Protein AF-0000000079484022 (afdb_homodimer)

Radius of gyration: 35.01 Å; Cα contacts (8 Å, |Δi|>4): 2247; chains: 2; bounding box: 81×113×87 Å

pLDDT: mean 81.77, std 19.17, range [20.95, 98.31]

Sequence (1444 aa):
MKGRVPTGFSIETMSVCCVISWIMLSVLVFAPGCSASLDEGRALLKDIASFLFRKILPIAQDVFIESDISSECSGSLLKFMSAIRRSEPWALKMLTAAGLVPSGIMYLTMTSLGSYGQCLSTRAYEENDNTSSPLLFMGQYCGLNVMPSREAYDTLLEYVDKLGDIQRKSVPPLIYDQDSLYRPGLRLGLCVPSLCSAEEMNIIVKKVASRYDQFADILSCHNDETDAHKDPVYYVAIFVPCVLTFIMIMSTLLDIRGLNSRPWVKVFSAIRNHRKLVTTNPNQMTFLHGLKALLAYWIVLGHCYLLLDPYVIFTVKEALDVTTTIFFQIAATGAFLGVSVFFVSSGFIMSFTYVAKDKHWKTTHLRFYIISIIRRYYRLMLPALVVLVVALALPYIVHGPLTDTHFRMFTNCKDSWYKVPLVLVNTDAINHMCLSHLWYISADYQIVLMILPIMIFYPSYPRLMTALIVAIFCLTGIAIAIVTYLLQLLPFMGFNINQTELIRVSKYVYFLPTTHIGMVGAGILTGFLAQRHKNLKIPSYVTRPIWALTLGSSLVVSILPVLWYRNTDIPPWGDALYAGLHRHVYSVFSAWLIFACATGNANNLSSLLSSTPLVFLGKLSYAIYLVHYPILIYFLGTNATAQQALHTRMVRDSLGVYLLSAGVAYVLHLCVEAPVIAGDALFFKRHTESPHEVGHHDDKDNGLKDSKEYKEIDLKQAYKLYMKGRVPTGFSIETMSVCCVISWIMLSVLVFAPGCSASLDEGRALLKDIASFLFRKILPIAQDVFIESDISSECSGSLLKFMSAIRRSEPWALKMLTAAGLVPSGIMYLTMTSLGSYGQCLSTRAYEENDNTSSPLLFMGQYCGLNVMPSREAYDTLLEYVDKLGDIQRKSVPPLIYDQDSLYRPGLRLGLCVPSLCSAEEMNIIVKKVASRYDQFADILSCHNDETDAHKDPVYYVAIFVPCVLTFIMIMSTLLDIRGLNSRPWVKVFSAIRNHRKLVTTNPNQMTFLHGLKALLAYWIVLGHCYLLLDPYVIFTVKEALDVTTTIFFQIAATGAFLGVSVFFVSSGFIMSFTYVAKDKHWKTTHLRFYIISIIRRYYRLMLPALVVLVVALALPYIVHGPLTDTHFRMFTNCKDSWYKVPLVLVNTDAINHMCLSHLWYISADYQIVLMILPIMIFYPSYPRLMTALIVAIFCLTGIAIAIVTYLLQLLPFMGFNINQTELIRVSKYVYFLPTTHIGMVGAGILTGFLAQRHKNLKIPSYVTRPIWALTLGSSLVVSILPVLWYRNTDIPPWGDALYAGLHRHVYSVFSAWLIFACATGNANNLSSLLSSTPLVFLGKLSYAIYLVHYPILIYFLGTNATAQQALHTRMVRDSLGVYLLSAGVAYVLHLCVEAPVIAGDALFFKRHTESPHEVGHHDDKDNGLKDSKEYKEIDLKQAYKLY

Foldseek 3Di:
DPPPPPCPPPPVVVVVVVVVVVLVVVLVVPLDPDPDVSVVSVVVVVVVVVVVCVVCVVVLVVLVVPFPFDPLQVVQVVVLVVCVVVVPPLSVLQVQQKFDDDPPVLLPQQEGAGHPVSQQPRWDFDPDPDDCTDTSFGKKKWKKWKQFDPVNVVVSLVVSVVVVLDHSVQAFDQDPDPLDLAHSTRIMIHIGTPSGAQVRVQRSVQSSQVVVPIGMGILDMDYPVVLQDADPLLVVLVVVLVVLVVQLVVLQVCVVVVNCPDPLSCLQDLVNLVCVLQDDDPLDLLLLLLLLLVLLLLLLLQCLLAVDYSHQARGVSLNLVLLLDQVCLCRHQVNLLSLLLVLLQLLLLVQLLLVLPCVVPDDDSPVVLVVVLVLLLCLQQVLLVSLLSNLLNLSSVDAASQCSSLSVLSVLCVVVVVCLSVLNQLQDFCSNGNLNLSLSVSLSSVLSVVCVVLSSCCVVPVPVSLVVLVVLLQVLLLVQLVCCLVVVAALGAGHGSHVVSNRVCSNPARSHSSNSSSSSSLSNVLNVVCNVQLQDADDPVVVVVVLCQLVVLLSCLSRVCSCVSVVHDDDSSRSSNSSSPNSSSSSSSSSSVSSCLSSVVCVVSSVVSSDSVSSSSSLLSSQLSSNLSSVSSSCSRHDSHHDHDDPVVSSVVSVVSSVVSSVVSSSSCSSPNSSSLSVVCVVCPPPPPDPPPPPPPVPPDPDDPPVPPPPSSPSSCSSSSD/DPPPPPCPPPPVVVVVQVVVVVLVVVLVVPLDPDDDVSVVSVVVVVVVVVVVCVVCVVVLVVLLVPFPFDPLQVVQVVVLVVCVVVVPPLSVLQVQQKFDDDPPVLLPQQEGAGHPVSQQPRWDFDPDPDDCTDTSFGKKKWKKWWQFDPVSVVVSLVVSVVVVLDHSVAAFDQDPDPLDLAHSTRIMIHIGTPSGAQVRVQRSVQSSQVVVPIGMGILDMDYPVVLQDADPLLVVLVVVLVVLVVQLVVLQVCVVVVNCPDPLSCLLHLVNLVCVLQDDDPLDLLLLLLLLLVLLLLLLLQCLLAVDYSHQARGVSLNLVLLLDLVCLCRHQVNLLSLLLVLLQLLLLVQQLLVLVCVVPDDDSPVVLVVVLVLVLCLQQVLLVSLLSNLLNLSSVDAASQCSSLSVLSVLCVVVVVCLSVLNQLQDFCSNGNLNLSLSVSLSSVLSVVCVVLSSCCVVPVPVSLVVLVVLLQVLLVVQLVCCLVVVAALGAGDGSHVVSNRVCSNPARSHSSNSSSSSSLSNVLNVVCVVQLQDADDPVVVVVVLCQLVVLLSCLSRVCSCVSVVHDDDSSRSSNSSSPNSSSSSSSSSSVSSCLSSVVCVVSSVVSSDSVSSSSSLLSSQLSSNLSSVSSSCSRHDSHHDHDDPVVSSVVSVVSSVVSSVVSSSSCSSPNSSSLSVVCVVPPPPPPDPPPPPPPVPPPPDDPPPPPPPSSPSSCSSSSD

InterPro domains:
  IPR002656 Acyltransferase 3 domain [PF01757] (287-638)
  IPR006621 Nose resistant-to-fluoxetine protein, N-terminal [PF20146] (73-204)
  IPR006621 Nose resistant-to-fluoxetine protein, N-terminal [SM00703] (70-223)
  IPR052728 Oxygen and lipid transport regulator [PTHR11161] (61-694)

Organism: Varroa destructor (NCBI:txid109461)

Nearest PDB structures (foldseek):
  4ja3-assembly2_B  TM=2.044E-01  e=8.440E-01  Escherichia coli K-12
  5k3h-assembly1_A  TM=1.468E-01  e=2.168E+00  Caenorhabditis elegans
  4ja3-assembly2_B  TM=2.043E-01  e=9.342E-01  Escherichia coli K-12
  5k3h-assembly1_A  TM=1.488E-01  e=3.990E+00  Caenorhabditis elegans

Structure (mmCIF, N/CA/C/O backbone):
data_AF-0000000079484022-model_v1
#
loop_
_entity.id
_entity.type
_entity.pdbx_description
1 polymer 'Nose resistant-to-fluoxetine protein N-terminal domain-containing protein'
#
loop_
_atom_site.group_PDB
_atom_site.id
_atom_site.type_symbol
_atom_site.label_atom_id
_atom_site.label_alt_id
_atom_site.label_comp_id
_atom_site.label_asym_id
_atom_site.label_entity_id
_atom_site.label_seq_id
_atom_site.pdbx_PDB_ins_code
_atom_site.Cartn_x
_atom_site.Cartn_y
_atom_site.Cartn_z
_atom_site.occupancy
_atom_site.B_iso_or_equiv
_atom_site.auth_seq_id
_atom_site.auth_comp_id
_atom_site.auth_asym_id
_atom_site.auth_atom_id
_atom_site.pdbx_PDB_model_num
ATOM 1 N N . MET A 1 1 ? -23.984 -51.062 12.195 1 21.2 1 MET A N 1
ATOM 2 C CA . MET A 1 1 ? -23.453 -51.344 10.859 1 21.2 1 MET A CA 1
ATOM 3 C C . MET A 1 1 ? -22.656 -50.156 10.344 1 21.2 1 MET A C 1
ATOM 5 O O . MET A 1 1 ? -23.188 -49.062 10.195 1 21.2 1 MET A O 1
ATOM 9 N N . LYS A 1 2 ? -21.391 -50.156 10.82 1 27.66 2 LYS A N 1
ATOM 10 C CA . LYS A 1 2 ? -20.266 -49.25 10.711 1 27.66 2 LYS A CA 1
ATOM 11 C C . LYS A 1 2 ? -19.859 -49.062 9.25 1 27.66 2 LYS A C 1
ATOM 13 O O . LYS A 1 2 ? -19.234 -49.938 8.648 1 27.66 2 LYS A O 1
ATOM 18 N N . GLY A 1 3 ? -20.844 -48.531 8.5 1 23.86 3 GLY A N 1
ATOM 19 C CA . GLY A 1 3 ? -20.766 -48.438 7.051 1 23.86 3 GLY A CA 1
ATOM 20 C C . GLY A 1 3 ? -19.484 -47.812 6.559 1 23.86 3 GLY A C 1
ATOM 21 O O . GLY A 1 3 ? -18.984 -46.844 7.16 1 23.86 3 GLY A O 1
ATOM 22 N N . ARG A 1 4 ? -18.656 -48.781 5.988 1 29.42 4 ARG A N 1
ATOM 23 C CA . ARG A 1 4 ? -17.406 -48.469 5.273 1 29.42 4 ARG A CA 1
ATOM 24 C C . ARG A 1 4 ? -17.578 -47.281 4.352 1 29.42 4 ARG A C 1
ATOM 26 O O . ARG A 1 4 ? -18.453 -47.281 3.488 1 29.42 4 ARG A O 1
ATOM 33 N N . VAL A 1 5 ? -17.469 -46.219 4.949 1 29.28 5 VAL A N 1
ATOM 34 C CA . VAL A 1 5 ? -17.469 -44.969 4.203 1 29.28 5 VAL A CA 1
ATOM 35 C C . VAL A 1 5 ? -16.703 -45.156 2.889 1 29.28 5 VAL A C 1
ATOM 37 O O . VAL A 1 5 ? -15.555 -45.594 2.885 1 29.28 5 VAL A O 1
ATOM 40 N N . PRO A 1 6 ? -17.406 -45.594 1.883 1 29.05 6 PRO A N 1
ATOM 41 C CA . PRO A 1 6 ? -16.797 -45.844 0.573 1 29.05 6 PRO A CA 1
ATOM 42 C C . PRO A 1 6 ? -15.719 -44.844 0.225 1 29.05 6 PRO A C 1
ATOM 44 O O . PRO A 1 6 ? -15.891 -43.625 0.471 1 29.05 6 PRO A O 1
ATOM 47 N N . THR A 1 7 ? -14.43 -45.344 0.34 1 30.55 7 THR A N 1
ATOM 48 C CA . THR A 1 7 ? -13.109 -44.75 0.148 1 30.55 7 THR A CA 1
ATOM 49 C C . THR A 1 7 ? -13.031 -44.031 -1.188 1 30.55 7 THR A C 1
ATOM 51 O O . THR A 1 7 ? -12.656 -44.625 -2.203 1 30.55 7 THR A O 1
ATOM 54 N N . GLY A 1 8 ? -14.133 -43.594 -1.68 1 26.17 8 GLY A N 1
ATOM 55 C CA . GLY A 1 8 ? -14.352 -43 -2.994 1 26.17 8 GLY A CA 1
ATOM 56 C C . GLY A 1 8 ? -13.273 -42 -3.391 1 26.17 8 GLY A C 1
ATOM 57 O O . GLY A 1 8 ? -12.711 -42.094 -4.484 1 26.17 8 GLY A O 1
ATOM 58 N N . PHE A 1 9 ? -13.336 -40.875 -3.031 1 33.28 9 PHE A N 1
ATOM 59 C CA . PHE A 1 9 ? -12.664 -39.75 -3.691 1 33.28 9 PHE A CA 1
ATOM 60 C C . PHE A 1 9 ? -11.156 -39.844 -3.479 1 33.28 9 PHE A C 1
ATOM 62 O O . PHE A 1 9 ? -10.664 -39.562 -2.381 1 33.28 9 PHE A O 1
ATOM 69 N N . SER A 1 10 ? -10.445 -40.875 -4.039 1 31.39 10 SER A N 1
ATOM 70 C CA . SER A 1 10 ? -9.109 -41.188 -3.559 1 31.39 10 SER A CA 1
ATOM 71 C C . SER A 1 10 ? -8.141 -40.031 -3.748 1 31.39 10 SER A C 1
ATOM 73 O O . SER A 1 10 ? -8.211 -39.312 -4.754 1 31.39 10 SER A O 1
ATOM 75 N N . ILE A 1 11 ? -7.488 -39.531 -2.74 1 32.19 11 ILE A N 1
ATOM 76 C CA . ILE A 1 11 ? -6.266 -38.812 -2.418 1 32.19 11 ILE A CA 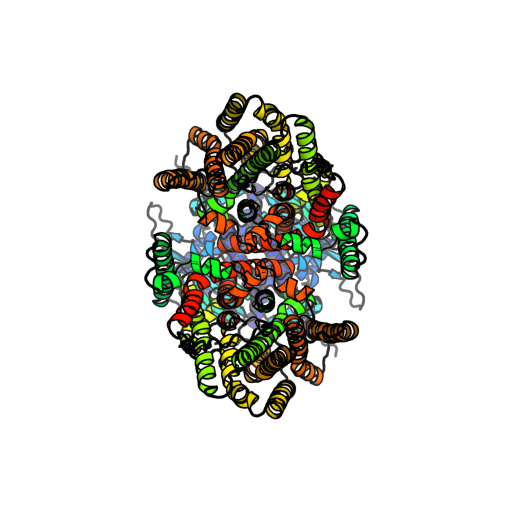1
ATOM 77 C C . ILE A 1 11 ? -5.199 -39.125 -3.471 1 32.19 11 ILE A C 1
ATOM 79 O O . ILE A 1 11 ? -4.234 -38.344 -3.615 1 32.19 11 ILE A O 1
ATOM 83 N N . GLU A 1 12 ? -5.504 -40.281 -4.129 1 34.06 12 GLU A N 1
ATOM 84 C CA . GLU A 1 12 ? -4.512 -40.719 -5.105 1 34.06 12 GLU A CA 1
ATOM 85 C C . GLU A 1 12 ? -4.492 -39.781 -6.32 1 34.06 12 GLU A C 1
ATOM 87 O O . GLU A 1 12 ? -3.42 -39.469 -6.84 1 34.06 12 GLU A O 1
ATOM 92 N N . THR A 1 13 ? -5.613 -39.125 -6.605 1 35.81 13 THR A N 1
ATOM 93 C CA . THR A 1 13 ? -5.699 -38.312 -7.809 1 35.81 13 THR A CA 1
ATOM 94 C C . THR A 1 13 ? -5 -36.969 -7.598 1 35.81 13 THR A C 1
ATOM 96 O O . THR A 1 13 ? -4.316 -36.469 -8.5 1 35.81 13 THR A O 1
ATOM 99 N N . MET A 1 14 ? -5.051 -36.469 -6.418 1 33.94 14 MET A N 1
ATOM 100 C CA . MET A 1 14 ? -4.398 -35.219 -6.094 1 33.94 14 MET A CA 1
ATOM 101 C C . MET A 1 14 ? -2.883 -35.375 -6.102 1 33.94 14 MET A C 1
ATOM 103 O O . MET A 1 14 ? -2.168 -34.469 -6.57 1 33.94 14 MET A O 1
ATOM 107 N N . SER A 1 15 ? -2.428 -36.531 -5.602 1 33.25 15 SER A N 1
ATOM 108 C CA . SER A 1 15 ? -0.995 -36.812 -5.555 1 33.25 15 SER A CA 1
ATOM 109 C C . SER A 1 15 ? -0.407 -36.906 -6.957 1 33.25 15 SER A C 1
ATOM 111 O O . SER A 1 15 ? 0.704 -36.438 -7.211 1 33.25 15 SER A O 1
ATOM 113 N N . VAL A 1 16 ? -1.211 -37.406 -7.789 1 36.53 16 VAL A N 1
ATOM 114 C CA . VAL A 1 16 ? -0.714 -37.625 -9.141 1 36.53 16 VAL A CA 1
ATOM 115 C C . VAL A 1 16 ? -0.575 -36.312 -9.867 1 36.53 16 VAL A C 1
ATOM 117 O O . VAL A 1 16 ? 0.419 -36.062 -10.555 1 36.53 16 VAL A O 1
ATOM 120 N N . CYS A 1 17 ? -1.37 -35.406 -9.5 1 38.44 17 CYS A N 1
ATOM 121 C CA . CYS A 1 17 ? -1.386 -34.094 -10.125 1 38.44 17 CYS A CA 1
ATOM 122 C C . CYS A 1 17 ? -0.179 -33.25 -9.688 1 38.44 17 CYS A C 1
ATOM 124 O O . CYS A 1 17 ? 0.454 -32.594 -10.508 1 38.44 17 CYS A O 1
ATOM 126 N N . CYS A 1 18 ? 0.111 -33.312 -8.484 1 38.91 18 CYS A N 1
ATOM 127 C CA . CYS A 1 18 ? 1.301 -32.656 -7.953 1 38.91 18 CYS A CA 1
ATOM 128 C C . CYS A 1 18 ? 2.566 -33.25 -8.555 1 38.91 18 CYS A C 1
ATOM 130 O O . CYS A 1 18 ? 3.488 -32.531 -8.93 1 38.91 18 CYS A O 1
ATOM 132 N N . VAL A 1 19 ? 2.553 -34.594 -8.68 1 38.16 19 VAL A N 1
ATOM 133 C CA . VAL A 1 19 ? 3.74 -35.25 -9.203 1 38.16 19 VAL A CA 1
ATOM 134 C C . VAL A 1 19 ? 3.926 -34.906 -10.68 1 38.16 19 VAL A C 1
ATOM 136 O O . VAL A 1 19 ? 5.039 -34.625 -11.117 1 38.16 19 VAL A O 1
ATOM 139 N N . ILE A 1 20 ? 2.859 -34.719 -11.297 1 40.59 20 ILE A N 1
ATOM 140 C CA . ILE A 1 20 ? 2.934 -34.406 -12.719 1 40.59 20 ILE A CA 1
ATOM 141 C C . ILE A 1 20 ? 3.396 -32.938 -12.898 1 40.59 20 ILE A C 1
ATOM 143 O O . ILE A 1 20 ? 4.246 -32.656 -13.742 1 40.59 20 ILE A O 1
ATOM 147 N N . SER A 1 21 ? 2.865 -32.062 -12.102 1 39.44 21 SER A N 1
ATOM 148 C CA . SER A 1 21 ? 3.338 -30.688 -12.133 1 39.44 21 SER A CA 1
ATOM 149 C C . SER A 1 21 ? 4.836 -30.609 -11.859 1 39.44 21 SER A C 1
ATOM 151 O O . SER A 1 21 ? 5.551 -29.844 -12.508 1 39.44 21 SER A O 1
ATOM 153 N N . TRP A 1 22 ? 5.234 -31.406 -10.945 1 39.16 22 TRP A N 1
ATOM 154 C CA . TRP A 1 22 ? 6.652 -31.469 -10.609 1 39.16 22 TRP A CA 1
ATOM 155 C C . TRP A 1 22 ? 7.457 -32.094 -11.734 1 39.16 22 TRP A C 1
ATOM 157 O O . TRP A 1 22 ? 8.562 -31.656 -12.055 1 39.16 22 TRP A O 1
ATOM 167 N N . ILE A 1 23 ? 6.984 -33.125 -12.18 1 39.88 23 ILE A N 1
ATOM 168 C CA . ILE A 1 23 ? 7.703 -33.781 -13.273 1 39.88 23 ILE A CA 1
ATOM 169 C C . ILE A 1 23 ? 7.75 -32.875 -14.484 1 39.88 23 ILE A C 1
ATOM 171 O O . ILE A 1 23 ? 8.789 -32.719 -15.133 1 39.88 23 ILE A O 1
ATOM 175 N N . MET A 1 24 ? 6.777 -32.156 -14.602 1 40.97 24 MET A N 1
ATOM 176 C CA . MET A 1 24 ? 6.676 -31.203 -15.695 1 40.97 24 MET A CA 1
ATOM 177 C C . MET A 1 24 ? 7.664 -30.062 -15.508 1 40.97 24 MET A C 1
ATOM 179 O O . MET A 1 24 ? 8.312 -29.625 -16.469 1 40.97 24 MET A O 1
ATOM 183 N N . LEU A 1 25 ? 7.66 -29.547 -14.375 1 38.44 25 LEU A N 1
ATOM 184 C CA . LEU A 1 25 ? 8.664 -28.562 -14 1 38.44 25 LEU A CA 1
ATOM 185 C C . LEU A 1 25 ? 10.07 -29.094 -14.242 1 38.44 25 LEU A C 1
ATOM 187 O O . LEU A 1 25 ? 10.938 -28.375 -14.734 1 38.44 25 LEU A O 1
ATOM 191 N N . SER A 1 26 ? 10.227 -30.281 -13.75 1 35.31 26 SER A N 1
ATOM 192 C CA . SER A 1 26 ? 11.547 -30.875 -13.922 1 35.31 26 SER A CA 1
ATOM 193 C C . SER A 1 26 ? 11.891 -31.062 -15.391 1 35.31 26 SER A C 1
ATOM 195 O O . SER A 1 26 ? 13.047 -30.891 -15.797 1 35.31 26 SER A O 1
ATOM 197 N N . VAL A 1 27 ? 10.938 -31.422 -16.047 1 37.34 27 VAL A N 1
ATOM 198 C CA . VAL A 1 27 ? 11.211 -31.703 -17.453 1 37.34 27 VAL A CA 1
ATOM 199 C C . VAL A 1 27 ? 11.461 -30.391 -18.203 1 37.34 27 VAL A C 1
ATOM 201 O O . VAL A 1 27 ? 12.328 -30.312 -19.078 1 37.34 27 VAL A O 1
ATOM 204 N N . LEU A 1 28 ? 10.719 -29.391 -17.875 1 37.41 28 LEU A N 1
ATOM 205 C CA . LEU A 1 28 ? 10.805 -28.094 -18.531 1 37.41 28 LEU A CA 1
ATOM 206 C C . LEU A 1 28 ? 12.172 -27.453 -18.297 1 37.41 28 LEU A C 1
ATOM 208 O O . LEU A 1 28 ? 12.703 -26.766 -19.172 1 37.41 28 LEU A O 1
ATOM 212 N N . VAL A 1 29 ? 12.586 -27.453 -17.141 1 33.94 29 VAL A N 1
ATOM 213 C CA . VAL A 1 29 ? 13.883 -26.875 -16.781 1 33.94 29 VAL A CA 1
ATOM 214 C C . VAL A 1 29 ? 15.008 -27.719 -17.359 1 33.94 29 VAL A C 1
ATOM 216 O O . VAL A 1 29 ? 16.062 -27.203 -17.719 1 33.94 29 VAL A O 1
ATOM 219 N N . PHE A 1 30 ? 14.836 -29.016 -17.406 1 31.5 30 PHE A N 1
ATOM 220 C CA . PHE A 1 30 ? 16.016 -29.844 -17.609 1 31.5 30 PHE A CA 1
ATOM 221 C C . PHE A 1 30 ? 16.156 -30.234 -19.078 1 31.5 30 PHE A C 1
ATOM 223 O O . PHE A 1 30 ? 16.984 -31.078 -19.422 1 31.5 30 PHE A O 1
ATOM 230 N N . ALA A 1 31 ? 15.328 -29.875 -19.875 1 31 31 ALA A N 1
ATOM 231 C CA . ALA A 1 31 ? 15.539 -30.672 -21.078 1 31 31 ALA A CA 1
ATOM 232 C C . ALA A 1 31 ? 16.641 -30.078 -21.953 1 31 31 ALA A C 1
ATOM 234 O O . ALA A 1 31 ? 16.359 -29.219 -22.797 1 31 31 ALA A O 1
ATOM 235 N N . PRO A 1 32 ? 17.906 -29.656 -21.406 1 29.73 32 PRO A N 1
ATOM 236 C CA . PRO A 1 32 ? 18.875 -29.219 -22.391 1 29.73 32 PRO A CA 1
ATOM 237 C C . PRO A 1 32 ? 19.141 -30.25 -23.469 1 29.73 32 PRO A C 1
ATOM 239 O O . PRO A 1 32 ? 18.781 -31.422 -23.312 1 29.73 32 PRO A O 1
ATOM 242 N N . GLY A 1 33 ? 19.938 -29.703 -24.5 1 28.7 33 GLY A N 1
ATOM 243 C CA . GLY A 1 33 ? 20.516 -30.266 -25.719 1 28.7 33 GLY A CA 1
ATOM 244 C C . GLY A 1 33 ? 21.578 -31.312 -25.438 1 28.7 33 GLY A C 1
ATOM 245 O O . GLY A 1 33 ? 22.25 -31.781 -26.359 1 28.7 33 GLY A O 1
ATOM 246 N N . CYS A 1 34 ? 22.453 -31.203 -24.547 1 30.2 34 CYS A N 1
ATOM 247 C CA . CYS A 1 34 ? 23.5 -32.219 -24.703 1 30.2 34 CYS A CA 1
ATOM 248 C C . CYS A 1 34 ? 22.906 -33.594 -24.75 1 30.2 34 CYS A C 1
ATOM 250 O O . CYS A 1 34 ? 21.938 -33.906 -24.031 1 30.2 34 CYS A O 1
ATOM 252 N N . SER A 1 35 ? 23.5 -34.625 -25.719 1 37.09 35 SER A N 1
ATOM 253 C CA . SER A 1 35 ? 23.016 -35.625 -26.656 1 37.09 35 SER A CA 1
ATOM 254 C C . SER A 1 35 ? 22.234 -36.719 -25.938 1 37.09 35 SER A C 1
ATOM 256 O O . SER A 1 35 ? 21.125 -37.062 -26.344 1 37.09 35 SER A O 1
ATOM 258 N N . ALA A 1 36 ? 22.828 -37.562 -25.234 1 37.38 36 ALA A N 1
ATOM 259 C CA . ALA A 1 36 ? 22.25 -38.812 -24.766 1 37.38 36 ALA A CA 1
ATOM 260 C C . ALA A 1 36 ? 21.219 -38.562 -23.672 1 37.38 36 ALA A C 1
ATOM 262 O O . ALA A 1 36 ? 20.109 -39.094 -23.734 1 37.38 36 ALA A O 1
ATOM 263 N N . SER A 1 37 ? 21.578 -37.656 -22.656 1 49.47 37 SER A N 1
ATOM 264 C CA . SER A 1 37 ? 20.797 -37.5 -21.438 1 49.47 37 SER A CA 1
ATOM 265 C C . SER A 1 37 ? 19.656 -36.5 -21.625 1 49.47 37 SER A C 1
ATOM 267 O O . SER A 1 37 ? 18.562 -36.719 -21.109 1 49.47 37 SER A O 1
ATOM 269 N N . LEU A 1 38 ? 19.875 -35.531 -22.391 1 54.91 38 LEU A N 1
ATOM 270 C CA . LEU A 1 38 ? 18.766 -34.656 -22.781 1 54.91 38 LEU A CA 1
ATOM 271 C C . LEU A 1 38 ? 17.781 -35.375 -23.688 1 54.91 38 LEU A C 1
ATOM 273 O O . LEU A 1 38 ? 16.578 -35.094 -23.641 1 54.91 38 LEU A O 1
ATOM 277 N N . ASP A 1 39 ? 18.391 -36.375 -24.375 1 58.09 39 ASP A N 1
ATOM 278 C CA . ASP A 1 39 ? 17.547 -37.188 -25.25 1 58.09 39 ASP A CA 1
ATOM 279 C C . ASP A 1 39 ? 16.562 -38.031 -24.453 1 58.09 39 ASP A C 1
ATOM 281 O O . ASP A 1 39 ? 15.414 -38.188 -24.875 1 58.09 39 ASP A O 1
ATOM 285 N N . GLU A 1 40 ? 17.109 -38.406 -23.266 1 64.06 40 GLU A N 1
ATOM 286 C CA . GLU A 1 40 ? 16.203 -39.156 -22.406 1 64.06 40 GLU A CA 1
ATOM 287 C C . GLU A 1 40 ? 15.039 -38.281 -21.938 1 64.06 40 GLU A C 1
ATOM 289 O O . GLU A 1 40 ? 13.898 -38.75 -21.891 1 64.06 40 GLU A O 1
ATOM 294 N N . GLY A 1 41 ? 15.414 -37.125 -21.609 1 61.88 41 GLY A N 1
ATOM 295 C CA . GLY A 1 41 ? 14.367 -36.188 -21.188 1 61.88 41 GLY A CA 1
ATOM 296 C C . GLY A 1 41 ? 13.391 -35.844 -22.281 1 61.88 41 GLY A C 1
ATOM 297 O O . GLY A 1 41 ? 12.18 -35.844 -22.062 1 61.88 41 GLY A O 1
ATOM 298 N N . ARG A 1 42 ? 13.914 -35.688 -23.453 1 62.66 42 ARG A N 1
ATOM 299 C CA . ARG A 1 42 ? 13.062 -35.375 -24.609 1 62.66 42 ARG A CA 1
ATOM 300 C C . ARG A 1 42 ? 12.164 -36.562 -24.953 1 62.66 42 ARG A C 1
ATOM 302 O O . ARG A 1 42 ? 10.992 -36.375 -25.281 1 62.66 42 ARG A O 1
ATOM 309 N N . ALA A 1 43 ? 12.781 -37.688 -24.922 1 65.69 43 ALA A N 1
ATOM 310 C CA . ALA A 1 43 ? 12 -38.906 -25.219 1 65.69 43 ALA A CA 1
ATOM 311 C C . ALA A 1 43 ? 10.867 -39.094 -24.219 1 65.69 43 ALA A C 1
ATOM 313 O O . ALA A 1 43 ? 9.75 -39.438 -24.578 1 65.69 43 ALA A O 1
ATOM 314 N N . LEU A 1 44 ? 11.18 -38.812 -23.031 1 64.25 44 LEU A N 1
ATOM 315 C CA . LEU A 1 44 ? 10.164 -38.938 -21.984 1 64.25 44 LEU A CA 1
ATOM 316 C C . LEU A 1 44 ? 9.039 -37.938 -22.219 1 64.25 44 LEU A C 1
ATOM 318 O O . LEU A 1 44 ? 7.863 -38.281 -22.094 1 64.25 44 LEU A O 1
ATOM 322 N N . LEU A 1 45 ? 9.352 -36.781 -22.609 1 61.34 45 LEU A N 1
ATOM 323 C CA . LEU A 1 45 ? 8.352 -35.75 -22.844 1 61.34 45 LEU A CA 1
ATOM 324 C C . LEU A 1 45 ? 7.5 -36.062 -24.062 1 61.34 45 LEU A C 1
ATOM 326 O O . LEU A 1 45 ? 6.293 -35.844 -24.062 1 61.34 45 LEU A O 1
ATOM 330 N N . LYS A 1 46 ? 8.164 -36.531 -25.031 1 63.28 46 LYS A N 1
ATOM 331 C CA . LYS A 1 46 ? 7.434 -36.938 -26.234 1 63.28 46 LYS A CA 1
ATOM 332 C C . LYS A 1 46 ? 6.465 -38.094 -25.922 1 63.28 46 LYS A C 1
ATOM 334 O O . LYS A 1 46 ? 5.348 -38.125 -26.453 1 63.28 46 LYS A O 1
ATOM 339 N N . ASP A 1 47 ? 6.918 -39 -25.141 1 67.75 47 ASP A N 1
ATOM 340 C CA . ASP A 1 47 ? 6.055 -40.094 -24.75 1 67.75 47 ASP A CA 1
ATOM 341 C C . ASP A 1 47 ? 4.84 -39.594 -23.969 1 67.75 47 ASP A C 1
ATOM 343 O O . ASP A 1 47 ? 3.719 -40.062 -24.188 1 67.75 47 ASP A O 1
ATOM 347 N N . ILE A 1 48 ? 5.07 -38.688 -23.172 1 62.69 48 ILE A N 1
ATOM 348 C CA . ILE A 1 48 ? 3.996 -38.125 -22.359 1 62.69 48 ILE A CA 1
ATOM 349 C C . ILE A 1 48 ? 3.033 -37.344 -23.25 1 62.69 48 ILE A C 1
ATOM 351 O O . ILE A 1 48 ? 1.813 -37.5 -23.141 1 62.69 48 ILE A O 1
ATOM 355 N N . ALA A 1 49 ? 3.559 -36.531 -24.094 1 62.12 49 ALA A N 1
ATOM 356 C CA . ALA A 1 49 ? 2.734 -35.75 -25 1 62.12 49 ALA A CA 1
ATOM 357 C C . ALA A 1 49 ? 1.882 -36.625 -25.891 1 62.12 49 ALA A C 1
ATOM 359 O O . ALA A 1 49 ? 0.693 -36.375 -26.094 1 62.12 49 ALA A O 1
ATOM 360 N N . SER A 1 50 ? 2.535 -37.625 -26.438 1 67 50 SER A N 1
ATOM 361 C CA . SER A 1 50 ? 1.813 -38.531 -27.328 1 67 50 SER A CA 1
ATOM 362 C C . SER A 1 50 ? 0.69 -39.25 -26.578 1 67 50 SER A C 1
ATOM 364 O O . SER A 1 50 ? -0.388 -39.469 -27.125 1 67 50 SER A O 1
ATOM 366 N N . PHE A 1 51 ? 0.97 -39.656 -25.438 1 68.62 51 PHE A N 1
ATOM 367 C CA . PHE A 1 51 ? -0.043 -40.312 -24.625 1 68.62 51 PHE A CA 1
ATOM 368 C C . PHE A 1 51 ? -1.225 -39.375 -24.375 1 68.62 51 PHE A C 1
ATOM 370 O O . PHE A 1 51 ? -2.379 -39.781 -24.547 1 68.62 51 PHE A O 1
ATOM 377 N N . LEU A 1 52 ? -0.962 -38.156 -24.078 1 63.22 52 LEU A N 1
ATOM 378 C CA . LEU A 1 52 ? -2.018 -37.188 -23.781 1 63.22 52 LEU A CA 1
ATOM 379 C C . LEU A 1 52 ? -2.818 -36.844 -25.031 1 63.22 52 LEU A C 1
ATOM 381 O O . LEU A 1 52 ? -4.047 -36.75 -24.984 1 63.22 52 LEU A O 1
ATOM 385 N N . PHE A 1 53 ? -2.148 -36.75 -26.094 1 66.5 53 PHE A N 1
ATOM 386 C CA . PHE A 1 53 ? -2.828 -36.406 -27.344 1 66.5 53 PHE A CA 1
ATOM 387 C C . PHE A 1 53 ? -3.752 -37.531 -27.766 1 66.5 53 PHE A C 1
ATOM 389 O O . PHE A 1 53 ? -4.844 -37.312 -28.297 1 66.5 53 PHE A O 1
ATOM 396 N N . ARG A 1 54 ? -3.322 -38.688 -27.531 1 70.62 54 ARG A N 1
ATOM 397 C CA . ARG A 1 54 ? -4.125 -39.844 -27.906 1 70.62 54 ARG A CA 1
ATOM 398 C C . ARG A 1 54 ? -5.391 -39.938 -27.062 1 70.62 54 ARG A C 1
ATOM 400 O O . ARG A 1 54 ? -6.426 -40.406 -27.531 1 70.62 54 ARG A O 1
ATOM 407 N N . LYS A 1 55 ? -5.285 -39.438 -25.922 1 67.75 55 LYS A N 1
ATOM 408 C CA . LYS A 1 55 ? -6.434 -39.531 -25.031 1 67.75 55 LYS A CA 1
ATOM 409 C C . LYS A 1 55 ? -7.355 -38.344 -25.203 1 67.75 55 LYS A C 1
ATOM 411 O O . LYS A 1 55 ? -8.578 -38.438 -25.078 1 67.75 55 LYS A O 1
ATOM 416 N N . ILE A 1 56 ? -6.84 -37.156 -25.531 1 67.69 56 ILE A N 1
ATOM 417 C CA . ILE A 1 56 ? -7.613 -35.906 -25.547 1 67.69 56 ILE A CA 1
ATOM 418 C C . ILE A 1 56 ? -8.234 -35.688 -26.922 1 67.69 56 ILE A C 1
ATOM 420 O O . ILE A 1 56 ? -9.344 -35.156 -27.047 1 67.69 56 ILE A O 1
ATOM 424 N N . LEU A 1 57 ? -7.602 -36.125 -27.969 1 70.56 57 LEU A N 1
ATOM 425 C CA . LEU A 1 57 ? -8.023 -35.844 -29.344 1 70.56 57 LEU A CA 1
ATOM 426 C C . LEU A 1 57 ? -9.422 -36.375 -29.609 1 70.56 57 LEU A C 1
ATOM 428 O O . LEU A 1 57 ? -10.273 -35.688 -30.156 1 70.56 57 LEU A O 1
ATOM 432 N N . PRO A 1 58 ? -9.664 -37.594 -29.156 1 72.38 58 PRO A N 1
ATOM 433 C CA . PRO A 1 58 ? -11.023 -38.094 -29.406 1 72.38 58 PRO A CA 1
ATOM 434 C C . PRO A 1 58 ? -12.078 -37.312 -28.641 1 72.38 58 PRO A C 1
ATOM 436 O O . PRO A 1 58 ? -13.195 -37.094 -29.141 1 72.38 58 PRO A O 1
ATOM 439 N N . ILE A 1 59 ? -11.766 -36.875 -27.5 1 69.44 59 ILE A N 1
ATOM 440 C CA . ILE A 1 59 ? -12.695 -36.062 -26.703 1 69.44 59 ILE A CA 1
ATOM 441 C C . ILE A 1 59 ? -12.945 -34.719 -27.375 1 69.44 59 ILE A C 1
ATOM 443 O O . ILE A 1 59 ? -14.086 -34.25 -27.453 1 69.44 59 ILE A O 1
ATOM 447 N N . ALA A 1 60 ? -11.922 -34.125 -27.844 1 72 60 ALA A N 1
ATOM 448 C CA . ALA A 1 60 ? -12.039 -32.844 -28.531 1 72 60 ALA A CA 1
ATOM 449 C C . ALA A 1 60 ? -12.875 -32.969 -29.797 1 72 60 ALA A C 1
ATOM 451 O O . ALA A 1 60 ? -13.703 -32.094 -30.094 1 72 60 ALA A O 1
ATOM 452 N N . GLN A 1 61 ? -12.641 -34 -30.484 1 73.75 61 GLN A N 1
ATOM 453 C CA . GLN A 1 61 ? -13.391 -34.219 -31.719 1 73.75 61 GLN A CA 1
ATOM 454 C C . GLN A 1 61 ? -14.875 -34.406 -31.422 1 73.75 61 GLN A C 1
ATOM 456 O O . GLN A 1 61 ? -15.719 -33.875 -32.125 1 73.75 61 GLN A O 1
ATOM 461 N N . ASP A 1 62 ? -15.133 -35.156 -30.422 1 75.69 62 ASP A N 1
ATOM 462 C CA . ASP A 1 62 ? -16.516 -35.344 -30.047 1 75.69 62 ASP A CA 1
ATOM 463 C C . ASP A 1 62 ? -17.188 -34.031 -29.656 1 75.69 62 ASP A C 1
ATOM 465 O O . ASP A 1 62 ? -18.328 -33.781 -30.047 1 75.69 62 ASP A O 1
ATOM 469 N N . VAL A 1 63 ? -16.484 -33.25 -28.953 1 77.44 63 VAL A N 1
ATOM 470 C CA . VAL A 1 63 ? -17.031 -31.984 -28.469 1 77.44 63 VAL A CA 1
ATOM 471 C C . VAL A 1 63 ? -17.25 -31.031 -29.641 1 77.44 63 VAL A C 1
ATOM 473 O O . VAL A 1 63 ? -18.25 -30.312 -29.703 1 77.44 63 VAL A O 1
ATOM 476 N N . PHE A 1 64 ? -16.344 -31.062 -30.594 1 77.12 64 PHE A N 1
ATOM 477 C CA . PHE A 1 64 ? -16.438 -30.141 -31.734 1 77.12 64 PHE A CA 1
ATOM 478 C C . PHE A 1 64 ? -17.562 -30.516 -32.656 1 77.12 64 PHE A C 1
ATOM 480 O O . PHE A 1 64 ? -18.219 -29.656 -33.25 1 77.12 64 PHE A O 1
ATOM 487 N N . ILE A 1 65 ? -17.781 -31.766 -32.75 1 76.69 65 ILE A N 1
ATOM 488 C CA . ILE A 1 65 ? -18.812 -32.25 -33.656 1 76.69 65 ILE A CA 1
ATOM 489 C C . ILE A 1 65 ? -20.188 -32 -33.031 1 76.69 65 ILE A C 1
ATOM 491 O O . ILE A 1 65 ? -21.141 -31.641 -33.75 1 76.69 65 ILE A O 1
ATOM 495 N N . GLU A 1 66 ? -20.234 -32.031 -31.812 1 80.62 66 GLU A N 1
ATOM 496 C CA . GLU A 1 66 ? -21.531 -31.938 -31.156 1 80.62 66 GLU A CA 1
ATOM 497 C C . GLU A 1 66 ? -21.875 -30.5 -30.797 1 80.62 66 GLU A C 1
ATOM 499 O O . GLU A 1 66 ? -23.031 -30.172 -30.5 1 80.62 66 GLU A O 1
ATOM 504 N N . SER A 1 67 ? -20.891 -29.672 -30.891 1 83.19 67 SER A N 1
ATOM 505 C CA . SER A 1 67 ? -21.125 -28.297 -30.484 1 83.19 67 SER A CA 1
ATOM 506 C C . SER A 1 67 ? -21.484 -27.422 -31.688 1 83.19 67 SER A C 1
ATOM 508 O O . SER A 1 67 ? -20.938 -27.594 -32.781 1 83.19 67 SER A O 1
ATOM 510 N N . ASP A 1 68 ? -22.516 -26.562 -31.516 1 86.25 68 ASP A N 1
ATOM 511 C CA . ASP A 1 68 ? -22.922 -25.609 -32.531 1 86.25 68 ASP A CA 1
ATOM 512 C C . ASP A 1 68 ? -22.031 -24.375 -32.531 1 86.25 68 ASP A C 1
ATOM 514 O O . ASP A 1 68 ? -22.406 -23.328 -31.984 1 86.25 68 ASP A O 1
ATOM 518 N N . ILE A 1 69 ? -20.828 -24.594 -33.062 1 90.75 69 ILE A N 1
ATOM 519 C CA . ILE A 1 69 ? -19.875 -23.484 -33.094 1 90.75 69 ILE A CA 1
ATOM 520 C C . ILE A 1 69 ? -19.578 -23.094 -34.562 1 90.75 69 ILE A C 1
ATOM 522 O O . ILE A 1 69 ? -19.797 -23.891 -35.469 1 90.75 69 ILE A O 1
ATOM 526 N N . SER A 1 70 ? -19.203 -21.844 -34.75 1 92.25 70 SER A N 1
ATOM 527 C CA . SER A 1 70 ? -18.891 -21.328 -36.062 1 92.25 70 SER A CA 1
ATOM 528 C C . SER A 1 70 ? -17.688 -22.047 -36.688 1 92.25 70 SER A C 1
ATOM 530 O O . SER A 1 70 ? -16.859 -22.594 -35.938 1 92.25 70 SER A O 1
ATOM 532 N N . SER A 1 71 ? -17.547 -22.109 -37.938 1 91.19 71 SER A N 1
ATOM 533 C CA . SER A 1 71 ? -16.438 -22.734 -38.656 1 91.19 71 SER A CA 1
ATOM 534 C C . SER A 1 71 ? -15.125 -22 -38.375 1 91.19 71 SER A C 1
ATOM 536 O O . SER A 1 71 ? -14.055 -22.609 -38.344 1 91.19 71 SER A O 1
ATOM 538 N N . GLU A 1 72 ? -15.258 -20.719 -38.156 1 93.38 72 GLU A N 1
ATOM 539 C CA . GLU A 1 72 ? -14.062 -19.938 -37.844 1 93.38 72 GLU A CA 1
ATOM 540 C C . GLU A 1 72 ? -13.484 -20.328 -36.469 1 93.38 72 GLU A C 1
ATOM 542 O O . GLU A 1 72 ? -12.266 -20.469 -36.344 1 93.38 72 GLU A O 1
ATOM 547 N N . CYS A 1 73 ? -14.312 -20.531 -35.594 1 93.81 73 CYS A N 1
ATOM 548 C CA . CYS A 1 73 ? -13.867 -20.922 -34.25 1 93.81 73 CYS A CA 1
ATOM 549 C C . CYS A 1 73 ? -13.289 -22.328 -34.25 1 93.81 73 CYS A C 1
ATOM 551 O O . CYS A 1 73 ? -12.188 -22.547 -33.75 1 93.81 73 CYS A O 1
ATOM 553 N N . SER A 1 74 ? -14.016 -23.25 -34.875 1 90.06 74 SER A N 1
ATOM 554 C CA . SER A 1 74 ? -13.539 -24.641 -34.938 1 90.06 74 SER A CA 1
ATOM 555 C C . SER A 1 74 ? -12.219 -24.734 -35.688 1 90.06 74 SER A C 1
ATOM 557 O O . SER A 1 74 ? -11.32 -25.469 -35.281 1 90.06 74 SER A O 1
ATOM 559 N N . GLY A 1 75 ? -12.156 -23.984 -36.781 1 88.94 75 GLY A N 1
ATOM 560 C CA . GLY A 1 75 ? -10.93 -23.984 -37.562 1 88.94 75 GLY A CA 1
ATOM 561 C C . GLY A 1 75 ? -9.734 -23.422 -36.812 1 88.94 75 GLY A C 1
ATOM 562 O O . GLY A 1 75 ? -8.633 -23.969 -36.906 1 88.94 75 GLY A O 1
ATOM 563 N N . SER A 1 76 ? -9.914 -22.391 -36.125 1 93.19 76 SER A N 1
ATOM 564 C CA . SER A 1 76 ? -8.828 -21.766 -35.375 1 93.19 76 SER A CA 1
ATOM 565 C C . SER A 1 76 ? -8.367 -22.641 -34.219 1 93.19 76 SER A C 1
ATOM 567 O O . SER A 1 76 ? -7.18 -22.688 -33.906 1 93.19 76 SER A O 1
ATOM 569 N N . LEU A 1 77 ? -9.305 -23.328 -33.625 1 89.94 77 LEU A N 1
ATOM 570 C CA . LEU A 1 77 ? -8.961 -24.219 -32.531 1 89.94 77 LEU A CA 1
ATOM 571 C C . LEU A 1 77 ? -8.172 -25.422 -33.062 1 89.94 77 LEU A C 1
ATOM 573 O O . LEU A 1 77 ? -7.223 -25.875 -32.406 1 89.94 77 LEU A O 1
ATOM 577 N N . LEU A 1 78 ? -8.562 -25.906 -34.156 1 84.69 78 LEU A N 1
ATOM 578 C CA . LEU A 1 78 ? -7.832 -27.016 -34.781 1 84.69 78 LEU A CA 1
ATOM 579 C C . LEU A 1 78 ? -6.43 -26.594 -35.188 1 84.69 78 LEU A C 1
ATOM 581 O O . LEU A 1 78 ? -5.477 -27.359 -35.031 1 84.69 78 LEU A O 1
ATOM 585 N N . LYS A 1 79 ? -6.387 -25.422 -35.656 1 88.5 79 LYS A N 1
ATOM 586 C CA . LYS A 1 79 ? -5.07 -24.906 -36.031 1 88.5 79 LYS A CA 1
ATOM 587 C C . LYS A 1 79 ? -4.191 -24.734 -34.781 1 88.5 79 LYS A C 1
ATOM 589 O O . LYS A 1 79 ? -2.984 -24.984 -34.844 1 88.5 79 LYS A O 1
ATOM 594 N N . PHE A 1 80 ? -4.785 -24.188 -33.781 1 87.62 80 PHE A N 1
ATOM 595 C CA . PHE A 1 80 ? -4.07 -24.031 -32.531 1 87.62 80 PHE A CA 1
ATOM 596 C C . PHE A 1 80 ? -3.551 -25.375 -32.031 1 87.62 80 PHE A C 1
ATOM 598 O O . PHE A 1 80 ? -2.383 -25.5 -31.656 1 87.62 80 PHE A O 1
ATOM 605 N N . MET A 1 81 ? -4.352 -26.469 -32.094 1 79.81 81 MET A N 1
ATOM 606 C CA . MET A 1 81 ? -3.969 -27.797 -31.641 1 79.81 81 MET A CA 1
ATOM 607 C C . MET A 1 81 ? -2.854 -28.375 -32.5 1 79.81 81 MET A C 1
ATOM 609 O O . MET A 1 81 ? -1.914 -28.984 -32 1 79.81 81 MET A O 1
ATOM 613 N N . SER A 1 82 ? -2.982 -28.156 -33.781 1 80.5 82 SER A N 1
ATOM 614 C CA . SER A 1 82 ? -1.955 -28.656 -34.688 1 80.5 82 SER A CA 1
ATOM 615 C C . SER A 1 82 ? -0.635 -27.922 -34.469 1 80.5 82 SER A C 1
ATOM 617 O O . SER A 1 82 ? 0.438 -28.516 -34.594 1 80.5 82 SER A O 1
ATOM 619 N N . ALA A 1 83 ? -0.75 -26.672 -34.188 1 83.06 83 ALA A N 1
ATOM 620 C CA . ALA A 1 83 ? 0.445 -25.859 -33.969 1 83.06 83 ALA A CA 1
ATOM 621 C C . ALA A 1 83 ? 1.142 -26.25 -32.688 1 83.06 83 ALA A C 1
ATOM 623 O O . ALA A 1 83 ? 2.369 -26.172 -32.562 1 83.06 83 ALA A O 1
ATOM 624 N N . ILE A 1 84 ? 0.392 -26.672 -31.703 1 77.62 84 ILE A N 1
ATOM 625 C CA . ILE A 1 84 ? 0.975 -27.156 -30.453 1 77.62 84 ILE A CA 1
ATOM 626 C C . ILE A 1 84 ? 1.778 -28.422 -30.719 1 77.62 84 ILE A C 1
ATOM 628 O O . ILE A 1 84 ? 2.883 -28.594 -30.203 1 77.62 84 ILE A O 1
ATOM 632 N N . ARG A 1 85 ? 1.215 -29.25 -31.562 1 71.06 85 ARG A N 1
ATOM 633 C CA . ARG A 1 85 ? 1.885 -30.5 -31.906 1 71.06 85 ARG A CA 1
ATOM 634 C C . ARG A 1 85 ? 3.195 -30.234 -32.656 1 71.06 85 ARG A C 1
ATOM 636 O O . ARG A 1 85 ? 4.168 -30.969 -32.469 1 71.06 85 ARG A O 1
ATOM 643 N N . ARG A 1 86 ? 3.162 -29.109 -33.406 1 72.94 86 ARG A N 1
ATOM 644 C CA . ARG A 1 86 ? 4.355 -28.766 -34.156 1 72.94 86 ARG A CA 1
ATOM 645 C C . ARG A 1 86 ? 5.289 -27.875 -33.344 1 72.94 86 ARG A C 1
ATOM 647 O O . ARG A 1 86 ? 6.34 -27.453 -33.844 1 72.94 86 ARG A O 1
ATOM 654 N N . SER A 1 87 ? 4.938 -27.531 -32.156 1 75.88 87 SER A N 1
ATOM 655 C CA . SER A 1 87 ? 5.734 -26.719 -31.266 1 75.88 87 SER A CA 1
ATOM 656 C C . SER A 1 87 ? 6.027 -25.344 -31.859 1 75.88 87 SER A C 1
ATOM 658 O O . SER A 1 87 ? 7.168 -24.875 -31.828 1 75.88 87 SER A O 1
ATOM 660 N N . GLU A 1 88 ? 5.027 -24.797 -32.406 1 79.12 88 GLU A N 1
ATOM 661 C CA . GLU A 1 88 ? 5.18 -23.438 -32.875 1 79.12 88 GLU A CA 1
ATOM 662 C C . GLU A 1 88 ? 5.25 -22.438 -31.734 1 79.12 88 GLU A C 1
ATOM 664 O O . GLU A 1 88 ? 4.543 -22.594 -30.734 1 79.12 88 GLU A O 1
ATOM 669 N N . PRO A 1 89 ? 6.102 -21.453 -31.844 1 81.94 89 PRO A N 1
ATOM 670 C CA . PRO A 1 89 ? 6.324 -20.547 -30.719 1 81.94 89 PRO A CA 1
ATOM 671 C C . PRO A 1 89 ? 5.047 -19.844 -30.266 1 81.94 89 PRO A C 1
ATOM 673 O O . PRO A 1 89 ? 4.789 -19.75 -29.062 1 81.94 89 PRO A O 1
ATOM 676 N N . TRP A 1 90 ? 4.242 -19.375 -31.203 1 87.69 90 TRP A N 1
ATOM 677 C CA . TRP A 1 90 ? 3.037 -18.656 -30.812 1 87.69 90 TRP A CA 1
ATOM 678 C C . TRP A 1 90 ? 2.062 -19.578 -30.094 1 87.69 90 TRP A C 1
ATOM 680 O O . TRP A 1 90 ? 1.329 -19.141 -29.188 1 87.69 90 TRP A O 1
ATOM 690 N N . ALA A 1 91 ? 1.979 -20.828 -30.531 1 86.44 91 ALA A N 1
ATOM 691 C CA . ALA A 1 91 ? 1.069 -21.781 -29.922 1 86.44 91 ALA A CA 1
ATOM 692 C C . ALA A 1 91 ? 1.499 -22.109 -28.484 1 86.44 91 ALA A C 1
ATOM 694 O O . ALA A 1 91 ? 0.658 -22.266 -27.594 1 86.44 91 ALA A O 1
ATOM 695 N N . LEU A 1 92 ? 2.77 -22.172 -28.328 1 81.25 92 LEU A N 1
ATOM 696 C CA . LEU A 1 92 ? 3.285 -22.422 -26.984 1 81.25 92 LEU A CA 1
ATOM 697 C C . LEU A 1 92 ? 3.064 -21.219 -26.078 1 81.25 92 LEU A C 1
ATOM 699 O O . LEU A 1 92 ? 2.785 -21.359 -24.891 1 81.25 92 LEU A O 1
ATOM 703 N N . LYS A 1 93 ? 3.252 -20.062 -26.672 1 87.81 93 LYS A N 1
ATOM 704 C CA . LYS A 1 93 ? 2.988 -18.828 -25.938 1 87.81 93 LYS A CA 1
ATOM 705 C C . LYS A 1 93 ? 1.536 -18.766 -25.469 1 87.81 93 LYS A C 1
ATOM 707 O O . LYS A 1 93 ? 1.259 -18.391 -24.328 1 87.81 93 LYS A O 1
ATOM 712 N N . MET A 1 94 ? 0.679 -19.141 -26.312 1 89.12 94 MET A N 1
ATOM 713 C CA . MET A 1 94 ? -0.746 -19.141 -26 1 89.12 94 MET A CA 1
ATOM 714 C C . MET A 1 94 ? -1.076 -20.203 -24.953 1 89.12 94 MET A C 1
ATOM 716 O O . MET A 1 94 ? -1.83 -19.938 -24.016 1 89.12 94 MET A O 1
ATOM 720 N N . LEU A 1 95 ? -0.478 -21.297 -25.109 1 83.44 95 LEU A N 1
ATOM 721 C CA . LEU A 1 95 ? -0.737 -22.406 -24.203 1 83.44 95 LEU A CA 1
ATOM 722 C C . LEU A 1 95 ? -0.229 -22.094 -22.797 1 83.44 95 LEU A C 1
ATOM 724 O O . LEU A 1 95 ? -0.925 -22.344 -21.812 1 83.44 95 LEU A O 1
ATOM 728 N N . THR A 1 96 ? 0.927 -21.531 -22.656 1 83.56 96 THR A N 1
ATOM 729 C CA . THR A 1 96 ? 1.565 -21.312 -21.375 1 83.56 96 THR A CA 1
ATOM 730 C C . THR A 1 96 ? 1.011 -20.062 -20.688 1 83.56 96 THR A C 1
ATOM 732 O O . THR A 1 96 ? 1.365 -19.766 -19.547 1 83.56 96 THR A O 1
ATOM 735 N N . ALA A 1 97 ? 0.131 -19.391 -21.406 1 91.19 97 ALA A N 1
ATOM 736 C CA . ALA A 1 97 ? -0.505 -18.219 -20.812 1 91.19 97 ALA A CA 1
ATOM 737 C C . ALA A 1 97 ? -1.712 -18.609 -19.969 1 91.19 97 ALA A C 1
ATOM 739 O O . ALA A 1 97 ? -2.197 -17.812 -19.172 1 91.19 97 ALA A O 1
ATOM 740 N N . ALA A 1 98 ? -2.193 -19.781 -20.156 1 88.25 98 ALA A N 1
ATOM 741 C CA . ALA A 1 98 ? -3.402 -20.234 -19.469 1 88.25 98 ALA A CA 1
ATOM 742 C C . ALA A 1 98 ? -3.107 -20.578 -18.016 1 88.25 98 ALA A C 1
ATOM 744 O O . ALA A 1 98 ? -1.953 -20.828 -17.641 1 88.25 98 ALA A O 1
ATOM 745 N N . GLY A 1 99 ? -4.156 -20.422 -17.219 1 86.19 99 GLY A N 1
ATOM 746 C CA . GLY A 1 99 ? -4.035 -20.828 -15.82 1 86.19 99 GLY A CA 1
ATOM 747 C C . GLY A 1 99 ? -4.012 -22.328 -15.633 1 86.19 99 GLY A C 1
ATOM 748 O O . GLY A 1 99 ? -4.699 -23.062 -16.344 1 86.19 99 GLY A O 1
ATOM 749 N N . LEU A 1 100 ? -3.135 -22.672 -14.688 1 77.75 100 LEU A N 1
ATOM 750 C CA . LEU A 1 100 ? -2.998 -24.078 -14.359 1 77.75 100 LEU A CA 1
ATOM 751 C C . LEU A 1 100 ? -3.555 -24.375 -12.969 1 77.75 100 LEU A C 1
ATOM 753 O O . LEU A 1 100 ? -4.113 -23.484 -12.32 1 77.75 100 LEU A O 1
ATOM 757 N N . VAL A 1 101 ? -3.482 -25.625 -12.602 1 73.5 101 VAL A N 1
ATOM 758 C CA . VAL A 1 101 ? -3.934 -25.984 -11.266 1 73.5 101 VAL A CA 1
ATOM 759 C C . VAL A 1 101 ? -3.078 -25.266 -10.219 1 73.5 101 VAL A C 1
ATOM 761 O O . VAL A 1 101 ? -1.85 -25.359 -10.242 1 73.5 101 VAL A O 1
ATOM 764 N N . PRO A 1 102 ? -3.764 -24.594 -9.469 1 80.75 102 PRO A N 1
ATOM 765 C CA . PRO A 1 102 ? -2.998 -23.797 -8.508 1 80.75 102 PRO A CA 1
ATOM 766 C C . PRO A 1 102 ? -2.424 -24.641 -7.371 1 80.75 102 PRO A C 1
ATOM 768 O O . PRO A 1 102 ? -2.957 -25.703 -7.055 1 80.75 102 PRO A O 1
ATOM 771 N N . SER A 1 103 ? -1.339 -24.188 -6.848 1 84.56 103 SER A N 1
ATOM 772 C CA . SER A 1 103 ? -0.816 -24.75 -5.609 1 84.56 103 SER A CA 1
ATOM 773 C C . SER A 1 103 ? -1.671 -24.344 -4.414 1 84.56 103 SER A C 1
ATOM 775 O O . SER A 1 103 ? -2.348 -23.312 -4.449 1 84.56 103 SER A O 1
ATOM 777 N N . GLY A 1 104 ? -1.807 -25.141 -3.465 1 85.94 104 GLY A N 1
ATOM 778 C CA . GLY A 1 104 ? -2.535 -24.812 -2.252 1 85.94 104 GLY A CA 1
ATOM 779 C C . GLY A 1 104 ? -4.004 -25.172 -2.318 1 85.94 104 GLY A C 1
ATOM 780 O O . GLY A 1 104 ? -4.844 -24.531 -1.69 1 85.94 104 GLY A O 1
ATOM 781 N N . ILE A 1 105 ? -4.324 -26.125 -3.066 1 80.5 105 ILE A N 1
ATOM 782 C CA . ILE A 1 105 ? -5.711 -26.531 -3.275 1 80.5 105 ILE A CA 1
ATOM 783 C C . ILE A 1 105 ? -6.312 -27.016 -1.958 1 80.5 105 ILE A C 1
ATOM 785 O O . ILE A 1 105 ? -7.508 -26.844 -1.714 1 80.5 105 ILE A O 1
ATOM 789 N N . MET A 1 106 ? -5.441 -27.594 -1.098 1 84.19 106 MET A N 1
ATOM 790 C CA . MET A 1 106 ? -5.953 -28.109 0.172 1 84.19 106 MET A CA 1
ATOM 791 C C . MET A 1 106 ? -6.242 -26.953 1.139 1 84.19 106 MET A C 1
ATOM 793 O O . MET A 1 106 ? -6.945 -27.141 2.133 1 84.19 106 MET A O 1
ATOM 797 N N . TYR A 1 107 ? -5.648 -25.844 0.86 1 87.38 107 TYR A N 1
ATOM 798 C CA . TYR A 1 107 ? -5.988 -24.609 1.563 1 87.38 107 TYR A CA 1
ATOM 799 C C . TYR A 1 107 ? -7.062 -23.828 0.812 1 87.38 107 TYR A C 1
ATOM 801 O O . TYR A 1 107 ? -7.328 -22.672 1.123 1 87.38 107 TYR A O 1
ATOM 809 N N . LEU A 1 108 ? -7.602 -24.469 -0.235 1 83.56 108 LEU A N 1
ATOM 810 C CA . LEU A 1 108 ? -8.727 -23.984 -1.027 1 83.56 108 LEU A CA 1
ATOM 811 C C . LEU A 1 108 ? -8.32 -22.766 -1.848 1 83.56 108 LEU A C 1
ATOM 813 O O . LEU A 1 108 ? -8.984 -21.719 -1.798 1 83.56 108 LEU A O 1
ATOM 817 N N . THR A 1 109 ? -7.164 -22.844 -2.484 1 85.06 109 THR A N 1
ATOM 818 C CA . THR A 1 109 ? -6.863 -21.891 -3.537 1 85.06 109 THR A CA 1
ATOM 819 C C . THR A 1 109 ? -7.789 -22.078 -4.73 1 85.06 109 THR A C 1
ATOM 821 O O . THR A 1 109 ? -7.824 -23.156 -5.328 1 85.06 109 THR A O 1
ATOM 824 N N . MET A 1 110 ? -8.5 -21.016 -5.066 1 80.88 110 MET A N 1
ATOM 825 C CA . MET A 1 110 ? -9.578 -21.188 -6.039 1 80.88 110 MET A CA 1
ATOM 826 C C . MET A 1 110 ? -9.305 -20.375 -7.301 1 80.88 110 MET A C 1
ATOM 828 O O . MET A 1 110 ? -10.219 -20.078 -8.07 1 80.88 110 MET A O 1
ATOM 832 N N . THR A 1 111 ? -8.102 -20 -7.438 1 86.19 111 THR A N 1
ATOM 833 C CA . THR A 1 111 ? -7.891 -19.141 -8.594 1 86.19 111 THR A CA 1
ATOM 834 C C . THR A 1 111 ? -6.516 -19.391 -9.211 1 86.19 111 THR A C 1
ATOM 836 O O . THR A 1 111 ? -5.547 -19.641 -8.492 1 86.19 111 THR A O 1
ATOM 839 N N . SER A 1 112 ? -6.422 -19.5 -10.43 1 88.44 112 SER A N 1
ATOM 840 C CA . SER A 1 112 ? -5.234 -19.469 -11.281 1 88.44 112 SER A CA 1
ATOM 841 C C . SER A 1 112 ? -5.473 -18.656 -12.547 1 88.44 112 SER A C 1
ATOM 843 O O . SER A 1 112 ? -5.906 -19.188 -13.562 1 88.44 112 SER A O 1
ATOM 845 N N . LEU A 1 113 ? -5.164 -17.484 -12.516 1 90.88 113 LEU A N 1
ATOM 846 C CA . LEU A 1 113 ? -5.559 -16.516 -13.539 1 90.88 113 LEU A CA 1
ATOM 847 C C . LEU A 1 113 ? -4.652 -16.625 -14.766 1 90.88 113 LEU A C 1
ATOM 849 O O . LEU A 1 113 ? -4.973 -16.094 -15.828 1 90.88 113 LEU A O 1
ATOM 853 N N . GLY A 1 114 ? -3.547 -17.344 -14.68 1 91.25 114 GLY A N 1
ATOM 854 C CA . GLY A 1 114 ? -2.627 -17.375 -15.812 1 91.25 114 GLY A CA 1
ATOM 855 C C . GLY A 1 114 ? -1.95 -16.047 -16.078 1 91.25 114 GLY A C 1
ATOM 856 O O . GLY A 1 114 ? -1.829 -15.219 -15.18 1 91.25 114 GLY A O 1
ATOM 857 N N . SER A 1 115 ? -1.37 -15.953 -17.281 1 92.69 115 SER A N 1
ATOM 858 C CA . SER A 1 115 ? -0.709 -14.711 -17.656 1 92.69 115 SER A CA 1
ATOM 859 C C . SER A 1 115 ? -1.554 -13.922 -18.656 1 92.69 115 SER A C 1
ATOM 861 O O . SER A 1 115 ? -1.449 -14.125 -19.859 1 92.69 115 SER A O 1
ATOM 863 N N . TYR A 1 116 ? -2.328 -12.969 -18.156 1 93.06 116 TYR A N 1
ATOM 864 C CA . TYR A 1 116 ? -3.256 -12.156 -18.938 1 93.06 116 TYR A CA 1
ATOM 865 C C . TYR A 1 116 ? -2.527 -11.406 -20.047 1 93.06 116 TYR A C 1
ATOM 867 O O . TYR A 1 116 ? -2.947 -11.438 -21.203 1 93.06 116 TYR A O 1
ATOM 875 N N . GLY A 1 117 ? -1.396 -10.773 -19.75 1 91.19 117 GLY A N 1
ATOM 876 C CA . GLY A 1 117 ? -0.636 -10 -20.719 1 91.19 117 GLY A CA 1
ATOM 877 C C . GLY A 1 117 ? -0.026 -10.852 -21.812 1 91.19 117 GLY A C 1
ATOM 878 O O . GLY A 1 117 ? -0.042 -10.469 -22.984 1 91.19 117 GLY A O 1
ATOM 879 N N . GLN A 1 118 ? 0.532 -12.023 -21.422 1 92.75 118 GLN A N 1
ATOM 880 C CA . GLN A 1 118 ? 1.109 -12.945 -22.391 1 92.75 118 GLN A CA 1
ATOM 881 C C . GLN A 1 118 ? 0.055 -13.422 -23.391 1 92.75 118 GLN A C 1
ATOM 883 O O . GLN A 1 118 ? 0.331 -13.547 -24.578 1 92.75 118 GLN A O 1
ATOM 888 N N . CYS A 1 119 ? -1.104 -13.672 -22.922 1 94.44 119 CYS A N 1
ATOM 889 C CA . CYS A 1 119 ? -2.188 -14.141 -23.766 1 94.44 119 CYS A CA 1
ATOM 890 C C . CYS A 1 119 ? -2.592 -13.07 -24.781 1 94.44 119 CYS A C 1
ATOM 892 O O . CYS A 1 119 ? -2.672 -13.336 -25.969 1 94.44 119 CYS A O 1
ATOM 894 N N . LEU A 1 120 ? -2.777 -11.867 -24.359 1 93.44 120 LEU A N 1
ATOM 895 C CA . LEU A 1 120 ? -3.273 -10.797 -25.203 1 93.44 120 LEU A CA 1
ATOM 896 C C . LEU A 1 120 ? -2.227 -10.398 -26.25 1 93.44 120 LEU A C 1
ATOM 898 O O . LEU A 1 120 ? -2.572 -9.945 -27.344 1 93.44 120 LEU A O 1
ATOM 902 N N . SER A 1 121 ? -0.958 -10.602 -25.969 1 92 121 SER A N 1
ATOM 903 C CA . SER A 1 121 ? 0.108 -10.188 -26.875 1 92 121 SER A CA 1
ATOM 904 C C . SER A 1 121 ? 0.388 -11.258 -27.922 1 92 121 SER A C 1
ATOM 906 O O . SER A 1 121 ? 1.17 -11.039 -28.859 1 92 121 SER A O 1
ATOM 908 N N . THR A 1 122 ? -0.25 -12.398 -27.828 1 93.19 122 THR A N 1
ATOM 909 C CA . THR A 1 122 ? -0.008 -13.5 -28.75 1 93.19 122 THR A CA 1
ATOM 910 C C . THR A 1 122 ? -0.635 -13.211 -30.109 1 93.19 122 THR A C 1
ATOM 912 O O . THR A 1 122 ? -1.795 -12.805 -30.203 1 93.19 122 THR A O 1
ATOM 915 N N . ARG A 1 123 ? 0.173 -13.32 -31.188 1 91.81 123 ARG A N 1
ATOM 916 C CA . ARG A 1 123 ? -0.244 -13.195 -32.562 1 91.81 123 ARG A CA 1
ATOM 917 C C . ARG A 1 123 ? 0.127 -14.438 -33.375 1 91.81 123 ARG A C 1
ATOM 919 O O . ARG A 1 123 ? 1.295 -14.828 -33.406 1 91.81 123 ARG A O 1
ATOM 926 N N . ALA A 1 124 ? -0.912 -15.055 -33.875 1 92 124 ALA A N 1
ATOM 927 C CA . ALA A 1 124 ? -0.687 -16.266 -34.656 1 92 124 ALA A CA 1
ATOM 928 C C . ALA A 1 124 ? -0.532 -15.93 -36.125 1 92 124 ALA A C 1
ATOM 930 O O . ALA A 1 124 ? -1.442 -15.367 -36.75 1 92 124 ALA A O 1
ATOM 931 N N . TYR A 1 125 ? 0.685 -16.312 -36.656 1 86.62 125 TYR A N 1
ATOM 932 C CA . TYR A 1 125 ? 0.955 -16.078 -38.062 1 86.62 125 TYR A CA 1
ATOM 933 C C . TYR A 1 125 ? 1.031 -17.391 -38.812 1 86.62 125 TYR A C 1
ATOM 935 O O . TYR A 1 125 ? 1.39 -18.422 -38.25 1 86.62 125 TYR A O 1
ATOM 943 N N . GLU A 1 126 ? 0.602 -17.422 -40.031 1 78.62 126 GLU A N 1
ATOM 944 C CA . GLU A 1 126 ? 0.7 -18.609 -40.875 1 78.62 126 GLU A CA 1
ATOM 945 C C . GLU A 1 126 ? 2.141 -18.859 -41.312 1 78.62 126 GLU A C 1
ATOM 947 O O . GLU A 1 126 ? 2.855 -17.922 -41.688 1 78.62 126 GLU A O 1
ATOM 952 N N . GLU A 1 127 ? 2.84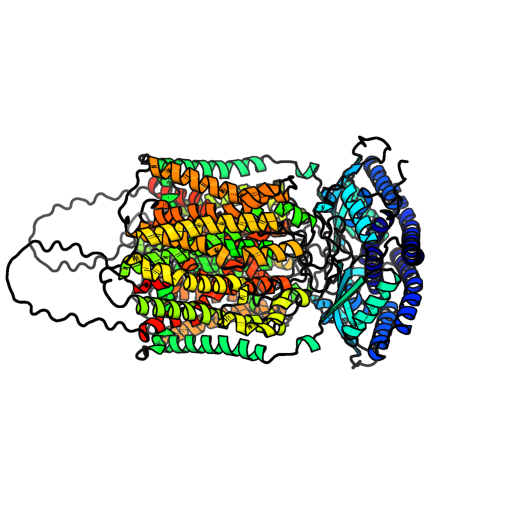2 -19.891 -40.75 1 65.62 127 GLU A N 1
ATOM 953 C CA . GLU A 1 127 ? 4.215 -20.203 -41.125 1 65.62 127 GLU A CA 1
ATOM 954 C C . GLU A 1 127 ? 4.352 -20.312 -42.656 1 65.62 127 GLU A C 1
ATOM 956 O O . GLU A 1 127 ? 3.779 -21.219 -43.281 1 65.62 127 GLU A O 1
ATOM 961 N N . ASN A 1 128 ? 4.055 -19.344 -43.438 1 54.06 128 ASN A N 1
ATOM 962 C CA . ASN A 1 128 ? 4.516 -19.484 -44.844 1 54.06 128 ASN A CA 1
ATOM 963 C C . ASN A 1 128 ? 5.965 -19.031 -45 1 54.06 128 ASN A C 1
ATOM 965 O O . ASN A 1 128 ? 6.461 -18.234 -44.188 1 54.06 128 ASN A O 1
ATOM 969 N N . ASP A 1 129 ? 6.809 -19.938 -45.719 1 46.53 129 ASP A N 1
ATOM 970 C CA . ASP A 1 129 ? 8.188 -19.656 -46.094 1 46.53 129 ASP A CA 1
ATOM 971 C C . ASP A 1 129 ? 8.43 -18.156 -46.25 1 46.53 129 ASP A C 1
ATOM 973 O O . ASP A 1 129 ? 9.57 -17.719 -46.438 1 46.53 129 ASP A O 1
ATOM 977 N N . ASN A 1 130 ? 7.488 -17.375 -46.75 1 45.5 130 ASN A N 1
ATOM 978 C CA . ASN A 1 130 ? 7.75 -16.016 -47.25 1 45.5 130 ASN A CA 1
ATOM 979 C C . ASN A 1 130 ? 7.52 -14.984 -46.156 1 45.5 130 ASN A C 1
ATOM 981 O O . ASN A 1 130 ? 6.828 -15.258 -45.156 1 45.5 130 ASN A O 1
ATOM 985 N N . THR A 1 131 ? 8.133 -13.68 -46.156 1 52.19 131 THR A N 1
ATOM 986 C CA . THR A 1 131 ? 8.398 -12.492 -45.344 1 52.19 131 THR A CA 1
ATOM 987 C C . THR A 1 131 ? 7.129 -12.008 -44.656 1 52.19 131 THR A C 1
ATOM 989 O O . THR A 1 131 ? 7.195 -11.352 -43.625 1 52.19 131 THR A O 1
ATOM 992 N N . SER A 1 132 ? 5.949 -11.961 -45.375 1 57.19 132 SER A N 1
ATOM 993 C CA . SER A 1 132 ? 4.77 -11.258 -44.875 1 57.19 132 SER A CA 1
ATOM 994 C C . SER A 1 132 ? 3.67 -12.242 -44.469 1 57.19 132 SER A C 1
ATOM 996 O O . SER A 1 132 ? 2.768 -12.516 -45.281 1 57.19 132 SER A O 1
ATOM 998 N N . SER A 1 133 ? 3.762 -13.117 -43.438 1 68.75 133 SER A N 1
ATOM 999 C CA . SER A 1 133 ? 2.729 -14.094 -43.125 1 68.75 133 SER A CA 1
ATOM 1000 C C . SER A 1 133 ? 1.494 -13.414 -42.531 1 68.75 133 SER A C 1
ATOM 1002 O O . SER A 1 133 ? 1.607 -12.562 -41.656 1 68.75 133 SER A O 1
ATOM 1004 N N . PRO A 1 134 ? 0.365 -13.562 -43.25 1 81.25 134 PRO A N 1
ATOM 1005 C CA . PRO A 1 134 ? -0.875 -12.953 -42.75 1 81.25 134 PRO A CA 1
ATOM 1006 C C . PRO A 1 134 ? -1.235 -13.375 -41.344 1 81.25 134 PRO A C 1
ATOM 1008 O O . PRO A 1 134 ? -0.949 -14.508 -40.938 1 81.25 134 PRO A O 1
ATOM 1011 N N . LEU A 1 135 ? -1.733 -12.5 -40.594 1 87.38 135 LEU A N 1
ATOM 1012 C CA . LEU A 1 135 ? -2.217 -12.734 -39.25 1 87.38 135 LEU A CA 1
ATOM 1013 C C . LEU A 1 135 ? -3.455 -13.625 -39.25 1 87.38 135 LEU A C 1
ATOM 1015 O O . LEU A 1 135 ? -4.426 -13.336 -39.969 1 87.38 135 LEU A O 1
ATOM 1019 N N . LEU A 1 136 ? -3.436 -14.75 -38.656 1 91.06 136 LEU A N 1
ATOM 1020 C CA . LEU A 1 136 ? -4.555 -15.688 -38.562 1 91.06 136 LEU A CA 1
ATOM 1021 C C . LEU A 1 136 ? -5.543 -15.234 -37.5 1 91.06 136 LEU A C 1
ATOM 1023 O O . LEU A 1 136 ? -6.719 -15.016 -37.781 1 91.06 136 LEU A O 1
ATOM 1027 N N . PHE A 1 137 ? -5.105 -15.188 -36.281 1 93.56 137 PHE A N 1
ATOM 1028 C CA . PHE A 1 137 ? -5.902 -14.719 -35.156 1 93.56 137 PHE A CA 1
ATOM 1029 C C . PHE A 1 137 ? -5.004 -14.25 -34.031 1 93.56 137 PHE A C 1
ATOM 1031 O O . PHE A 1 137 ? -3.777 -14.359 -34.125 1 93.56 137 PHE A O 1
ATOM 1038 N N . MET A 1 138 ? -5.617 -13.648 -33.062 1 94.25 138 MET A N 1
ATOM 1039 C CA . MET A 1 138 ? -4.91 -13.164 -31.859 1 94.25 138 MET A CA 1
ATOM 1040 C C . MET A 1 138 ? -5.34 -13.93 -30.625 1 94.25 138 MET A C 1
ATOM 1042 O O . MET A 1 138 ? -6.281 -14.727 -30.672 1 94.25 138 MET A O 1
ATOM 1046 N N . GLY A 1 139 ? -4.52 -13.781 -29.594 1 95.12 139 GLY A N 1
ATOM 1047 C CA . GLY A 1 139 ? -4.875 -14.398 -28.328 1 95.12 139 GLY A CA 1
ATOM 1048 C C . GLY A 1 139 ? -6.02 -13.688 -27.625 1 95.12 139 GLY A C 1
ATOM 1049 O O . GLY A 1 139 ? -6.105 -12.461 -27.641 1 95.12 139 GLY A O 1
ATOM 1050 N N . GLN A 1 140 ? -6.91 -14.5 -27.062 1 95.56 140 GLN A N 1
ATOM 1051 C CA . GLN A 1 140 ? -8.055 -14.016 -26.281 1 95.56 140 GLN A CA 1
ATOM 1052 C C . GLN A 1 140 ? -8.086 -14.641 -24.906 1 95.56 140 GLN A C 1
ATOM 1054 O O . GLN A 1 140 ? -7.973 -15.867 -24.766 1 95.56 140 GLN A O 1
ATOM 1059 N N . TYR A 1 141 ? -8.164 -13.734 -23.953 1 95.25 141 TYR A N 1
ATOM 1060 C CA . TYR A 1 141 ? -8.195 -14.203 -22.578 1 95.25 141 TYR A CA 1
ATOM 1061 C C . TYR A 1 141 ? -9.633 -14.383 -22.094 1 95.25 141 TYR A C 1
ATOM 1063 O O . TYR A 1 141 ? -10.414 -13.43 -22.094 1 95.25 141 TYR A O 1
ATOM 1071 N N . CYS A 1 142 ? -9.977 -15.594 -21.672 1 94.56 142 CYS A N 1
ATOM 1072 C CA . CYS A 1 142 ? -11.312 -15.891 -21.156 1 94.56 142 CYS A CA 1
ATOM 1073 C C . CYS A 1 142 ? -11.242 -16.422 -19.719 1 94.56 142 CYS A C 1
ATOM 1075 O O . CYS A 1 142 ? -10.375 -17.234 -19.391 1 94.56 142 CYS A O 1
ATOM 1077 N N . GLY A 1 143 ? -12.086 -15.867 -18.875 1 91 143 GLY A N 1
ATOM 1078 C CA . GLY A 1 143 ? -12.188 -16.391 -17.516 1 91 143 GLY A CA 1
ATOM 1079 C C . GLY A 1 143 ? -13.102 -17.594 -17.422 1 91 143 GLY A C 1
ATOM 1080 O O . GLY A 1 143 ? -14.305 -17.484 -17.672 1 91 143 GLY A O 1
ATOM 1081 N N . LEU A 1 144 ? -12.523 -18.734 -17.062 1 89.19 144 LEU A N 1
ATOM 1082 C CA . LEU A 1 144 ? -13.266 -19.984 -16.906 1 89.19 144 LEU A CA 1
ATOM 1083 C C . LEU A 1 144 ? -13.609 -20.234 -15.445 1 89.19 144 LEU A C 1
ATOM 1085 O O . LEU A 1 144 ? -12.734 -20.188 -14.578 1 89.19 144 LEU A O 1
ATOM 1089 N N . ASN A 1 145 ? -14.844 -20.391 -15.164 1 84.94 145 ASN A N 1
ATOM 1090 C CA . ASN A 1 145 ? -15.32 -20.781 -13.836 1 84.94 145 ASN A CA 1
ATOM 1091 C C . ASN A 1 145 ? -15.781 -22.234 -13.805 1 84.94 145 ASN A C 1
ATOM 1093 O O . ASN A 1 145 ? -16.75 -22.594 -14.477 1 84.94 145 ASN A O 1
ATOM 1097 N N . VAL A 1 146 ? -15.062 -22.984 -13.078 1 81.56 146 VAL A N 1
ATOM 1098 C CA . VAL A 1 146 ? -15.406 -24.406 -12.961 1 81.56 146 VAL A CA 1
ATOM 1099 C C . VAL A 1 146 ? -16.047 -24.672 -11.609 1 81.56 146 VAL A C 1
ATOM 1101 O O . VAL A 1 146 ? -15.445 -24.406 -10.562 1 81.56 146 VAL A O 1
ATOM 1104 N N . MET A 1 147 ? -17.219 -25.078 -11.633 1 79.19 147 MET A N 1
ATOM 1105 C CA . MET A 1 147 ? -17.938 -25.422 -10.414 1 79.19 147 MET A CA 1
ATOM 1106 C C . MET A 1 147 ? -18.047 -26.938 -10.266 1 79.19 147 MET A C 1
ATOM 1108 O O . MET A 1 147 ? -18.609 -27.625 -11.125 1 79.19 147 MET A O 1
ATOM 1112 N N . PRO A 1 148 ? -17.469 -27.359 -9.203 1 72.19 148 PRO A N 1
ATOM 1113 C CA . PRO A 1 148 ? -17.531 -28.812 -9.016 1 72.19 148 PRO A CA 1
ATOM 1114 C C . PRO A 1 148 ? -18.953 -29.312 -8.727 1 72.19 148 PRO A C 1
ATOM 1116 O O . PRO A 1 148 ? -19.797 -28.547 -8.273 1 72.19 148 PRO A O 1
ATOM 1119 N N . SER A 1 149 ? -19.188 -30.516 -9.07 1 72.81 149 SER A N 1
ATOM 1120 C CA . SER A 1 149 ? -20.438 -31.141 -8.68 1 72.81 149 SER A CA 1
ATOM 1121 C C . SER A 1 149 ? -20.562 -31.25 -7.164 1 72.81 149 SER A C 1
ATOM 1123 O O . SER A 1 149 ? -19.562 -31.141 -6.449 1 72.81 149 SER A O 1
ATOM 1125 N N . ARG A 1 150 ? -21.734 -31.391 -6.676 1 74.25 150 ARG A N 1
ATOM 1126 C CA . ARG A 1 150 ? -21.969 -31.5 -5.242 1 74.25 150 ARG A CA 1
ATOM 1127 C C . ARG A 1 150 ? -21.172 -32.656 -4.648 1 74.25 150 ARG A C 1
ATOM 1129 O O . ARG A 1 150 ? -20.625 -32.531 -3.551 1 74.25 150 ARG A O 1
ATOM 1136 N N . GLU A 1 151 ? -21.094 -33.688 -5.395 1 72.12 151 GLU A N 1
ATOM 1137 C CA . GLU A 1 151 ? -20.375 -34.875 -4.918 1 72.12 151 GLU A CA 1
ATOM 1138 C C . GLU A 1 151 ? -18.875 -34.594 -4.832 1 72.12 151 GLU A C 1
ATOM 1140 O O . GLU A 1 151 ? -18.219 -34.969 -3.859 1 72.12 151 GLU A O 1
ATOM 1145 N N . ALA A 1 152 ? -18.359 -34 -5.883 1 69.69 152 ALA A N 1
ATOM 1146 C CA . ALA A 1 152 ? -16.938 -33.656 -5.902 1 69.69 152 ALA A CA 1
ATOM 1147 C C . ALA A 1 152 ? -16.578 -32.688 -4.777 1 69.69 152 ALA A C 1
ATOM 1149 O O . ALA A 1 152 ? -15.531 -32.812 -4.148 1 69.69 152 ALA A O 1
ATOM 1150 N N . TYR A 1 153 ? -17.484 -31.859 -4.613 1 73 153 TYR A N 1
ATOM 1151 C CA . TYR A 1 153 ? -17.266 -30.859 -3.578 1 73 153 TYR A CA 1
ATOM 1152 C C . TYR A 1 153 ? -17.312 -31.484 -2.189 1 73 153 TYR A C 1
ATOM 1154 O O . TYR A 1 153 ? -16.484 -31.172 -1.329 1 73 153 TYR A O 1
ATOM 1162 N N . ASP A 1 154 ? -18.188 -32.312 -1.974 1 72.75 154 ASP A N 1
ATOM 1163 C CA . ASP A 1 154 ? -18.328 -33 -0.687 1 72.75 154 ASP A CA 1
ATOM 1164 C C . ASP A 1 154 ? -17.109 -33.875 -0.4 1 72.75 154 ASP A C 1
ATOM 1166 O O . ASP A 1 154 ? -16.656 -33.969 0.746 1 72.75 154 ASP A O 1
ATOM 1170 N N . THR A 1 155 ? -16.609 -34.469 -1.412 1 70.25 155 THR A N 1
ATOM 1171 C CA . THR A 1 155 ? -15.398 -35.281 -1.251 1 70.25 155 THR A CA 1
ATOM 1172 C C . THR A 1 155 ? -14.211 -34.406 -0.854 1 70.25 155 THR A C 1
ATOM 1174 O O . THR A 1 155 ? -13.414 -34.781 0.011 1 70.25 155 THR A O 1
ATOM 1177 N N . LEU A 1 156 ? -14.109 -33.375 -1.557 1 73.88 156 LEU A N 1
ATOM 1178 C CA . LEU A 1 156 ? -13.039 -32.438 -1.208 1 73.88 156 LEU A CA 1
ATOM 1179 C C . LEU A 1 156 ? -13.172 -31.969 0.241 1 73.88 156 LEU A C 1
ATOM 1181 O O . LEU A 1 156 ? -12.172 -31.875 0.958 1 73.88 156 LEU A O 1
ATOM 1185 N N . LEU A 1 157 ? -14.391 -31.781 0.638 1 75.75 157 LEU A N 1
ATOM 1186 C CA . LEU A 1 157 ? -14.625 -31.297 1.997 1 75.75 157 LEU A CA 1
ATOM 1187 C C . LEU A 1 157 ? -14.32 -32.406 3.016 1 75.75 157 LEU A C 1
ATOM 1189 O O . LEU A 1 157 ? -13.891 -32.094 4.133 1 75.75 157 LEU A O 1
ATOM 1193 N N . GLU A 1 158 ? -14.492 -33.562 2.662 1 76 158 GLU A N 1
ATOM 1194 C CA . GLU A 1 158 ? -14.148 -34.688 3.543 1 76 158 GLU A CA 1
ATOM 1195 C C . GLU A 1 158 ? -12.641 -34.75 3.771 1 76 158 GLU A C 1
ATOM 1197 O O . GLU A 1 158 ? -12.188 -35 4.891 1 76 158 GLU A O 1
ATOM 1202 N N . TYR A 1 159 ? -11.914 -34.531 2.742 1 74.31 159 TYR A N 1
ATOM 1203 C CA . TYR A 1 159 ? -10.461 -34.531 2.865 1 74.31 159 TYR A CA 1
ATOM 1204 C C . TYR A 1 159 ? -9.992 -33.344 3.73 1 74.31 159 TYR A C 1
ATOM 1206 O O . TYR A 1 159 ? -9.141 -33.531 4.605 1 74.31 159 TYR A O 1
ATOM 1214 N N . VAL A 1 160 ? -10.609 -32.312 3.436 1 77.38 160 VAL A N 1
ATOM 1215 C CA . VAL A 1 160 ? -10.219 -31.109 4.164 1 77.38 160 VAL A CA 1
ATOM 1216 C C . VAL A 1 160 ? -10.578 -31.25 5.641 1 77.38 160 VAL A C 1
ATOM 1218 O O . VAL A 1 160 ? -9.828 -30.812 6.516 1 77.38 160 VAL A O 1
ATOM 1221 N N . ASP A 1 161 ? -11.672 -31.859 5.867 1 77.88 161 ASP A N 1
ATOM 1222 C CA . ASP A 1 161 ? -12.102 -32.094 7.242 1 77.88 161 ASP A CA 1
ATOM 1223 C C . ASP A 1 161 ? -11.156 -33.062 7.953 1 77.88 161 ASP A C 1
ATOM 1225 O O . ASP A 1 161 ? -10.844 -32.875 9.133 1 77.88 161 ASP A O 1
ATOM 1229 N N . LYS A 1 162 ? -10.711 -34.062 7.242 1 77.75 162 LYS A N 1
ATOM 1230 C CA . LYS A 1 162 ? -9.797 -35.031 7.812 1 77.75 162 LYS A CA 1
ATOM 1231 C C . LYS A 1 162 ? -8.453 -34.406 8.148 1 77.75 162 LYS A C 1
ATOM 1233 O O . LYS A 1 162 ? -7.797 -34.812 9.117 1 77.75 162 LYS A O 1
ATOM 1238 N N . LEU A 1 163 ? -8.062 -33.531 7.363 1 85.06 163 LEU A N 1
ATOM 1239 C CA . LEU A 1 163 ? -6.797 -32.844 7.594 1 85.06 163 LEU A CA 1
ATOM 1240 C C . LEU A 1 163 ? -6.91 -31.859 8.766 1 85.06 163 LEU A C 1
ATOM 1242 O O . LEU A 1 163 ? -5.91 -31.547 9.414 1 85.06 163 LEU A O 1
ATOM 1246 N N . GLY A 1 164 ? -8.125 -31.344 9.039 1 80.81 164 GLY A N 1
ATOM 1247 C CA . GLY A 1 164 ? -8.406 -30.547 10.227 1 80.81 164 GLY A CA 1
ATOM 1248 C C . GLY A 1 164 ? -8.016 -29.094 10.07 1 80.81 164 GLY A C 1
ATOM 1249 O O . GLY A 1 164 ? -8.156 -28.297 11.008 1 80.81 164 GLY A O 1
ATOM 1250 N N . ASP A 1 165 ? -7.508 -28.719 8.938 1 83.62 165 ASP A N 1
ATOM 1251 C CA . ASP A 1 165 ? -7.066 -27.344 8.766 1 83.62 165 ASP A CA 1
ATOM 1252 C C . ASP A 1 165 ? -8.258 -26.391 8.609 1 83.62 165 ASP A C 1
ATOM 1254 O O . ASP A 1 165 ? -8.219 -25.25 9.07 1 83.62 165 ASP A O 1
ATOM 1258 N N . ILE A 1 166 ? -9.297 -26.875 7.879 1 82.56 166 ILE A N 1
ATOM 1259 C CA . ILE A 1 166 ? -10.5 -26.094 7.633 1 82.56 166 ILE A CA 1
ATOM 1260 C C . ILE A 1 166 ? -11.727 -26.859 8.109 1 82.56 166 ILE A C 1
ATOM 1262 O O . ILE A 1 166 ? -11.883 -28.047 7.805 1 82.56 166 ILE A O 1
ATOM 1266 N N . GLN A 1 167 ? -12.469 -26.141 8.797 1 77.5 167 GLN A N 1
ATOM 1267 C CA . GLN A 1 167 ? -13.719 -26.766 9.234 1 77.5 167 GLN A CA 1
ATOM 1268 C C . GLN A 1 167 ? -14.75 -26.766 8.109 1 77.5 167 GLN A C 1
ATOM 1270 O O . GLN A 1 167 ? -14.875 -25.797 7.367 1 77.5 167 GLN A O 1
ATOM 1275 N N . ARG A 1 168 ? -15.414 -27.828 7.992 1 74 168 ARG A N 1
ATOM 1276 C CA . ARG A 1 168 ? -16.406 -28 6.93 1 74 168 ARG A CA 1
ATOM 1277 C C . ARG A 1 168 ? -17.438 -26.875 6.969 1 74 168 ARG A C 1
ATOM 1279 O O . ARG A 1 168 ? -17.875 -26.391 5.922 1 74 168 ARG A O 1
ATOM 1286 N N . LYS A 1 169 ? -17.812 -26.438 8.148 1 70.88 169 LYS A N 1
ATOM 1287 C CA . LYS A 1 169 ? -18.859 -25.438 8.312 1 70.88 169 LYS A CA 1
ATOM 1288 C C . LYS A 1 169 ? -18.375 -24.062 7.832 1 70.88 169 LYS A C 1
ATOM 1290 O O . LYS A 1 169 ? -19.188 -23.188 7.512 1 70.88 169 LYS A O 1
ATOM 1295 N N . SER A 1 170 ? -17.062 -23.922 7.691 1 73.06 170 SER A N 1
ATOM 1296 C CA . SER A 1 170 ? -16.5 -22.609 7.363 1 73.06 170 SER A CA 1
ATOM 1297 C C . SER A 1 170 ? -16.266 -22.469 5.859 1 73.06 170 SER A C 1
ATOM 1299 O O . SER A 1 170 ? -15.844 -21.422 5.387 1 73.06 170 SER A O 1
ATOM 1301 N N . VAL A 1 171 ? -16.594 -23.531 5.164 1 72.94 171 VAL A N 1
ATOM 1302 C CA . VAL A 1 171 ? -16.359 -23.484 3.725 1 72.94 171 VAL A CA 1
ATOM 1303 C C . VAL A 1 171 ? -17.594 -22.938 3.016 1 72.94 171 VAL A C 1
ATOM 1305 O O . VAL A 1 171 ? -18.719 -23.172 3.451 1 72.94 171 VAL A O 1
ATOM 1308 N N . PRO A 1 172 ? -17.359 -22.156 1.925 1 67.81 172 PRO A N 1
ATOM 1309 C CA . PRO A 1 172 ? -18.5 -21.594 1.177 1 67.81 172 PRO A CA 1
ATOM 1310 C C . PRO A 1 172 ? -19.406 -22.672 0.604 1 67.81 172 PRO A C 1
ATOM 1312 O O . PRO A 1 172 ? -18.938 -23.719 0.156 1 67.81 172 PRO A O 1
ATOM 1315 N N . PRO A 1 173 ? -20.703 -22.406 0.812 1 69.94 173 PRO A N 1
ATOM 1316 C CA . PRO A 1 173 ? -21.625 -23.359 0.201 1 69.94 173 PRO A CA 1
ATOM 1317 C C . PRO A 1 173 ? -21.609 -23.297 -1.325 1 69.94 173 PRO A C 1
ATOM 1319 O O . PRO A 1 173 ? -21.297 -22.266 -1.905 1 69.94 173 PRO A O 1
ATOM 1322 N N . LEU A 1 174 ? -21.766 -24.438 -1.909 1 70 174 LEU A N 1
ATOM 1323 C CA . LEU A 1 174 ? -21.828 -24.484 -3.365 1 70 174 LEU A CA 1
ATOM 1324 C C . LEU A 1 174 ? -23.141 -23.891 -3.867 1 70 174 LEU A C 1
ATOM 1326 O O . LEU A 1 174 ? -24.219 -24.406 -3.541 1 70 174 LEU A O 1
ATOM 1330 N N . ILE A 1 175 ? -23.141 -22.625 -4.281 1 64.62 175 ILE A N 1
ATOM 1331 C CA . ILE A 1 175 ? -24.312 -21.969 -4.848 1 64.62 175 ILE A CA 1
ATOM 1332 C C . ILE A 1 175 ? -24.141 -21.797 -6.355 1 64.62 175 ILE A C 1
ATOM 1334 O O . ILE A 1 175 ? -23.156 -21.203 -6.809 1 64.62 175 ILE A O 1
ATOM 1338 N N . TYR A 1 176 ? -25.047 -22.406 -7.059 1 60.91 176 TYR A N 1
ATOM 1339 C CA . TYR A 1 176 ? -24.969 -22.375 -8.516 1 60.91 176 TYR A CA 1
ATOM 1340 C C . TYR A 1 176 ? -25.609 -21.125 -9.078 1 60.91 176 TYR A C 1
ATOM 1342 O O . TYR A 1 176 ? -25.484 -20.828 -10.273 1 60.91 176 TYR A O 1
ATOM 1350 N N . ASP A 1 177 ? -26.094 -20.234 -8.195 1 59.25 177 ASP A N 1
ATOM 1351 C CA . ASP A 1 177 ? -26.781 -19.047 -8.688 1 59.25 177 ASP A CA 1
ATOM 1352 C C . ASP A 1 177 ? -25.797 -18.047 -9.289 1 59.25 177 ASP A C 1
ATOM 1354 O O . ASP A 1 177 ? -24.766 -17.719 -8.672 1 59.25 177 ASP A O 1
ATOM 1358 N N . GLN A 1 178 ? -26.094 -17.719 -10.562 1 57 178 GLN A N 1
ATOM 1359 C CA . GLN A 1 178 ? -25.25 -16.812 -11.328 1 57 178 GLN A CA 1
ATOM 1360 C C . GLN A 1 178 ? -25.156 -15.453 -10.656 1 57 178 GLN A C 1
ATOM 1362 O O . GLN A 1 178 ? -24.188 -14.727 -10.844 1 57 178 GLN A O 1
ATOM 1367 N N . ASP A 1 179 ? -26.156 -15.125 -9.898 1 54.12 179 ASP A N 1
ATOM 1368 C CA . ASP A 1 179 ? -26.203 -13.781 -9.328 1 54.12 179 ASP A CA 1
ATOM 1369 C C . ASP A 1 179 ? -25.484 -13.727 -7.98 1 54.12 179 ASP A C 1
ATOM 1371 O O . ASP A 1 179 ? -25.484 -12.695 -7.312 1 54.12 179 ASP A O 1
ATOM 1375 N N . SER A 1 180 ? -24.891 -14.844 -7.754 1 59.47 180 SER A N 1
ATOM 1376 C CA . SER A 1 180 ? -24.203 -14.867 -6.461 1 59.47 180 SER A CA 1
ATOM 1377 C C . SER A 1 180 ? -22.906 -14.078 -6.508 1 59.47 180 SER A C 1
ATOM 1379 O O . SER A 1 180 ? -22.234 -14.023 -7.543 1 59.47 180 SER A O 1
ATOM 1381 N N . LEU A 1 181 ? -22.734 -13.273 -5.484 1 57.28 181 LEU A N 1
ATOM 1382 C CA . LEU A 1 181 ? -21.547 -12.43 -5.395 1 57.28 181 LEU A CA 1
ATOM 1383 C C . LEU A 1 181 ? -20.281 -13.266 -5.5 1 57.28 181 LEU A C 1
ATOM 1385 O O . LEU A 1 181 ? -19.297 -12.844 -6.117 1 57.28 181 LEU A O 1
ATOM 1389 N N . TYR A 1 182 ? -20.297 -14.492 -4.785 1 58.25 182 TYR A N 1
ATOM 1390 C CA . TYR A 1 182 ? -19.125 -15.359 -4.875 1 58.25 182 TYR A CA 1
ATOM 1391 C C . TYR A 1 182 ? -19.516 -16.75 -5.379 1 58.25 182 TYR A C 1
ATOM 1393 O O . TYR A 1 182 ? -20.484 -17.328 -4.914 1 58.25 182 TYR A O 1
ATOM 1401 N N . ARG A 1 183 ? -19.156 -17 -6.613 1 59.66 183 ARG A N 1
ATOM 1402 C CA . ARG A 1 183 ? -19.375 -18.359 -7.125 1 59.66 183 ARG A CA 1
ATOM 1403 C C . ARG A 1 183 ? -18.25 -19.297 -6.688 1 59.66 183 ARG A C 1
ATOM 1405 O O . ARG A 1 183 ? -17.078 -19.062 -7.008 1 59.66 183 ARG A O 1
ATOM 1412 N N . PRO A 1 184 ? -18.609 -20.172 -5.695 1 63.78 184 PRO A N 1
ATOM 1413 C CA . PRO A 1 184 ? -17.562 -21.062 -5.188 1 63.78 184 PRO A CA 1
ATOM 1414 C C . PRO A 1 184 ? -17 -22 -6.258 1 63.78 184 PRO A C 1
ATOM 1416 O O . PRO A 1 184 ? -17.719 -22.875 -6.734 1 63.78 184 PRO A O 1
ATOM 1419 N N . GLY A 1 185 ? -16.188 -21.469 -7.191 1 74.75 185 GLY A N 1
ATOM 1420 C CA . GLY A 1 185 ? -15.531 -22.328 -8.156 1 74.75 185 GLY A CA 1
ATOM 1421 C C . GLY A 1 185 ? -14.094 -21.938 -8.422 1 74.75 185 GLY A C 1
ATOM 1422 O O . GLY A 1 185 ? -13.586 -20.984 -7.836 1 74.75 185 GLY A O 1
ATOM 1423 N N . LEU A 1 186 ? -13.586 -22.906 -9.117 1 80 186 LEU A N 1
ATOM 1424 C CA . LEU A 1 186 ? -12.211 -22.641 -9.531 1 80 186 LEU A CA 1
ATOM 1425 C C . LEU A 1 186 ? -12.172 -21.688 -10.711 1 80 186 LEU A C 1
ATOM 1427 O O . LEU A 1 186 ? -12.828 -21.922 -11.734 1 80 186 LEU A O 1
ATOM 1431 N N . ARG A 1 187 ? -11.617 -20.578 -10.492 1 86.56 187 ARG A N 1
ATOM 1432 C CA . ARG A 1 187 ? -11.453 -19.594 -11.555 1 86.56 187 ARG A CA 1
ATOM 1433 C C . ARG A 1 187 ? -10.125 -19.781 -12.281 1 86.56 187 ARG A C 1
ATOM 1435 O O . ARG A 1 187 ? -9.055 -19.672 -11.672 1 86.56 187 ARG A O 1
ATOM 1442 N N . LEU A 1 188 ? -10.188 -20.094 -13.57 1 88.5 188 LEU A N 1
ATOM 1443 C CA . LEU A 1 188 ? -8.992 -20.344 -14.375 1 88.5 188 LEU A CA 1
ATOM 1444 C C . LEU A 1 188 ? -8.945 -19.391 -15.57 1 88.5 188 LEU A C 1
ATOM 1446 O O . LEU A 1 188 ? -9.977 -19.078 -16.172 1 88.5 188 LEU A O 1
ATOM 1450 N N . GLY A 1 189 ? -7.785 -18.906 -15.844 1 90.88 189 GLY A N 1
ATOM 1451 C CA . GLY A 1 189 ? -7.594 -18.125 -17.062 1 90.88 189 GLY A CA 1
ATOM 1452 C C . GLY A 1 189 ? -7.293 -18.984 -18.281 1 90.88 189 GLY A C 1
ATOM 1453 O O . GLY A 1 189 ? -6.438 -19.859 -18.219 1 90.88 189 GLY A O 1
ATOM 1454 N N . LEU A 1 190 ? -8.07 -18.781 -19.359 1 92.19 190 LEU A N 1
ATOM 1455 C CA . LEU A 1 190 ? -7.852 -19.5 -20.625 1 92.19 190 LEU A CA 1
ATOM 1456 C C . LEU A 1 190 ? -7.371 -18.547 -21.703 1 92.19 190 LEU A C 1
ATOM 1458 O O . LEU A 1 190 ? -7.781 -17.375 -21.75 1 92.19 190 LEU A O 1
ATOM 1462 N N . CYS A 1 191 ? -6.469 -19.031 -22.453 1 93.62 191 CYS A N 1
ATOM 1463 C CA . CYS A 1 191 ? -6.039 -18.297 -23.625 1 93.62 191 CYS A CA 1
ATOM 1464 C C . CYS A 1 191 ? -6.434 -19.016 -24.906 1 93.62 191 CYS A C 1
ATOM 1466 O O . CYS A 1 191 ? -5.918 -20.094 -25.188 1 93.62 191 CYS A O 1
ATOM 1468 N N . VAL A 1 192 ? -7.395 -18.438 -25.656 1 93.81 192 VAL A N 1
ATOM 1469 C CA . VAL A 1 192 ? -7.965 -19.078 -26.844 1 93.81 192 VAL A CA 1
ATOM 1470 C C . VAL A 1 192 ? -7.926 -18.109 -28.016 1 93.81 192 VAL A C 1
ATOM 1472 O O . VAL A 1 192 ? -7.656 -16.906 -27.844 1 93.81 192 VAL A O 1
ATOM 1475 N N . PRO A 1 193 ? -8.117 -18.641 -29.219 1 95.19 193 PRO A N 1
ATOM 1476 C CA . PRO A 1 193 ? -8.102 -17.75 -30.375 1 95.19 193 PRO A CA 1
ATOM 1477 C C . PRO A 1 193 ? -9.227 -16.719 -30.359 1 95.19 193 PRO A C 1
ATOM 1479 O O . PRO A 1 193 ? -10.352 -17.031 -29.953 1 95.19 193 PRO A O 1
ATOM 1482 N N . SER A 1 194 ? -8.914 -15.578 -30.844 1 95 194 SER A N 1
ATOM 1483 C CA . SER A 1 194 ? -9.828 -14.438 -30.797 1 95 194 SER A CA 1
ATOM 1484 C C . SER A 1 194 ? -11.023 -14.641 -31.719 1 95 194 SER A C 1
ATOM 1486 O O . SER A 1 194 ? -12.039 -13.961 -31.578 1 95 194 SER A O 1
ATOM 1488 N N . LEU A 1 195 ? -10.945 -15.547 -32.656 1 94.25 195 LEU A N 1
ATOM 1489 C CA . LEU A 1 195 ? -12.031 -15.781 -33.594 1 94.25 195 LEU A CA 1
ATOM 1490 C C . LEU A 1 195 ? -13.18 -16.531 -32.938 1 94.25 195 LEU A C 1
ATOM 1492 O O . LEU A 1 195 ? -14.281 -16.594 -33.5 1 94.25 195 LEU A O 1
ATOM 1496 N N . CYS A 1 196 ? -12.914 -17.047 -31.797 1 93.88 196 CYS A N 1
ATOM 1497 C CA . CYS A 1 196 ? -13.977 -17.688 -31.016 1 93.88 196 CYS A CA 1
ATOM 1498 C C . CYS A 1 196 ? -14.641 -16.672 -30.078 1 93.88 196 CYS A C 1
ATOM 1500 O O . CYS A 1 196 ? -13.984 -16.109 -29.203 1 93.88 196 CYS A O 1
ATOM 1502 N N . SER A 1 197 ? -15.883 -16.531 -30.188 1 91.69 197 SER A N 1
ATOM 1503 C CA . SER A 1 197 ? -16.594 -15.617 -29.312 1 91.69 197 SER A CA 1
ATOM 1504 C C . SER A 1 197 ? -16.766 -16.203 -27.906 1 91.69 197 SER A C 1
ATOM 1506 O O . SER A 1 197 ? -16.578 -17.406 -27.703 1 91.69 197 SER A O 1
ATOM 1508 N N . ALA A 1 198 ? -17.094 -15.359 -26.953 1 92.25 198 ALA A N 1
ATOM 1509 C CA . ALA A 1 198 ? -17.312 -15.805 -25.578 1 92.25 198 ALA A CA 1
ATOM 1510 C C . ALA A 1 198 ? -18.453 -16.797 -25.5 1 92.25 198 ALA A C 1
ATOM 1512 O O . ALA A 1 198 ? -18.422 -17.734 -24.703 1 92.25 198 ALA A O 1
ATOM 1513 N N . GLU A 1 199 ? -19.469 -16.609 -26.297 1 92.56 199 GLU A N 1
ATOM 1514 C CA . GLU A 1 199 ? -20.625 -17.5 -26.312 1 92.56 199 GLU A CA 1
ATOM 1515 C C . GLU A 1 199 ? -20.234 -18.875 -26.859 1 92.56 199 GLU A C 1
ATOM 1517 O O . GLU A 1 199 ? -20.688 -19.906 -26.328 1 92.56 199 GLU A O 1
ATOM 1522 N N . GLU A 1 200 ? -19.469 -18.844 -27.812 1 93.12 200 GLU A N 1
ATOM 1523 C CA . GLU A 1 200 ? -19.031 -20.109 -28.406 1 93.12 200 GLU A CA 1
ATOM 1524 C C . GLU A 1 200 ? -18.141 -20.891 -27.438 1 93.12 200 GLU A C 1
ATOM 1526 O O . GLU A 1 200 ? -18.281 -22.109 -27.297 1 93.12 200 GLU A O 1
ATOM 1531 N N . MET A 1 201 ? -17.25 -20.172 -26.859 1 92.19 201 MET A N 1
ATOM 1532 C CA . MET A 1 201 ? -16.391 -20.812 -25.859 1 92.19 201 MET A CA 1
ATOM 1533 C C . MET A 1 201 ? -17.219 -21.359 -24.703 1 92.19 201 MET A C 1
ATOM 1535 O O . MET A 1 201 ? -16.891 -22.406 -24.141 1 92.19 201 MET A O 1
ATOM 1539 N N . ASN A 1 202 ? -18.234 -20.625 -24.297 1 92.88 202 ASN A N 1
ATOM 1540 C CA . ASN A 1 202 ? -19.109 -21.094 -23.234 1 92.88 202 ASN A CA 1
ATOM 1541 C C . ASN A 1 202 ? -19.812 -22.391 -23.609 1 92.88 202 ASN A C 1
ATOM 1543 O O . ASN A 1 202 ? -19.984 -23.281 -22.766 1 92.88 202 ASN A O 1
ATOM 1547 N N . ILE A 1 203 ? -20.203 -22.516 -24.859 1 91.69 203 ILE A N 1
ATOM 1548 C CA . ILE A 1 203 ? -20.844 -23.734 -25.344 1 91.69 203 ILE A CA 1
ATOM 1549 C C . ILE A 1 203 ? -19.859 -24.906 -25.266 1 91.69 203 ILE A C 1
ATOM 1551 O O . ILE A 1 203 ? -20.219 -25.984 -24.812 1 91.69 203 ILE A O 1
ATOM 1555 N N . ILE A 1 204 ? -18.688 -24.656 -25.609 1 88.12 204 ILE A N 1
ATOM 1556 C CA . ILE A 1 204 ? -17.672 -25.688 -25.625 1 88.12 204 ILE A CA 1
ATOM 1557 C C . ILE A 1 204 ? -17.391 -26.156 -24.203 1 88.12 204 ILE A C 1
ATOM 1559 O O . ILE A 1 204 ? -17.375 -27.359 -23.922 1 88.12 204 ILE A O 1
ATOM 1563 N N . VAL A 1 205 ? -17.172 -25.219 -23.328 1 86.12 205 VAL A N 1
ATOM 1564 C CA . VAL A 1 205 ? -16.781 -25.547 -21.969 1 86.12 205 VAL A CA 1
ATOM 1565 C C . VAL A 1 205 ? -17.953 -26.234 -21.25 1 86.12 205 VAL A C 1
ATOM 1567 O O . VAL A 1 205 ? -17.734 -27.141 -20.453 1 86.12 205 VAL A O 1
ATOM 1570 N N . LYS A 1 206 ? -19.156 -25.797 -21.5 1 85.56 206 LYS A N 1
ATOM 1571 C CA . LYS A 1 206 ? -20.312 -26.422 -20.891 1 85.56 206 LYS A CA 1
ATOM 1572 C C . LYS A 1 206 ? -20.469 -27.875 -21.359 1 85.56 206 LYS A C 1
ATOM 1574 O O . LYS A 1 206 ? -20.828 -28.75 -20.578 1 85.56 206 LYS A O 1
ATOM 1579 N N . LYS A 1 207 ? -20.172 -28.062 -22.578 1 83.62 207 LYS A N 1
ATOM 1580 C CA . LYS A 1 207 ? -20.266 -29.422 -23.125 1 83.62 207 LYS A CA 1
ATOM 1581 C C . LYS A 1 207 ? -19.188 -30.328 -22.547 1 83.62 207 LYS A C 1
ATOM 1583 O O . LYS A 1 207 ? -19.469 -31.484 -22.203 1 83.62 207 LYS A O 1
ATOM 1588 N N . VAL A 1 208 ? -18.016 -29.812 -22.484 1 77.5 208 VAL A N 1
ATOM 1589 C CA . VAL A 1 208 ? -16.938 -30.594 -21.906 1 77.5 208 VAL A CA 1
ATOM 1590 C C . VAL A 1 208 ? -17.234 -30.891 -20.438 1 77.5 208 VAL A C 1
ATOM 1592 O O . VAL A 1 208 ? -17.016 -32 -19.969 1 77.5 208 VAL A O 1
ATOM 1595 N N . ALA A 1 209 ? -17.703 -29.906 -19.719 1 77.5 209 ALA A N 1
ATOM 1596 C CA . ALA A 1 209 ? -18.016 -30.078 -18.297 1 77.5 209 ALA A CA 1
ATOM 1597 C C . ALA A 1 209 ? -19.172 -31.047 -18.094 1 77.5 209 ALA A C 1
ATOM 1599 O O . ALA A 1 209 ? -19.156 -31.844 -17.141 1 77.5 209 ALA A O 1
ATOM 1600 N N . SER A 1 210 ? -20.141 -30.953 -18.969 1 75.81 210 SER A N 1
ATOM 1601 C CA . SER A 1 210 ? -21.312 -31.797 -18.828 1 75.81 210 SER A CA 1
ATOM 1602 C C . SER A 1 210 ? -20.969 -33.281 -19.062 1 75.81 210 SER A C 1
ATOM 1604 O O . SER A 1 210 ? -21.609 -34.156 -18.5 1 75.81 210 SER A O 1
ATOM 1606 N N . ARG A 1 211 ? -19.938 -33.469 -19.844 1 71.69 211 ARG A N 1
ATOM 1607 C CA . ARG A 1 211 ? -19.484 -34.844 -20.094 1 71.69 211 ARG A CA 1
ATOM 1608 C C . ARG A 1 211 ? -19 -35.5 -18.797 1 71.69 211 ARG A C 1
ATOM 1610 O O . ARG A 1 211 ? -19.141 -36.719 -18.625 1 71.69 211 ARG A O 1
ATOM 1617 N N . TYR A 1 212 ? -18.562 -34.719 -17.875 1 70.12 212 TYR A N 1
ATOM 1618 C CA . TYR A 1 212 ? -18.031 -35.219 -16.625 1 70.12 212 TYR A CA 1
ATOM 1619 C C . TYR A 1 212 ? -18.906 -34.812 -15.445 1 70.12 212 TYR A C 1
ATOM 1621 O O . TYR A 1 212 ? -18.438 -34.75 -14.305 1 70.12 212 TYR A O 1
ATOM 1629 N N . ASP A 1 213 ? -20.078 -34.312 -15.625 1 70.31 213 ASP A N 1
ATOM 1630 C CA . ASP A 1 213 ? -21.078 -33.906 -14.625 1 70.31 213 ASP A CA 1
ATOM 1631 C C . ASP A 1 213 ? -20.578 -32.75 -13.789 1 70.31 213 ASP A C 1
ATOM 1633 O O . ASP A 1 213 ? -20.719 -32.75 -12.562 1 70.31 213 ASP A O 1
ATOM 1637 N N . GLN A 1 214 ? -19.828 -31.969 -14.445 1 75.44 214 GLN A N 1
ATOM 1638 C CA . GLN A 1 214 ? -19.391 -30.734 -13.828 1 75.44 214 GLN A CA 1
ATOM 1639 C C . GLN A 1 214 ? -20.016 -29.516 -14.508 1 75.44 214 GLN A C 1
ATOM 1641 O O . GLN A 1 214 ? -20.734 -29.656 -15.5 1 75.44 214 GLN A O 1
ATOM 1646 N N . PHE A 1 215 ? -19.938 -28.453 -13.789 1 77.62 215 PHE A N 1
ATOM 1647 C CA . PHE A 1 215 ? -20.453 -27.203 -14.352 1 77.62 215 PHE A CA 1
ATOM 1648 C C . PHE A 1 215 ? -19.328 -26.219 -14.609 1 77.62 215 PHE A C 1
ATOM 1650 O O . PHE A 1 215 ? -18.391 -26.109 -13.812 1 77.62 215 PHE A O 1
ATOM 1657 N N . ALA A 1 216 ? -19.312 -25.719 -15.789 1 84.75 216 ALA A N 1
ATOM 1658 C CA . ALA A 1 216 ? -18.328 -24.688 -16.125 1 84.75 216 ALA A CA 1
ATOM 1659 C C . ALA A 1 216 ? -18.953 -23.578 -16.969 1 84.75 216 ALA A C 1
ATOM 1661 O O . ALA A 1 216 ? -19.906 -23.828 -17.719 1 84.75 216 ALA A O 1
ATOM 1662 N N . ASP A 1 217 ? -18.516 -22.391 -16.719 1 87.06 217 ASP A N 1
ATOM 1663 C CA . ASP A 1 217 ? -19.031 -21.266 -17.516 1 87.06 217 ASP A CA 1
ATOM 1664 C C . ASP A 1 217 ? -17.938 -20.25 -17.797 1 87.06 217 ASP A C 1
ATOM 1666 O O . ASP A 1 217 ? -16.922 -20.203 -17.078 1 87.06 217 ASP A O 1
ATOM 1670 N N . ILE A 1 218 ? -18.078 -19.609 -18.922 1 89.12 218 ILE A N 1
ATOM 1671 C CA . ILE A 1 218 ? -17.234 -18.484 -19.297 1 89.12 218 ILE A CA 1
ATOM 1672 C C . ILE A 1 218 ? -18.016 -17.188 -19.156 1 89.12 218 ILE A C 1
ATOM 1674 O O . ILE A 1 218 ? -19.078 -17.031 -19.75 1 89.12 218 ILE A O 1
ATOM 1678 N N . LEU A 1 219 ? -17.516 -16.312 -18.281 1 75.12 219 LEU A N 1
ATOM 1679 C CA . LEU A 1 219 ? -18.25 -15.07 -18.062 1 75.12 219 LEU A CA 1
ATOM 1680 C C . LEU A 1 219 ? -17.859 -14.023 -19.094 1 75.12 219 LEU A C 1
ATOM 1682 O O . LEU A 1 219 ? -18.719 -13.336 -19.641 1 75.12 219 LEU A O 1
ATOM 1686 N N . SER A 1 220 ? -16.562 -13.828 -19.312 1 83.06 220 SER A N 1
ATOM 1687 C CA . SER A 1 220 ? -16.141 -12.805 -20.25 1 83.06 220 SER A CA 1
ATOM 1688 C C . SER A 1 220 ? -14.781 -13.141 -20.875 1 83.06 220 SER A C 1
ATOM 1690 O O . SER A 1 220 ? -14.008 -13.906 -20.297 1 83.06 220 SER A O 1
ATOM 1692 N N . CYS A 1 221 ? -14.656 -12.75 -22.062 1 92.69 221 CYS A N 1
ATOM 1693 C CA . CYS A 1 221 ? -13.375 -12.859 -22.75 1 92.69 221 CYS A CA 1
ATOM 1694 C C . CYS A 1 221 ? -12.844 -11.484 -23.156 1 92.69 221 CYS A C 1
ATOM 1696 O O . CYS A 1 221 ? -13.625 -10.578 -23.438 1 92.69 221 CYS A O 1
ATOM 1698 N N . HIS A 1 222 ? -11.609 -11.305 -23.078 1 91.81 222 HIS A N 1
ATOM 1699 C CA . HIS A 1 222 ? -10.953 -10.039 -23.391 1 91.81 222 HIS A CA 1
ATOM 1700 C C . HIS A 1 222 ? -9.969 -10.195 -24.531 1 91.81 222 HIS A C 1
ATOM 1702 O O . HIS A 1 222 ? -9.242 -11.188 -24.609 1 91.81 222 HIS A O 1
ATOM 1708 N N . ASN A 1 223 ? -10.031 -9.344 -25.453 1 90 223 ASN A N 1
ATOM 1709 C CA . ASN A 1 223 ? -9.039 -9.219 -26.516 1 90 223 ASN A CA 1
ATOM 1710 C C . ASN A 1 223 ? -8.766 -7.758 -26.859 1 90 223 ASN A C 1
ATOM 1712 O O . ASN A 1 223 ? -9.445 -6.863 -26.359 1 90 223 ASN A O 1
ATOM 1716 N N . ASP A 1 224 ? -7.738 -7.492 -27.547 1 82.44 224 ASP A N 1
ATOM 1717 C CA . ASP A 1 224 ? -7.324 -6.125 -27.844 1 82.44 224 ASP A CA 1
ATOM 1718 C C . ASP A 1 224 ? -8.414 -5.371 -28.609 1 82.44 224 ASP A C 1
ATOM 1720 O O . ASP A 1 224 ? -8.602 -4.168 -28.391 1 82.44 224 ASP A O 1
ATOM 1724 N N . GLU A 1 225 ? -9.172 -6.012 -29.406 1 79.69 225 GLU A N 1
ATOM 1725 C CA . GLU A 1 225 ? -10.203 -5.363 -30.219 1 79.69 225 GLU A CA 1
ATOM 1726 C C . GLU A 1 225 ? -11.438 -5.035 -29.375 1 79.69 225 GLU A C 1
ATOM 1728 O O . GLU A 1 225 ? -11.984 -3.936 -29.469 1 79.69 225 GLU A O 1
ATOM 1733 N N . THR A 1 226 ? -11.844 -5.961 -28.609 1 76.94 226 THR A N 1
ATOM 1734 C CA . THR A 1 226 ? -13.023 -5.746 -27.781 1 76.94 226 THR A CA 1
ATOM 1735 C C . THR A 1 226 ? -12.742 -4.711 -26.688 1 76.94 226 THR A C 1
ATOM 1737 O O . THR A 1 226 ? -13.633 -3.953 -26.297 1 76.94 226 THR A O 1
ATOM 1740 N N . ASP A 1 227 ? -11.531 -4.617 -26.281 1 77.12 227 ASP A N 1
ATOM 1741 C CA . ASP A 1 227 ? -11.172 -3.705 -25.203 1 77.12 227 ASP A CA 1
ATOM 1742 C C . ASP A 1 227 ? -11 -2.279 -25.734 1 77.12 227 ASP A C 1
ATOM 1744 O O . ASP A 1 227 ? -11.016 -1.323 -24.953 1 77.12 227 ASP A O 1
ATOM 1748 N N . ALA A 1 228 ? -10.977 -2.172 -27.016 1 77.38 228 ALA A N 1
ATOM 1749 C CA . ALA A 1 228 ? -10.781 -0.855 -27.609 1 77.38 228 ALA A CA 1
ATOM 1750 C C . ALA A 1 228 ? -12.102 -0.105 -27.734 1 77.38 228 ALA A C 1
ATOM 1752 O O . ALA A 1 228 ? -12.117 1.113 -27.922 1 77.38 228 ALA A O 1
ATOM 1753 N N . HIS A 1 229 ? -13.227 -0.834 -27.5 1 81.12 229 HIS A N 1
ATOM 1754 C CA . HIS A 1 229 ? -14.523 -0.185 -27.594 1 81.12 229 HIS A CA 1
ATOM 1755 C C . HIS A 1 229 ? -14.719 0.84 -26.484 1 81.12 229 HIS A C 1
ATOM 1757 O O . HIS A 1 229 ? -14.461 0.546 -25.312 1 81.12 229 HIS A O 1
ATOM 1763 N N . LYS A 1 230 ? -15.086 2.115 -26.969 1 84.25 230 LYS A N 1
ATOM 1764 C CA . LYS A 1 230 ? -15.305 3.188 -26.016 1 84.25 230 LYS A CA 1
ATOM 1765 C C . LYS A 1 230 ? -16.766 3.648 -26.016 1 84.25 230 LYS A C 1
ATOM 1767 O O . LYS A 1 230 ? -17.344 3.883 -27.078 1 84.25 230 LYS A O 1
ATOM 1772 N N . ASP A 1 231 ? -17.438 3.684 -24.844 1 85 231 ASP A N 1
ATOM 1773 C CA . ASP A 1 231 ? -18.797 4.191 -24.625 1 85 231 ASP A CA 1
ATOM 1774 C C . ASP A 1 231 ? -18.797 5.711 -24.5 1 85 231 ASP A C 1
ATOM 1776 O O . ASP A 1 231 ? -17.766 6.316 -24.203 1 85 231 ASP A O 1
ATOM 1780 N N . PRO A 1 232 ? -19.906 6.359 -24.844 1 87.94 232 PRO A N 1
ATOM 1781 C CA . PRO A 1 232 ? -19.984 7.812 -24.672 1 87.94 232 PRO A CA 1
ATOM 1782 C C . PRO A 1 232 ? -19.672 8.258 -23.25 1 87.94 232 PRO A C 1
ATOM 1784 O O . PRO A 1 232 ? -19.188 9.383 -23.031 1 87.94 232 PRO A O 1
ATOM 1787 N N . VAL A 1 233 ? -19.938 7.391 -22.375 1 88.5 233 VAL A N 1
ATOM 1788 C CA . VAL A 1 233 ? -19.672 7.73 -20.984 1 88.5 233 VAL A CA 1
ATOM 1789 C C . VAL A 1 233 ? -18.172 7.938 -20.781 1 88.5 233 VAL A C 1
ATOM 1791 O O . VAL A 1 233 ? -17.75 8.75 -19.953 1 88.5 233 VAL A O 1
ATOM 1794 N N . TYR A 1 234 ? -17.375 7.23 -21.547 1 88.88 234 TYR A N 1
ATOM 1795 C CA . TYR A 1 234 ? -15.922 7.363 -21.484 1 88.88 234 TYR A CA 1
ATOM 1796 C C . TYR A 1 234 ? -15.492 8.789 -21.812 1 88.88 234 TYR A C 1
ATOM 1798 O O . TYR A 1 234 ? -14.672 9.375 -21.094 1 88.88 234 TYR A O 1
ATOM 1806 N N . TYR A 1 235 ? -16.094 9.43 -22.766 1 90.31 235 TYR A N 1
ATOM 1807 C CA . TYR A 1 235 ? -15.703 10.766 -23.219 1 90.31 235 TYR A CA 1
ATOM 1808 C C . TYR A 1 235 ? -16.203 11.82 -22.234 1 90.31 235 TYR A C 1
ATOM 1810 O O . TYR A 1 235 ? -15.508 12.812 -21.984 1 90.31 235 TYR A O 1
ATOM 1818 N N . VAL A 1 236 ? -17.328 11.547 -21.688 1 89.94 236 VAL A N 1
ATOM 1819 C CA . VAL A 1 236 ? -17.844 12.477 -20.688 1 89.94 236 VAL A CA 1
ATOM 1820 C C . VAL A 1 236 ? -16.969 12.438 -19.438 1 89.94 236 VAL A C 1
ATOM 1822 O O . VAL A 1 236 ? -16.703 13.477 -18.828 1 89.94 236 VAL A O 1
ATOM 1825 N N . ALA A 1 237 ? -16.609 11.273 -19.125 1 89.25 237 ALA A N 1
ATOM 1826 C CA . ALA A 1 237 ? -15.812 11.086 -17.922 1 89.25 237 ALA A CA 1
ATOM 1827 C C . ALA A 1 237 ? -14.445 11.734 -18.062 1 89.25 237 ALA A C 1
ATOM 1829 O O . ALA A 1 237 ? -13.828 12.133 -17.062 1 89.25 237 ALA A O 1
ATOM 1830 N N . ILE A 1 238 ? -13.938 11.828 -19.219 1 89.25 238 ILE A N 1
ATOM 1831 C CA . ILE A 1 238 ? -12.656 12.484 -19.453 1 89.25 238 ILE A CA 1
ATOM 1832 C C . ILE A 1 238 ? -12.867 14 -19.562 1 89.25 238 ILE A C 1
ATOM 1834 O O . ILE A 1 238 ? -12.07 14.781 -19.031 1 89.25 238 ILE A O 1
ATOM 1838 N N . PHE A 1 239 ? -13.977 14.367 -20.094 1 92 239 PHE A N 1
ATOM 1839 C CA . PHE A 1 239 ? -14.258 15.773 -20.375 1 92 239 PHE A CA 1
ATOM 1840 C C . PHE A 1 239 ? -14.516 16.531 -19.078 1 92 239 PHE A C 1
ATOM 1842 O O . PHE A 1 239 ? -13.977 17.625 -18.875 1 92 239 PHE A O 1
ATOM 1849 N N . VAL A 1 240 ? -15.242 16 -18.188 1 91.88 240 VAL A N 1
ATOM 1850 C CA . VAL A 1 240 ? -15.695 16.703 -17 1 91.88 240 VAL A CA 1
ATOM 1851 C C . VAL A 1 240 ? -14.5 17.047 -16.109 1 91.88 240 VAL A C 1
ATOM 1853 O O . VAL A 1 240 ? -14.273 18.219 -15.781 1 91.88 240 VAL A O 1
ATOM 1856 N N . PRO A 1 241 ? -13.648 16.062 -15.734 1 90.94 241 PRO A N 1
ATOM 1857 C CA . PRO A 1 241 ? -12.492 16.438 -14.914 1 90.94 241 PRO A CA 1
ATOM 1858 C C . PRO A 1 241 ? -11.516 17.359 -15.641 1 90.94 241 PRO A C 1
ATOM 1860 O O . PRO A 1 241 ? -10.883 18.203 -15.016 1 90.94 241 PRO A O 1
ATOM 1863 N N . CYS A 1 242 ? -11.422 17.234 -16.922 1 92.81 242 CYS A N 1
ATOM 1864 C CA . CYS A 1 242 ? -10.516 18.094 -17.688 1 92.81 242 CYS A CA 1
ATOM 1865 C C . CYS A 1 242 ? -11.008 19.531 -17.688 1 92.81 242 CYS A C 1
ATOM 1867 O O . CYS A 1 242 ? -10.203 20.469 -17.547 1 92.81 242 CYS A O 1
ATOM 1869 N N . VAL A 1 243 ? -12.297 19.719 -17.859 1 93 243 VAL A N 1
ATOM 1870 C CA . VAL A 1 243 ? -12.867 21.062 -17.859 1 93 243 VAL A CA 1
ATOM 1871 C C . VAL A 1 243 ? -12.727 21.688 -16.484 1 93 243 VAL A C 1
ATOM 1873 O O . VAL A 1 243 ? -12.352 22.859 -16.359 1 93 243 VAL A O 1
ATOM 1876 N N . LEU A 1 244 ? -13.008 20.922 -15.484 1 93.94 244 LEU A N 1
ATOM 1877 C CA . LEU A 1 244 ? -12.906 21.438 -14.117 1 93.94 244 LEU A CA 1
ATOM 1878 C C . LEU A 1 244 ? -11.461 21.812 -13.789 1 93.94 244 LEU A C 1
ATOM 1880 O O . LEU A 1 244 ? -11.219 22.859 -13.164 1 93.94 244 LEU A O 1
ATOM 1884 N N . THR A 1 245 ? -10.539 21 -14.258 1 93 245 THR A N 1
ATOM 1885 C CA . THR A 1 245 ? -9.125 21.281 -14.023 1 93 245 THR A CA 1
ATOM 1886 C C . THR A 1 245 ? -8.68 22.5 -14.82 1 93 245 THR A C 1
ATOM 1888 O O . THR A 1 245 ? -7.891 23.312 -14.336 1 93 245 THR A O 1
ATOM 1891 N N . PHE A 1 246 ? -9.211 22.641 -15.984 1 93.38 246 PHE A N 1
ATOM 1892 C CA . PHE A 1 246 ? -8.898 23.797 -16.828 1 93.38 246 PHE A CA 1
ATOM 1893 C C . PHE A 1 246 ? -9.383 25.078 -16.172 1 93.38 246 PHE A C 1
ATOM 1895 O O . PHE A 1 246 ? -8.648 26.078 -16.125 1 93.38 246 PHE A O 1
ATOM 1902 N N . ILE A 1 247 ? -10.578 25.047 -15.641 1 93.94 247 ILE A N 1
ATOM 1903 C CA . ILE A 1 247 ? -11.148 26.203 -14.977 1 93.94 247 ILE A CA 1
ATOM 1904 C C . ILE A 1 247 ? -10.305 26.562 -13.75 1 93.94 247 ILE A C 1
ATOM 1906 O O . ILE A 1 247 ? -10.023 27.734 -13.508 1 93.94 247 ILE A O 1
ATOM 1910 N N . MET A 1 248 ? -9.93 25.578 -13.008 1 93.75 248 MET A N 1
ATOM 1911 C CA . MET A 1 248 ? -9.125 25.797 -11.812 1 93.75 248 MET A CA 1
ATOM 1912 C C . MET A 1 248 ? -7.77 26.406 -12.172 1 93.75 248 MET A C 1
ATOM 1914 O O . MET A 1 248 ? -7.324 27.359 -11.523 1 93.75 248 MET A O 1
ATOM 1918 N N . ILE A 1 249 ? -7.105 25.922 -13.258 1 92.81 249 ILE A N 1
ATOM 1919 C CA . ILE A 1 249 ? -5.789 26.406 -13.656 1 92.81 249 ILE A CA 1
ATOM 1920 C C . ILE A 1 249 ? -5.895 27.828 -14.188 1 92.81 249 ILE A C 1
ATOM 1922 O O . ILE A 1 249 ? -5.094 28.703 -13.82 1 92.81 249 ILE A O 1
ATOM 1926 N N . MET A 1 250 ? -6.891 28.094 -15.016 1 94 250 MET A N 1
ATOM 1927 C CA . MET A 1 250 ? -7.078 29.422 -15.586 1 94 250 MET A CA 1
ATOM 1928 C C . MET A 1 250 ? -7.395 30.453 -14.492 1 94 250 MET A C 1
ATOM 1930 O O . MET A 1 250 ? -6.859 31.562 -14.508 1 94 250 MET A O 1
ATOM 1934 N N . SER A 1 251 ? -8.289 30.016 -13.586 1 94.62 251 SER A N 1
ATOM 1935 C CA . SER A 1 251 ? -8.633 30.922 -12.484 1 94.62 251 SER A CA 1
ATOM 1936 C C . SER A 1 251 ? -7.418 31.188 -11.594 1 94.62 251 SER A C 1
ATOM 1938 O O . SER A 1 251 ? -7.258 32.281 -11.07 1 94.62 251 SER A O 1
ATOM 1940 N N . THR A 1 252 ? -6.582 30.203 -11.422 1 92.12 252 THR A N 1
ATOM 1941 C CA . THR A 1 252 ? -5.379 30.359 -10.609 1 92.12 252 THR A CA 1
ATOM 1942 C C . THR A 1 252 ? -4.383 31.297 -11.289 1 92.12 252 THR A C 1
ATOM 1944 O O . THR A 1 252 ? -3.777 32.156 -10.633 1 92.12 252 THR A O 1
ATOM 1947 N N . LEU A 1 253 ? -4.246 31.203 -12.586 1 91.19 253 LEU A N 1
ATOM 1948 C CA . LEU A 1 253 ? -3.344 32.062 -13.344 1 91.19 253 LEU A CA 1
ATOM 1949 C C . LEU A 1 253 ? -3.832 33.531 -13.32 1 91.19 253 LEU A C 1
ATOM 1951 O O . LEU A 1 253 ? -3.031 34.438 -13.172 1 91.19 253 LEU A O 1
ATOM 1955 N N . LEU A 1 254 ? -5.137 33.688 -13.406 1 92.81 254 LEU A N 1
ATOM 1956 C CA . LEU A 1 254 ? -5.719 35.031 -13.352 1 92.81 254 LEU A CA 1
ATOM 1957 C C . LEU A 1 254 ? -5.547 35.625 -11.961 1 92.81 254 LEU A C 1
ATOM 1959 O O . LEU A 1 254 ? -5.293 36.844 -11.836 1 92.81 254 LEU A O 1
ATOM 1963 N N . ASP A 1 255 ? -5.68 34.812 -10.984 1 90.69 255 ASP A N 1
ATOM 1964 C CA . ASP A 1 255 ? -5.508 35.281 -9.609 1 90.69 255 ASP A CA 1
ATOM 1965 C C . ASP A 1 255 ? -4.07 35.719 -9.359 1 90.69 255 ASP A C 1
ATOM 1967 O O . ASP A 1 255 ? -3.834 36.75 -8.727 1 90.69 255 ASP A O 1
ATOM 1971 N N . ILE A 1 256 ? -3.094 35 -9.844 1 84.62 256 ILE A N 1
ATOM 1972 C CA . ILE A 1 256 ? -1.678 35.281 -9.656 1 84.62 256 ILE A CA 1
ATOM 1973 C C . ILE A 1 256 ? -1.321 36.594 -10.383 1 84.62 256 ILE A C 1
ATOM 1975 O O . ILE A 1 256 ? -0.503 37.375 -9.898 1 84.62 256 ILE A O 1
ATOM 1979 N N . ARG A 1 257 ? -2.039 36.906 -11.539 1 86.88 257 ARG A N 1
ATOM 1980 C CA . ARG A 1 257 ? -1.764 38.125 -12.328 1 86.88 257 ARG A CA 1
ATOM 1981 C C . ARG A 1 257 ? -2.51 39.312 -11.773 1 86.88 257 ARG A C 1
ATOM 1983 O O . ARG A 1 257 ? -2.428 40.406 -12.328 1 86.88 257 ARG A O 1
ATOM 1990 N N . GLY A 1 258 ? -3.252 39.094 -10.734 1 87.31 258 GLY A N 1
ATOM 1991 C CA . GLY A 1 258 ? -3.953 40.188 -10.094 1 87.31 258 GLY A CA 1
ATOM 1992 C C . GLY A 1 258 ? -5.285 40.5 -10.742 1 87.31 258 GLY A C 1
ATOM 1993 O O . GLY A 1 258 ? -5.926 41.5 -10.406 1 87.31 258 GLY A O 1
ATOM 1994 N N . LEU A 1 259 ? -5.723 39.688 -11.711 1 87.69 259 LEU A N 1
ATOM 1995 C CA . LEU A 1 259 ? -7.008 39.875 -12.375 1 87.69 259 LEU A CA 1
ATOM 1996 C C . LEU A 1 259 ? -8.125 39.156 -11.633 1 87.69 259 LEU A C 1
ATOM 1998 O O . LEU A 1 259 ? -8.781 38.281 -12.195 1 87.69 259 LEU A O 1
ATOM 2002 N N . ASN A 1 260 ? -8.305 39.375 -10.414 1 83.31 260 ASN A N 1
ATOM 2003 C CA . ASN A 1 260 ? -9.227 38.625 -9.562 1 83.31 260 ASN A CA 1
ATOM 2004 C C . ASN A 1 260 ? -10.445 39.469 -9.188 1 83.31 260 ASN A C 1
ATOM 2006 O O . ASN A 1 260 ? -11.047 39.25 -8.141 1 83.31 260 ASN A O 1
ATOM 2010 N N . SER A 1 261 ? -10.797 40.469 -10.047 1 86 261 SER A N 1
ATOM 2011 C CA . SER A 1 261 ? -11.93 41.344 -9.773 1 86 261 SER A CA 1
ATOM 2012 C C . SER A 1 261 ? -13.25 40.562 -9.859 1 86 261 SER A C 1
ATOM 2014 O O . SER A 1 261 ? -14.211 40.906 -9.164 1 86 261 SER A O 1
ATOM 2016 N N . ARG A 1 262 ? -13.234 39.594 -10.617 1 86.75 262 ARG A N 1
ATOM 2017 C CA . ARG A 1 262 ? -14.445 38.781 -10.75 1 86.75 262 ARG A CA 1
ATOM 2018 C C . ARG A 1 262 ? -14.492 37.688 -9.672 1 86.75 262 ARG A C 1
ATOM 2020 O O . ARG A 1 262 ? -13.5 37 -9.414 1 86.75 262 ARG A O 1
ATOM 2027 N N . PRO A 1 263 ? -15.656 37.5 -9.086 1 88.06 263 PRO A N 1
ATOM 2028 C CA . PRO A 1 263 ? -15.773 36.594 -7.949 1 88.06 263 PRO A CA 1
ATOM 2029 C C . PRO A 1 263 ? -15.508 35.125 -8.336 1 88.06 263 PRO A C 1
ATOM 2031 O O . PRO A 1 263 ? -15.008 34.344 -7.527 1 88.06 263 PRO A O 1
ATOM 2034 N N . TRP A 1 264 ? -15.789 34.844 -9.578 1 87.19 264 TRP A N 1
ATOM 2035 C CA . TRP A 1 264 ? -15.617 33.438 -9.969 1 87.19 264 TRP A CA 1
ATOM 2036 C C . TRP A 1 264 ? -14.141 33.062 -10.008 1 87.19 264 TRP A C 1
ATOM 2038 O O . TRP A 1 264 ? -13.781 31.922 -9.812 1 87.19 264 TRP A O 1
ATOM 2048 N N . VAL A 1 265 ? -13.266 34 -10.273 1 90.44 265 VAL A N 1
ATOM 2049 C CA . VAL A 1 265 ? -11.828 33.75 -10.312 1 90.44 265 VAL A CA 1
ATOM 2050 C C . VAL A 1 265 ? -11.336 33.375 -8.914 1 90.44 265 VAL A C 1
ATOM 2052 O O . VAL A 1 265 ? -10.539 32.438 -8.758 1 90.44 265 VAL A O 1
ATOM 2055 N N . LYS A 1 266 ? -11.891 34 -7.863 1 89.75 266 LYS A N 1
ATOM 2056 C CA . LYS A 1 266 ? -11.469 33.75 -6.488 1 89.75 266 LYS A CA 1
ATOM 2057 C C . LYS A 1 266 ? -12 32.406 -5.988 1 89.75 266 LYS A C 1
ATOM 2059 O O . LYS A 1 266 ? -11.328 31.703 -5.211 1 89.75 266 LYS A O 1
ATOM 2064 N N . VAL A 1 267 ? -13.133 32.094 -6.523 1 91.94 267 VAL A N 1
ATOM 2065 C CA . VAL A 1 267 ? -13.805 30.891 -6.051 1 91.94 267 VAL A CA 1
ATOM 2066 C C . VAL A 1 267 ? -13.078 29.656 -6.574 1 91.94 267 VAL A C 1
ATOM 2068 O O . VAL A 1 267 ? -12.938 28.672 -5.859 1 91.94 267 VAL A O 1
ATOM 2071 N N . PHE A 1 268 ? -12.5 29.75 -7.824 1 94.12 268 PHE A N 1
ATOM 2072 C CA . PHE A 1 268 ? -11.922 28.578 -8.453 1 94.12 268 PHE A CA 1
ATOM 2073 C C . PHE A 1 268 ? -10.398 28.609 -8.383 1 94.12 268 PHE A C 1
ATOM 2075 O O . PHE A 1 268 ? -9.727 27.719 -8.906 1 94.12 268 PHE A O 1
ATOM 2082 N N . SER A 1 269 ? -9.836 29.625 -7.68 1 93.88 269 SER A N 1
ATOM 2083 C CA . SER A 1 269 ? -8.383 29.734 -7.566 1 93.88 269 SER A CA 1
ATOM 2084 C C . SER A 1 269 ? -7.832 28.656 -6.625 1 93.88 269 SER A C 1
ATOM 2086 O O . SER A 1 269 ? -8.211 28.594 -5.457 1 93.88 269 SER A O 1
ATOM 2088 N N . ALA A 1 270 ? -6.891 27.875 -7.105 1 92.19 270 ALA A N 1
ATOM 2089 C CA . ALA A 1 270 ? -6.324 26.75 -6.344 1 92.19 270 ALA A CA 1
ATOM 2090 C C . ALA A 1 270 ? -5.473 27.266 -5.184 1 92.19 270 ALA A C 1
ATOM 2092 O O . ALA A 1 270 ? -5.418 26.625 -4.125 1 92.19 270 ALA A O 1
ATOM 2093 N N . ILE A 1 271 ? -4.828 28.375 -5.289 1 89.12 271 ILE A N 1
ATOM 2094 C CA . ILE A 1 271 ? -3.943 28.922 -4.258 1 89.12 271 ILE A CA 1
ATOM 2095 C C . ILE A 1 271 ? -4.766 29.375 -3.057 1 89.12 271 ILE A C 1
ATOM 2097 O O . ILE A 1 271 ? -4.406 29.094 -1.91 1 89.12 271 ILE A O 1
ATOM 2101 N N . ARG A 1 272 ? -5.859 30.031 -3.312 1 89.69 272 ARG A N 1
ATOM 2102 C CA . ARG A 1 272 ? -6.727 30.5 -2.232 1 89.69 272 ARG A CA 1
ATOM 2103 C C . ARG A 1 272 ? -7.391 29.328 -1.519 1 89.69 272 ARG A C 1
ATOM 2105 O O . ARG A 1 272 ? -7.473 29.312 -0.289 1 89.69 272 ARG A O 1
ATOM 2112 N N . ASN A 1 273 ? -7.812 28.391 -2.365 1 91.69 273 ASN A N 1
ATOM 2113 C CA . ASN A 1 273 ? -8.484 27.234 -1.79 1 91.69 273 ASN A CA 1
ATOM 2114 C C . ASN A 1 273 ? -7.52 26.359 -0.996 1 91.69 273 ASN A C 1
ATOM 2116 O O . ASN A 1 273 ? -7.902 25.75 0.007 1 91.69 273 ASN A O 1
ATOM 2120 N N . HIS A 1 274 ? -6.293 26.25 -1.452 1 90.25 274 HIS A N 1
ATOM 2121 C CA . HIS A 1 274 ? -5.281 25.5 -0.705 1 90.25 274 HIS A CA 1
ATOM 2122 C C . HIS A 1 274 ? -4.992 26.172 0.636 1 90.25 274 HIS A C 1
ATOM 2124 O O . HIS A 1 274 ? -4.852 25.5 1.655 1 90.25 274 HIS A O 1
ATOM 2130 N N . ARG A 1 275 ? -4.914 27.484 0.659 1 86.81 275 ARG A N 1
ATOM 2131 C CA . ARG A 1 275 ? -4.652 28.234 1.888 1 86.81 275 ARG A CA 1
ATOM 2132 C C . ARG A 1 275 ? -5.77 28.016 2.902 1 86.81 275 ARG A C 1
ATOM 2134 O O . ARG A 1 275 ? -5.508 27.875 4.102 1 86.81 275 ARG A O 1
ATOM 2141 N N . LYS A 1 276 ? -6.953 27.953 2.365 1 87.44 276 LYS A N 1
ATOM 2142 C CA . LYS A 1 276 ? -8.094 27.719 3.246 1 87.44 276 LYS A CA 1
ATOM 2143 C C . LYS A 1 276 ? -8.047 26.312 3.84 1 87.44 276 LYS A C 1
ATOM 2145 O O . LYS A 1 276 ? -8.477 26.109 4.977 1 87.44 276 LYS A O 1
ATOM 2150 N N . LEU A 1 277 ? -7.578 25.422 3.08 1 89.44 277 LEU A N 1
ATOM 2151 C CA . LEU A 1 277 ? -7.504 24.031 3.508 1 89.44 277 LEU A CA 1
ATOM 2152 C C . LEU A 1 277 ? -6.449 23.859 4.594 1 89.44 277 LEU A C 1
ATOM 2154 O O . LEU A 1 277 ? -6.633 23.062 5.52 1 89.44 277 LEU A O 1
ATOM 2158 N N . VAL A 1 278 ? -5.359 24.641 4.551 1 86.12 278 VAL A N 1
ATOM 2159 C CA . VAL A 1 278 ? -4.234 24.422 5.457 1 86.12 278 VAL A CA 1
ATOM 2160 C C . VAL A 1 278 ? -4.391 25.312 6.688 1 86.12 278 VAL A C 1
ATOM 2162 O O . VAL A 1 278 ? -3.832 25.031 7.75 1 86.12 278 VAL A O 1
ATOM 2165 N N . THR A 1 279 ? -5.145 26.359 6.617 1 81.56 279 THR A N 1
ATOM 2166 C CA . THR A 1 279 ? -5.324 27.281 7.742 1 81.56 279 THR A CA 1
ATOM 2167 C C . THR A 1 279 ? -6.355 26.734 8.727 1 81.56 279 THR A C 1
ATOM 2169 O O . THR A 1 279 ? -7.371 26.156 8.312 1 81.56 279 THR A O 1
ATOM 2172 N N . THR A 1 280 ? -5.871 26.641 9.961 1 77.12 280 THR A N 1
ATOM 2173 C CA . THR A 1 280 ? -6.758 26.156 11.008 1 77.12 280 THR A CA 1
ATOM 2174 C C . THR A 1 280 ? -7.34 27.312 11.812 1 77.12 280 THR A C 1
ATOM 2176 O O . THR A 1 280 ? -6.613 28.234 12.211 1 77.12 280 THR A O 1
ATOM 2179 N N . ASN A 1 281 ? -8.656 27.391 11.797 1 70.5 281 ASN A N 1
ATOM 2180 C CA . ASN A 1 281 ? -9.305 28.391 12.633 1 70.5 281 ASN A CA 1
ATOM 2181 C C . ASN A 1 281 ? -9.555 27.859 14.047 1 70.5 281 ASN A C 1
ATOM 2183 O O . ASN A 1 281 ? -10.234 26.859 14.219 1 70.5 281 ASN A O 1
ATOM 2187 N N . PRO A 1 282 ? -8.914 28.422 15.062 1 62.88 282 PRO A N 1
ATOM 2188 C CA . PRO A 1 282 ? -9.023 27.938 16.438 1 62.88 282 PRO A CA 1
ATOM 2189 C C . PRO A 1 282 ? -10.469 27.875 16.922 1 62.88 282 PRO A C 1
ATOM 2191 O O . PRO A 1 282 ? -10.781 27.094 17.844 1 62.88 282 PRO A O 1
ATOM 2194 N N . ASN A 1 283 ? -11.367 28.641 16.453 1 60.97 283 ASN A N 1
ATOM 2195 C CA . ASN A 1 283 ? -12.734 28.672 16.969 1 60.97 283 ASN A CA 1
ATOM 2196 C C . ASN A 1 283 ? -13.555 27.5 16.438 1 60.97 283 ASN A C 1
ATOM 2198 O O . ASN A 1 283 ? -14.703 27.312 16.844 1 60.97 283 ASN A O 1
ATOM 2202 N N . GLN A 1 284 ? -12.898 26.656 15.703 1 65.94 284 GLN A N 1
ATOM 2203 C CA . GLN A 1 284 ? -13.625 25.547 15.078 1 65.94 284 GLN A CA 1
ATOM 2204 C C . GLN A 1 284 ? -13.367 24.234 15.805 1 65.94 284 GLN A C 1
ATOM 2206 O O . GLN A 1 284 ? -12.359 24.094 16.516 1 65.94 284 GLN A O 1
ATOM 2211 N N . MET A 1 285 ? -14.531 23.578 16.062 1 84.88 285 MET A N 1
ATOM 2212 C CA . MET A 1 285 ? -14.398 22.234 16.609 1 84.88 285 MET A CA 1
ATOM 2213 C C . MET A 1 285 ? -13.453 21.391 15.758 1 84.88 285 MET A C 1
ATOM 2215 O O . MET A 1 285 ? -13.859 20.391 15.164 1 84.88 285 MET A O 1
ATOM 2219 N N . THR A 1 286 ? -12.188 21.797 15.773 1 90 286 THR A N 1
ATOM 2220 C CA . THR A 1 286 ? -11.172 21.203 14.914 1 90 286 THR A CA 1
ATOM 2221 C C . THR A 1 286 ? -10.938 19.734 15.281 1 90 286 THR A C 1
ATOM 2223 O O . THR A 1 286 ? -10.5 18.953 14.438 1 90 286 THR A O 1
ATOM 2226 N N . PHE A 1 287 ? -11.312 19.438 16.562 1 94.38 287 PHE A N 1
ATOM 2227 C CA . PHE A 1 287 ? -11.117 18.047 16.984 1 94.38 287 PHE A CA 1
ATOM 2228 C C . PHE A 1 287 ? -11.984 17.109 16.156 1 94.38 287 PHE A C 1
ATOM 2230 O O . PHE A 1 287 ? -11.617 15.953 15.945 1 94.38 287 PHE A O 1
ATOM 2237 N N . LEU A 1 288 ? -13.086 17.609 15.633 1 95.06 288 LEU A N 1
ATOM 2238 C CA . LEU A 1 288 ? -13.992 16.781 14.844 1 95.06 288 LEU A CA 1
ATOM 2239 C C . LEU A 1 288 ? -13.359 16.391 13.516 1 95.06 288 LEU A C 1
ATOM 2241 O O . LEU A 1 288 ? -13.609 15.305 12.992 1 95.06 288 LEU A O 1
ATOM 2245 N N . HIS A 1 289 ? -12.562 17.312 12.984 1 94.44 289 HIS A N 1
ATOM 2246 C CA . HIS A 1 289 ? -11.859 17 11.742 1 94.44 289 HIS A CA 1
ATOM 2247 C C . HIS A 1 289 ? -10.852 15.875 11.953 1 94.44 289 HIS A C 1
ATOM 2249 O O . HIS A 1 289 ? -10.727 14.977 11.109 1 94.44 289 HIS A O 1
ATOM 2255 N N . GLY A 1 290 ? -10.188 16.016 13.047 1 95.31 290 GLY A N 1
ATOM 2256 C CA . GLY A 1 290 ? -9.25 14.938 13.352 1 95.31 290 GLY A CA 1
ATOM 2257 C C . GLY A 1 290 ? -9.922 13.594 13.539 1 95.31 290 GLY A C 1
ATOM 2258 O O . GLY A 1 290 ? -9.414 12.57 13.078 1 95.31 290 GLY A O 1
ATOM 2259 N N . LEU A 1 291 ? -11.031 13.594 14.164 1 96.94 291 LEU A N 1
ATOM 2260 C CA . LEU A 1 291 ? -11.805 12.375 14.367 1 96.94 291 LEU A CA 1
ATOM 2261 C C . LEU A 1 291 ? -12.258 11.789 13.039 1 96.94 291 LEU A C 1
ATOM 2263 O O . LEU A 1 291 ? -12.148 10.578 12.812 1 96.94 291 LEU A O 1
ATOM 2267 N N . LYS A 1 292 ? -12.695 12.617 12.172 1 96.88 292 LYS A N 1
ATOM 2268 C CA . LYS A 1 292 ? -13.188 12.172 10.867 1 96.88 292 LYS A CA 1
ATOM 2269 C C . LYS A 1 292 ? -12.055 11.609 10.023 1 96.88 292 LYS A C 1
ATOM 2271 O O . LYS A 1 292 ? -12.258 10.68 9.242 1 96.88 292 LYS A O 1
ATOM 2276 N N . ALA A 1 293 ? -10.883 12.227 10.18 1 97.12 293 ALA A N 1
ATOM 2277 C CA . ALA A 1 293 ? -9.719 11.711 9.453 1 97.12 293 ALA A CA 1
ATOM 2278 C C . ALA A 1 293 ? -9.422 10.266 9.852 1 97.12 293 ALA A C 1
ATOM 2280 O O . ALA A 1 293 ? -9.195 9.414 8.992 1 97.12 293 ALA A O 1
ATOM 2281 N N . LEU A 1 294 ? -9.453 10 11.125 1 97 294 LEU A N 1
ATOM 2282 C CA . LEU A 1 294 ? -9.164 8.664 11.633 1 97 294 LEU A CA 1
ATOM 2283 C C . LEU A 1 294 ? -10.281 7.695 11.258 1 97 294 LEU A C 1
ATOM 2285 O O . LEU A 1 294 ? -10.023 6.531 10.953 1 97 294 LEU A O 1
ATOM 2289 N N . LEU A 1 295 ? -11.477 8.188 11.266 1 97.75 295 LEU A N 1
ATOM 2290 C CA . LEU A 1 295 ? -12.617 7.355 10.891 1 97.75 295 LEU A CA 1
ATOM 2291 C C . LEU A 1 295 ? -12.578 7.008 9.406 1 97.75 295 LEU A C 1
ATOM 2293 O O . LEU A 1 295 ? -12.883 5.879 9.023 1 97.75 295 LEU A O 1
ATOM 2297 N N . ALA A 1 296 ? -12.203 8 8.617 1 97.75 296 ALA A N 1
ATOM 2298 C CA . ALA A 1 296 ? -12.086 7.742 7.184 1 97.75 296 ALA A CA 1
ATOM 2299 C C . ALA A 1 296 ? -11.062 6.648 6.906 1 97.75 296 ALA A C 1
ATOM 2301 O O . ALA A 1 296 ? -11.281 5.777 6.062 1 97.75 296 ALA A O 1
ATOM 2302 N N . TYR A 1 297 ? -9.953 6.68 7.578 1 97.5 297 TYR A N 1
ATOM 2303 C CA . TYR A 1 297 ? -8.969 5.617 7.402 1 97.5 297 TYR A CA 1
ATOM 2304 C C . TYR A 1 297 ? -9.523 4.277 7.863 1 97.5 297 TYR A C 1
ATOM 2306 O O . TYR A 1 297 ? -9.281 3.246 7.23 1 97.5 297 TYR A O 1
ATOM 2314 N N . TRP A 1 298 ? -10.172 4.367 8.984 1 98 298 TRP A N 1
ATOM 2315 C CA . TRP A 1 298 ? -10.766 3.141 9.516 1 98 298 TRP A CA 1
ATOM 2316 C C . TRP A 1 298 ? -11.695 2.502 8.492 1 98 298 TRP A C 1
ATOM 2318 O O . TRP A 1 298 ? -11.68 1.283 8.297 1 98 298 TRP A O 1
ATOM 2328 N N . ILE A 1 299 ? -12.461 3.268 7.797 1 97.62 299 ILE A N 1
ATOM 2329 C CA . ILE A 1 299 ? -13.383 2.785 6.773 1 97.62 299 ILE A CA 1
ATOM 2330 C C . ILE A 1 299 ? -12.602 2.205 5.602 1 97.62 299 ILE A C 1
ATOM 2332 O O . ILE A 1 299 ? -12.938 1.138 5.086 1 97.62 299 ILE A O 1
ATOM 2336 N N . VAL A 1 300 ? -11.547 2.883 5.188 1 98.12 300 VAL A N 1
ATOM 2337 C CA . VAL A 1 300 ? -10.719 2.385 4.098 1 98.12 300 VAL A CA 1
ATOM 2338 C C . VAL A 1 300 ? -10.109 1.039 4.484 1 98.12 300 VAL A C 1
ATOM 2340 O O . VAL A 1 300 ? -10.078 0.108 3.678 1 98.12 300 VAL A O 1
ATOM 2343 N N . LEU A 1 301 ? -9.641 0.945 5.738 1 97.69 301 LEU A N 1
ATOM 2344 C CA . LEU A 1 301 ? -9.062 -0.293 6.246 1 97.69 301 LEU A CA 1
ATOM 2345 C C . LEU A 1 301 ? -10.094 -1.42 6.23 1 97.69 301 LEU A C 1
ATOM 2347 O O . LEU A 1 301 ? -9.789 -2.535 5.797 1 97.69 301 LEU A O 1
ATOM 2351 N N . GLY A 1 302 ? -11.281 -1.093 6.688 1 96.94 302 GLY A N 1
ATOM 2352 C CA . GLY A 1 302 ? -12.352 -2.082 6.664 1 96.94 302 GLY A CA 1
ATOM 2353 C C . GLY A 1 302 ? -12.672 -2.578 5.27 1 96.94 302 GLY A C 1
ATOM 2354 O O . GLY A 1 302 ? -12.805 -3.783 5.047 1 96.94 302 GLY A O 1
ATOM 2355 N N . HIS A 1 303 ? -12.75 -1.677 4.34 1 96.44 303 HIS A N 1
ATOM 2356 C CA . HIS A 1 303 ? -13.094 -2.053 2.973 1 96.44 303 HIS A CA 1
ATOM 2357 C C . HIS A 1 303 ? -11.961 -2.838 2.318 1 96.44 303 HIS A C 1
ATOM 2359 O O . HIS A 1 303 ? -12.203 -3.689 1.461 1 96.44 303 HIS A O 1
ATOM 2365 N N . CYS A 1 304 ? -10.758 -2.586 2.697 1 95.06 304 CYS A N 1
ATOM 2366 C CA . CYS A 1 304 ? -9.633 -3.348 2.17 1 95.06 304 CYS A CA 1
ATOM 2367 C C . CYS A 1 304 ? -9.742 -4.816 2.562 1 95.06 304 CYS A C 1
ATOM 2369 O O . CYS A 1 304 ? -9.344 -5.699 1.795 1 95.06 304 CYS A O 1
ATOM 2371 N N . TYR A 1 305 ? -10.258 -5.055 3.781 1 94.19 305 TYR A N 1
ATOM 2372 C CA . TYR A 1 305 ? -10.445 -6.422 4.254 1 94.19 305 TYR A CA 1
ATOM 2373 C C . TYR A 1 305 ? -11.695 -7.043 3.65 1 94.19 305 TYR A C 1
ATOM 2375 O O . TYR A 1 305 ? -11.656 -8.164 3.143 1 94.19 305 TYR A O 1
ATOM 2383 N N . LEU A 1 306 ? -12.742 -6.297 3.627 1 91.88 306 LEU A N 1
ATOM 2384 C CA . LEU A 1 306 ? -14.062 -6.875 3.41 1 91.88 306 LEU A CA 1
ATOM 2385 C C . LEU A 1 306 ? -14.367 -6.992 1.92 1 91.88 306 LEU A C 1
ATOM 2387 O O . LEU A 1 306 ? -15.273 -7.723 1.524 1 91.88 306 LEU A O 1
ATOM 2391 N N . LEU A 1 307 ? -13.617 -6.312 1.108 1 89.12 307 LEU A N 1
ATOM 2392 C CA . LEU A 1 307 ? -13.867 -6.406 -0.325 1 89.12 307 LEU A CA 1
ATOM 2393 C C . LEU A 1 307 ? -13.039 -7.52 -0.955 1 89.12 307 LEU A C 1
ATOM 2395 O O . LEU A 1 307 ? -13.172 -7.797 -2.15 1 89.12 307 LEU A O 1
ATOM 2399 N N . LEU A 1 308 ? -12.266 -8.172 -0.145 1 84.69 308 LEU A N 1
ATOM 2400 C CA . LEU A 1 308 ? -11.523 -9.312 -0.662 1 84.69 308 LEU A CA 1
ATOM 2401 C C . LEU A 1 308 ? -12.461 -10.469 -1.002 1 84.69 308 LEU A C 1
ATOM 2403 O O . LEU A 1 308 ? -13.383 -10.766 -0.239 1 84.69 308 LEU A O 1
ATOM 2407 N N . ASP A 1 309 ? -12.312 -10.906 -2.189 1 77.44 309 ASP A N 1
ATOM 2408 C CA . ASP A 1 309 ? -13.109 -12.055 -2.607 1 77.44 309 ASP A CA 1
ATOM 2409 C C . ASP A 1 309 ? -12.227 -13.281 -2.807 1 77.44 309 ASP A C 1
ATOM 2411 O O . ASP A 1 309 ? -11 -13.172 -2.883 1 77.44 309 ASP A O 1
ATOM 2415 N N . PRO A 1 310 ? -12.812 -14.43 -2.811 1 72.56 310 PRO A N 1
ATOM 2416 C CA . PRO A 1 310 ? -12.047 -15.672 -2.902 1 72.56 310 PRO A CA 1
ATOM 2417 C C . PRO A 1 310 ? -11.211 -15.758 -4.176 1 72.56 310 PRO A C 1
ATOM 2419 O O . PRO A 1 310 ? -10.25 -16.531 -4.238 1 72.56 310 PRO A O 1
ATOM 2422 N N . TYR A 1 311 ? -11.555 -14.945 -5.121 1 77.38 311 TYR A N 1
ATOM 2423 C CA . TYR A 1 311 ? -10.828 -15.039 -6.379 1 77.38 311 TYR A CA 1
ATOM 2424 C C . TYR A 1 311 ? -9.555 -14.203 -6.34 1 77.38 311 TYR A C 1
ATOM 2426 O O . TYR A 1 311 ? -8.648 -14.406 -7.145 1 77.38 311 TYR A O 1
ATOM 2434 N N . VAL A 1 312 ? -9.562 -13.312 -5.445 1 82.94 312 VAL A N 1
ATOM 2435 C CA . VAL A 1 312 ? -8.391 -12.445 -5.375 1 82.94 312 VAL A CA 1
ATOM 2436 C C . VAL A 1 312 ? -7.43 -12.961 -4.305 1 82.94 312 VAL A C 1
ATOM 2438 O O . VAL A 1 312 ? -6.223 -12.711 -4.371 1 82.94 312 VAL A O 1
ATOM 2441 N N . ILE A 1 313 ? -7.977 -13.773 -3.432 1 86.69 313 ILE A N 1
ATOM 2442 C CA . ILE A 1 313 ? -7.16 -14.234 -2.314 1 86.69 313 ILE A CA 1
ATOM 2443 C C . ILE A 1 313 ? -6.363 -15.469 -2.736 1 86.69 313 ILE A C 1
ATOM 2445 O O . ILE A 1 313 ? -6.848 -16.281 -3.521 1 86.69 313 ILE A O 1
ATOM 2449 N N . PHE A 1 314 ? -5.215 -15.609 -2.162 1 85.94 314 PHE A N 1
ATOM 2450 C CA . PHE A 1 314 ? -4.352 -16.734 -2.469 1 85.94 314 PHE A CA 1
ATOM 2451 C C . PHE A 1 314 ? -4.945 -18.031 -1.931 1 85.94 314 PHE A C 1
ATOM 2453 O O . PHE A 1 314 ? -5.211 -18.969 -2.693 1 85.94 314 PHE A O 1
ATOM 2460 N N . THR A 1 315 ? -5.203 -18.109 -0.6 1 87.94 315 THR A N 1
ATOM 2461 C CA . THR A 1 315 ? -5.855 -19.281 -0.007 1 87.94 315 THR A CA 1
ATOM 2462 C C . THR A 1 315 ? -7.035 -18.844 0.862 1 87.94 315 THR A C 1
ATOM 2464 O O . THR A 1 315 ? -6.957 -17.844 1.578 1 87.94 315 THR A O 1
ATOM 2467 N N . VAL A 1 316 ? -8.086 -19.547 0.792 1 85.5 316 VAL A N 1
ATOM 2468 C CA . VAL A 1 316 ? -9.258 -19.266 1.617 1 85.5 316 VAL A CA 1
ATOM 2469 C C . VAL A 1 316 ? -8.922 -19.516 3.086 1 85.5 316 VAL A C 1
ATOM 2471 O O . VAL A 1 316 ? -9.422 -18.812 3.969 1 85.5 316 VAL A O 1
ATOM 2474 N N . LYS A 1 317 ? -8.016 -20.453 3.354 1 88.69 317 LYS A N 1
ATOM 2475 C CA . LYS A 1 317 ? -7.609 -20.766 4.723 1 88.69 317 LYS A CA 1
ATOM 2476 C C . LYS A 1 317 ? -7.004 -19.547 5.41 1 88.69 317 LYS A C 1
ATOM 2478 O O . LYS A 1 317 ? -7.324 -19.25 6.562 1 88.69 317 LYS A O 1
ATOM 2483 N N . GLU A 1 318 ? -6.176 -18.844 4.691 1 86.5 318 GLU A N 1
ATOM 2484 C CA . GLU A 1 318 ? -5.559 -17.656 5.266 1 86.5 318 GLU A CA 1
ATOM 2485 C C . GLU A 1 318 ? -6.602 -16.594 5.578 1 86.5 318 GLU A C 1
ATOM 2487 O O . GLU A 1 318 ? -6.504 -15.898 6.594 1 86.5 318 GLU A O 1
ATOM 2492 N N . ALA A 1 319 ? -7.551 -16.469 4.711 1 87.06 319 ALA A N 1
ATOM 2493 C CA . ALA A 1 319 ? -8.625 -15.5 4.934 1 87.06 319 ALA A CA 1
ATOM 2494 C C . ALA A 1 319 ? -9.453 -15.875 6.156 1 87.06 319 ALA A C 1
ATOM 2496 O O . ALA A 1 319 ? -9.844 -15.008 6.941 1 87.06 319 ALA A O 1
ATOM 2497 N N . LEU A 1 320 ? -9.703 -17.141 6.301 1 87.62 320 LEU A N 1
ATOM 2498 C CA . LEU A 1 320 ? -10.469 -17.609 7.449 1 87.62 320 LEU A CA 1
ATOM 2499 C C . LEU A 1 320 ? -9.688 -17.406 8.742 1 87.62 320 LEU A C 1
ATOM 2501 O O . LEU A 1 320 ? -10.273 -17.078 9.781 1 87.62 320 LEU A O 1
ATOM 2505 N N . ASP A 1 321 ? -8.406 -17.562 8.688 1 88.75 321 ASP A N 1
ATOM 2506 C CA . ASP A 1 321 ? -7.57 -17.391 9.867 1 88.75 321 ASP A CA 1
ATOM 2507 C C . ASP A 1 321 ? -7.555 -15.93 10.32 1 88.75 321 ASP A C 1
ATOM 2509 O O . ASP A 1 321 ? -7.582 -15.648 11.523 1 88.75 321 ASP A O 1
ATOM 2513 N N . VAL A 1 322 ? -7.539 -15.078 9.398 1 90.88 322 VAL A N 1
ATOM 2514 C CA . VAL A 1 322 ? -7.465 -13.656 9.711 1 90.88 322 VAL A CA 1
ATOM 2515 C C . VAL A 1 322 ? -8.75 -13.203 10.398 1 90.88 322 VAL A C 1
ATOM 2517 O O . VAL A 1 322 ? -8.719 -12.352 11.289 1 90.88 322 VAL A O 1
ATOM 2520 N N . THR A 1 323 ? -9.898 -13.789 10.078 1 90.81 323 THR A N 1
ATOM 2521 C CA . THR A 1 323 ? -11.18 -13.367 10.633 1 90.81 323 THR A CA 1
ATOM 2522 C C . THR A 1 323 ? -11.289 -13.781 12.102 1 90.81 323 THR A C 1
ATOM 2524 O O . THR A 1 323 ? -12.102 -13.227 12.844 1 90.81 323 THR A O 1
ATOM 2527 N N . THR A 1 324 ? -10.461 -14.742 12.547 1 91.75 324 THR A N 1
ATOM 2528 C CA . THR A 1 324 ? -10.555 -15.234 13.914 1 91.75 324 THR A CA 1
ATOM 2529 C C . THR A 1 324 ? -9.672 -14.422 14.852 1 91.75 324 THR A C 1
ATOM 2531 O O . THR A 1 324 ? -9.602 -14.703 16.047 1 91.75 324 THR A O 1
ATOM 2534 N N . THR A 1 325 ? -9.039 -13.469 14.289 1 94.06 325 THR A N 1
ATOM 2535 C CA . THR A 1 325 ? -8.125 -12.672 15.102 1 94.06 325 THR A CA 1
ATOM 2536 C C . THR A 1 325 ? -8.844 -11.453 15.68 1 94.06 325 THR A C 1
ATOM 2538 O O . THR A 1 325 ? -9.836 -10.992 15.117 1 94.06 325 THR A O 1
ATOM 2541 N N . ILE A 1 326 ? -8.383 -10.906 16.719 1 94.69 326 ILE A N 1
ATOM 2542 C CA . ILE A 1 326 ? -8.922 -9.727 17.375 1 94.69 326 ILE A CA 1
ATOM 2543 C C . ILE A 1 326 ? -8.695 -8.492 16.516 1 94.69 326 ILE A C 1
ATOM 2545 O O . ILE A 1 326 ? -9.57 -7.633 16.391 1 94.69 326 ILE A O 1
ATOM 2549 N N . PHE A 1 327 ? -7.582 -8.414 15.922 1 94.75 327 PHE A N 1
ATOM 2550 C CA . PHE A 1 327 ? -7.258 -7.258 15.094 1 94.75 327 PHE A CA 1
ATOM 2551 C C . PHE A 1 327 ? -8.242 -7.125 13.938 1 94.75 327 PHE A C 1
ATOM 2553 O O . PHE A 1 327 ? -8.633 -6.016 13.57 1 94.75 327 PHE A O 1
ATOM 2560 N N . PHE A 1 328 ? -8.57 -8.25 13.367 1 95.56 328 PHE A N 1
ATOM 2561 C CA . PHE A 1 328 ? -9.547 -8.219 12.289 1 95.56 328 PHE A CA 1
ATOM 2562 C C . PHE A 1 328 ? -10.875 -7.637 12.766 1 95.56 328 PHE A C 1
ATOM 2564 O O . PHE A 1 328 ? -11.523 -6.879 12.047 1 95.56 328 PHE A O 1
ATOM 2571 N N . GLN A 1 329 ? -11.297 -7.965 13.953 1 96 329 GLN A N 1
ATOM 2572 C CA . GLN A 1 329 ? -12.562 -7.48 14.5 1 96 329 GLN A CA 1
ATOM 2573 C C . GLN A 1 329 ? -12.531 -5.969 14.711 1 96 329 GLN A C 1
ATOM 2575 O O . GLN A 1 329 ? -13.516 -5.277 14.445 1 96 329 GLN A O 1
ATOM 2580 N N . ILE A 1 330 ? -11.453 -5.562 15.102 1 94.69 330 ILE A N 1
ATOM 2581 C CA . ILE A 1 330 ? -11.312 -4.129 15.312 1 94.69 330 ILE A CA 1
ATOM 2582 C C . ILE A 1 330 ? -11.164 -3.414 13.969 1 94.69 330 ILE A C 1
ATOM 2584 O O . ILE A 1 330 ? -11.828 -2.4 13.727 1 94.69 330 ILE A O 1
ATOM 2588 N N . ALA A 1 331 ? -10.406 -3.949 13.086 1 95.19 331 ALA A N 1
ATOM 2589 C CA . ALA A 1 331 ? -10.023 -3.287 11.844 1 95.19 331 ALA A CA 1
ATOM 2590 C C . ALA A 1 331 ? -11.133 -3.391 10.797 1 95.19 331 ALA A C 1
ATOM 2592 O O . ALA A 1 331 ? -11.43 -2.418 10.094 1 95.19 331 ALA A O 1
ATOM 2593 N N . ALA A 1 332 ? -11.75 -4.52 10.68 1 95.31 332 ALA A N 1
ATOM 2594 C CA . ALA A 1 332 ? -12.688 -4.773 9.586 1 95.31 332 ALA A CA 1
ATOM 2595 C C . ALA A 1 332 ? -14.133 -4.75 10.086 1 95.31 332 ALA A C 1
ATOM 2597 O O . ALA A 1 332 ? -14.891 -3.838 9.758 1 95.31 332 ALA A O 1
ATOM 2598 N N . THR A 1 333 ? -14.414 -5.621 11.039 1 94.12 333 THR A N 1
ATOM 2599 C CA . THR A 1 333 ? -15.773 -5.648 11.57 1 94.12 333 THR A CA 1
ATOM 2600 C C . THR A 1 333 ? -16.094 -4.34 12.289 1 94.12 333 THR A 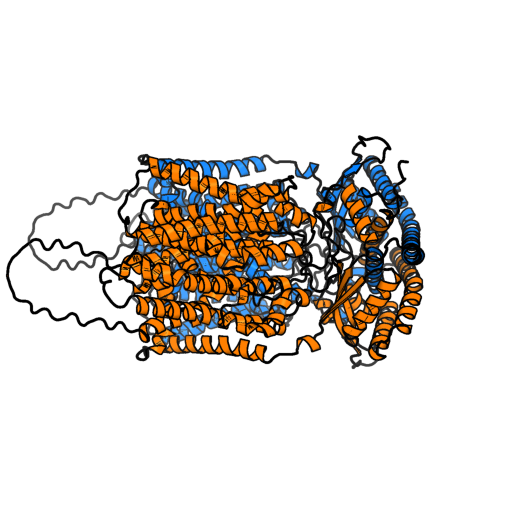C 1
ATOM 2602 O O . THR A 1 333 ? -17.219 -3.848 12.219 1 94.12 333 THR A O 1
ATOM 2605 N N . GLY A 1 334 ? -15.117 -3.811 12.906 1 94.5 334 GLY A N 1
ATOM 2606 C CA . GLY A 1 334 ? -15.289 -2.576 13.656 1 94.5 334 GLY A CA 1
ATOM 2607 C C . GLY A 1 334 ? -15.5 -1.365 12.773 1 94.5 334 GLY A C 1
ATOM 2608 O O . GLY A 1 334 ? -15.977 -0.327 13.234 1 94.5 334 GLY A O 1
ATOM 2609 N N . ALA A 1 335 ? -15.172 -1.491 11.531 1 94.56 335 ALA A N 1
ATOM 2610 C CA . ALA A 1 335 ? -15.344 -0.373 10.609 1 94.56 335 ALA A CA 1
ATOM 2611 C C . ALA A 1 335 ? -16.812 0.02 10.492 1 94.56 335 ALA A C 1
ATOM 2613 O O . ALA A 1 335 ? -17.141 1.188 10.258 1 94.56 335 ALA A O 1
ATOM 2614 N N . PHE A 1 336 ? -17.719 -0.919 10.695 1 95.31 336 PHE A N 1
ATOM 2615 C CA . PHE A 1 336 ? -19.141 -0.628 10.672 1 95.31 336 PHE A CA 1
ATOM 2616 C C . PHE A 1 336 ? -19.547 0.208 11.883 1 95.31 336 PHE A C 1
ATOM 2618 O O . PHE A 1 336 ? -20.484 1.008 11.805 1 95.31 336 PHE A O 1
ATOM 2625 N N . LEU A 1 337 ? -18.828 0.011 12.945 1 96.12 337 LEU A N 1
ATOM 2626 C CA . LEU A 1 337 ? -19.031 0.863 14.109 1 96.12 337 LEU A CA 1
ATOM 2627 C C . LEU A 1 337 ? -18.547 2.283 13.836 1 96.12 337 LEU A C 1
ATOM 2629 O O . LEU A 1 337 ? -19.094 3.246 14.383 1 96.12 337 LEU A O 1
ATOM 2633 N N . GLY A 1 338 ? -17.5 2.357 13.031 1 95.69 338 GLY A N 1
ATOM 2634 C CA . GLY A 1 338 ? -17.031 3.67 12.617 1 95.69 338 GLY A CA 1
ATOM 2635 C C . GLY A 1 338 ? -18.094 4.484 11.906 1 95.69 338 GLY A C 1
ATOM 2636 O O . GLY A 1 338 ? -18.172 5.703 12.086 1 95.69 338 GLY A O 1
ATOM 2637 N N . VAL A 1 339 ? -18.922 3.859 11.172 1 96.12 339 VAL A N 1
ATOM 2638 C CA . VAL A 1 339 ? -20.016 4.527 10.477 1 96.12 339 VAL A CA 1
ATOM 2639 C C . VAL A 1 339 ? -21 5.117 11.484 1 96.12 339 VAL A C 1
ATOM 2641 O O . VAL A 1 339 ? -21.531 6.211 11.273 1 96.12 339 VAL A O 1
ATOM 2644 N N . SER A 1 340 ? -21.172 4.449 12.57 1 96.69 340 SER A N 1
ATOM 2645 C CA . SER A 1 340 ? -22.047 4.957 13.625 1 96.69 340 SER A CA 1
ATOM 2646 C C . SER A 1 340 ? -21.5 6.25 14.219 1 96.69 340 SER A C 1
ATOM 2648 O O . SER A 1 340 ? -22.266 7.145 14.586 1 96.69 340 SER A O 1
ATOM 2650 N N . VAL A 1 341 ? -20.234 6.289 14.328 1 97.56 341 VAL A N 1
ATOM 2651 C CA . VAL A 1 341 ? -19.609 7.508 14.844 1 97.56 341 VAL A CA 1
ATOM 2652 C C . VAL A 1 341 ? -19.859 8.664 13.883 1 97.56 341 VAL A C 1
ATOM 2654 O O . VAL A 1 341 ? -20.078 9.805 14.312 1 97.56 341 VAL A O 1
ATOM 2657 N N . PHE A 1 342 ? -19.891 8.383 12.633 1 97 342 PHE A N 1
ATOM 2658 C CA . PHE A 1 342 ? -20.188 9.414 11.641 1 97 342 PHE A CA 1
ATOM 2659 C C . PHE A 1 342 ? -21.609 9.914 11.797 1 97 342 PHE A C 1
ATOM 2661 O O . PHE A 1 342 ? -21.875 11.117 11.68 1 97 342 PHE A O 1
ATOM 2668 N N . PHE A 1 343 ? -22.531 9.031 12.07 1 97.44 343 PHE A N 1
ATOM 2669 C CA . PHE A 1 343 ? -23.922 9.422 12.273 1 97.44 343 PHE A CA 1
ATOM 2670 C C . PHE A 1 343 ? -24.062 10.266 13.531 1 97.44 343 PHE A C 1
ATOM 2672 O O . PHE A 1 343 ? -24.781 11.266 13.539 1 97.44 343 PHE A O 1
ATOM 2679 N N . VAL A 1 344 ? -23.359 9.891 14.57 1 97.75 344 VAL A N 1
ATOM 2680 C CA . VAL A 1 344 ? -23.391 10.656 15.812 1 97.75 344 VAL A CA 1
ATOM 2681 C C . VAL A 1 344 ? -22.797 12.047 15.57 1 97.75 344 VAL A C 1
ATOM 2683 O O . VAL A 1 344 ? -23.359 13.047 16.047 1 97.75 344 VAL A O 1
ATOM 2686 N N . SER A 1 345 ? -21.719 12.062 14.852 1 96 345 SER A N 1
ATOM 2687 C CA . SER A 1 345 ? -21.062 13.328 14.539 1 96 345 SER A CA 1
ATOM 2688 C C . SER A 1 345 ? -21.984 14.227 13.711 1 96 345 SER A C 1
ATOM 2690 O O . SER A 1 345 ? -22 15.445 13.914 1 96 345 SER A O 1
ATOM 2692 N N . SER A 1 346 ? -22.719 13.672 12.797 1 93.5 346 SER A N 1
ATOM 2693 C CA . SER A 1 346 ? -23.672 14.422 11.977 1 93.5 346 SER A CA 1
ATOM 2694 C C . SER A 1 346 ? -24.766 15.039 12.828 1 93.5 346 SER A C 1
ATOM 2696 O O . SER A 1 346 ? -25.109 16.203 12.664 1 93.5 346 SER A O 1
ATOM 2698 N N . GLY A 1 347 ? -25.281 14.266 13.742 1 94.56 347 GLY A N 1
ATOM 2699 C CA . GLY A 1 347 ? -26.281 14.781 14.656 1 94.56 347 GLY A CA 1
ATOM 2700 C C . GLY A 1 347 ? -25.766 15.891 15.555 1 94.56 347 GLY A C 1
ATOM 2701 O O . GLY A 1 347 ? -26.438 16.891 15.773 1 94.56 347 GLY A O 1
ATOM 2702 N N . PHE A 1 348 ? -24.578 15.758 16.062 1 94.88 348 PHE A N 1
ATOM 2703 C CA . PHE A 1 348 ? -23.953 16.734 16.938 1 94.88 348 PHE A CA 1
ATOM 2704 C C . PHE A 1 348 ? -23.812 18.094 16.234 1 94.88 348 PHE A C 1
ATOM 2706 O O . PHE A 1 348 ? -24.156 19.125 16.812 1 94.88 348 PHE A O 1
ATOM 2713 N N . ILE A 1 349 ? -23.375 18 14.953 1 89.19 349 ILE A N 1
ATOM 2714 C CA . ILE A 1 349 ? -23.156 19.234 14.195 1 89.19 349 ILE A CA 1
ATOM 2715 C C . ILE A 1 349 ? -24.484 19.906 13.914 1 89.19 349 ILE A C 1
ATOM 2717 O O . ILE A 1 349 ? -24.594 21.141 13.977 1 89.19 349 ILE A O 1
ATOM 2721 N N . MET A 1 350 ? -25.469 19.156 13.656 1 87.56 350 MET A N 1
ATOM 2722 C CA . MET A 1 350 ? -26.797 19.688 13.352 1 87.56 350 MET A CA 1
ATOM 2723 C C . MET A 1 350 ? -27.359 20.469 14.531 1 87.56 350 MET A C 1
ATOM 2725 O O . MET A 1 350 ? -27.859 21.578 14.359 1 87.56 350 MET A O 1
ATOM 2729 N N . SER A 1 351 ? -27.203 19.953 15.688 1 89.12 351 SER A N 1
ATOM 2730 C CA . SER A 1 351 ? -27.781 20.594 16.859 1 89.12 351 SER A CA 1
ATOM 2731 C C . SER A 1 351 ? -26.844 21.672 17.422 1 89.12 351 SER A C 1
ATOM 2733 O O . SER A 1 351 ? -27.297 22.734 17.859 1 89.12 351 SER A O 1
ATOM 2735 N N . PHE A 1 352 ? -25.625 21.406 17.344 1 85.62 352 PHE A N 1
ATOM 2736 C CA . PHE A 1 352 ? -24.656 22.344 17.906 1 85.62 352 PHE A CA 1
ATOM 2737 C C . PHE A 1 352 ? -24.688 23.672 17.141 1 85.62 352 PHE A C 1
ATOM 2739 O O . PHE A 1 352 ? -24.672 24.734 17.75 1 85.62 352 PHE A O 1
ATOM 2746 N N . THR A 1 353 ? -24.75 23.578 15.859 1 77.81 353 THR A N 1
ATOM 2747 C CA . THR A 1 353 ? -24.781 24.766 15.023 1 77.81 353 THR A CA 1
ATOM 2748 C C . THR A 1 353 ? -26.125 25.469 15.117 1 77.81 353 THR A C 1
ATOM 2750 O O . THR A 1 353 ? -26.203 26.688 14.984 1 77.81 353 THR A O 1
ATOM 2753 N N . TYR A 1 354 ? -27.109 24.719 15.32 1 75.19 354 TYR A N 1
ATOM 2754 C CA . TYR A 1 354 ? -28.453 25.25 15.438 1 75.19 354 TYR A CA 1
ATOM 2755 C C . TYR A 1 354 ? -28.594 26.156 16.656 1 75.19 354 TYR A C 1
ATOM 2757 O O . TYR A 1 354 ? -29.141 27.266 16.578 1 75.19 354 TYR A O 1
ATOM 2765 N N . VAL A 1 355 ? -28.109 25.812 17.75 1 72.31 355 VAL A N 1
ATOM 2766 C CA . VAL A 1 355 ? -28.25 26.562 19 1 72.31 355 VAL A CA 1
ATOM 2767 C C . VAL A 1 355 ? -27.312 27.766 18.984 1 72.31 355 VAL A C 1
ATOM 2769 O O . VAL A 1 355 ? -27.656 28.828 19.516 1 72.31 355 VAL A O 1
ATOM 2772 N N . ALA A 1 356 ? -26.281 27.594 18.438 1 64.38 356 ALA A N 1
ATOM 2773 C CA . ALA A 1 356 ? -25.297 28.672 18.391 1 64.38 356 ALA A CA 1
ATOM 2774 C C . ALA A 1 356 ? -25.828 29.859 17.594 1 64.38 356 ALA A C 1
ATOM 2776 O O . ALA A 1 356 ? -25.547 31.016 17.922 1 64.38 356 ALA A O 1
ATOM 2777 N N . LYS A 1 357 ? -26.641 29.641 16.641 1 59.22 357 LYS A N 1
ATOM 2778 C CA . LYS A 1 357 ? -27.219 30.688 15.812 1 59.22 357 LYS A CA 1
ATOM 2779 C C . LYS A 1 357 ? -28.469 31.281 16.453 1 59.22 357 LYS A C 1
ATOM 2781 O O . LYS A 1 357 ? -28.781 32.469 16.234 1 59.22 357 LYS A O 1
ATOM 2786 N N . ASP A 1 358 ? -29.375 30.562 17.156 1 58.41 358 ASP A N 1
ATOM 2787 C CA . ASP A 1 358 ? -30.688 30.938 17.641 1 58.41 358 ASP A CA 1
ATOM 2788 C C . ASP A 1 358 ? -30.594 31.938 18.781 1 58.41 358 ASP A C 1
ATOM 2790 O O . ASP A 1 358 ? -31.609 32.344 19.359 1 58.41 358 ASP A O 1
ATOM 2794 N N . LYS A 1 359 ? -29.516 32.312 19.422 1 50.94 359 LYS A N 1
ATOM 2795 C CA . LYS A 1 359 ? -29.719 33.375 20.422 1 50.94 359 LYS A CA 1
ATOM 2796 C C . LYS A 1 359 ? -30.625 34.469 19.891 1 50.94 359 LYS A C 1
ATOM 2798 O O . LYS A 1 359 ? -31.188 35.25 20.656 1 50.94 359 LYS A O 1
ATOM 2803 N N . HIS A 1 360 ? -30.766 34.656 18.656 1 46.19 360 HIS A N 1
ATOM 2804 C CA . HIS A 1 360 ? -31.797 35.594 18.188 1 46.19 360 HIS A CA 1
ATOM 2805 C C . HIS A 1 360 ? -33.031 34.844 17.688 1 46.19 360 HIS A C 1
ATOM 2807 O O . HIS A 1 360 ? -33.812 35.375 16.891 1 46.19 360 HIS A O 1
ATOM 2813 N N . TRP A 1 361 ? -33.344 33.75 18.156 1 46.16 361 TRP A N 1
ATOM 2814 C CA . TRP A 1 361 ? -34.125 32.594 17.688 1 46.16 361 TRP A CA 1
ATOM 2815 C C . TRP A 1 361 ? -35.594 32.938 17.609 1 46.16 361 TRP A C 1
ATOM 2817 O O . TRP A 1 361 ? -36.438 32.062 17.375 1 46.16 361 TRP A O 1
ATOM 2827 N N . LYS A 1 362 ? -36.031 33.938 18 1 45.69 362 LYS A N 1
ATOM 2828 C CA . LYS A 1 362 ? -37.469 33.906 18.031 1 45.69 362 LYS A CA 1
ATOM 2829 C C . LYS A 1 362 ? -38.062 33.438 16.688 1 45.69 362 LYS A C 1
ATOM 2831 O O . LYS A 1 362 ? -39.031 32.688 16.656 1 45.69 362 LYS A O 1
ATOM 2836 N N . THR A 1 363 ? -38 34.25 15.617 1 46.44 363 THR A N 1
ATOM 2837 C CA . THR A 1 363 ? -38.938 34.156 14.492 1 46.44 363 THR A CA 1
ATOM 2838 C C . THR A 1 363 ? -38.594 32.969 13.609 1 46.44 363 THR A C 1
ATOM 2840 O O . THR A 1 363 ? -39.406 32.031 13.523 1 46.44 363 THR A O 1
ATOM 2843 N N . THR A 1 364 ? -38.031 33.062 12.062 1 54.16 364 THR A N 1
ATOM 2844 C CA . THR A 1 364 ? -38.281 32.312 10.836 1 54.16 364 THR A CA 1
ATOM 2845 C C . THR A 1 364 ? -37.375 31.094 10.758 1 54.16 364 THR A C 1
ATOM 2847 O O . THR A 1 364 ? -36.406 31.094 10.008 1 54.16 364 THR A O 1
ATOM 2850 N N . HIS A 1 365 ? -37.438 29.984 11.703 1 63.88 365 HIS A N 1
ATOM 2851 C CA . HIS A 1 365 ? -36.75 28.75 11.969 1 63.88 365 HIS A CA 1
ATOM 2852 C C . HIS A 1 365 ? -36.875 27.781 10.797 1 63.88 365 HIS A C 1
ATOM 2854 O O . HIS A 1 365 ? -35.906 27.156 10.375 1 63.88 365 HIS A O 1
ATOM 2860 N N . LEU A 1 366 ? -38.031 27.734 10.25 1 72.62 366 LEU A N 1
ATOM 2861 C CA . LEU A 1 366 ? -38.312 26.781 9.195 1 72.62 366 LEU A CA 1
ATOM 2862 C C . LEU A 1 366 ? -37.5 27.094 7.941 1 72.62 366 LEU A C 1
ATOM 2864 O O . LEU A 1 366 ? -36.969 26.188 7.305 1 72.62 366 LEU A O 1
ATOM 2868 N N . ARG A 1 367 ? -37.406 28.328 7.617 1 74.25 367 ARG A N 1
ATOM 2869 C CA . ARG A 1 367 ? -36.656 28.734 6.43 1 74.25 367 ARG A CA 1
ATOM 2870 C C . ARG A 1 367 ? -35.156 28.406 6.582 1 74.25 367 ARG A C 1
ATOM 2872 O O . ARG A 1 367 ? -34.531 27.984 5.621 1 74.25 367 ARG A O 1
ATOM 2879 N N . PHE A 1 368 ? -34.688 28.562 7.746 1 75.25 368 PHE A N 1
ATOM 2880 C CA . PHE A 1 368 ? -33.281 28.281 8.008 1 75.25 368 PHE A CA 1
ATOM 2881 C C . PHE A 1 368 ? -33 26.797 7.809 1 75.25 368 PHE A C 1
ATOM 2883 O O . PHE A 1 368 ? -31.984 26.438 7.207 1 75.25 368 PHE A O 1
ATOM 2890 N N . TYR A 1 369 ? -33.875 26.047 8.203 1 76.88 369 TYR A N 1
ATOM 2891 C CA . TYR A 1 369 ? -33.625 24.609 8.117 1 76.88 369 TYR A CA 1
ATOM 2892 C C . TYR A 1 369 ? -33.75 24.125 6.68 1 76.88 369 TYR A C 1
ATOM 2894 O O . TYR A 1 369 ? -33 23.266 6.238 1 76.88 369 TYR A O 1
ATOM 2902 N N . ILE A 1 370 ? -34.688 24.656 5.996 1 80.88 370 ILE A N 1
ATOM 2903 C CA . ILE A 1 370 ? -34.875 24.266 4.602 1 80.88 370 ILE A CA 1
ATOM 2904 C C . ILE A 1 370 ? -33.656 24.641 3.791 1 80.88 370 ILE A C 1
ATOM 2906 O O . ILE A 1 370 ? -33.156 23.859 2.977 1 80.88 370 ILE A O 1
ATOM 2910 N N . ILE A 1 371 ? -33.094 25.75 4.062 1 82.69 371 ILE A N 1
ATOM 2911 C CA . ILE A 1 371 ? -31.922 26.203 3.357 1 82.69 371 ILE A CA 1
ATOM 2912 C C . ILE A 1 371 ? -30.719 25.328 3.73 1 82.69 371 ILE A C 1
ATOM 2914 O O . ILE A 1 371 ? -29.875 25.031 2.883 1 82.69 371 ILE A O 1
ATOM 2918 N N . SER A 1 372 ? -30.734 24.953 5.008 1 83.88 372 SER A N 1
ATOM 2919 C CA . SER A 1 372 ? -29.641 24.094 5.465 1 83.88 372 SER A CA 1
ATOM 2920 C C . SER A 1 372 ? -29.672 22.734 4.777 1 83.88 372 SER A C 1
ATOM 2922 O O . SER A 1 372 ? -28.625 22.156 4.488 1 83.88 372 SER A O 1
ATOM 2924 N N . ILE A 1 373 ? -30.844 22.297 4.543 1 87.12 373 ILE A N 1
ATOM 2925 C CA . ILE A 1 373 ? -31.016 20.984 3.904 1 87.12 373 ILE A CA 1
ATOM 2926 C C . ILE A 1 373 ? -30.641 21.094 2.428 1 87.12 373 ILE A C 1
ATOM 2928 O O . ILE A 1 373 ? -30 20.188 1.882 1 87.12 373 ILE A O 1
ATOM 2932 N N . ILE A 1 374 ? -30.953 22.141 1.808 1 89.06 374 ILE A N 1
ATOM 2933 C CA . ILE A 1 374 ? -30.641 22.344 0.397 1 89.06 374 ILE A CA 1
ATOM 2934 C C . ILE A 1 374 ? -29.141 22.516 0.224 1 89.06 374 ILE A C 1
ATOM 2936 O O . ILE A 1 374 ? -28.547 21.953 -0.699 1 89.06 374 ILE A O 1
ATOM 2940 N N . ARG A 1 375 ? -28.547 23.219 1.079 1 87 375 ARG A N 1
ATOM 2941 C CA . ARG A 1 375 ? -27.109 23.422 1.038 1 87 375 ARG A CA 1
ATOM 2942 C C . ARG A 1 375 ? -26.359 22.109 1.252 1 87 375 ARG A C 1
ATOM 2944 O O . ARG A 1 375 ? -25.344 21.859 0.585 1 87 375 ARG A O 1
ATOM 2951 N N . ARG A 1 376 ? -26.875 21.391 2.15 1 88.31 376 ARG A N 1
ATOM 2952 C CA . ARG A 1 376 ? -26.266 20.094 2.414 1 88.31 376 ARG A CA 1
ATOM 2953 C C . ARG A 1 376 ? -26.328 19.188 1.179 1 88.31 376 ARG A C 1
ATOM 2955 O O . ARG A 1 376 ? -25.375 18.469 0.877 1 88.31 376 ARG A O 1
ATOM 2962 N N . TYR A 1 377 ? -27.422 19.266 0.492 1 92.19 377 TYR A N 1
ATOM 2963 C CA . TYR A 1 377 ? -27.609 18.438 -0.686 1 92.19 377 TYR A CA 1
ATOM 2964 C C . TYR A 1 377 ? -26.562 18.734 -1.75 1 92.19 377 TYR A C 1
ATOM 2966 O O . TYR A 1 377 ? -25.875 17.828 -2.217 1 92.19 377 TYR A O 1
ATOM 2974 N N . TYR A 1 378 ? -26.469 19.906 -2.148 1 91.19 378 TYR A N 1
ATOM 2975 C CA . TYR A 1 378 ? -25.562 20.172 -3.266 1 91.19 378 TYR A CA 1
ATOM 2976 C C . TYR A 1 378 ? -24.109 20.062 -2.83 1 91.19 378 TYR A C 1
ATOM 2978 O O . TYR A 1 378 ? -23.234 19.734 -3.641 1 91.19 378 TYR A O 1
ATOM 2986 N N . ARG A 1 379 ? -23.766 20.266 -1.54 1 89.69 379 ARG A N 1
ATOM 2987 C CA . ARG A 1 379 ? -22.406 20.109 -1.045 1 89.69 379 ARG A CA 1
ATOM 2988 C C . ARG A 1 379 ? -21.969 18.641 -1.066 1 89.69 379 ARG A C 1
ATOM 2990 O O . ARG A 1 379 ? -20.797 18.344 -1.287 1 89.69 379 ARG A O 1
ATOM 2997 N N . LEU A 1 380 ? -22.938 17.844 -0.868 1 92.25 380 LEU A N 1
ATOM 2998 C CA . LEU A 1 380 ? -22.625 16.422 -0.848 1 92.25 380 LEU A CA 1
ATOM 2999 C C . LEU A 1 380 ? -22.75 15.82 -2.246 1 92.25 380 LEU A C 1
ATOM 3001 O O . LEU A 1 380 ? -21.938 14.969 -2.629 1 92.25 380 LEU A O 1
ATOM 3005 N N . MET A 1 381 ? -23.641 16.344 -3.049 1 94.88 381 MET A N 1
ATOM 3006 C CA . MET A 1 381 ? -24.016 15.664 -4.285 1 94.88 381 MET A CA 1
ATOM 3007 C C . MET A 1 381 ? -23.078 16.047 -5.426 1 94.88 381 MET A C 1
ATOM 3009 O O . MET A 1 381 ? -22.734 15.203 -6.262 1 94.88 381 MET A O 1
ATOM 3013 N N . LEU A 1 382 ? -22.656 17.234 -5.523 1 94.69 382 LEU A N 1
ATOM 3014 C CA . LEU A 1 382 ? -21.875 17.688 -6.664 1 94.69 382 LEU A CA 1
ATOM 3015 C C . LEU A 1 382 ? -20.547 16.922 -6.746 1 94.69 382 LEU A C 1
ATOM 3017 O O . LEU A 1 382 ? -20.219 16.375 -7.797 1 94.69 382 LEU A O 1
ATOM 3021 N N . PRO A 1 383 ? -19.766 16.859 -5.629 1 96.19 383 PRO A N 1
ATOM 3022 C CA . PRO A 1 383 ? -18.562 16.031 -5.719 1 96.19 383 PRO A CA 1
ATOM 3023 C C . PRO A 1 383 ? -18.859 14.555 -5.98 1 96.19 383 PRO A C 1
ATOM 3025 O O . PRO A 1 383 ? -18.125 13.883 -6.695 1 96.19 383 PRO A O 1
ATOM 3028 N N . ALA A 1 384 ? -19.969 14.039 -5.453 1 97.12 384 ALA A N 1
ATOM 3029 C CA . ALA A 1 384 ? -20.344 12.641 -5.641 1 97.12 384 ALA A CA 1
ATOM 3030 C C . ALA A 1 384 ? -20.656 12.352 -7.109 1 97.12 384 ALA A C 1
ATOM 3032 O O . ALA A 1 384 ? -20.328 11.273 -7.613 1 97.12 384 ALA A O 1
ATOM 3033 N N . LEU A 1 385 ? -21.234 13.297 -7.758 1 96.06 385 LEU A N 1
ATOM 3034 C CA . LEU A 1 385 ? -21.578 13.117 -9.164 1 96.06 385 LEU A CA 1
ATOM 3035 C C . LEU A 1 385 ? -20.328 13.078 -10.031 1 96.06 385 LEU A C 1
ATOM 3037 O O . LEU A 1 385 ? -20.281 12.328 -11.008 1 96.06 385 LEU A O 1
ATOM 3041 N N . VAL A 1 386 ? -19.359 13.891 -9.719 1 95.25 386 VAL A N 1
ATOM 3042 C CA . VAL A 1 386 ? -18.109 13.875 -10.461 1 95.25 386 VAL A CA 1
ATOM 3043 C C . VAL A 1 386 ? -17.422 12.516 -10.297 1 95.25 386 VAL A C 1
ATOM 3045 O O . VAL A 1 386 ? -16.938 11.938 -11.273 1 95.25 386 VAL A O 1
ATOM 3048 N N . VAL A 1 387 ? -17.406 11.969 -9.07 1 96.31 387 VAL A N 1
ATOM 3049 C CA . VAL A 1 387 ? -16.797 10.664 -8.797 1 96.31 387 VAL A CA 1
ATOM 3050 C C . VAL A 1 387 ? -17.594 9.57 -9.516 1 96.31 387 VAL A C 1
ATOM 3052 O O . VAL A 1 387 ? -17 8.617 -10.031 1 96.31 387 VAL A O 1
ATOM 3055 N N . LEU A 1 388 ? -18.922 9.742 -9.578 1 96 388 LEU A N 1
ATOM 3056 C CA . LEU A 1 388 ? -19.781 8.781 -10.258 1 96 388 LEU A CA 1
ATOM 3057 C C . LEU A 1 388 ? -19.438 8.695 -11.742 1 96 388 LEU A C 1
ATOM 3059 O O . LEU A 1 388 ? -19.266 7.598 -12.281 1 96 388 LEU A O 1
ATOM 3063 N N . VAL A 1 389 ? -19.266 9.797 -12.383 1 93.69 389 VAL A N 1
ATOM 3064 C CA . VAL A 1 389 ? -19 9.828 -13.812 1 93.69 389 VAL A CA 1
ATOM 3065 C C . VAL A 1 389 ? -17.641 9.188 -14.102 1 93.69 389 VAL A C 1
ATOM 3067 O O . VAL A 1 389 ? -17.5 8.406 -15.047 1 93.69 389 VAL A O 1
ATOM 3070 N N . VAL A 1 390 ? -16.656 9.453 -13.312 1 92.5 390 VAL A N 1
ATOM 3071 C CA . VAL A 1 390 ? -15.328 8.883 -13.5 1 92.5 390 VAL A CA 1
ATOM 3072 C C . VAL A 1 390 ? -15.375 7.375 -13.25 1 92.5 390 VAL A C 1
ATOM 3074 O O . VAL A 1 390 ? -14.742 6.602 -13.969 1 92.5 390 VAL A O 1
ATOM 3077 N N . ALA A 1 391 ? -16.141 6.98 -12.227 1 94 391 ALA A N 1
ATOM 3078 C CA . ALA A 1 391 ? -16.266 5.562 -11.898 1 94 391 ALA A CA 1
ATOM 3079 C C . ALA A 1 391 ? -16.938 4.793 -13.031 1 94 391 ALA A C 1
ATOM 3081 O O . ALA A 1 391 ? -16.547 3.66 -13.328 1 94 391 ALA A O 1
ATOM 3082 N N . LEU A 1 392 ? -17.891 5.367 -13.688 1 92.75 392 LEU A N 1
ATOM 3083 C CA . LEU A 1 392 ? -18.625 4.727 -14.773 1 92.75 392 LEU A CA 1
ATOM 3084 C C . LEU A 1 392 ? -17.719 4.531 -15.992 1 92.75 392 LEU A C 1
ATOM 3086 O O . LEU A 1 392 ? -17.984 3.664 -16.828 1 92.75 392 LEU A O 1
ATOM 3090 N N . ALA A 1 393 ? -16.641 5.215 -16.078 1 91.31 393 ALA A N 1
ATOM 3091 C CA . ALA A 1 393 ? -15.758 5.148 -17.25 1 91.31 393 ALA A CA 1
ATOM 3092 C C . ALA A 1 393 ? -14.656 4.109 -17.031 1 91.31 393 ALA A C 1
ATOM 3094 O O . ALA A 1 393 ? -13.984 3.705 -17.984 1 91.31 393 ALA A O 1
ATOM 3095 N N . LEU A 1 394 ? -14.484 3.605 -15.82 1 91.06 394 LEU A N 1
ATOM 3096 C CA . LEU A 1 394 ? -13.352 2.75 -15.461 1 91.06 394 LEU A CA 1
ATOM 3097 C C . LEU A 1 394 ? -13.352 1.479 -16.297 1 91.06 394 LEU A C 1
ATOM 3099 O O . LEU A 1 394 ? -12.297 1.058 -16.797 1 91.06 394 LEU A O 1
ATOM 3103 N N . PRO A 1 395 ? -14.57 0.824 -16.609 1 90.31 395 PRO A N 1
ATOM 3104 C CA . PRO A 1 395 ? -14.562 -0.411 -17.391 1 90.31 395 PRO A CA 1
ATOM 3105 C C . PRO A 1 395 ? -14.062 -0.198 -18.828 1 90.31 395 PRO A C 1
ATOM 3107 O O . PRO A 1 395 ? -13.672 -1.158 -19.5 1 90.31 395 PRO A O 1
ATOM 3110 N N . TYR A 1 396 ? -13.961 1.056 -19.25 1 88.75 396 TYR A N 1
ATOM 3111 C CA . TYR A 1 396 ? -13.562 1.353 -20.625 1 88.75 396 TYR A CA 1
ATOM 3112 C C . TYR A 1 396 ? -12.117 1.853 -20.672 1 88.75 396 TYR A C 1
ATOM 3114 O O . TYR A 1 396 ? -11.562 2.061 -21.75 1 88.75 396 TYR A O 1
ATOM 3122 N N . ILE A 1 397 ? -11.516 2.02 -19.547 1 84.88 397 ILE A N 1
ATOM 3123 C CA . ILE A 1 397 ? -10.164 2.564 -19.484 1 84.88 397 ILE A CA 1
ATOM 3124 C C . ILE A 1 397 ? -9.172 1.443 -19.188 1 84.88 397 ILE A C 1
ATOM 3126 O O . ILE A 1 397 ? -8.07 1.411 -19.75 1 84.88 397 ILE A O 1
ATOM 3130 N N . VAL A 1 398 ? -9.609 0.564 -18.328 1 87.62 398 VAL A N 1
ATOM 3131 C CA . VAL A 1 398 ? -8.656 -0.441 -17.891 1 87.62 398 VAL A CA 1
ATOM 3132 C C . VAL A 1 398 ? -9.297 -1.825 -17.938 1 87.62 398 VAL A C 1
ATOM 3134 O O . VAL A 1 398 ? -10.492 -1.972 -17.672 1 87.62 398 VAL A O 1
ATOM 3137 N N . HIS A 1 399 ? -8.414 -2.789 -18.25 1 88.56 399 HIS A N 1
ATOM 3138 C CA . HIS A 1 399 ? -8.867 -4.176 -18.328 1 88.56 399 HIS A CA 1
ATOM 3139 C C . HIS A 1 399 ? -7.887 -5.109 -17.625 1 88.56 399 HIS A C 1
ATOM 3141 O O . HIS A 1 399 ? -6.699 -4.797 -17.516 1 88.56 399 HIS A O 1
ATOM 3147 N N . GLY A 1 400 ? -8.398 -6.145 -17.031 1 89.31 400 GLY A N 1
ATOM 3148 C CA . GLY A 1 400 ? -7.625 -7.164 -16.344 1 89.31 400 GLY A CA 1
ATOM 3149 C C . GLY A 1 400 ? -8.367 -8.477 -16.203 1 89.31 400 GLY A C 1
ATOM 3150 O O . GLY A 1 400 ? -9.5 -8.609 -16.672 1 89.31 400 GLY A O 1
ATOM 3151 N N . PRO A 1 401 ? -7.734 -9.422 -15.656 1 90.31 401 PRO A N 1
ATOM 3152 C CA . PRO A 1 401 ? -8.305 -10.773 -15.594 1 90.31 401 PRO A CA 1
ATOM 3153 C C . PRO A 1 401 ? -9.57 -10.828 -14.742 1 90.31 401 PRO A C 1
ATOM 3155 O O . PRO A 1 401 ? -10.445 -11.672 -14.984 1 90.31 401 PRO A O 1
ATOM 3158 N N . LEU A 1 402 ? -9.727 -9.914 -13.742 1 90.31 402 LEU A N 1
ATOM 3159 C CA . LEU A 1 402 ? -10.875 -9.992 -12.844 1 90.31 402 LEU A CA 1
ATOM 3160 C C . LEU A 1 402 ? -11.781 -8.773 -13.008 1 90.31 402 LEU A C 1
ATOM 3162 O O . LEU A 1 402 ? -12.625 -8.508 -12.148 1 90.31 402 LEU A O 1
ATOM 3166 N N . THR A 1 403 ? -11.586 -7.996 -14.055 1 88.69 403 THR A N 1
ATOM 3167 C CA . THR A 1 403 ? -12.391 -6.797 -14.258 1 88.69 403 THR A CA 1
ATOM 3168 C C . THR A 1 403 ? -13.852 -7.168 -14.516 1 88.69 403 THR A C 1
ATOM 3170 O O . THR A 1 403 ? -14.758 -6.398 -14.188 1 88.69 403 THR A O 1
ATOM 3173 N N . ASP A 1 404 ? -14.109 -8.328 -15.109 1 82.5 404 ASP A N 1
ATOM 3174 C CA . ASP A 1 404 ? -15.469 -8.766 -15.398 1 82.5 404 ASP A CA 1
ATOM 3175 C C . ASP A 1 404 ? -16.266 -8.969 -14.117 1 82.5 404 ASP A C 1
ATOM 3177 O O . ASP A 1 404 ? -17.469 -8.695 -14.078 1 82.5 404 ASP A O 1
ATOM 3181 N N . THR A 1 405 ? -15.562 -9.375 -13.141 1 82.06 405 THR A N 1
ATOM 3182 C CA . THR A 1 405 ? -16.25 -9.648 -11.883 1 82.06 405 THR A CA 1
ATOM 3183 C C . THR A 1 405 ? -16.344 -8.383 -11.031 1 82.06 405 THR A C 1
ATOM 3185 O O . THR A 1 405 ? -17.422 -8.039 -10.539 1 82.06 405 THR A O 1
ATOM 3188 N N . HIS A 1 406 ? -15.336 -7.645 -10.891 1 86.81 406 HIS A N 1
ATOM 3189 C CA . HIS A 1 406 ? -15.289 -6.539 -9.938 1 86.81 406 HIS A CA 1
ATOM 3190 C C . HIS A 1 406 ? -15.859 -5.262 -10.555 1 86.81 406 HIS A C 1
ATOM 3192 O O . HIS A 1 406 ? -16.359 -4.395 -9.828 1 86.81 406 HIS A O 1
ATOM 3198 N N . PHE A 1 407 ? -15.836 -5.125 -11.852 1 87.75 407 PHE A N 1
ATOM 3199 C CA . PHE A 1 407 ? -16.344 -3.91 -12.477 1 87.75 407 PHE A CA 1
ATOM 3200 C C . PHE A 1 407 ? -17.844 -4.039 -12.773 1 87.75 407 PHE A C 1
ATOM 3202 O O . PHE A 1 407 ? -18.453 -3.115 -13.32 1 87.75 407 PHE A O 1
ATOM 3209 N N . ARG A 1 408 ? -18.422 -5.152 -12.422 1 85.06 408 ARG A N 1
ATOM 3210 C CA . ARG A 1 408 ? -19.859 -5.312 -12.547 1 85.06 408 ARG A CA 1
ATOM 3211 C C . ARG A 1 408 ? -20.609 -4.215 -11.789 1 85.06 408 ARG A C 1
ATOM 3213 O O . ARG A 1 408 ? -21.672 -3.77 -12.219 1 85.06 408 ARG A O 1
ATOM 3220 N N . MET A 1 409 ? -20.062 -3.844 -10.719 1 86.88 409 MET A N 1
ATOM 3221 C CA . MET A 1 409 ? -20.672 -2.771 -9.93 1 86.88 409 MET A CA 1
ATOM 3222 C C . MET A 1 409 ? -20.797 -1.494 -10.75 1 86.88 409 MET A C 1
ATOM 3224 O O . MET A 1 409 ? -21.781 -0.776 -10.641 1 86.88 409 MET A O 1
ATOM 3228 N N . PHE A 1 410 ? -19.812 -1.246 -11.633 1 88.56 410 PHE A N 1
ATOM 3229 C CA . PHE A 1 410 ? -19.828 -0.06 -12.477 1 88.56 410 PHE A CA 1
ATOM 3230 C C . PHE A 1 410 ? -20.781 -0.25 -13.648 1 88.56 410 PHE A C 1
ATOM 3232 O O . PHE A 1 410 ? -21.516 0.67 -14.016 1 88.56 410 PHE A O 1
ATOM 3239 N N . THR A 1 411 ? -20.828 -1.457 -14.164 1 84.75 411 THR A N 1
ATOM 3240 C CA . THR A 1 411 ? -21.688 -1.732 -15.305 1 84.75 411 THR A CA 1
ATOM 3241 C C . THR A 1 411 ? -23.156 -1.712 -14.891 1 84.75 411 THR A C 1
ATOM 3243 O O . THR A 1 411 ? -24 -1.202 -15.625 1 84.75 411 THR A O 1
ATOM 3246 N N . ASN A 1 412 ? -23.453 -2.199 -13.695 1 85.38 412 ASN A N 1
ATOM 3247 C CA . ASN A 1 412 ? -24.812 -2.146 -13.18 1 85.38 412 ASN A CA 1
ATOM 3248 C C . ASN A 1 412 ? -25.234 -0.717 -12.859 1 85.38 412 ASN A C 1
ATOM 3250 O O . ASN A 1 412 ? -26.422 -0.38 -12.945 1 85.38 412 ASN A O 1
ATOM 3254 N N . CYS A 1 413 ? -24.312 0.021 -12.508 1 91.06 413 CYS A N 1
ATOM 3255 C CA . CYS A 1 413 ? -24.562 1.408 -12.133 1 91.06 413 CYS A CA 1
ATOM 3256 C C . CYS A 1 413 ? -25.047 2.221 -13.328 1 91.06 413 CYS A C 1
ATOM 3258 O O . CYS A 1 413 ? -25.719 3.236 -13.164 1 91.06 413 CYS A O 1
ATOM 3260 N N . LYS A 1 414 ? -24.781 1.748 -14.539 1 87.62 414 LYS A N 1
ATOM 3261 C CA . LYS A 1 414 ? -25.25 2.441 -15.742 1 87.62 414 LYS A CA 1
ATOM 3262 C C . LYS A 1 414 ? -26.766 2.498 -15.797 1 87.62 414 LYS A C 1
ATOM 3264 O O . LYS A 1 414 ? -27.344 3.463 -16.312 1 87.62 414 LYS A O 1
ATOM 3269 N N . ASP A 1 415 ? -27.344 1.488 -15.211 1 88.19 415 ASP A N 1
ATOM 3270 C CA . ASP A 1 415 ? -28.797 1.41 -15.266 1 88.19 415 ASP A CA 1
ATOM 3271 C C . ASP A 1 415 ? -29.422 2.061 -14.031 1 88.19 415 ASP A C 1
ATOM 3273 O O . ASP A 1 415 ? -30.609 2.389 -14.031 1 88.19 415 ASP A O 1
ATOM 3277 N N . SER A 1 416 ? -28.641 2.275 -13.031 1 92.69 416 SER A N 1
ATOM 3278 C CA . SER A 1 416 ? -29.219 2.76 -11.781 1 92.69 416 SER A CA 1
ATOM 3279 C C . SER A 1 416 ? -28.531 4.039 -11.312 1 92.69 416 SER A C 1
ATOM 3281 O O . SER A 1 416 ? -28.672 4.434 -10.148 1 92.69 416 SER A O 1
ATOM 3283 N N . TRP A 1 417 ? -27.781 4.738 -12.148 1 92.75 417 TRP A N 1
ATOM 3284 C CA . TRP A 1 417 ? -26.984 5.906 -11.766 1 92.75 417 TRP A CA 1
ATOM 3285 C C . TRP A 1 417 ? -27.891 7.016 -11.234 1 92.75 417 TRP A C 1
ATOM 3287 O O . TRP A 1 417 ? -27.469 7.809 -10.383 1 92.75 417 TRP A O 1
ATOM 3297 N N . TYR A 1 418 ? -29.172 7.117 -11.695 1 93.69 418 TYR A N 1
ATOM 3298 C CA . TYR A 1 418 ? -30.109 8.18 -11.328 1 93.69 418 TYR A CA 1
ATOM 3299 C C . TYR A 1 418 ? -30.5 8.086 -9.859 1 93.69 418 TYR A C 1
ATOM 3301 O O . TYR A 1 418 ? -30.984 9.055 -9.273 1 93.69 418 TYR A O 1
ATOM 3309 N N . LYS A 1 419 ? -30.266 6.98 -9.211 1 95.62 419 LYS A N 1
ATOM 3310 C CA . LYS A 1 419 ? -30.594 6.793 -7.797 1 95.62 419 LYS A CA 1
ATOM 3311 C C . LYS A 1 419 ? -29.609 7.547 -6.898 1 95.62 419 LYS A C 1
ATOM 3313 O O . LYS A 1 419 ? -29.922 7.836 -5.742 1 95.62 419 LYS A O 1
ATOM 3318 N N . VAL A 1 420 ? -28.469 7.898 -7.445 1 95.69 420 VAL A N 1
ATOM 3319 C CA . VAL A 1 420 ? -27.469 8.609 -6.66 1 95.69 420 VAL A CA 1
ATOM 3320 C C . VAL A 1 420 ? -27.938 10.039 -6.395 1 95.69 420 VAL A C 1
ATOM 3322 O O . VAL A 1 420 ? -28.094 10.445 -5.238 1 95.69 420 VAL A O 1
ATOM 3325 N N . PRO A 1 421 ? -28.312 10.836 -7.461 1 95.38 421 PRO A N 1
ATOM 3326 C CA . PRO A 1 421 ? -28.797 12.188 -7.188 1 95.38 421 PRO A CA 1
ATOM 3327 C C . PRO A 1 421 ? -30.141 12.203 -6.48 1 95.38 421 PRO A C 1
ATOM 3329 O O . PRO A 1 421 ? -30.484 13.172 -5.801 1 95.38 421 PRO A O 1
ATOM 3332 N N . LEU A 1 422 ? -30.859 11.117 -6.547 1 95.81 422 LEU A N 1
ATOM 3333 C CA . LEU A 1 422 ? -32.156 11.039 -5.883 1 95.81 422 LEU A CA 1
ATOM 3334 C C . LEU A 1 422 ? -32 10.547 -4.449 1 95.81 422 LEU A C 1
ATOM 3336 O O . LEU A 1 422 ? -32.969 10.492 -3.699 1 95.81 422 LEU A O 1
ATOM 3340 N N . VAL A 1 423 ? -30.828 10.211 -4.027 1 95.44 423 VAL A N 1
ATOM 3341 C CA . VAL A 1 423 ? -30.516 9.766 -2.674 1 95.44 423 VAL A CA 1
ATOM 3342 C C . VAL A 1 423 ? -31.312 8.516 -2.34 1 95.44 423 VAL A C 1
ATOM 3344 O O . VAL A 1 423 ? -32 8.461 -1.311 1 95.44 423 VAL A O 1
ATOM 3347 N N . LEU A 1 424 ? -31.312 7.488 -3.309 1 95.62 424 LEU A N 1
ATOM 3348 C CA . LEU A 1 424 ? -32.094 6.262 -3.135 1 95.62 424 LEU A CA 1
ATOM 3349 C C . LEU A 1 424 ? -31.219 5.035 -3.41 1 95.62 424 LEU A C 1
ATOM 3351 O O . LEU A 1 424 ? -31.719 3.992 -3.826 1 95.62 424 LEU A O 1
ATOM 3355 N N . VAL A 1 425 ? -29.953 5.148 -3.23 1 94.62 425 VAL A N 1
ATOM 3356 C CA . VAL A 1 425 ? -29.016 4.066 -3.529 1 94.62 425 VAL A CA 1
ATOM 3357 C C . VAL A 1 425 ? -29.266 2.896 -2.576 1 94.62 425 VAL A C 1
ATOM 3359 O O . VAL A 1 425 ? -29.172 1.732 -2.979 1 94.62 425 VAL A O 1
ATOM 3362 N N . ASN A 1 426 ? -29.594 3.148 -1.271 1 93.5 426 ASN A N 1
ATOM 3363 C CA . ASN A 1 426 ? -29.719 2.141 -0.223 1 93.5 426 ASN A CA 1
ATOM 3364 C C . ASN A 1 426 ? -31 1.321 -0.38 1 93.5 426 ASN A C 1
ATOM 3366 O O . ASN A 1 426 ? -31.219 0.365 0.363 1 93.5 426 ASN A O 1
ATOM 3370 N N . THR A 1 427 ? -31.875 1.675 -1.355 1 91.12 427 THR A N 1
ATOM 3371 C CA . THR A 1 427 ? -33.125 0.953 -1.56 1 91.12 427 THR A CA 1
ATOM 3372 C C . THR A 1 427 ? -32.875 -0.322 -2.363 1 91.12 427 THR A C 1
ATOM 3374 O O . THR A 1 427 ? -33.719 -1.228 -2.361 1 91.12 427 THR A O 1
ATOM 3377 N N . ASP A 1 428 ? -31.812 -0.43 -2.996 1 88.81 428 ASP A N 1
ATOM 3378 C CA . ASP A 1 428 ? -31.469 -1.608 -3.787 1 88.81 428 ASP A CA 1
ATOM 3379 C C . ASP A 1 428 ? -30.688 -2.623 -2.955 1 88.81 428 ASP A C 1
ATOM 3381 O O . ASP A 1 428 ? -30.156 -2.285 -1.896 1 88.81 428 ASP A O 1
ATOM 3385 N N . ALA A 1 429 ? -30.734 -3.838 -3.512 1 83.81 429 ALA A N 1
ATOM 3386 C CA . ALA A 1 429 ? -29.875 -4.852 -2.904 1 83.81 429 ALA A CA 1
ATOM 3387 C C . ALA A 1 429 ? -28.406 -4.516 -3.105 1 83.81 429 ALA A C 1
ATOM 3389 O O . ALA A 1 429 ? -28.031 -3.834 -4.066 1 83.81 429 ALA A O 1
ATOM 3390 N N . ILE A 1 430 ? -27.625 -4.938 -2.168 1 81.62 430 ILE A N 1
ATOM 3391 C CA . ILE A 1 430 ? -26.219 -4.574 -2.131 1 81.62 430 ILE A CA 1
ATOM 3392 C C . ILE A 1 430 ? -25.562 -4.891 -3.477 1 81.62 430 ILE A C 1
ATOM 3394 O O . ILE A 1 430 ? -24.703 -4.152 -3.945 1 81.62 430 ILE A O 1
ATOM 3398 N N . ASN A 1 431 ? -25.938 -5.957 -4.18 1 77.31 431 ASN A N 1
ATOM 3399 C CA . ASN A 1 431 ? -25.312 -6.391 -5.43 1 77.31 431 ASN A CA 1
ATOM 3400 C C . ASN A 1 431 ? -25.781 -5.547 -6.609 1 77.31 431 ASN A C 1
ATOM 3402 O O . ASN A 1 431 ? -25.188 -5.594 -7.688 1 77.31 431 ASN A O 1
ATOM 3406 N N . HIS A 1 432 ? -26.766 -4.648 -6.352 1 83.88 432 HIS A N 1
ATOM 3407 C CA . HIS A 1 432 ? -27.312 -3.838 -7.438 1 83.88 432 HIS A CA 1
ATOM 3408 C C . HIS A 1 432 ? -27.172 -2.35 -7.141 1 83.88 432 HIS A C 1
ATOM 3410 O O . HIS A 1 432 ? -27.656 -1.51 -7.906 1 83.88 432 HIS A O 1
ATOM 3416 N N . MET A 1 433 ? -26.516 -2.113 -6.09 1 89.69 433 MET A N 1
ATOM 3417 C CA . MET A 1 433 ? -26.344 -0.711 -5.727 1 89.69 433 MET A CA 1
ATOM 3418 C C . MET A 1 433 ? -25.297 -0.048 -6.617 1 89.69 433 MET A C 1
ATOM 3420 O O . MET A 1 433 ? -24.266 -0.649 -6.922 1 89.69 433 MET A O 1
ATOM 3424 N N . CYS A 1 434 ? -25.688 1.08 -7.102 1 92.5 434 CYS A N 1
ATOM 3425 C CA . CYS A 1 434 ? -24.703 1.885 -7.82 1 92.5 434 CYS A CA 1
ATOM 3426 C C . CYS A 1 434 ? -23.672 2.475 -6.863 1 92.5 434 CYS A C 1
ATOM 3428 O O . CYS A 1 434 ? -23.953 3.459 -6.18 1 92.5 434 CYS A O 1
ATOM 3430 N N . LEU A 1 435 ? -22.453 1.971 -6.934 1 93.5 435 LEU A N 1
ATOM 3431 C CA . LEU A 1 435 ? -21.438 2.365 -5.961 1 93.5 435 LEU A CA 1
ATOM 3432 C C . LEU A 1 435 ? -21.953 2.17 -4.535 1 93.5 435 LEU A C 1
ATOM 3434 O O . LEU A 1 435 ? -22.375 3.129 -3.885 1 93.5 435 LEU A O 1
ATOM 3438 N N . SER A 1 436 ? -21.812 1.061 -4.059 1 92.12 436 SER A N 1
ATOM 3439 C CA . SER A 1 436 ? -22.469 0.589 -2.842 1 92.12 436 SER A CA 1
ATOM 3440 C C . SER A 1 436 ? -22.125 1.471 -1.648 1 92.12 436 SER A C 1
ATOM 3442 O O . SER A 1 436 ? -22.922 1.629 -0.729 1 92.12 436 SER A O 1
ATOM 3444 N N . HIS A 1 437 ? -20.938 2.139 -1.608 1 94 437 HIS A N 1
ATOM 3445 C CA . HIS A 1 437 ? -20.547 2.936 -0.449 1 94 437 HIS A CA 1
ATOM 3446 C C . HIS A 1 437 ? -21.375 4.215 -0.362 1 94 437 HIS A C 1
ATOM 3448 O O . HIS A 1 437 ? -21.406 4.863 0.686 1 94 437 HIS A O 1
ATOM 3454 N N . LEU A 1 438 ? -22.094 4.566 -1.454 1 96.25 438 LEU A N 1
ATOM 3455 C CA . LEU A 1 438 ? -22.906 5.777 -1.461 1 96.25 438 LEU A CA 1
ATOM 3456 C C . LEU A 1 438 ? -24.219 5.562 -0.702 1 96.25 438 LEU A C 1
ATOM 3458 O O . LEU A 1 438 ? -25 6.492 -0.547 1 96.25 438 LEU A O 1
ATOM 3462 N N . TRP A 1 439 ? -24.438 4.363 -0.206 1 95.81 439 TRP A N 1
ATOM 3463 C CA . TRP A 1 439 ? -25.594 4.129 0.648 1 95.81 439 TRP A CA 1
ATOM 3464 C C . TRP A 1 439 ? -25.609 5.09 1.83 1 95.81 439 TRP A C 1
ATOM 3466 O O . TRP A 1 439 ? -26.672 5.52 2.281 1 95.81 439 TRP A O 1
ATOM 3476 N N . TYR A 1 440 ? -24.453 5.398 2.363 1 95.69 440 TYR A N 1
ATOM 3477 C CA . TYR A 1 440 ? -24.344 6.262 3.535 1 95.69 440 TYR A CA 1
ATOM 3478 C C . TYR A 1 440 ? -24.906 7.648 3.248 1 95.69 440 TYR A C 1
ATOM 3480 O O . TYR A 1 440 ? -25.609 8.227 4.082 1 95.69 440 TYR A O 1
ATOM 3488 N N . ILE A 1 441 ? -24.547 8.219 2.09 1 95.12 441 ILE A N 1
ATOM 3489 C CA . ILE A 1 441 ? -25.031 9.555 1.733 1 95.12 441 ILE A CA 1
ATOM 3490 C C . ILE A 1 441 ? -26.562 9.531 1.631 1 95.12 441 ILE A C 1
ATOM 3492 O O . ILE A 1 441 ? -27.234 10.461 2.084 1 95.12 441 ILE A O 1
ATOM 3496 N N . SER A 1 442 ? -27.062 8.477 1.024 1 96.06 442 SER A N 1
ATOM 3497 C CA . SER A 1 442 ? -28.516 8.336 0.902 1 96.06 442 SER A CA 1
ATOM 3498 C C . SER A 1 442 ? -29.172 8.211 2.271 1 96.06 442 SER A C 1
ATOM 3500 O O . SER A 1 442 ? -30.156 8.906 2.561 1 96.06 442 SER A O 1
ATOM 3502 N N . ALA A 1 443 ? -28.625 7.418 3.092 1 95.81 443 ALA A N 1
ATOM 3503 C CA . ALA A 1 443 ? -29.172 7.207 4.43 1 95.81 443 ALA A CA 1
ATOM 3504 C C . ALA A 1 443 ? -29.062 8.477 5.273 1 95.81 443 ALA A C 1
ATOM 3506 O O . ALA A 1 443 ? -30 8.828 5.992 1 95.81 443 ALA A O 1
ATOM 3507 N N . ASP A 1 444 ? -27.938 9.125 5.23 1 94.19 444 ASP A N 1
ATOM 3508 C CA . ASP A 1 444 ? -27.703 10.344 6.004 1 94.19 444 ASP A CA 1
ATOM 3509 C C . ASP A 1 444 ? -28.719 11.422 5.633 1 94.19 444 ASP A C 1
ATOM 3511 O O . ASP A 1 444 ? -29.297 12.062 6.508 1 94.19 444 ASP A O 1
ATOM 3515 N N . TYR A 1 445 ? -28.906 11.641 4.348 1 94.38 445 TYR A N 1
ATOM 3516 C CA . TYR A 1 445 ? -29.844 12.664 3.885 1 94.38 445 TYR A CA 1
ATOM 3517 C C . TYR A 1 445 ? -31.266 12.297 4.258 1 94.38 445 TYR A C 1
ATOM 3519 O O . TYR A 1 445 ? -32.062 13.164 4.668 1 94.38 445 TYR A O 1
ATOM 3527 N N . GLN A 1 446 ? -31.641 11.031 4.145 1 95.88 446 GLN A N 1
ATOM 3528 C CA . GLN A 1 446 ? -32.969 10.57 4.504 1 95.88 446 GLN A CA 1
ATOM 3529 C C . GLN A 1 446 ? -33.25 10.766 5.992 1 95.88 446 GLN A C 1
ATOM 3531 O O . GLN A 1 446 ? -34.344 11.18 6.383 1 95.88 446 GLN A O 1
ATOM 3536 N N . ILE A 1 447 ? -32.281 10.516 6.805 1 95.94 447 ILE A N 1
ATOM 3537 C CA . ILE A 1 447 ? -32.406 10.664 8.25 1 95.94 447 ILE A CA 1
ATOM 3538 C C . ILE A 1 447 ? -32.562 12.141 8.602 1 95.94 447 ILE A C 1
ATOM 3540 O O . ILE A 1 447 ? -33.375 12.5 9.469 1 95.94 447 ILE A O 1
ATOM 3544 N N . VAL A 1 448 ? -31.812 13.008 7.941 1 91.5 448 VAL A N 1
ATOM 3545 C CA . VAL A 1 448 ? -31.906 14.445 8.18 1 91.5 448 VAL A CA 1
ATOM 3546 C C . VAL A 1 448 ? -33.312 14.93 7.859 1 91.5 448 VAL A C 1
ATOM 3548 O O . VAL A 1 448 ? -33.875 15.758 8.586 1 91.5 448 VAL A O 1
ATOM 3551 N N . LEU A 1 449 ? -33.875 14.328 6.852 1 92.25 449 LEU A N 1
ATOM 3552 C CA . LEU A 1 449 ? -35.25 14.688 6.484 1 92.25 449 LEU A CA 1
ATOM 3553 C C . LEU A 1 449 ? -36.25 14.141 7.5 1 92.25 449 LEU A C 1
ATOM 3555 O O . LEU A 1 449 ? -37.219 14.82 7.844 1 92.25 449 LEU A O 1
ATOM 3559 N N . MET A 1 450 ? -35.938 13.031 8.016 1 93.31 450 MET A N 1
ATOM 3560 C CA . MET A 1 450 ? -36.812 12.375 8.961 1 93.31 450 MET A CA 1
ATOM 3561 C C . MET A 1 450 ? -36.781 13.078 10.312 1 93.31 450 MET A C 1
ATOM 3563 O O . MET A 1 450 ? -37.812 13.141 11.008 1 93.31 450 MET A O 1
ATOM 3567 N N . ILE A 1 451 ? -35.719 13.547 10.68 1 91.25 451 ILE A N 1
ATOM 3568 C CA . ILE A 1 451 ? -35.531 14.102 12.023 1 91.25 451 ILE A CA 1
ATOM 3569 C C . ILE A 1 451 ? -35.844 15.594 12.008 1 91.25 451 ILE A C 1
ATOM 3571 O O . ILE A 1 451 ? -35.875 16.25 13.055 1 91.25 451 ILE A O 1
ATOM 3575 N N . LEU A 1 452 ? -36.188 16.172 10.898 1 87.19 452 LEU A N 1
ATOM 3576 C CA . LEU A 1 452 ? -36.438 17.594 10.703 1 87.19 452 LEU A CA 1
ATOM 3577 C C . LEU A 1 452 ? -37.562 18.078 11.633 1 87.19 452 LEU A C 1
ATOM 3579 O O . LEU A 1 452 ? -37.438 19.125 12.258 1 87.19 452 LEU A O 1
ATOM 3583 N N . PRO A 1 453 ? -38.625 17.297 11.82 1 88.19 453 PRO A N 1
ATOM 3584 C CA . PRO A 1 453 ? -39.656 17.766 12.727 1 88.19 453 PRO A CA 1
ATOM 3585 C C . PRO A 1 453 ? -39.188 17.906 14.172 1 88.19 453 PRO A C 1
ATOM 3587 O O . PRO A 1 453 ? -39.594 18.828 14.875 1 88.19 453 PRO A O 1
ATOM 3590 N N . ILE A 1 454 ? -38.312 17.094 14.578 1 89.56 454 ILE A N 1
ATOM 3591 C CA . ILE A 1 454 ? -37.781 17.156 15.93 1 89.56 454 ILE A CA 1
ATOM 3592 C C . ILE A 1 454 ? -36.938 18.422 16.094 1 89.56 454 ILE A C 1
ATOM 3594 O O . ILE A 1 454 ? -37.031 19.094 17.125 1 89.56 454 ILE A O 1
ATOM 3598 N N . MET A 1 455 ? -36.25 18.781 15.117 1 86.19 455 MET A N 1
ATOM 3599 C CA . MET A 1 455 ? -35.406 19.953 15.164 1 86.19 455 MET A CA 1
ATOM 3600 C C . MET A 1 455 ? -36.219 21.234 15.156 1 86.19 455 MET A C 1
ATOM 3602 O O . MET A 1 455 ? -35.875 22.203 15.828 1 86.19 455 MET A O 1
ATOM 3606 N N . ILE A 1 456 ? -37.344 21.156 14.453 1 83.06 456 ILE A N 1
ATOM 3607 C CA . ILE A 1 456 ? -38.219 22.312 14.336 1 83.06 456 ILE A CA 1
ATOM 3608 C C . ILE A 1 456 ? -38.938 22.562 15.664 1 83.06 456 ILE A C 1
ATOM 3610 O O . ILE A 1 456 ? -39.062 23.719 16.094 1 83.06 456 ILE A O 1
ATOM 3614 N N . PHE A 1 457 ? -39.281 21.516 16.359 1 86.56 457 PHE A N 1
ATOM 3615 C CA . PHE A 1 457 ? -40.125 21.641 17.531 1 86.56 457 PHE A CA 1
ATOM 3616 C C . PHE A 1 457 ? -39.281 21.641 18.812 1 86.56 457 PHE A C 1
ATOM 3618 O O . PHE A 1 457 ? -39.781 21.891 19.906 1 86.56 457 PHE A O 1
ATOM 3625 N N . TYR A 1 458 ? -38 21.469 18.766 1 87.06 458 TYR A N 1
ATOM 3626 C CA . TYR A 1 458 ? -37.156 21.312 19.938 1 87.06 458 TYR A CA 1
ATOM 3627 C C . TYR A 1 458 ? -37.156 22.578 20.781 1 87.06 458 TYR A C 1
ATOM 3629 O O . TYR A 1 458 ? -37.25 22.516 22.016 1 87.06 458 TYR A O 1
ATOM 3637 N N . PRO A 1 459 ? -37.125 23.844 20.172 1 80.69 459 PRO A N 1
ATOM 3638 C CA . PRO A 1 459 ? -37.125 25.062 20.984 1 80.69 459 PRO A CA 1
ATOM 3639 C C . PRO A 1 459 ? -38.438 25.25 21.766 1 80.69 459 PRO A C 1
ATOM 3641 O O . PRO A 1 459 ? -38.438 25.812 22.859 1 80.69 459 PRO A O 1
ATOM 3644 N N . SER A 1 460 ? -39.531 24.797 21.172 1 85.19 460 SER A N 1
ATOM 3645 C CA . SER A 1 460 ? -40.844 24.984 21.797 1 85.19 460 SER A CA 1
ATOM 3646 C C . SER A 1 460 ? -41.125 23.938 22.859 1 85.19 460 SER A C 1
ATOM 3648 O O . SER A 1 460 ? -41.781 24.219 23.859 1 85.19 460 SER A O 1
ATOM 3650 N N . TYR A 1 461 ? -40.625 22.75 22.594 1 91.69 461 TYR A N 1
ATOM 3651 C CA . TYR A 1 461 ? -40.906 21.641 23.5 1 91.69 461 TYR A CA 1
ATOM 3652 C C . TYR A 1 461 ? -39.656 20.844 23.797 1 91.69 461 TYR A C 1
ATOM 3654 O O . TYR A 1 461 ? -39.562 19.656 23.484 1 91.69 461 TYR A O 1
ATOM 3662 N N . PRO A 1 462 ? -38.688 21.359 24.484 1 90.19 462 PRO A N 1
ATOM 3663 C CA . PRO A 1 462 ? -37.406 20.703 24.688 1 90.19 462 PRO A CA 1
ATOM 3664 C C . PRO A 1 462 ? -37.5 19.391 25.453 1 90.19 462 PRO A C 1
ATOM 3666 O O . PRO A 1 462 ? -36.844 18.422 25.125 1 90.19 462 PRO A O 1
ATOM 3669 N N . ARG A 1 463 ? -38.375 19.312 26.469 1 94.56 463 ARG A N 1
ATOM 3670 C CA . ARG A 1 463 ? -38.5 18.109 27.281 1 94.56 463 ARG A CA 1
ATOM 3671 C C . ARG A 1 463 ? -39.125 16.969 26.5 1 94.56 463 ARG A C 1
ATOM 3673 O O . ARG A 1 463 ? -38.656 15.828 26.562 1 94.56 463 ARG A O 1
ATOM 3680 N N . LEU A 1 464 ? -40.125 17.297 25.734 1 95.12 464 LEU A N 1
ATOM 3681 C CA . LEU A 1 464 ? -40.844 16.297 24.938 1 95.12 464 LEU A CA 1
ATOM 3682 C C . LEU A 1 464 ? -39.938 15.789 23.812 1 95.12 464 LEU A C 1
ATOM 3684 O O . LEU A 1 464 ? -39.906 14.586 23.531 1 95.12 464 LEU A O 1
ATOM 3688 N N . MET A 1 465 ? -39.281 16.703 23.188 1 93.69 465 MET A N 1
ATOM 3689 C CA . MET A 1 465 ? -38.406 16.312 22.078 1 93.69 465 MET A CA 1
ATOM 3690 C C . MET A 1 465 ? -37.219 15.492 22.578 1 93.69 465 MET A C 1
ATOM 3692 O O . MET A 1 465 ? -36.781 14.57 21.891 1 93.69 465 MET A O 1
ATOM 3696 N N . THR A 1 466 ? -36.656 15.805 23.719 1 95.44 466 THR A N 1
ATOM 3697 C CA . THR A 1 466 ? -35.594 15.008 24.297 1 95.44 466 THR A CA 1
ATOM 3698 C C . THR A 1 466 ? -36.094 13.594 24.609 1 95.44 466 THR A C 1
ATOM 3700 O O . THR A 1 466 ? -35.375 12.617 24.328 1 95.44 466 THR A O 1
ATOM 3703 N N . ALA A 1 467 ? -37.25 13.484 25.156 1 96.69 467 ALA A N 1
ATOM 3704 C CA . ALA A 1 467 ? -37.844 12.188 25.438 1 96.69 467 ALA A CA 1
ATOM 3705 C C . ALA A 1 467 ? -38.062 11.383 24.156 1 96.69 467 ALA A C 1
ATOM 3707 O O . ALA A 1 467 ? -37.875 10.164 24.141 1 96.69 467 ALA A O 1
ATOM 3708 N N . LEU A 1 468 ? -38.469 12.062 23.156 1 96.31 468 LEU A N 1
ATOM 3709 C CA . LEU A 1 468 ? -38.688 11.406 21.875 1 96.31 468 LEU A CA 1
ATOM 3710 C C . LEU A 1 468 ? -37.375 10.875 21.297 1 96.31 468 LEU A C 1
ATOM 3712 O O . LEU A 1 468 ? -37.344 9.781 20.734 1 96.31 468 LEU A O 1
ATOM 3716 N N . ILE A 1 469 ? -36.344 11.656 21.359 1 96.94 469 ILE A N 1
ATOM 3717 C CA . ILE A 1 469 ? -35.031 11.234 20.844 1 96.94 469 ILE A CA 1
ATOM 3718 C C . ILE A 1 469 ? -34.562 10 21.609 1 96.94 469 ILE A C 1
ATOM 3720 O O . ILE A 1 469 ? -34.062 9.047 21 1 96.94 469 ILE A O 1
ATOM 3724 N N . VAL A 1 470 ? -34.688 10 22.891 1 97.19 470 VAL A N 1
ATOM 3725 C CA . VAL A 1 470 ? -34.25 8.875 23.719 1 97.19 470 VAL A CA 1
ATOM 3726 C C . VAL A 1 470 ? -35.094 7.648 23.391 1 97.19 470 VAL A C 1
ATOM 3728 O O . VAL A 1 470 ? -34.594 6.531 23.328 1 97.19 470 VAL A O 1
ATOM 3731 N N . ALA A 1 471 ? -36.375 7.887 23.203 1 97.19 471 ALA A N 1
ATOM 3732 C CA . ALA A 1 471 ? -37.25 6.793 22.844 1 97.19 471 ALA A CA 1
ATOM 3733 C C . ALA A 1 471 ? -36.875 6.191 21.5 1 97.19 471 ALA A C 1
ATOM 3735 O O . ALA A 1 471 ? -36.844 4.969 21.328 1 97.19 471 ALA A O 1
ATOM 3736 N N . ILE A 1 472 ? -36.594 7.027 20.531 1 97.06 472 ILE A N 1
ATOM 3737 C CA . ILE A 1 472 ? -36.156 6.566 19.203 1 97.06 472 ILE A CA 1
ATOM 3738 C C . ILE A 1 472 ? -34.875 5.777 19.328 1 97.06 472 ILE A C 1
ATOM 3740 O O . ILE A 1 472 ? -34.688 4.738 18.672 1 97.06 472 ILE A O 1
ATOM 3744 N N . PHE A 1 473 ? -33.906 6.246 20.156 1 97.69 473 PHE A N 1
ATOM 3745 C CA . PHE A 1 473 ? -32.625 5.578 20.375 1 97.69 473 PHE A CA 1
ATOM 3746 C C . PHE A 1 473 ? -32.844 4.176 20.938 1 97.69 473 PHE A C 1
ATOM 3748 O O . PHE A 1 473 ? -32.281 3.207 20.422 1 97.69 473 PHE A O 1
ATOM 3755 N N . CYS A 1 474 ? -33.75 4.074 21.906 1 97.56 474 CYS A N 1
ATOM 3756 C CA . CYS A 1 474 ? -34 2.785 22.531 1 97.56 474 CYS A CA 1
ATOM 3757 C C . CYS A 1 474 ? -34.812 1.886 21.609 1 97.56 474 CYS A C 1
ATOM 3759 O O . CYS A 1 474 ? -34.531 0.696 21.484 1 97.56 474 CYS A O 1
ATOM 3761 N N . LEU A 1 475 ? -35.781 2.434 20.938 1 96.88 475 LEU A N 1
ATOM 3762 C CA . LEU A 1 475 ? -36.688 1.66 20.078 1 96.88 475 LEU A CA 1
ATOM 3763 C C . LEU A 1 475 ? -35.938 1.115 18.875 1 96.88 475 LEU A C 1
ATOM 3765 O O . LEU A 1 475 ? -36.25 0.027 18.375 1 96.88 475 LEU A O 1
ATOM 3769 N N . THR A 1 476 ? -35.031 1.849 18.359 1 97.19 476 THR A N 1
ATOM 3770 C CA . THR A 1 476 ? -34.25 1.367 17.219 1 97.19 476 THR A CA 1
ATOM 3771 C C . THR A 1 476 ? -33.469 0.127 17.609 1 97.19 476 THR A C 1
ATOM 3773 O O . THR A 1 476 ? -33.406 -0.838 16.844 1 97.19 476 THR A O 1
ATOM 3776 N N . GLY A 1 477 ? -32.844 0.092 18.797 1 97.5 477 GLY A N 1
ATOM 3777 C CA . GLY A 1 477 ? -32.094 -1.076 19.266 1 97.5 477 GLY A CA 1
ATOM 3778 C C . GLY A 1 477 ? -33 -2.289 19.469 1 97.5 477 GLY A C 1
ATOM 3779 O O . GLY A 1 477 ? -32.625 -3.4 19.078 1 97.5 477 GLY A O 1
ATOM 3780 N N . ILE A 1 478 ? -34.156 -1.987 20.031 1 97.69 478 ILE A N 1
ATOM 3781 C CA . ILE A 1 478 ? -35.125 -3.055 20.312 1 97.69 478 ILE A CA 1
ATOM 3782 C C . ILE A 1 478 ? -35.656 -3.619 19 1 97.69 478 ILE A C 1
ATOM 3784 O O . ILE A 1 478 ? -35.781 -4.836 18.844 1 97.69 478 ILE A O 1
ATOM 3788 N N . ALA A 1 479 ? -35.938 -2.789 18.078 1 97.38 479 ALA A N 1
ATOM 3789 C CA . ALA A 1 479 ? -36.438 -3.219 16.766 1 97.38 479 ALA A CA 1
ATOM 3790 C C . ALA A 1 479 ? -35.406 -4.082 16.047 1 97.38 479 ALA A C 1
ATOM 3792 O O . ALA A 1 479 ? -35.781 -5.094 15.43 1 97.38 479 ALA A O 1
ATOM 3793 N N . ILE A 1 480 ? -34.188 -3.674 16.062 1 97.69 480 ILE A N 1
ATOM 3794 C CA . ILE A 1 480 ? -33.125 -4.43 15.422 1 97.69 480 ILE A CA 1
ATOM 3795 C C . ILE A 1 480 ? -33 -5.809 16.062 1 97.69 480 ILE A C 1
ATOM 3797 O O . ILE A 1 480 ? -32.844 -6.816 15.367 1 97.69 480 ILE A O 1
ATOM 3801 N N . ALA A 1 481 ? -33.062 -5.828 17.406 1 97.88 481 ALA A N 1
ATOM 3802 C CA . ALA A 1 481 ? -33 -7.098 18.125 1 97.88 481 ALA A CA 1
ATOM 3803 C C . ALA A 1 481 ? -34.125 -8.023 17.75 1 97.88 481 ALA A C 1
ATOM 3805 O O . ALA A 1 481 ? -33.938 -9.211 17.5 1 97.88 481 ALA A O 1
ATOM 3806 N N . ILE A 1 482 ? -35.312 -7.484 17.672 1 97.31 482 ILE A N 1
ATOM 3807 C CA . ILE A 1 482 ? -36.5 -8.266 17.375 1 97.31 482 ILE A CA 1
ATOM 3808 C C . ILE A 1 482 ? -36.438 -8.797 15.945 1 97.31 482 ILE A C 1
ATOM 3810 O O . ILE A 1 482 ? -36.688 -9.984 15.703 1 97.31 482 ILE A O 1
ATOM 3814 N N . VAL A 1 483 ? -36.062 -7.988 14.984 1 97.06 483 VAL A N 1
ATOM 3815 C CA . VAL A 1 483 ? -35.969 -8.391 13.586 1 97.06 483 VAL A CA 1
ATOM 3816 C C . VAL A 1 483 ? -34.875 -9.461 13.422 1 97.06 483 VAL A C 1
ATOM 3818 O O . VAL A 1 483 ? -35.062 -10.438 12.695 1 97.06 483 VAL A O 1
ATOM 3821 N N . THR A 1 484 ? -33.75 -9.273 14.109 1 97.12 484 THR A N 1
ATOM 3822 C CA . THR A 1 484 ? -32.688 -10.242 14.039 1 97.12 484 THR A CA 1
ATOM 3823 C C . THR A 1 484 ? -33.094 -11.594 14.602 1 97.12 484 THR A C 1
ATOM 3825 O O . THR A 1 484 ? -32.781 -12.641 14.047 1 97.12 484 THR A O 1
ATOM 3828 N N . TYR A 1 485 ? -33.875 -11.539 15.672 1 96.62 485 TYR A N 1
ATOM 3829 C CA . TYR A 1 485 ? -34.344 -12.766 16.312 1 96.62 485 TYR A CA 1
ATOM 3830 C C . TYR A 1 485 ? -35.406 -13.469 15.445 1 96.62 485 TYR A C 1
ATOM 3832 O O . TYR A 1 485 ? -35.312 -14.672 15.211 1 96.62 485 TYR A O 1
ATOM 3840 N N . LEU A 1 486 ? -36.344 -12.766 14.922 1 96.69 486 LEU A N 1
ATOM 3841 C CA . LEU A 1 486 ? -37.469 -13.32 14.18 1 96.69 486 LEU A CA 1
ATOM 3842 C C . LEU A 1 486 ? -37.031 -13.859 12.828 1 96.69 486 LEU A C 1
ATOM 3844 O O . LEU A 1 486 ? -37.5 -14.906 12.383 1 96.69 486 LEU A O 1
ATOM 3848 N N . LEU A 1 487 ? -36.125 -13.18 12.211 1 95.88 487 LEU A N 1
ATOM 3849 C CA . LEU A 1 487 ? -35.688 -13.57 10.867 1 95.88 487 LEU A CA 1
ATOM 3850 C C . LEU A 1 487 ? -34.406 -14.367 10.922 1 95.88 487 LEU A C 1
ATOM 3852 O O . LEU A 1 487 ? -33.875 -14.773 9.883 1 95.88 487 LEU A O 1
ATOM 3856 N N . GLN A 1 488 ? -33.844 -14.578 12.07 1 94.25 488 GLN A N 1
ATOM 3857 C CA . GLN A 1 488 ? -32.625 -15.344 12.258 1 94.25 488 GLN A CA 1
ATOM 3858 C C . GLN A 1 488 ? -31.5 -14.789 11.391 1 94.25 488 GLN A C 1
ATOM 3860 O O . GLN A 1 488 ? -30.859 -15.523 10.633 1 94.25 488 GLN A O 1
ATOM 3865 N N . LEU A 1 489 ? -31.25 -13.555 11.539 1 94.94 489 LEU A N 1
ATOM 3866 C CA . LEU A 1 489 ? -30.219 -12.867 10.773 1 94.94 489 LEU A CA 1
ATOM 3867 C C . LEU A 1 489 ? -28.875 -12.945 11.484 1 94.94 489 LEU A C 1
ATOM 3869 O O . LEU A 1 489 ? -28.812 -13.312 12.664 1 94.94 489 LEU A O 1
ATOM 3873 N N . LEU A 1 490 ? -27.828 -12.633 10.719 1 92.81 490 LEU A N 1
ATOM 3874 C CA . LEU A 1 490 ? -26.516 -12.477 11.328 1 92.81 490 LEU A CA 1
ATOM 3875 C C . LEU A 1 490 ? -26.516 -11.344 12.352 1 92.81 490 LEU A C 1
ATOM 3877 O O . LEU A 1 490 ? -27.203 -10.336 12.164 1 92.81 490 LEU A O 1
ATOM 3881 N N . PRO A 1 491 ? -25.75 -11.469 13.383 1 94.38 491 PRO A N 1
ATOM 3882 C CA . PRO A 1 491 ? -25.781 -10.477 14.461 1 94.38 491 PRO A CA 1
ATOM 3883 C C . PRO A 1 491 ? -25.062 -9.18 14.086 1 94.38 491 PRO A C 1
ATOM 3885 O O . PRO A 1 491 ? -25.266 -8.156 14.742 1 94.38 491 PRO A O 1
ATOM 3888 N N . PHE A 1 492 ? -24.188 -9.219 13.141 1 93.19 492 PHE A N 1
ATOM 3889 C CA . PHE A 1 492 ? -23.453 -8.039 12.711 1 93.19 492 PHE A CA 1
ATOM 3890 C C . PHE A 1 492 ? -23.047 -8.156 11.25 1 93.19 492 PHE A C 1
ATOM 3892 O O . PHE A 1 492 ? -23.062 -9.242 10.68 1 93.19 492 PHE A O 1
ATOM 3899 N N . MET A 1 493 ? -22.734 -6.984 10.656 1 90.12 493 MET A N 1
ATOM 3900 C CA . MET A 1 493 ? -22.172 -6.957 9.312 1 90.12 493 MET A CA 1
ATOM 3901 C C . MET A 1 493 ? -20.672 -7.27 9.344 1 90.12 493 MET A C 1
ATOM 3903 O O . MET A 1 493 ? -19.953 -6.762 10.203 1 90.12 493 MET A O 1
ATOM 3907 N N . GLY A 1 494 ? -20.188 -8.047 8.547 1 86.12 494 GLY A N 1
ATOM 3908 C CA . GLY A 1 494 ? -18.781 -8.445 8.469 1 86.12 494 GLY A CA 1
ATOM 3909 C C . GLY A 1 494 ? -18.516 -9.484 7.398 1 86.12 494 GLY A C 1
ATOM 3910 O O . GLY A 1 494 ? -19.328 -9.656 6.48 1 86.12 494 GLY A O 1
ATOM 3911 N N . PHE A 1 495 ? -17.406 -10.016 7.551 1 83.31 495 PHE A N 1
ATOM 3912 C CA . PHE A 1 495 ? -17.047 -11.062 6.602 1 83.31 495 PHE A CA 1
ATOM 3913 C C . PHE A 1 495 ? -17.922 -12.305 6.809 1 83.31 495 PHE A C 1
ATOM 3915 O O . PHE A 1 495 ? -18.188 -12.688 7.945 1 83.31 495 PHE A O 1
ATOM 3922 N N . ASN A 1 496 ? -18.484 -12.727 5.785 1 77.06 496 ASN A N 1
ATOM 3923 C CA . ASN A 1 496 ? -19.234 -13.977 5.82 1 77.06 496 ASN A CA 1
ATOM 3924 C C . ASN A 1 496 ? -19.125 -14.734 4.504 1 77.06 496 ASN A C 1
ATOM 3926 O O . ASN A 1 496 ? -19.266 -14.148 3.43 1 77.06 496 ASN A O 1
ATOM 3930 N N . ILE A 1 497 ? -18.875 -15.961 4.652 1 70.81 497 ILE A N 1
ATOM 3931 C CA . ILE A 1 497 ? -18.672 -16.812 3.488 1 70.81 497 ILE A CA 1
ATOM 3932 C C . ILE A 1 497 ? -20.016 -17.031 2.771 1 70.81 497 ILE A C 1
ATOM 3934 O O . ILE A 1 497 ? -20.047 -17.188 1.548 1 70.81 497 ILE A O 1
ATOM 3938 N N . ASN A 1 498 ? -21.094 -17.016 3.641 1 75.25 498 ASN A N 1
ATOM 3939 C CA . ASN A 1 498 ? -22.422 -17.141 3.059 1 75.25 498 ASN A CA 1
ATOM 3940 C C . ASN A 1 498 ? -22.984 -15.789 2.637 1 75.25 498 ASN A C 1
ATOM 3942 O O . ASN A 1 498 ? -23.516 -15.047 3.465 1 75.25 498 ASN A O 1
ATOM 3946 N N . GLN A 1 499 ? -23.016 -15.484 1.423 1 75.5 499 GLN A N 1
ATOM 3947 C CA . GLN A 1 499 ? -23.406 -14.188 0.89 1 75.5 499 GLN A CA 1
ATOM 3948 C C . GLN A 1 499 ? -24.906 -13.953 1.051 1 75.5 499 GLN A C 1
ATOM 3950 O O . GLN A 1 499 ? -25.359 -12.812 1.187 1 75.5 499 GLN A O 1
ATOM 3955 N N . THR A 1 500 ? -25.672 -15.031 1.066 1 78.12 500 THR A N 1
ATOM 3956 C CA . THR A 1 500 ? -27.125 -14.891 1.21 1 78.12 500 THR A CA 1
ATOM 3957 C C . THR A 1 500 ? -27.484 -14.289 2.566 1 78.12 500 THR A C 1
ATOM 3959 O O . THR A 1 500 ? -28.359 -13.445 2.664 1 78.12 500 THR A O 1
ATOM 3962 N N . GLU A 1 501 ? -26.734 -14.758 3.523 1 83.88 501 GLU A N 1
ATOM 3963 C CA . GLU A 1 501 ? -26.969 -14.227 4.863 1 83.88 501 GLU A CA 1
ATOM 3964 C C . GLU A 1 501 ? -26.547 -12.758 4.949 1 83.88 501 GLU A C 1
ATOM 3966 O O . GLU A 1 501 ? -27.203 -11.961 5.625 1 83.88 501 GLU A O 1
ATOM 3971 N N . LEU A 1 502 ? -25.562 -12.461 4.258 1 85.06 502 LEU A N 1
ATOM 3972 C CA . LEU A 1 502 ? -25.078 -11.078 4.246 1 85.06 502 LEU A CA 1
ATOM 3973 C C . LEU A 1 502 ? -26.078 -10.164 3.537 1 85.06 502 LEU A C 1
ATOM 3975 O O . LEU A 1 502 ? -26.312 -9.039 3.979 1 85.06 502 LEU A O 1
ATOM 3979 N N . ILE A 1 503 ? -26.641 -10.625 2.486 1 85.5 503 ILE A N 1
ATOM 3980 C CA . ILE A 1 503 ? -27.609 -9.852 1.727 1 85.5 503 ILE A CA 1
ATOM 3981 C C . ILE A 1 503 ? -28.859 -9.609 2.576 1 85.5 503 ILE A C 1
ATOM 3983 O O . ILE A 1 503 ? -29.406 -8.508 2.574 1 85.5 503 ILE A O 1
ATOM 3987 N N . ARG A 1 504 ? -29.234 -10.57 3.348 1 89.81 504 ARG A N 1
ATOM 3988 C CA . ARG A 1 504 ? -30.438 -10.453 4.184 1 89.81 504 ARG A CA 1
ATOM 3989 C C . ARG A 1 504 ? -30.219 -9.445 5.309 1 89.81 504 ARG A C 1
ATOM 3991 O O . ARG A 1 504 ? -31.062 -8.578 5.535 1 89.81 504 ARG A O 1
ATOM 3998 N N . VAL A 1 505 ? -29.125 -9.555 5.941 1 92.56 505 VAL A N 1
ATOM 3999 C CA . VAL A 1 505 ? -28.859 -8.633 7.043 1 92.56 505 VAL A CA 1
ATOM 4000 C C . VAL A 1 505 ? -28.688 -7.219 6.5 1 92.56 505 VAL A C 1
ATOM 4002 O O . VAL A 1 505 ? -29.109 -6.246 7.129 1 92.56 505 VAL A O 1
ATOM 4005 N N . SER A 1 506 ? -28.094 -7.082 5.348 1 91.25 506 SER A N 1
ATOM 4006 C CA . SER A 1 506 ? -27.891 -5.777 4.734 1 91.25 506 SER A CA 1
ATOM 4007 C C . SER A 1 506 ? -29.219 -5.133 4.352 1 91.25 506 SER A C 1
ATOM 4009 O O . SER A 1 506 ? -29.406 -3.924 4.516 1 91.25 506 SER A O 1
ATOM 4011 N N . LYS A 1 507 ? -30.109 -5.91 3.945 1 89.75 507 LYS A N 1
ATOM 4012 C CA . LYS A 1 507 ? -31.406 -5.43 3.463 1 89.75 507 LYS A CA 1
ATOM 4013 C C . LYS A 1 507 ? -32.312 -5.059 4.625 1 89.75 507 LYS A C 1
ATOM 4015 O O . LYS A 1 507 ? -32.969 -4.016 4.598 1 89.75 507 LYS A O 1
ATOM 4020 N N . TYR A 1 508 ? -32.281 -5.785 5.66 1 92.75 508 TYR A N 1
ATOM 4021 C CA . TYR A 1 508 ? -33.312 -5.641 6.68 1 92.75 508 TYR A CA 1
ATOM 4022 C C . TYR A 1 508 ? -32.781 -4.844 7.871 1 92.75 508 TYR A C 1
ATOM 4024 O O . TYR A 1 508 ? -33.562 -4.359 8.695 1 92.75 508 TYR A O 1
ATOM 4032 N N . VAL A 1 509 ? -31.516 -4.73 7.883 1 93.81 509 VAL A N 1
ATOM 4033 C CA . VAL A 1 509 ? -31.016 -4.113 9.109 1 93.81 509 VAL A CA 1
ATOM 4034 C C . VAL A 1 509 ? -30.047 -2.986 8.766 1 93.81 509 VAL A C 1
ATOM 4036 O O . VAL A 1 509 ? -30.266 -1.834 9.148 1 93.81 509 VAL A O 1
ATOM 4039 N N . TYR A 1 510 ? -29.094 -3.221 7.969 1 93.56 510 TYR A N 1
ATOM 4040 C CA . TYR A 1 510 ? -27.938 -2.322 7.965 1 93.56 510 TYR A CA 1
ATOM 4041 C C . TYR A 1 510 ? -28.172 -1.138 7.035 1 93.56 510 TYR A C 1
ATOM 4043 O O . TYR A 1 510 ? -27.875 0.006 7.391 1 93.56 510 TYR A O 1
ATOM 4051 N N . PHE A 1 511 ? -28.75 -1.271 5.848 1 94.44 511 PHE A N 1
ATOM 4052 C CA . PHE A 1 511 ? -28.797 -0.186 4.875 1 94.44 511 PHE A CA 1
ATOM 4053 C C . PHE A 1 511 ? -30.062 0.648 5.039 1 94.44 511 PHE A C 1
ATOM 4055 O O . PHE A 1 511 ? -30.25 1.637 4.328 1 94.44 511 PHE A O 1
ATOM 4062 N N . LEU A 1 512 ? -30.859 0.37 6.062 1 94.31 512 LEU A N 1
ATOM 4063 C CA . LEU A 1 512 ? -32.062 1.133 6.332 1 94.31 512 LEU A CA 1
ATOM 4064 C C . LEU A 1 512 ? -31.766 2.373 7.164 1 94.31 512 LEU A C 1
ATOM 4066 O O . LEU A 1 512 ? -31.062 2.287 8.18 1 94.31 512 LEU A O 1
ATOM 4070 N N . PRO A 1 513 ? -32.25 3.5 6.688 1 95.5 513 PRO A N 1
ATOM 4071 C CA . PRO A 1 513 ? -32 4.719 7.465 1 95.5 513 PRO A CA 1
ATOM 4072 C C . PRO A 1 513 ? -32.625 4.656 8.859 1 95.5 513 PRO A C 1
ATOM 4074 O O . PRO A 1 513 ? -32.062 5.238 9.805 1 95.5 513 PRO A O 1
ATOM 4077 N N . THR A 1 514 ? -33.688 3.855 9.031 1 94.44 514 THR A N 1
ATOM 4078 C CA . THR A 1 514 ? -34.438 3.789 10.297 1 94.44 514 THR A CA 1
ATOM 4079 C C . THR A 1 514 ? -33.594 3.08 11.367 1 94.44 514 THR A C 1
ATOM 4081 O O . THR A 1 514 ? -33.812 3.293 12.562 1 94.44 514 THR A O 1
ATOM 4084 N N . THR A 1 515 ? -32.656 2.33 10.922 1 95.38 515 THR A N 1
ATOM 4085 C CA . THR A 1 515 ? -31.844 1.595 11.883 1 95.38 515 THR A CA 1
ATOM 4086 C C . THR A 1 515 ? -30.703 2.459 12.391 1 95.38 515 THR A C 1
ATOM 4088 O O . THR A 1 515 ? -30.047 2.119 13.383 1 95.38 515 THR A O 1
ATOM 4091 N N . HIS A 1 516 ? -30.469 3.586 11.781 1 97.06 516 HIS A N 1
ATOM 4092 C CA . HIS A 1 516 ? -29.344 4.445 12.172 1 97.06 516 HIS A CA 1
ATOM 4093 C C . HIS A 1 516 ? -29.844 5.754 12.773 1 97.06 516 HIS A C 1
ATOM 4095 O O . HIS A 1 516 ? -29.047 6.574 13.234 1 97.06 516 HIS A O 1
ATOM 4101 N N . ILE A 1 517 ? -31.172 5.973 12.781 1 96.81 517 ILE A N 1
ATOM 4102 C CA . ILE A 1 517 ? -31.766 7.23 13.234 1 96.81 517 ILE A CA 1
ATOM 4103 C C . ILE A 1 517 ? -31.453 7.434 14.711 1 96.81 517 ILE A C 1
ATOM 4105 O O . ILE A 1 517 ? -31.281 8.57 15.164 1 96.81 517 ILE A O 1
ATOM 4109 N N . GLY A 1 518 ? -31.375 6.336 15.484 1 96.38 518 GLY A N 1
ATOM 4110 C CA . GLY A 1 518 ? -31.031 6.426 16.891 1 96.38 518 GLY A CA 1
ATOM 4111 C C . GLY A 1 518 ? -29.641 6.984 17.141 1 96.38 518 GLY A C 1
ATOM 4112 O O . GLY A 1 518 ? -29.422 7.738 18.078 1 96.38 518 GLY A O 1
ATOM 4113 N N . MET A 1 519 ? -28.703 6.633 16.328 1 97.5 519 MET A N 1
ATOM 4114 C CA . MET A 1 519 ? -27.344 7.125 16.453 1 97.5 519 MET A CA 1
ATOM 4115 C C . MET A 1 519 ? -27.281 8.625 16.172 1 97.5 519 MET A C 1
ATOM 4117 O O . MET A 1 519 ? -26.578 9.359 16.875 1 97.5 519 MET A O 1
ATOM 4121 N N . VAL A 1 520 ? -28 9.062 15.172 1 97.31 520 VAL A N 1
ATOM 4122 C CA . VAL A 1 520 ? -28.062 10.492 14.875 1 97.31 520 VAL A CA 1
ATOM 4123 C C . VAL A 1 520 ? -28.719 11.227 16.031 1 97.31 520 VAL A C 1
ATOM 4125 O O . VAL A 1 520 ? -28.297 12.328 16.406 1 97.31 520 VAL A O 1
ATOM 4128 N N . GLY A 1 521 ? -29.75 10.594 16.609 1 96.56 521 GLY A N 1
ATOM 4129 C CA . GLY A 1 521 ? -30.406 11.164 17.781 1 96.56 521 GLY A CA 1
ATOM 4130 C C . GLY A 1 521 ? -29.453 11.359 18.938 1 96.56 521 GLY A C 1
ATOM 4131 O O . GLY A 1 521 ? -29.5 12.391 19.625 1 96.56 521 GLY A O 1
ATOM 4132 N N . ALA A 1 522 ? -28.625 10.43 19.172 1 97.12 522 ALA A N 1
ATOM 4133 C CA . ALA A 1 522 ? -27.609 10.562 20.219 1 97.12 522 ALA A CA 1
ATOM 4134 C C . ALA A 1 522 ? -26.688 11.75 19.953 1 97.12 522 ALA A C 1
ATOM 4136 O O . ALA A 1 522 ? -26.297 12.453 20.891 1 97.12 522 ALA A O 1
ATOM 4137 N N . GLY A 1 523 ? -26.359 11.977 18.734 1 97.69 523 GLY A N 1
ATOM 4138 C CA . GLY A 1 523 ? -25.547 13.125 18.344 1 97.69 523 GLY A CA 1
ATOM 4139 C C . GLY A 1 523 ? -26.25 14.453 18.594 1 97.69 523 GLY A C 1
ATOM 4140 O O . GLY A 1 523 ? -25.641 15.391 19.109 1 97.69 523 GLY A O 1
ATOM 4141 N N . ILE A 1 524 ? -27.5 14.469 18.297 1 95.56 524 ILE A N 1
ATOM 4142 C CA . ILE A 1 524 ? -28.297 15.688 18.469 1 95.56 524 ILE A CA 1
ATOM 4143 C C . ILE A 1 524 ? -28.344 16.047 19.953 1 95.56 524 ILE A C 1
ATOM 4145 O O . ILE A 1 524 ? -28.125 17.203 20.328 1 95.56 524 ILE A O 1
ATOM 4149 N N . LEU A 1 525 ? -28.594 15.07 20.719 1 95.69 525 LEU A N 1
ATOM 4150 C CA . LEU A 1 525 ? -28.656 15.305 22.156 1 95.69 525 LEU A CA 1
ATOM 4151 C C . LEU A 1 525 ? -27.297 15.781 22.688 1 95.69 525 LEU A C 1
ATOM 4153 O O . LEU A 1 525 ? -27.234 16.641 23.562 1 95.69 525 LEU A O 1
ATOM 4157 N N . THR A 1 526 ? -26.297 15.227 22.188 1 96.06 526 THR A N 1
ATOM 4158 C CA . THR A 1 526 ? -24.938 15.609 22.594 1 96.06 526 THR A CA 1
ATOM 4159 C C . THR A 1 526 ? -24.656 17.062 22.219 1 96.06 526 THR A C 1
ATOM 4161 O O . THR A 1 526 ? -24.031 17.797 22.984 1 96.06 526 THR A O 1
ATOM 4164 N N . GLY A 1 527 ? -25.109 17.469 21.047 1 94.12 527 GLY A N 1
ATOM 4165 C CA . GLY A 1 527 ? -24.922 18.844 20.625 1 94.12 527 GLY A CA 1
ATOM 4166 C C . GLY A 1 527 ? -25.656 19.844 21.516 1 94.12 527 GLY A C 1
ATOM 4167 O O . GLY A 1 527 ? -25.078 20.859 21.891 1 94.12 527 GLY A O 1
ATOM 4168 N N . PHE A 1 528 ? -26.844 19.516 21.938 1 91 528 PHE A N 1
ATOM 4169 C CA . PHE A 1 528 ? -27.625 20.375 22.828 1 91 528 PHE A CA 1
ATOM 4170 C C . PHE A 1 528 ? -26.984 20.453 24.203 1 91 528 PHE A C 1
ATOM 4172 O O . PHE A 1 528 ? -26.859 21.531 24.781 1 91 528 PHE A O 1
ATOM 4179 N N . LEU A 1 529 ? -26.516 19.312 24.641 1 91.69 529 LEU A N 1
ATOM 4180 C CA . LEU A 1 529 ? -25.906 19.25 25.953 1 91.69 529 LEU A CA 1
ATOM 4181 C C . LEU A 1 529 ? -24.578 20 25.969 1 91.69 529 LEU A C 1
ATOM 4183 O O . LEU A 1 529 ? -24.25 20.688 26.953 1 91.69 529 LEU A O 1
ATOM 4187 N N . ALA A 1 530 ? -23.828 19.891 24.953 1 92.19 530 ALA A N 1
ATOM 4188 C CA . ALA A 1 530 ? -22.531 20.547 24.859 1 92.19 530 ALA A CA 1
ATOM 4189 C C . ALA A 1 530 ? -22.688 22.062 24.828 1 92.19 530 ALA A C 1
ATOM 4191 O O . ALA A 1 530 ? -21.875 22.797 25.391 1 92.19 530 ALA A O 1
ATOM 4192 N N . GLN A 1 531 ? -23.734 22.516 24.234 1 87.5 531 GLN A N 1
ATOM 4193 C CA . GLN A 1 531 ? -23.984 23.953 24.156 1 87.5 531 GLN A CA 1
ATOM 4194 C C . GLN A 1 531 ? -24.5 24.5 25.484 1 87.5 531 GLN A C 1
ATOM 4196 O O . GLN A 1 531 ? -24.141 25.594 25.891 1 87.5 531 GLN A O 1
ATOM 4201 N N . ARG A 1 532 ? -25.281 23.734 26.062 1 84.69 532 ARG A N 1
ATOM 4202 C CA . ARG A 1 532 ? -25.859 24.141 27.344 1 84.69 532 ARG A CA 1
ATOM 4203 C C . ARG A 1 532 ? -24.812 24.156 28.438 1 84.69 532 ARG A C 1
ATOM 4205 O O . ARG A 1 532 ? -24.859 25.016 29.328 1 84.69 532 ARG A O 1
ATOM 4212 N N . HIS A 1 533 ? -23.891 23.203 28.297 1 88.81 533 HIS A N 1
ATOM 4213 C CA . HIS A 1 533 ? -22.891 23.047 29.344 1 88.81 533 HIS A CA 1
ATOM 4214 C C . HIS A 1 533 ? -21.484 23.281 28.797 1 88.81 533 HIS A C 1
ATOM 4216 O O . HIS A 1 533 ? -20.578 22.484 29.078 1 88.81 533 HIS A O 1
ATOM 4222 N N . LYS A 1 534 ? -21.328 24.234 28.047 1 84.44 534 LYS A N 1
ATOM 4223 C CA . LYS A 1 534 ? -20.062 24.516 27.359 1 84.44 534 LYS A CA 1
ATOM 4224 C C . LYS A 1 534 ? -18.938 24.719 28.359 1 84.44 534 LYS A C 1
ATOM 4226 O O . LYS A 1 534 ? -17.781 24.328 28.078 1 84.44 534 LYS A O 1
ATOM 4231 N N . ASN A 1 535 ? -19.172 25.234 29.594 1 86.5 535 ASN A N 1
ATOM 4232 C CA . ASN A 1 535 ? -18.141 25.578 30.562 1 86.5 535 ASN A CA 1
ATOM 4233 C C . ASN A 1 535 ? -18.141 24.609 31.734 1 86.5 535 ASN A C 1
ATOM 4235 O O . ASN A 1 535 ? -17.5 24.875 32.75 1 86.5 535 ASN A O 1
ATOM 4239 N N . LEU A 1 536 ? -18.797 23.562 31.516 1 89.06 536 LEU A N 1
ATOM 4240 C CA . LEU A 1 536 ? -18.875 22.594 32.594 1 89.06 536 LEU A CA 1
ATOM 4241 C C . LEU A 1 536 ? -17.562 21.828 32.75 1 89.06 536 LEU A C 1
ATOM 4243 O O . LEU A 1 536 ? -17.109 21.172 31.781 1 89.06 536 LEU A O 1
ATOM 4247 N N . LYS A 1 537 ? -16.906 21.969 33.844 1 91.94 537 LYS A N 1
ATOM 4248 C CA . LYS A 1 537 ? -15.711 21.188 34.156 1 91.94 537 LYS A CA 1
ATOM 4249 C C . LYS A 1 537 ? -16.047 20.031 35.094 1 91.94 537 LYS A C 1
ATOM 4251 O O . LYS A 1 537 ? -16.312 20.25 36.281 1 91.94 537 LYS A O 1
ATOM 4256 N N . ILE A 1 538 ? -16.047 18.922 34.531 1 94.12 538 ILE A N 1
ATOM 4257 C CA . ILE A 1 538 ? -16.344 17.719 35.344 1 94.12 538 ILE A CA 1
ATOM 4258 C C . ILE A 1 538 ? -15.062 17.219 36 1 94.12 538 ILE A C 1
ATOM 4260 O O . ILE A 1 538 ? -14.031 17.062 35.344 1 94.12 538 ILE A O 1
ATOM 4264 N N . PRO A 1 539 ? -15.109 17.062 37.281 1 92.81 539 PRO A N 1
ATOM 4265 C CA . PRO A 1 539 ? -13.914 16.594 38 1 92.81 539 PRO A CA 1
ATOM 4266 C C . PRO A 1 539 ? -13.414 15.242 37.469 1 92.81 539 PRO A C 1
ATOM 4268 O O . PRO A 1 539 ? -14.203 14.438 36.969 1 92.81 539 PRO A O 1
ATOM 4271 N N . SER A 1 540 ? -12.156 14.922 37.625 1 89.06 540 SER A N 1
ATOM 4272 C CA . SER A 1 540 ? -11.492 13.75 37.062 1 89.06 540 SER A CA 1
ATOM 4273 C C . SER A 1 540 ? -12.023 12.469 37.656 1 89.06 540 SER A C 1
ATOM 4275 O O . SER A 1 540 ? -12.047 11.422 37.031 1 89.06 540 SER A O 1
ATOM 4277 N N . TYR A 1 541 ? -12.406 12.5 38.969 1 91.75 541 TYR A N 1
ATOM 4278 C CA . TYR A 1 541 ? -12.883 11.297 39.625 1 91.75 541 TYR A CA 1
ATOM 4279 C C . TYR A 1 541 ? -14.211 10.836 39.031 1 91.75 541 TYR A C 1
ATOM 4281 O O . TYR A 1 541 ? -14.586 9.664 39.188 1 91.75 541 TYR A O 1
ATOM 4289 N N . VAL A 1 542 ? -14.922 11.75 38.406 1 93.88 542 VAL A N 1
ATOM 4290 C CA . VAL A 1 542 ? -16.172 11.406 37.719 1 93.88 542 VAL A CA 1
ATOM 4291 C C . VAL A 1 542 ? -15.898 11.016 36.281 1 93.88 542 VAL A C 1
ATOM 4293 O O . VAL A 1 542 ? -16.5 10.07 35.75 1 93.88 542 VAL A O 1
ATOM 4296 N N . THR A 1 543 ? -15.07 11.758 35.625 1 93.94 543 THR A N 1
ATOM 4297 C CA . THR A 1 543 ? -14.812 11.516 34.219 1 93.94 543 THR A CA 1
ATOM 4298 C C . THR A 1 543 ? -14.086 10.188 34 1 93.94 543 THR A C 1
ATOM 4300 O O . THR A 1 543 ? -14.305 9.492 33 1 93.94 543 THR A O 1
ATOM 4303 N N . ARG A 1 544 ? -13.234 9.773 34.906 1 93.06 544 ARG A N 1
ATOM 4304 C CA . ARG A 1 544 ? -12.43 8.562 34.719 1 93.06 544 ARG A CA 1
ATOM 4305 C C . ARG A 1 544 ? -13.305 7.32 34.688 1 93.06 544 ARG A C 1
ATOM 4307 O O . ARG A 1 544 ? -13.156 6.484 33.781 1 93.06 544 ARG A O 1
ATOM 4314 N N . PRO A 1 545 ? -14.195 7.211 35.656 1 95.44 545 PRO A N 1
ATOM 4315 C CA . PRO A 1 545 ? -15.078 6.043 35.562 1 95.44 545 PRO A CA 1
ATOM 4316 C C . PRO A 1 545 ? -15.945 6.07 34.312 1 95.44 545 PRO A C 1
ATOM 4318 O O . PRO A 1 545 ? -16.234 5.016 33.719 1 95.44 545 PRO A O 1
ATOM 4321 N N . ILE A 1 546 ? -16.375 7.223 33.844 1 96.31 546 ILE A N 1
ATOM 4322 C CA . ILE A 1 546 ? -17.172 7.332 32.625 1 96.31 546 ILE A CA 1
ATOM 4323 C C . ILE A 1 546 ? -16.359 6.855 31.438 1 96.31 546 ILE A C 1
ATOM 4325 O O . ILE A 1 546 ? -16.859 6.098 30.609 1 96.31 546 ILE A O 1
ATOM 4329 N N . TRP A 1 547 ? -15.117 7.305 31.391 1 95.94 547 TRP A N 1
ATOM 4330 C CA . TRP A 1 547 ? -14.227 6.859 30.328 1 95.94 547 TRP A CA 1
ATOM 4331 C C . TRP A 1 547 ? -14.016 5.348 30.391 1 95.94 547 TRP A C 1
ATOM 4333 O O . TRP A 1 547 ? -14.055 4.668 29.359 1 95.94 547 TRP A O 1
ATOM 4343 N N . ALA A 1 548 ? -13.766 4.84 31.578 1 96.31 548 ALA A N 1
ATOM 4344 C CA . ALA A 1 548 ? -13.531 3.406 31.75 1 96.31 548 ALA A CA 1
ATOM 4345 C C . ALA A 1 548 ? -14.75 2.596 31.297 1 96.31 548 ALA A C 1
ATOM 4347 O O . ALA A 1 548 ? -14.602 1.572 30.625 1 96.31 548 ALA A O 1
ATOM 4348 N N . LEU A 1 549 ? -15.883 3.07 31.672 1 97 549 LEU A N 1
ATOM 4349 C CA . LEU A 1 549 ? -17.109 2.354 31.344 1 97 549 LEU A CA 1
ATOM 4350 C C . LEU A 1 549 ? -17.406 2.439 29.844 1 97 549 LEU A C 1
ATOM 4352 O O . LEU A 1 549 ? -17.703 1.427 29.203 1 97 549 LEU A O 1
ATOM 4356 N N . THR A 1 550 ? -17.344 3.623 29.266 1 96.56 550 THR A N 1
ATOM 4357 C CA . THR A 1 550 ? -17.688 3.807 27.859 1 96.56 550 THR A CA 1
ATOM 4358 C C . THR A 1 550 ? -16.609 3.203 26.969 1 96.56 550 THR A C 1
ATOM 4360 O O . THR A 1 550 ? -16.938 2.498 26 1 96.56 550 THR A O 1
ATOM 4363 N N . LEU A 1 551 ? -15.375 3.486 27.25 1 95.88 551 LEU A N 1
ATOM 4364 C CA . LEU A 1 551 ? -14.289 2.916 26.469 1 95.88 551 LEU A CA 1
ATOM 4365 C C . LEU A 1 551 ? -14.234 1.4 26.625 1 95.88 551 LEU A C 1
ATOM 4367 O O . LEU A 1 551 ? -14.023 0.671 25.656 1 95.88 551 LEU A O 1
ATOM 4371 N N . GLY A 1 552 ? -14.352 0.967 27.844 1 96.75 552 GLY A N 1
ATOM 4372 C CA . GLY A 1 552 ? -14.352 -0.463 28.109 1 96.75 552 GLY A CA 1
ATOM 4373 C C . GLY A 1 552 ? -15.461 -1.202 27.391 1 96.75 552 GLY A C 1
ATOM 4374 O O . GLY A 1 552 ? -15.227 -2.234 26.766 1 96.75 552 GLY A O 1
ATOM 4375 N N . SER A 1 553 ? -16.656 -0.681 27.484 1 97.06 553 SER A N 1
ATOM 4376 C CA . SER A 1 553 ? -17.797 -1.315 26.828 1 97.06 553 SER A CA 1
ATOM 4377 C C . SER A 1 553 ? -17.641 -1.271 25.312 1 97.06 553 SER A C 1
ATOM 4379 O O . SER A 1 553 ? -18.031 -2.215 24.625 1 97.06 553 SER A O 1
ATOM 4381 N N . SER A 1 554 ? -17.172 -0.174 24.781 1 96.75 554 SER A N 1
ATOM 4382 C CA . SER A 1 554 ? -16.953 -0.063 23.344 1 96.75 554 SER A CA 1
ATOM 4383 C C . SER A 1 554 ? -15.922 -1.074 22.844 1 96.75 554 SER A C 1
ATOM 4385 O O . SER A 1 554 ? -16.047 -1.628 21.75 1 96.75 554 SER A O 1
ATOM 4387 N N . LEU A 1 555 ? -14.859 -1.322 23.609 1 96 555 LEU A N 1
ATOM 4388 C CA . LEU A 1 555 ? -13.844 -2.314 23.25 1 96 555 LEU A CA 1
ATOM 4389 C C . LEU A 1 555 ? -14.43 -3.721 23.281 1 96 555 LEU A C 1
ATOM 4391 O O . LEU A 1 555 ? -14.125 -4.547 22.422 1 96 555 LEU A O 1
ATOM 4395 N N . VAL A 1 556 ? -15.234 -3.908 24.25 1 95.81 556 VAL A N 1
ATOM 4396 C CA . VAL A 1 556 ? -15.844 -5.227 24.391 1 95.81 556 VAL A CA 1
ATOM 4397 C C . VAL A 1 556 ? -16.734 -5.512 23.172 1 95.81 556 VAL A C 1
ATOM 4399 O O . VAL A 1 556 ? -16.625 -6.582 22.578 1 95.81 556 VAL A O 1
ATOM 4402 N N . VAL A 1 557 ? -17.562 -4.594 22.797 1 96.12 557 VAL A N 1
ATOM 4403 C CA . VAL A 1 557 ? -18.484 -4.816 21.688 1 96.12 557 VAL A CA 1
ATOM 4404 C C . VAL A 1 557 ? -17.703 -4.926 20.375 1 96.12 557 VAL A C 1
ATOM 4406 O O . VAL A 1 557 ? -18.109 -5.629 19.453 1 96.12 557 VAL A O 1
ATOM 4409 N N . SER A 1 558 ? -16.562 -4.277 20.312 1 95.88 558 SER A N 1
ATOM 4410 C CA . SER A 1 558 ? -15.727 -4.332 19.109 1 95.88 558 SER A CA 1
ATOM 4411 C C . SER A 1 558 ? -15.031 -5.68 18.984 1 95.88 558 SER A C 1
ATOM 4413 O O . SER A 1 558 ? -14.758 -6.137 17.875 1 95.88 558 SER A O 1
ATOM 4415 N N . ILE A 1 559 ? -14.742 -6.359 20.078 1 95.69 559 ILE A N 1
ATOM 4416 C CA . ILE A 1 559 ? -13.945 -7.582 20.078 1 95.69 559 ILE A CA 1
ATOM 4417 C C . ILE A 1 559 ? -14.867 -8.797 20.109 1 95.69 559 ILE A C 1
ATOM 4419 O O . ILE A 1 559 ? -14.508 -9.867 19.609 1 95.69 559 ILE A O 1
ATOM 4423 N N . LEU A 1 560 ? -16.047 -8.664 20.562 1 95.12 560 LEU A N 1
ATOM 4424 C CA . LEU A 1 560 ? -16.969 -9.766 20.828 1 95.12 560 LEU A CA 1
ATOM 4425 C C . LEU A 1 560 ? -17.25 -10.562 19.562 1 95.12 560 LEU A C 1
ATOM 4427 O O . LEU A 1 560 ? -17.484 -11.766 19.609 1 95.12 560 LEU A O 1
ATOM 4431 N N . PRO A 1 561 ? -17.266 -9.945 18.391 1 95.44 561 PRO A N 1
ATOM 4432 C CA . PRO A 1 561 ? -17.562 -10.703 17.188 1 95.44 561 PRO A CA 1
ATOM 4433 C C . PRO A 1 561 ? -16.578 -11.859 16.969 1 95.44 561 PRO A C 1
ATOM 4435 O O . PRO A 1 561 ? -16.875 -12.789 16.203 1 95.44 561 PRO A O 1
ATOM 4438 N N . VAL A 1 562 ? -15.438 -11.852 17.578 1 93.88 562 VAL A N 1
ATOM 4439 C CA . VAL A 1 562 ? -14.445 -12.914 17.453 1 93.88 562 VAL A CA 1
ATOM 4440 C C . VAL A 1 562 ? -15.062 -14.25 17.859 1 93.88 562 VAL A C 1
ATOM 4442 O O . VAL A 1 562 ? -14.719 -15.297 17.312 1 93.88 562 VAL A O 1
ATOM 4445 N N . LEU A 1 563 ? -16.047 -14.203 18.766 1 93 563 LEU A N 1
ATOM 4446 C CA . LEU A 1 563 ? -16.703 -15.414 19.266 1 93 563 LEU A CA 1
ATOM 4447 C C . LEU A 1 563 ? -17.484 -16.094 18.156 1 93 563 LEU A C 1
ATOM 4449 O O . LEU A 1 563 ? -17.516 -17.328 18.078 1 93 563 LEU A O 1
ATOM 4453 N N . TRP A 1 564 ? -18.094 -15.305 17.312 1 91 564 TRP A N 1
ATOM 4454 C CA . TRP A 1 564 ? -18.859 -15.883 16.203 1 91 564 TRP A CA 1
ATOM 4455 C C . TRP A 1 564 ? -17.938 -16.5 15.172 1 91 564 TRP A C 1
ATOM 4457 O O . TRP A 1 564 ? -18.266 -17.516 14.562 1 91 564 TRP A O 1
ATOM 4467 N N . TYR A 1 565 ? -16.766 -15.969 14.953 1 88.81 565 TYR A N 1
ATOM 4468 C CA . TYR A 1 565 ? -15.836 -16.484 13.953 1 88.81 565 TYR A CA 1
ATOM 4469 C C . TYR A 1 565 ? -15.102 -17.703 14.477 1 88.81 565 TYR A C 1
ATOM 4471 O O . TYR A 1 565 ? -14.633 -18.531 13.695 1 88.81 565 TYR A O 1
ATOM 4479 N N . ARG A 1 566 ? -14.984 -17.828 15.789 1 86.75 566 ARG A N 1
ATOM 4480 C CA . ARG A 1 566 ? -14.328 -18.984 16.375 1 86.75 566 ARG A CA 1
ATOM 4481 C C . ARG A 1 566 ? -15.328 -20.109 16.641 1 86.75 566 ARG A C 1
ATOM 4483 O O . ARG A 1 566 ? -15.031 -21.062 17.359 1 86.75 566 ARG A O 1
ATOM 4490 N N . ASN A 1 567 ? -16.453 -20.062 16.031 1 80.38 567 ASN A N 1
ATOM 4491 C CA . ASN A 1 567 ? -17.5 -21.078 16.016 1 80.38 567 ASN A CA 1
ATOM 4492 C C . ASN A 1 567 ? -17.969 -21.422 17.438 1 80.38 567 ASN A C 1
ATOM 4494 O O . ASN A 1 567 ? -18.109 -22.594 17.781 1 80.38 567 ASN A O 1
ATOM 4498 N N . THR A 1 568 ? -18.094 -20.406 18.141 1 82.94 568 THR A N 1
ATOM 4499 C CA . THR A 1 568 ? -18.688 -20.594 19.453 1 82.94 568 THR A CA 1
ATOM 4500 C C . THR A 1 568 ? -20.219 -20.703 19.344 1 82.94 568 THR A C 1
ATOM 4502 O O . THR A 1 568 ? -20.828 -20.016 18.516 1 82.94 568 THR A O 1
ATOM 4505 N N . ASP A 1 569 ? -20.812 -21.641 19.984 1 85.25 569 ASP A N 1
ATOM 4506 C CA . ASP A 1 569 ? -22.25 -21.828 19.922 1 85.25 569 ASP A CA 1
ATOM 4507 C C . ASP A 1 569 ? -22.984 -20.734 20.672 1 85.25 569 ASP A C 1
ATOM 4509 O O . ASP A 1 569 ? -23.234 -20.844 21.875 1 85.25 569 ASP A O 1
ATOM 4513 N N . ILE A 1 570 ? -23.328 -19.688 20.016 1 91.12 570 ILE A N 1
ATOM 4514 C CA . ILE A 1 570 ? -24.094 -18.578 20.609 1 91.12 570 ILE A CA 1
ATOM 4515 C C . ILE A 1 570 ? -25.578 -18.75 20.312 1 91.12 570 ILE A C 1
ATOM 4517 O O . ILE A 1 570 ? -25.953 -18.922 19.141 1 91.12 570 ILE A O 1
ATOM 4521 N N . PRO A 1 571 ? -26.406 -18.703 21.344 1 93.44 571 PRO A N 1
ATOM 4522 C CA . PRO A 1 571 ? -27.844 -18.859 21.125 1 93.44 571 PRO A CA 1
ATOM 4523 C C . PRO A 1 571 ? -28.453 -17.688 20.359 1 93.44 571 PRO A C 1
ATOM 4525 O O . PRO A 1 571 ? -27.891 -16.594 20.344 1 93.44 571 PRO A O 1
ATOM 4528 N N . PRO A 1 572 ? -29.531 -17.891 19.734 1 93.94 572 PRO A N 1
ATOM 4529 C CA . PRO A 1 572 ? -30.172 -16.844 18.922 1 93.94 572 PRO A CA 1
ATOM 4530 C C . PRO A 1 572 ? -30.469 -15.578 19.703 1 93.94 572 PRO A C 1
ATOM 4532 O O . PRO A 1 572 ? -30.438 -14.477 19.156 1 93.94 572 PRO A O 1
ATOM 4535 N N . TRP A 1 573 ? -30.875 -15.719 20.953 1 94.62 573 TRP A N 1
ATOM 4536 C CA . TRP A 1 573 ? -31.125 -14.523 21.75 1 94.62 573 TRP A CA 1
ATOM 4537 C C . TRP A 1 573 ? -29.844 -13.719 21.953 1 94.62 573 TRP A C 1
ATOM 4539 O O . TRP A 1 573 ? -29.891 -12.492 22.062 1 94.62 573 TRP A O 1
ATOM 4549 N N . GLY A 1 574 ? -28.703 -14.453 21.984 1 95.5 574 GLY A N 1
ATOM 4550 C CA . GLY A 1 574 ? -27.422 -13.766 22.031 1 95.5 574 GLY A CA 1
ATOM 4551 C C . GLY A 1 574 ? -27.125 -12.961 20.781 1 95.5 574 GLY A C 1
ATOM 4552 O O . GLY A 1 574 ? -26.594 -11.852 20.859 1 95.5 574 GLY A O 1
ATOM 4553 N N . ASP A 1 575 ? -27.484 -13.531 19.625 1 96.19 575 ASP A N 1
ATOM 4554 C CA . ASP A 1 575 ? -27.359 -12.812 18.359 1 96.19 575 ASP A CA 1
ATOM 4555 C C . ASP A 1 575 ? -28.188 -11.531 18.375 1 96.19 575 ASP A C 1
ATOM 4557 O O . ASP A 1 575 ? -27.688 -10.469 17.984 1 96.19 575 ASP A O 1
ATOM 4561 N N . ALA A 1 576 ? -29.391 -11.68 18.844 1 97.5 576 ALA A N 1
ATOM 4562 C CA . ALA A 1 576 ? -30.328 -10.555 18.859 1 97.5 576 ALA A CA 1
ATOM 4563 C C . ALA A 1 576 ? -29.844 -9.469 19.828 1 97.5 576 ALA A C 1
ATOM 4565 O O . ALA A 1 576 ? -29.953 -8.273 19.516 1 97.5 576 ALA A O 1
ATOM 4566 N N . LEU A 1 577 ? -29.375 -9.867 20.938 1 97 577 LEU A N 1
ATOM 4567 C CA . LEU A 1 577 ? -28.891 -8.922 21.938 1 97 577 LEU A CA 1
ATOM 4568 C C . LEU A 1 577 ? -27.703 -8.125 21.406 1 97 577 LEU A C 1
ATOM 4570 O O . LEU A 1 577 ? -27.656 -6.902 21.547 1 97 577 LEU A O 1
ATOM 4574 N N . TYR A 1 578 ? -26.75 -8.852 20.828 1 97.56 578 TYR A N 1
ATOM 4575 C CA . TYR A 1 578 ? -25.594 -8.172 20.281 1 97.56 578 TYR A CA 1
ATOM 4576 C C . TYR A 1 578 ? -25.984 -7.246 19.141 1 97.56 578 TYR A C 1
ATOM 4578 O O . TYR A 1 578 ? -25.5 -6.113 19.047 1 97.56 578 TYR A O 1
ATOM 4586 N N . ALA A 1 579 ? -26.844 -7.719 18.25 1 97.38 579 ALA A N 1
ATOM 4587 C CA . ALA A 1 579 ? -27.281 -6.934 17.109 1 97.38 579 ALA A CA 1
ATOM 4588 C C . ALA A 1 579 ? -27.953 -5.637 17.547 1 97.38 579 ALA A C 1
ATOM 4590 O O . ALA A 1 579 ? -27.75 -4.582 16.938 1 97.38 579 ALA A O 1
ATOM 4591 N N . GLY A 1 580 ? -28.719 -5.668 18.609 1 97.44 580 GLY A N 1
ATOM 4592 C CA . GLY A 1 580 ? -29.484 -4.52 19.062 1 97.44 580 GLY A CA 1
ATOM 4593 C C . GLY A 1 580 ? -28.688 -3.562 19.922 1 97.44 580 GLY A C 1
ATOM 4594 O O . GLY A 1 580 ? -29.047 -2.393 20.062 1 97.44 580 GLY A O 1
ATOM 4595 N N . LEU A 1 581 ? -27.516 -4.023 20.391 1 97.06 581 LEU A N 1
ATOM 4596 C CA . LEU A 1 581 ? -26.859 -3.219 21.422 1 97.06 581 LEU A CA 1
ATOM 4597 C C . LEU A 1 581 ? -25.531 -2.678 20.922 1 97.06 581 LEU A C 1
ATOM 4599 O O . LEU A 1 581 ? -25.062 -1.643 21.406 1 97.06 581 LEU A O 1
ATOM 4603 N N . HIS A 1 582 ? -24.844 -3.371 20.062 1 97.25 582 HIS A N 1
ATOM 4604 C CA . HIS A 1 582 ? -23.438 -3.066 19.812 1 97.25 582 HIS A CA 1
ATOM 4605 C C . HIS A 1 582 ? -23.266 -1.666 19.234 1 97.25 582 HIS A C 1
ATOM 4607 O O . HIS A 1 582 ? -22.391 -0.914 19.641 1 97.25 582 HIS A O 1
ATOM 4613 N N . ARG A 1 583 ? -24.141 -1.253 18.281 1 97.19 583 ARG A N 1
ATOM 4614 C CA . ARG A 1 583 ? -24.016 0.077 17.703 1 97.19 583 ARG A CA 1
ATOM 4615 C C . ARG A 1 583 ? -24.438 1.155 18.688 1 97.19 583 ARG A C 1
ATOM 4617 O O . ARG A 1 583 ? -23.875 2.254 18.688 1 97.19 583 ARG A O 1
ATOM 4624 N N . HIS A 1 584 ? -25.406 0.869 19.531 1 97.75 584 HIS A N 1
ATOM 4625 C CA . HIS A 1 584 ? -25.891 1.809 20.547 1 97.75 584 HIS A CA 1
ATOM 4626 C C . HIS A 1 584 ? -24.828 2.062 21.609 1 97.75 584 HIS A C 1
ATOM 4628 O O . HIS A 1 584 ? -24.594 3.211 21.984 1 97.75 584 HIS A O 1
ATOM 4634 N N . VAL A 1 585 ? -24.234 1.004 22.016 1 97.69 585 VAL A N 1
ATOM 4635 C CA . VAL A 1 585 ? -23.172 1.125 23.016 1 97.69 585 VAL A CA 1
ATOM 4636 C C . VAL A 1 585 ? -22.031 1.955 22.469 1 97.69 585 VAL A C 1
ATOM 4638 O O . VAL A 1 585 ? -21.516 2.852 23.141 1 97.69 585 VAL A O 1
ATOM 4641 N N . TYR A 1 586 ? -21.656 1.687 21.281 1 97.62 586 TYR A N 1
ATOM 4642 C CA . TYR A 1 586 ? -20.562 2.416 20.656 1 97.62 586 TYR A CA 1
ATOM 4643 C C . TYR A 1 586 ? -20.922 3.879 20.438 1 97.62 586 TYR A C 1
ATOM 4645 O O . TYR A 1 586 ? -20.062 4.758 20.531 1 97.62 586 TYR A O 1
ATOM 4653 N N . SER A 1 587 ? -22.188 4.137 20.141 1 98 587 SER A N 1
ATOM 4654 C CA . SER A 1 587 ? -22.656 5.504 19.953 1 98 587 SER A CA 1
ATOM 4655 C C . SER A 1 587 ? -22.594 6.301 21.25 1 98 587 SER A C 1
ATOM 4657 O O . SER A 1 587 ? -22.328 7.504 21.219 1 98 587 SER A O 1
ATOM 4659 N N . VAL A 1 588 ? -22.828 5.637 22.344 1 97.62 588 VAL A N 1
ATOM 4660 C CA . VAL A 1 588 ? -22.734 6.301 23.641 1 97.62 588 VAL A CA 1
ATOM 4661 C C . VAL A 1 588 ? -21.281 6.691 23.922 1 97.62 588 VAL A C 1
ATOM 4663 O O . VAL A 1 588 ? -21.016 7.789 24.406 1 97.62 588 VAL A O 1
ATOM 4666 N N . PHE A 1 589 ? -20.422 5.816 23.609 1 97.81 589 PHE A N 1
ATOM 4667 C CA . PHE A 1 589 ? -19.016 6.133 23.719 1 97.81 589 PHE A CA 1
ATOM 4668 C C . PHE A 1 589 ? -18.641 7.316 22.844 1 97.81 589 PHE A C 1
ATOM 4670 O O . PHE A 1 589 ? -17.938 8.234 23.281 1 97.81 589 PHE A O 1
ATOM 4677 N N . SER A 1 590 ? -19.109 7.281 21.609 1 97.69 590 SER A N 1
ATOM 4678 C CA . SER A 1 590 ? -18.828 8.359 20.672 1 97.69 590 SER A CA 1
ATOM 4679 C C . SER A 1 590 ? -19.391 9.68 21.156 1 97.69 590 SER A C 1
ATOM 4681 O O . SER A 1 590 ? -18.75 10.727 21.031 1 97.69 590 SER A O 1
ATOM 4683 N N . ALA A 1 591 ? -20.578 9.633 21.688 1 97.94 591 ALA A N 1
ATOM 4684 C CA . ALA A 1 591 ? -21.234 10.828 22.219 1 97.94 591 ALA A CA 1
ATOM 4685 C C . ALA A 1 591 ? -20.438 11.422 23.375 1 97.94 591 ALA A C 1
ATOM 4687 O O . ALA A 1 591 ? -20.25 12.641 23.469 1 97.94 591 ALA A O 1
ATOM 4688 N N . TRP A 1 592 ? -19.953 10.555 24.203 1 97.12 592 TRP A N 1
ATOM 4689 C CA . TRP A 1 592 ? -19.156 11.016 25.328 1 97.12 592 TRP A CA 1
ATOM 4690 C C . TRP A 1 592 ? -17.844 11.633 24.844 1 97.12 592 TRP A C 1
ATOM 4692 O O . TRP A 1 592 ? -17.438 12.695 25.328 1 97.12 592 TRP A O 1
ATOM 4702 N N . LEU A 1 593 ? -17.234 10.961 23.938 1 97.38 593 LEU A N 1
ATOM 4703 C CA . LEU A 1 593 ? -15.969 11.445 23.375 1 97.38 593 LEU A CA 1
ATOM 4704 C C . LEU A 1 593 ? -16.141 12.844 22.781 1 97.38 593 LEU A C 1
ATOM 4706 O O . LEU A 1 593 ? -15.352 13.742 23.062 1 97.38 593 LEU A O 1
ATOM 4710 N N . ILE A 1 594 ? -17.188 13.062 22.031 1 97.06 594 ILE A N 1
ATOM 4711 C CA . ILE A 1 594 ? -17.453 14.336 21.375 1 97.06 594 ILE A CA 1
ATOM 4712 C C . ILE A 1 594 ? -17.812 15.391 22.422 1 97.06 594 ILE A C 1
ATOM 4714 O O . ILE A 1 594 ? -17.312 16.516 22.375 1 97.06 594 ILE A O 1
ATOM 4718 N N . PHE A 1 595 ? -18.562 15.008 23.438 1 96.25 595 PHE A N 1
ATOM 4719 C CA . PHE A 1 595 ? -18.969 15.914 24.5 1 96.25 595 PHE A CA 1
ATOM 4720 C C . PHE A 1 595 ? -17.75 16.375 25.312 1 96.25 595 PHE A C 1
ATOM 4722 O O . PHE A 1 595 ? -17.578 17.562 25.562 1 96.25 595 PHE A O 1
ATOM 4729 N N . ALA A 1 596 ? -16.938 15.414 25.656 1 95.81 596 ALA A N 1
ATOM 4730 C CA . ALA A 1 596 ? -15.766 15.719 26.469 1 95.81 596 ALA A CA 1
ATOM 4731 C C . ALA A 1 596 ? -14.805 16.641 25.719 1 95.81 596 ALA A C 1
ATOM 4733 O O . ALA A 1 596 ? -14.242 17.562 26.312 1 95.81 596 ALA A O 1
ATOM 4734 N N . CYS A 1 597 ? -14.648 16.453 24.469 1 94.25 597 CYS A N 1
ATOM 4735 C CA . CYS A 1 597 ? -13.766 17.297 23.672 1 94.25 597 CYS A CA 1
ATOM 4736 C C . CYS A 1 597 ? -14.375 18.672 23.438 1 94.25 597 CYS A C 1
ATOM 4738 O O . CYS A 1 597 ? -13.68 19.688 23.5 1 94.25 597 CYS A O 1
ATOM 4740 N N . ALA A 1 598 ? -15.688 18.719 23.25 1 92.56 598 ALA A N 1
ATOM 4741 C CA . ALA A 1 598 ? -16.375 19.969 22.938 1 92.56 598 ALA A CA 1
ATOM 4742 C C . ALA A 1 598 ? -16.438 20.875 24.172 1 92.56 598 ALA A C 1
ATOM 4744 O O . ALA A 1 598 ? -16.438 22.094 24.047 1 92.56 598 ALA A O 1
ATOM 4745 N N . THR A 1 599 ? -16.469 20.266 25.391 1 92.69 599 THR A N 1
ATOM 4746 C CA . THR A 1 599 ? -16.625 21.047 26.609 1 92.69 599 THR A CA 1
ATOM 4747 C C . THR A 1 599 ? -15.281 21.266 27.297 1 92.69 599 THR A C 1
ATOM 4749 O O . THR A 1 599 ? -15.227 21.844 28.391 1 92.69 599 THR A O 1
ATOM 4752 N N . GLY A 1 600 ? -14.172 20.734 26.734 1 90.5 600 GLY A N 1
ATOM 4753 C CA . GLY A 1 600 ? -12.852 20.938 27.297 1 90.5 600 GLY A CA 1
ATOM 4754 C C . GLY A 1 600 ? -12.523 19.938 28.406 1 90.5 600 GLY A C 1
ATOM 4755 O O . GLY A 1 600 ? -11.578 20.141 29.172 1 90.5 600 GLY A O 1
ATOM 4756 N N . ASN A 1 601 ? -13.312 18.922 28.562 1 93.12 601 ASN A N 1
ATOM 4757 C CA . ASN A 1 601 ? -13.078 17.922 29.594 1 93.12 601 ASN A CA 1
ATOM 4758 C C . ASN A 1 601 ? -12.094 16.844 29.141 1 93.12 601 ASN A C 1
ATOM 4760 O O . ASN A 1 601 ? -11.758 15.938 29.891 1 93.12 601 ASN A O 1
ATOM 4764 N N . ALA A 1 602 ? -11.609 16.906 27.969 1 92.31 602 ALA A N 1
ATOM 4765 C CA . ALA A 1 602 ? -10.578 16.047 27.391 1 92.31 602 ALA A CA 1
ATOM 4766 C C . ALA A 1 602 ? -9.602 16.844 26.531 1 92.31 602 ALA A C 1
ATOM 4768 O O . ALA A 1 602 ? -9.484 16.594 25.328 1 92.31 602 ALA A O 1
ATOM 4769 N N . ASN A 1 603 ? -8.844 17.609 27.172 1 88.5 603 ASN A N 1
ATOM 4770 C CA . ASN A 1 603 ? -8.008 18.594 26.484 1 88.5 603 ASN A CA 1
ATOM 4771 C C . ASN A 1 603 ? -6.883 17.922 25.703 1 88.5 603 ASN A C 1
ATOM 4773 O O . ASN A 1 603 ? -6.582 18.312 24.578 1 88.5 603 ASN A O 1
ATOM 4777 N N . ASN A 1 604 ? -6.258 16.906 26.328 1 84.44 604 ASN A N 1
ATOM 4778 C CA . ASN A 1 604 ? -5.168 16.219 25.656 1 84.44 604 ASN A CA 1
ATOM 4779 C C . ASN A 1 604 ? -5.648 15.516 24.391 1 84.44 604 ASN A C 1
ATOM 4781 O O . ASN A 1 604 ? -4.977 15.562 23.359 1 84.44 604 ASN A O 1
ATOM 4785 N N . LEU A 1 605 ? -6.758 14.914 24.5 1 90.25 605 LEU A N 1
ATOM 4786 C CA . LEU A 1 605 ? -7.32 14.219 23.344 1 90.25 605 LEU A CA 1
ATOM 4787 C C . LEU A 1 605 ? -7.758 15.211 22.281 1 90.25 605 LEU A C 1
ATOM 4789 O O . LEU A 1 605 ? -7.531 14.984 21.078 1 90.25 605 LEU A O 1
ATOM 4793 N N . SER A 1 606 ? -8.398 16.219 22.703 1 92.44 606 SER A N 1
ATOM 4794 C CA . SER A 1 606 ? -8.828 17.266 21.766 1 92.44 606 SER A CA 1
ATOM 4795 C C . SER A 1 606 ? -7.645 17.875 21.031 1 92.44 606 SER A C 1
ATOM 4797 O O . SER A 1 606 ? -7.719 18.141 19.844 1 92.44 606 SER A O 1
ATOM 4799 N N . SER A 1 607 ? -6.602 18.062 21.812 1 89 607 SER A N 1
ATOM 4800 C CA . SER A 1 607 ? -5.398 18.641 21.219 1 89 607 SER A CA 1
ATOM 4801 C C . SER A 1 607 ? -4.773 17.688 20.203 1 89 607 SER A C 1
ATOM 4803 O O . SER A 1 607 ? -4.305 18.125 19.156 1 89 607 SER A O 1
ATOM 4805 N N . LEU A 1 608 ? -4.805 16.5 20.531 1 88.69 608 LEU A N 1
ATOM 4806 C CA . LEU A 1 608 ? -4.262 15.492 19.625 1 88.69 608 LEU A CA 1
ATOM 4807 C C . LEU A 1 608 ? -5.078 15.422 18.328 1 88.69 608 LEU A C 1
ATOM 4809 O O . LEU A 1 608 ? -4.512 15.398 17.234 1 88.69 608 LEU A O 1
ATOM 4813 N N . LEU A 1 609 ? -6.355 15.43 18.438 1 93.12 609 LEU A N 1
ATOM 4814 C CA . LEU A 1 609 ? -7.25 15.328 17.297 1 93.12 609 LEU A CA 1
ATOM 4815 C C . LEU A 1 609 ? -7.25 16.625 16.5 1 93.12 609 LEU A C 1
ATOM 4817 O O . LEU A 1 609 ? -7.656 16.641 15.328 1 93.12 609 LEU A O 1
ATOM 4821 N N . SER A 1 610 ? -6.773 17.688 17.156 1 91.94 610 SER A N 1
ATOM 4822 C CA . SER A 1 610 ? -6.746 18.984 16.5 1 91.94 610 SER A CA 1
ATOM 4823 C C . SER A 1 610 ? -5.383 19.266 15.875 1 91.94 610 SER A C 1
ATOM 4825 O O . SER A 1 610 ? -5.094 20.406 15.484 1 91.94 610 SER A O 1
ATOM 4827 N N . SER A 1 611 ? -4.582 18.219 15.859 1 88.88 611 SER A N 1
ATOM 4828 C CA . SER A 1 611 ? -3.289 18.391 15.211 1 88.88 611 SER A CA 1
ATOM 4829 C C . SER A 1 611 ? -3.457 18.75 13.734 1 88.88 611 SER A C 1
ATOM 4831 O O . SER A 1 611 ? -4.359 18.25 13.07 1 88.88 611 SER A O 1
ATOM 4833 N N . THR A 1 612 ? -2.609 19.516 13.188 1 88.25 612 THR A N 1
ATOM 4834 C CA . THR A 1 612 ? -2.76 20.125 11.867 1 88.25 612 THR A CA 1
ATOM 4835 C C . THR A 1 612 ? -2.797 19.047 10.789 1 88.25 612 THR A C 1
ATOM 4837 O O . THR A 1 612 ? -3.621 19.109 9.875 1 88.25 612 THR A O 1
ATOM 4840 N N . PRO A 1 613 ? -1.912 18.047 10.852 1 89.38 613 PRO A N 1
ATOM 4841 C CA . PRO A 1 613 ? -1.991 17.031 9.805 1 89.38 613 PRO A CA 1
ATOM 4842 C C . PRO A 1 613 ? -3.316 16.266 9.82 1 89.38 613 PRO A C 1
ATOM 4844 O O . PRO A 1 613 ? -3.857 15.945 8.758 1 89.38 613 PRO A O 1
ATOM 4847 N N . LEU A 1 614 ? -3.84 16.047 10.953 1 93.12 614 LEU A N 1
ATOM 4848 C CA . LEU A 1 614 ? -5.113 15.336 11.055 1 93.12 614 LEU A CA 1
ATOM 4849 C C . LEU A 1 614 ? -6.266 16.219 10.602 1 93.12 614 LEU A C 1
ATOM 4851 O O . LEU A 1 614 ? -7.195 15.75 9.938 1 93.12 614 LEU A O 1
ATOM 4855 N N . VAL A 1 615 ? -6.215 17.516 11 1 93.62 615 VAL A N 1
ATOM 4856 C CA . VAL A 1 615 ? -7.254 18.453 10.594 1 93.62 615 VAL A CA 1
ATOM 4857 C C . VAL A 1 615 ? -7.266 18.594 9.07 1 93.62 615 VAL A C 1
ATOM 4859 O O . VAL A 1 615 ? -8.336 18.641 8.453 1 93.62 615 VAL A O 1
ATOM 4862 N N . PHE A 1 616 ? -6.062 18.609 8.453 1 92.75 616 PHE A N 1
ATOM 4863 C CA . PHE A 1 616 ? -5.941 18.672 7.004 1 92.75 616 PHE A CA 1
ATOM 4864 C C . PHE A 1 616 ? -6.637 17.484 6.34 1 92.75 616 PHE A C 1
ATOM 4866 O O . PHE A 1 616 ? -7.445 17.672 5.426 1 92.75 616 PHE A O 1
ATOM 4873 N N . LEU A 1 617 ? -6.383 16.266 6.852 1 95.81 617 LEU A N 1
ATOM 4874 C CA . LEU A 1 617 ? -6.988 15.055 6.312 1 95.81 617 LEU A CA 1
ATOM 4875 C C . LEU A 1 617 ? -8.477 14.992 6.637 1 95.81 617 LEU A C 1
ATOM 4877 O O . LEU A 1 617 ? -9.266 14.453 5.859 1 95.81 617 LEU A O 1
ATOM 4881 N N . GLY A 1 618 ? -8.812 15.555 7.781 1 95.75 618 GLY A N 1
ATOM 4882 C CA . GLY A 1 618 ? -10.211 15.586 8.18 1 95.75 618 GLY A CA 1
ATOM 4883 C C . GLY A 1 618 ? -11.07 16.438 7.266 1 95.75 618 GLY A C 1
ATOM 4884 O O . GLY A 1 618 ? -12.211 16.078 6.961 1 95.75 618 GLY A O 1
ATOM 4885 N N . LYS A 1 619 ? -10.469 17.531 6.809 1 94.38 619 LYS A N 1
ATOM 4886 C CA . LYS A 1 619 ? -11.18 18.406 5.891 1 94.38 619 LYS A CA 1
ATOM 4887 C C . LYS A 1 619 ? -11.391 17.734 4.539 1 94.38 619 LYS A C 1
ATOM 4889 O O . LYS A 1 619 ? -12.305 18.094 3.791 1 94.38 619 LYS A O 1
ATOM 4894 N N . LEU A 1 620 ? -10.602 16.703 4.305 1 96.44 620 LEU A N 1
ATOM 4895 C CA . LEU A 1 620 ? -10.711 15.961 3.047 1 96.44 620 LEU A CA 1
ATOM 4896 C C . LEU A 1 620 ? -11.445 14.641 3.246 1 96.44 620 LEU A C 1
ATOM 4898 O O . LEU A 1 620 ? -11.562 13.844 2.312 1 96.44 620 LEU A O 1
ATOM 4902 N N . SER A 1 621 ? -11.961 14.406 4.414 1 96.56 621 SER A N 1
ATOM 4903 C CA . SER A 1 621 ? -12.469 13.086 4.781 1 96.56 621 SER A CA 1
ATOM 4904 C C . SER A 1 621 ? -13.641 12.68 3.887 1 96.56 621 SER A C 1
ATOM 4906 O O . SER A 1 621 ? -13.742 11.523 3.475 1 96.56 621 SER A O 1
ATOM 4908 N N . TYR A 1 622 ? -14.586 13.641 3.531 1 95.88 622 TYR A N 1
ATOM 4909 C CA . TYR A 1 622 ? -15.727 13.32 2.682 1 95.88 622 TYR A CA 1
ATOM 4910 C C . TYR A 1 622 ? -15.273 12.945 1.277 1 95.88 622 TYR A C 1
ATOM 4912 O O . TYR A 1 622 ? -15.727 11.945 0.719 1 95.88 622 TYR A O 1
ATOM 4920 N N . ALA A 1 623 ? -14.375 13.727 0.736 1 97.62 623 ALA A N 1
ATOM 4921 C CA . ALA A 1 623 ? -13.859 13.438 -0.598 1 97.62 623 ALA A CA 1
ATOM 4922 C C . ALA A 1 623 ? -13.094 12.117 -0.609 1 97.62 623 ALA A C 1
ATOM 4924 O O . ALA A 1 623 ? -13.148 11.359 -1.584 1 97.62 623 ALA A O 1
ATOM 4925 N N . ILE A 1 624 ? -12.289 11.844 0.425 1 98.19 624 ILE A N 1
ATOM 4926 C CA . ILE A 1 624 ? -11.578 10.578 0.542 1 98.19 624 ILE A CA 1
ATOM 4927 C C . ILE A 1 624 ? -12.57 9.422 0.547 1 98.19 624 ILE A C 1
ATOM 4929 O O . ILE A 1 624 ? -12.375 8.422 -0.144 1 98.19 624 ILE A O 1
ATOM 4933 N N . TYR A 1 625 ? -13.648 9.578 1.312 1 97.12 625 TYR A N 1
ATOM 4934 C CA . TYR A 1 625 ? -14.703 8.57 1.385 1 97.12 625 TYR A CA 1
ATOM 4935 C C . TYR A 1 625 ? -15.289 8.297 0.007 1 97.12 625 TYR A C 1
ATOM 4937 O O . TYR A 1 625 ? -15.508 7.141 -0.363 1 97.12 625 TYR A O 1
ATOM 4945 N N . LEU A 1 626 ? -15.445 9.312 -0.772 1 97.69 626 LEU A N 1
ATOM 4946 C CA . LEU A 1 626 ? -16.078 9.18 -2.08 1 97.69 626 LEU A CA 1
ATOM 4947 C C . LEU A 1 626 ? -15.164 8.438 -3.053 1 97.69 626 LEU A C 1
ATOM 4949 O O . LEU A 1 626 ? -15.617 7.559 -3.787 1 97.69 626 LEU A O 1
ATOM 4953 N N . VAL A 1 627 ? -13.914 8.719 -3.01 1 97.81 627 VAL A N 1
ATOM 4954 C CA . VAL A 1 627 ? -13.047 8.258 -4.094 1 97.81 627 VAL A CA 1
ATOM 4955 C C . VAL A 1 627 ? -12.391 6.938 -3.713 1 97.81 627 VAL A C 1
ATOM 4957 O O . VAL A 1 627 ? -11.938 6.188 -4.582 1 97.81 627 VAL A O 1
ATOM 4960 N N . HIS A 1 628 ? -12.297 6.559 -2.455 1 98.25 628 HIS A N 1
ATOM 4961 C CA . HIS A 1 628 ? -11.516 5.395 -2.039 1 98.25 628 HIS A CA 1
ATOM 4962 C C . HIS A 1 628 ? -12.109 4.105 -2.605 1 98.25 628 HIS A C 1
ATOM 4964 O O . HIS A 1 628 ? -11.367 3.176 -2.938 1 98.25 628 HIS A O 1
ATOM 4970 N N . TYR A 1 629 ? -13.383 4.07 -2.717 1 97.12 629 TYR A N 1
ATOM 4971 C CA . TYR A 1 629 ? -14.062 2.84 -3.096 1 97.12 629 TYR A CA 1
ATOM 4972 C C . TYR A 1 629 ? -13.781 2.482 -4.551 1 97.12 629 TYR A C 1
ATOM 4974 O O . TYR A 1 629 ? -13.344 1.368 -4.848 1 97.12 629 TYR A O 1
ATOM 4982 N N . PRO A 1 630 ? -13.977 3.398 -5.52 1 96.19 630 PRO A N 1
ATOM 4983 C CA . PRO A 1 630 ? -13.602 3.088 -6.902 1 96.19 630 PRO A CA 1
ATOM 4984 C C . PRO A 1 630 ? -12.117 2.764 -7.047 1 96.19 630 PRO A C 1
ATOM 4986 O O . PRO A 1 630 ? -11.742 1.929 -7.871 1 96.19 630 PRO A O 1
ATOM 4989 N N . ILE A 1 631 ? -11.266 3.389 -6.254 1 96.75 631 ILE A N 1
ATOM 4990 C CA . ILE A 1 631 ? -9.828 3.127 -6.309 1 96.75 631 ILE A CA 1
ATOM 4991 C C . ILE A 1 631 ? -9.547 1.7 -5.836 1 96.75 631 ILE A C 1
ATOM 4993 O O . ILE A 1 631 ? -8.75 0.985 -6.449 1 96.75 631 ILE A O 1
ATOM 4997 N N . LEU A 1 632 ? -10.219 1.299 -4.793 1 96.44 632 LEU A N 1
ATOM 4998 C CA . LEU A 1 632 ? -10.055 -0.061 -4.293 1 96.44 632 LEU A CA 1
ATOM 4999 C C . LEU A 1 632 ? -10.531 -1.08 -5.32 1 96.44 632 LEU A C 1
ATOM 5001 O O . LEU A 1 632 ? -9.867 -2.09 -5.555 1 96.44 632 LEU A O 1
ATOM 5005 N N . ILE A 1 633 ? -11.664 -0.833 -5.973 1 94.75 633 ILE A N 1
ATOM 5006 C CA . ILE A 1 633 ? -12.219 -1.746 -6.965 1 94.75 633 ILE A CA 1
ATOM 5007 C C . ILE A 1 633 ? -11.297 -1.812 -8.18 1 94.75 633 ILE A C 1
ATOM 5009 O O . ILE A 1 633 ? -11.133 -2.873 -8.789 1 94.75 633 ILE A O 1
ATOM 5013 N N . TYR A 1 634 ? -10.672 -0.708 -8.539 1 93.94 634 TYR A N 1
ATOM 5014 C CA . TYR A 1 634 ? -9.695 -0.673 -9.617 1 93.94 634 TYR A CA 1
ATOM 5015 C C . TYR A 1 634 ? -8.562 -1.668 -9.359 1 93.94 634 TYR A C 1
ATOM 5017 O O . TYR A 1 634 ? -8.195 -2.439 -10.25 1 93.94 634 TYR A O 1
ATOM 5025 N N . PHE A 1 635 ? -8.031 -1.703 -8.141 1 93.88 635 PHE A N 1
ATOM 5026 C CA . PHE A 1 635 ? -6.898 -2.566 -7.824 1 93.88 635 PHE A CA 1
ATOM 5027 C C . PHE A 1 635 ? -7.332 -4.023 -7.758 1 93.88 635 PHE A C 1
ATOM 5029 O O . PHE A 1 635 ? -6.566 -4.922 -8.117 1 93.88 635 PHE A O 1
ATOM 5036 N N . LEU A 1 636 ? -8.539 -4.285 -7.328 1 92.5 636 LEU A N 1
ATOM 5037 C CA . LEU A 1 636 ? -9.031 -5.656 -7.262 1 92.5 636 LEU A CA 1
ATOM 5038 C C . LEU A 1 636 ? -9.266 -6.219 -8.664 1 92.5 636 LEU A C 1
ATOM 5040 O O . LEU A 1 636 ? -9 -7.395 -8.914 1 92.5 636 LEU A O 1
ATOM 5044 N N . GLY A 1 637 ? -9.703 -5.375 -9.555 1 90.69 637 GLY A N 1
ATOM 5045 C CA . GLY A 1 637 ? -10.023 -5.816 -10.898 1 90.69 637 GLY A CA 1
ATOM 5046 C C . GLY A 1 637 ? -8.797 -5.992 -11.773 1 90.69 637 GLY A C 1
ATOM 5047 O O . GLY A 1 637 ? -8.766 -6.867 -12.648 1 90.69 637 GLY A O 1
ATOM 5048 N N . THR A 1 638 ? -7.766 -5.211 -11.523 1 89.19 638 THR A N 1
ATOM 5049 C CA . THR A 1 638 ? -6.613 -5.207 -12.422 1 89.19 638 THR A CA 1
ATOM 5050 C C . THR A 1 638 ? -5.531 -6.156 -11.914 1 89.19 638 THR A C 1
ATOM 5052 O O . THR A 1 638 ? -4.562 -6.434 -12.625 1 89.19 638 THR A O 1
ATOM 5055 N N . ASN A 1 639 ? -5.723 -6.688 -10.758 1 86.44 639 ASN A N 1
ATOM 5056 C CA . ASN A 1 639 ? -4.723 -7.594 -10.203 1 86.44 639 ASN A CA 1
ATOM 5057 C C . ASN A 1 639 ? -4.668 -8.906 -10.969 1 86.44 639 ASN A C 1
ATOM 5059 O O . ASN A 1 639 ? -5.688 -9.578 -11.141 1 86.44 639 ASN A O 1
ATOM 5063 N N . ALA A 1 640 ? -3.504 -9.242 -11.453 1 88.44 640 ALA A N 1
ATOM 5064 C CA . ALA A 1 640 ? -3.332 -10.453 -12.242 1 88.44 640 ALA A CA 1
ATOM 5065 C C . ALA A 1 640 ? -2.758 -11.586 -11.391 1 88.44 640 ALA A C 1
ATOM 5067 O O . ALA A 1 640 ? -2.551 -12.695 -11.883 1 88.44 640 ALA A O 1
ATOM 5068 N N . THR A 1 641 ? -2.457 -11.305 -10.164 1 88.12 641 THR A N 1
ATOM 5069 C CA . THR A 1 641 ? -1.95 -12.312 -9.242 1 88.12 641 THR A CA 1
ATOM 5070 C C . THR A 1 641 ? -2.773 -12.344 -7.961 1 88.12 641 THR A C 1
ATOM 5072 O O . THR A 1 641 ? -3.365 -11.328 -7.574 1 88.12 641 THR A O 1
ATOM 5075 N N . ALA A 1 642 ? -2.838 -13.523 -7.402 1 87.75 642 ALA A N 1
ATOM 5076 C CA . ALA A 1 642 ? -3.557 -13.648 -6.141 1 87.75 642 ALA A CA 1
ATOM 5077 C C . ALA A 1 642 ? -2.826 -12.914 -5.016 1 87.75 642 ALA A C 1
ATOM 5079 O O . ALA A 1 642 ? -1.622 -12.664 -5.109 1 87.75 642 ALA A O 1
ATOM 5080 N N . GLN A 1 643 ? -3.568 -12.539 -4.086 1 88.5 643 GLN A N 1
ATOM 5081 C CA . GLN A 1 643 ? -2.992 -11.797 -2.967 1 88.5 643 GLN A CA 1
ATOM 5082 C C . GLN A 1 643 ? -3.15 -12.562 -1.658 1 88.5 643 GLN A C 1
ATOM 5084 O O . GLN A 1 643 ? -4.168 -13.227 -1.439 1 88.5 643 GLN A O 1
ATOM 5089 N N . GLN A 1 644 ? -2.152 -12.445 -0.792 1 89.25 644 GLN A N 1
ATOM 5090 C CA . GLN A 1 644 ? -2.229 -13.062 0.53 1 89.25 644 GLN A CA 1
ATOM 5091 C C . GLN A 1 644 ? -3.039 -12.195 1.49 1 89.25 644 GLN A C 1
ATOM 5093 O O . GLN A 1 644 ? -2.963 -10.969 1.443 1 89.25 644 GLN A O 1
ATOM 5098 N N . ALA A 1 645 ? -3.811 -12.875 2.307 1 89 645 ALA A N 1
ATOM 5099 C CA . ALA A 1 645 ? -4.602 -12.172 3.312 1 89 645 ALA A CA 1
ATOM 5100 C C . ALA A 1 645 ? -3.855 -12.094 4.641 1 89 645 ALA A C 1
ATOM 5102 O O . ALA A 1 645 ? -4.18 -12.82 5.586 1 89 645 ALA A O 1
ATOM 5103 N N . LEU A 1 646 ? -2.865 -11.266 4.727 1 90.56 646 LEU A N 1
ATOM 5104 C CA . LEU A 1 646 ? -2.086 -11.023 5.934 1 90.56 646 LEU A CA 1
ATOM 5105 C C . LEU A 1 646 ? -2.389 -9.641 6.5 1 90.56 646 LEU A C 1
ATOM 5107 O O . LEU A 1 646 ? -2.592 -8.68 5.746 1 90.56 646 LEU A O 1
ATOM 5111 N N . HIS A 1 647 ? -2.424 -9.562 7.809 1 93.38 647 HIS A N 1
ATOM 5112 C CA . HIS A 1 647 ? -2.721 -8.289 8.461 1 93.38 647 HIS A CA 1
ATOM 5113 C C . HIS A 1 647 ? -1.732 -7.211 8.031 1 93.38 647 HIS A C 1
ATOM 5115 O O . HIS A 1 647 ? -2.129 -6.082 7.746 1 93.38 647 HIS A O 1
ATOM 5121 N N . THR A 1 648 ? -0.416 -7.469 7.996 1 92.62 648 THR A N 1
ATOM 5122 C CA . THR A 1 648 ? 0.605 -6.477 7.676 1 92.62 648 THR A CA 1
ATOM 5123 C C . THR A 1 648 ? 0.422 -5.953 6.254 1 92.62 648 THR A C 1
ATOM 5125 O O . THR A 1 648 ? 0.583 -4.754 6.004 1 92.62 648 THR A O 1
ATOM 5128 N N . ARG A 1 649 ? 0.072 -6.844 5.375 1 93.12 649 ARG A N 1
ATOM 5129 C CA . ARG A 1 649 ? -0.14 -6.445 3.986 1 93.12 649 ARG A CA 1
ATOM 5130 C C . ARG A 1 649 ? -1.403 -5.602 3.846 1 93.12 649 ARG A C 1
ATOM 5132 O O . ARG A 1 649 ? -1.425 -4.629 3.09 1 93.12 649 ARG A O 1
ATOM 5139 N N . MET A 1 650 ? -2.447 -6.023 4.566 1 95 650 MET A N 1
ATOM 5140 C CA . MET A 1 650 ? -3.703 -5.281 4.508 1 95 650 MET A CA 1
ATOM 5141 C C . MET A 1 650 ? -3.52 -3.859 5.023 1 95 650 MET A C 1
ATOM 5143 O O . MET A 1 650 ? -4.059 -2.91 4.453 1 95 650 MET A O 1
ATOM 5147 N N . VAL A 1 651 ? -2.766 -3.758 6.051 1 96.56 651 VAL A N 1
ATOM 5148 C CA . VAL A 1 651 ? -2.52 -2.436 6.617 1 96.56 651 VAL A CA 1
ATOM 5149 C C . VAL A 1 651 ? -1.691 -1.603 5.641 1 96.56 651 VAL A C 1
ATOM 5151 O O . VAL A 1 651 ? -1.995 -0.432 5.398 1 96.56 651 VAL A O 1
ATOM 5154 N N . ARG A 1 652 ? -0.657 -2.15 5.07 1 96.19 652 ARG A N 1
ATOM 5155 C CA . ARG A 1 652 ? 0.163 -1.437 4.094 1 96.19 652 ARG A CA 1
ATOM 5156 C C . ARG A 1 652 ? -0.678 -0.964 2.914 1 96.19 652 ARG A C 1
ATOM 5158 O O . ARG A 1 652 ? -0.609 0.204 2.523 1 96.19 652 ARG A O 1
ATOM 5165 N N . ASP A 1 653 ? -1.493 -1.872 2.332 1 95.81 653 ASP A N 1
ATOM 5166 C CA . ASP A 1 653 ? -2.293 -1.552 1.154 1 95.81 653 ASP A CA 1
ATOM 5167 C C . ASP A 1 653 ? -3.365 -0.515 1.483 1 95.81 653 ASP A C 1
ATOM 5169 O O . ASP A 1 653 ? -3.662 0.359 0.666 1 95.81 653 ASP A O 1
ATOM 5173 N N . SER A 1 654 ? -3.947 -0.649 2.678 1 97.94 654 SER A N 1
ATOM 5174 C CA . SER A 1 654 ? -4.977 0.312 3.064 1 97.94 654 SER A CA 1
ATOM 5175 C C . SER A 1 654 ? -4.387 1.706 3.25 1 97.94 654 SER A C 1
ATOM 5177 O O . SER A 1 654 ? -5.02 2.703 2.895 1 97.94 654 SER A O 1
ATOM 5179 N N . LEU A 1 655 ? -3.197 1.781 3.777 1 98.06 655 LEU A N 1
ATOM 5180 C CA . LEU A 1 655 ? -2.531 3.07 3.916 1 98.06 655 LEU A CA 1
ATOM 5181 C C . LEU A 1 655 ? -2.211 3.668 2.551 1 98.06 655 LEU A C 1
ATOM 5183 O O . LEU A 1 655 ? -2.328 4.879 2.354 1 98.06 655 LEU A O 1
ATOM 5187 N N . GLY A 1 656 ? -1.79 2.818 1.637 1 98.31 656 GLY A N 1
ATOM 5188 C CA . GLY A 1 656 ? -1.549 3.273 0.277 1 98.31 656 GLY A CA 1
ATOM 5189 C C . GLY A 1 656 ? -2.795 3.807 -0.404 1 98.31 656 GLY A C 1
ATOM 5190 O O . GLY A 1 656 ? -2.766 4.879 -1.012 1 98.31 656 GLY A O 1
ATOM 5191 N N . VAL A 1 657 ? -3.887 3.084 -0.242 1 98.31 657 VAL A N 1
ATOM 5192 C CA . VAL A 1 657 ? -5.148 3.5 -0.846 1 98.31 657 VAL A CA 1
ATOM 5193 C C . VAL A 1 657 ? -5.637 4.789 -0.187 1 98.31 657 VAL A C 1
ATOM 5195 O O . VAL A 1 657 ? -6.176 5.672 -0.859 1 98.31 657 VAL A O 1
ATOM 5198 N N . TYR A 1 658 ? -5.438 4.844 1.127 1 98.06 658 TYR A N 1
ATOM 5199 C CA . TYR A 1 658 ? -5.852 6.035 1.862 1 98.06 658 TYR A CA 1
ATOM 5200 C C . TYR A 1 658 ? -5.133 7.273 1.347 1 98.06 658 TYR A C 1
ATOM 5202 O O . TYR A 1 658 ? -5.762 8.297 1.066 1 98.06 658 TYR A O 1
ATOM 5210 N N . LEU A 1 659 ? -3.85 7.219 1.137 1 97.44 659 LEU A N 1
ATOM 5211 C CA . LEU A 1 659 ? -3.076 8.375 0.694 1 97.44 659 LEU A CA 1
ATOM 5212 C C . LEU A 1 659 ? -3.33 8.664 -0.781 1 97.44 659 LEU A C 1
ATOM 5214 O O . LEU A 1 659 ? -3.33 9.828 -1.197 1 97.44 659 LEU A O 1
ATOM 5218 N N . LEU A 1 660 ? -3.475 7.621 -1.539 1 97.19 660 LEU A N 1
ATOM 5219 C CA . LEU A 1 660 ? -3.848 7.832 -2.934 1 97.19 660 LEU A CA 1
ATOM 5220 C C . LEU A 1 660 ? -5.195 8.539 -3.035 1 97.19 660 LEU A C 1
ATOM 5222 O O . LEU A 1 660 ? -5.359 9.461 -3.84 1 97.19 660 LEU A O 1
ATOM 5226 N N . SER A 1 661 ? -6.102 8.07 -2.215 1 98.31 661 SER A N 1
ATOM 5227 C CA . SER A 1 661 ? -7.414 8.703 -2.17 1 98.31 661 SER A CA 1
ATOM 5228 C C . SER A 1 661 ? -7.32 10.148 -1.685 1 98.31 661 SER A C 1
ATOM 5230 O O . SER A 1 661 ? -8.047 11.016 -2.164 1 98.31 661 SER A O 1
ATOM 5232 N N . ALA A 1 662 ? -6.43 10.375 -0.708 1 97.5 662 ALA A N 1
ATOM 5233 C CA . ALA A 1 662 ? -6.227 11.734 -0.219 1 97.5 662 ALA A CA 1
ATOM 5234 C C . ALA A 1 662 ? -5.715 12.648 -1.331 1 97.5 662 ALA A C 1
ATOM 5236 O O . ALA A 1 662 ? -6.109 13.812 -1.417 1 97.5 662 ALA A O 1
ATOM 5237 N N . GLY A 1 663 ? -4.812 12.125 -2.191 1 95.81 663 GLY A N 1
ATOM 5238 C CA . GLY A 1 663 ? -4.328 12.898 -3.322 1 95.81 663 GLY A CA 1
ATOM 5239 C C . GLY A 1 663 ? -5.422 13.258 -4.312 1 95.81 663 GLY A C 1
ATOM 5240 O O . GLY A 1 663 ? -5.543 14.414 -4.719 1 95.81 663 GLY A O 1
ATOM 5241 N N . VAL A 1 664 ? -6.219 12.273 -4.652 1 96.44 664 VAL A N 1
ATOM 5242 C CA . VAL A 1 664 ? -7.32 12.5 -5.578 1 96.44 664 VAL A CA 1
ATOM 5243 C C . VAL A 1 664 ? -8.359 13.414 -4.93 1 96.44 664 VAL A C 1
ATOM 5245 O O . VAL A 1 664 ? -8.922 14.289 -5.586 1 96.44 664 VAL A O 1
ATOM 5248 N N . ALA A 1 665 ? -8.594 13.211 -3.639 1 98 665 ALA A N 1
ATOM 5249 C CA . ALA A 1 665 ? -9.547 14.023 -2.879 1 98 665 ALA A CA 1
ATOM 5250 C C . ALA A 1 665 ? -9.094 15.477 -2.818 1 98 665 ALA A C 1
ATOM 5252 O O . ALA A 1 665 ? -9.922 16.391 -2.824 1 98 665 ALA A O 1
ATOM 5253 N N . TYR A 1 666 ? -7.809 15.695 -2.695 1 95.94 666 TYR A N 1
ATOM 5254 C CA . TYR A 1 666 ? -7.254 17.047 -2.686 1 95.94 666 TYR A CA 1
ATOM 5255 C C . TYR A 1 666 ? -7.586 17.781 -3.977 1 95.94 666 TYR A C 1
ATOM 5257 O O . TYR A 1 666 ? -8.031 18.922 -3.945 1 95.94 666 TYR A O 1
ATOM 5265 N N . VAL A 1 667 ? -7.449 17.109 -5.082 1 94.31 667 VAL A N 1
ATOM 5266 C CA . VAL A 1 667 ? -7.758 17.703 -6.375 1 94.31 667 VAL A CA 1
ATOM 5267 C C . VAL A 1 667 ? -9.258 17.938 -6.492 1 94.31 667 VAL A C 1
ATOM 5269 O O . VAL A 1 667 ? -9.695 19 -6.957 1 94.31 667 VAL A O 1
ATOM 5272 N N . LEU A 1 668 ? -10.023 16.969 -6.078 1 96.25 668 LEU A N 1
ATOM 5273 C CA . LEU A 1 668 ? -11.477 17.078 -6.09 1 96.25 668 LEU A CA 1
ATOM 5274 C C . LEU A 1 668 ? -11.938 18.25 -5.215 1 96.25 668 LEU A C 1
ATOM 5276 O O . LEU A 1 668 ? -12.867 18.969 -5.578 1 96.25 668 LEU A O 1
ATOM 5280 N N . HIS A 1 669 ? -11.297 18.422 -4.078 1 96.06 669 HIS A N 1
ATOM 5281 C CA . HIS A 1 669 ? -11.617 19.516 -3.168 1 96.06 669 HIS A CA 1
ATOM 5282 C C . HIS A 1 669 ? -11.336 20.859 -3.811 1 96.06 669 HIS A C 1
ATOM 5284 O O . HIS A 1 669 ? -12.164 21.781 -3.723 1 96.06 669 HIS A O 1
ATOM 5290 N N . LEU A 1 670 ? -10.25 21 -4.504 1 94.62 670 LEU A N 1
ATOM 5291 C CA . LEU A 1 670 ? -9.867 22.266 -5.117 1 94.62 670 LEU A CA 1
ATOM 5292 C C . LEU A 1 670 ? -10.773 22.594 -6.301 1 94.62 670 LEU A C 1
ATOM 5294 O O . LEU A 1 670 ? -11.102 23.766 -6.531 1 94.62 670 LEU A O 1
ATOM 5298 N N . CYS A 1 671 ? -11.203 21.562 -6.98 1 94.19 671 CYS A N 1
ATOM 5299 C CA . CYS A 1 671 ? -11.93 21.766 -8.227 1 94.19 671 CYS A CA 1
ATOM 5300 C C . CYS A 1 671 ? -13.43 21.922 -7.969 1 94.19 671 CYS A C 1
ATOM 5302 O O . CYS A 1 671 ? -14.125 22.609 -8.719 1 94.19 671 CYS A O 1
ATOM 5304 N N . VAL A 1 672 ? -13.938 21.234 -6.961 1 95 672 VAL A N 1
ATOM 5305 C CA . VAL A 1 672 ? -15.391 21.141 -6.859 1 95 672 VAL A CA 1
ATOM 5306 C C . VAL A 1 672 ? -15.844 21.594 -5.469 1 95 672 VAL A C 1
ATOM 5308 O O . VAL A 1 672 ? -16.547 22.594 -5.324 1 95 672 VAL A O 1
ATOM 5311 N N . GLU A 1 673 ? -15.352 21 -4.434 1 94.19 673 GLU A N 1
ATOM 5312 C CA . GLU A 1 673 ? -15.867 21.219 -3.082 1 94.19 673 GLU A CA 1
ATOM 5313 C C . GLU A 1 673 ? -15.648 22.656 -2.627 1 94.19 673 GLU A C 1
ATOM 5315 O O . GLU A 1 673 ? -16.578 23.297 -2.131 1 94.19 673 GLU A O 1
ATOM 5320 N N . ALA A 1 674 ? -14.414 23.109 -2.764 1 93.38 674 ALA A N 1
ATOM 5321 C CA . ALA A 1 674 ? -14.086 24.453 -2.295 1 93.38 674 ALA A CA 1
ATOM 5322 C C . ALA A 1 674 ? -14.867 25.516 -3.068 1 93.38 674 ALA A C 1
ATOM 5324 O O . ALA A 1 674 ? -15.43 26.438 -2.475 1 93.38 674 ALA A O 1
ATOM 5325 N N . PRO A 1 675 ? -14.945 25.422 -4.359 1 92.38 675 PRO A N 1
ATOM 5326 C CA . PRO A 1 675 ? -15.742 26.406 -5.102 1 92.38 675 PRO A CA 1
ATOM 5327 C C . PRO A 1 675 ? -17.219 26.391 -4.707 1 92.38 675 PRO A C 1
ATOM 5329 O O . PRO A 1 675 ? -17.875 27.438 -4.699 1 92.38 675 PRO A O 1
ATOM 5332 N N . VAL A 1 676 ? -17.734 25.25 -4.418 1 90.69 676 VAL A N 1
ATOM 5333 C CA . VAL A 1 676 ? -19.141 25.125 -4.016 1 90.69 676 VAL A CA 1
ATOM 5334 C C . VAL A 1 676 ? -19.344 25.828 -2.67 1 90.69 676 VAL A C 1
ATOM 5336 O O . VAL A 1 676 ? -20.328 26.547 -2.479 1 90.69 676 VAL A O 1
ATOM 5339 N N . ILE A 1 677 ? -18.438 25.656 -1.794 1 86.75 677 ILE A N 1
ATOM 5340 C CA . ILE A 1 677 ? -18.516 26.266 -0.471 1 86.75 677 ILE A CA 1
ATOM 5341 C C . ILE A 1 677 ? -18.359 27.781 -0.592 1 86.75 677 ILE A C 1
ATOM 5343 O O . ILE A 1 677 ? -19.125 28.531 0.021 1 86.75 677 ILE A O 1
ATOM 5347 N N . ALA A 1 678 ? -17.438 28.156 -1.442 1 85 678 ALA A N 1
ATOM 5348 C CA . ALA A 1 678 ? -17.219 29.594 -1.644 1 85 678 ALA A CA 1
ATOM 5349 C C . ALA A 1 678 ? -18.375 30.234 -2.387 1 85 678 ALA A C 1
ATOM 5351 O O . ALA A 1 678 ? -18.734 31.375 -2.121 1 85 678 ALA A O 1
ATOM 5352 N N . GLY A 1 679 ? -18.906 29.5 -3.316 1 81.75 679 GLY A N 1
ATOM 5353 C CA . GLY A 1 679 ? -20.047 30 -4.062 1 81.75 679 GLY A CA 1
ATOM 5354 C C . GLY A 1 679 ? -21.297 30.141 -3.217 1 81.75 679 GLY A C 1
ATOM 5355 O O . GLY A 1 679 ? -22.109 31.047 -3.443 1 81.75 679 GLY A O 1
ATOM 5356 N N . ASP A 1 680 ? -21.438 29.281 -2.289 1 81.44 680 ASP A N 1
ATOM 5357 C CA . ASP A 1 680 ? -22.562 29.344 -1.359 1 81.44 680 ASP A CA 1
ATOM 5358 C C . ASP A 1 680 ? -22.609 30.688 -0.64 1 81.44 680 ASP A C 1
ATOM 5360 O O . ASP A 1 680 ? -23.688 31.25 -0.452 1 81.44 680 ASP A O 1
ATOM 5364 N N . ALA A 1 681 ? -21.469 31.219 -0.33 1 73 681 ALA A N 1
ATOM 5365 C CA . ALA A 1 681 ? -21.375 32.5 0.368 1 73 681 ALA A CA 1
ATOM 5366 C C . ALA A 1 681 ? -21.781 33.656 -0.542 1 73 681 ALA A C 1
ATOM 5368 O O . ALA A 1 681 ? -22.281 34.688 -0.069 1 73 681 ALA A O 1
ATOM 5369 N N . LEU A 1 682 ? -21.594 33.375 -1.827 1 69.94 682 LEU A N 1
ATOM 5370 C CA . LEU A 1 682 ? -21.922 34.438 -2.793 1 69.94 682 LEU A CA 1
ATOM 5371 C C . LEU A 1 682 ? -23.438 34.469 -3.041 1 69.94 682 LEU A C 1
ATOM 5373 O O . LEU A 1 682 ? -24 35.562 -3.217 1 69.94 682 LEU A O 1
ATOM 5377 N N . PHE A 1 683 ? -24.016 33.281 -3.117 1 66.5 683 PHE A N 1
ATOM 5378 C CA . PHE A 1 683 ? -25.422 33.188 -3.479 1 66.5 683 PHE A CA 1
ATOM 5379 C C . PHE A 1 683 ? -26.312 33.5 -2.277 1 66.5 683 PHE A C 1
ATOM 5381 O O . PHE A 1 683 ? -27.391 34.094 -2.428 1 66.5 683 PHE A O 1
ATOM 5388 N N . PHE A 1 684 ? -25.922 33.094 -1.093 1 63.88 684 PHE A N 1
ATOM 5389 C CA . PHE A 1 684 ? -26.75 33.312 0.088 1 63.88 684 PHE A CA 1
ATOM 5390 C C . PHE A 1 684 ? -26.203 34.438 0.941 1 63.88 684 PHE A C 1
ATOM 5392 O O . PHE A 1 684 ? -25.672 34.219 2.031 1 63.88 684 PHE A O 1
ATOM 5399 N N . LYS A 1 685 ? -25.719 35.531 0.332 1 54 685 LYS A N 1
ATOM 5400 C CA . LYS A 1 685 ? -25.266 36.75 1 1 54 685 LYS A CA 1
ATOM 5401 C C . LYS A 1 685 ? -26.219 37.125 2.133 1 54 685 LYS A C 1
ATOM 5403 O O . LYS A 1 685 ? -27.438 37.125 1.956 1 54 685 LYS A O 1
ATOM 5408 N N . ARG A 1 686 ? -25.688 37.062 3.258 1 47.88 686 ARG A N 1
ATOM 5409 C CA . ARG A 1 686 ? -26.297 37.594 4.477 1 47.88 686 ARG A CA 1
ATOM 5410 C C . ARG A 1 686 ? -26.75 39.031 4.281 1 47.88 686 ARG A C 1
ATOM 5412 O O . ARG A 1 686 ? -26 39.875 3.791 1 47.88 686 ARG A O 1
ATOM 5419 N N . HIS A 1 687 ? -27.969 39.219 4.074 1 39.22 687 HIS A N 1
ATOM 5420 C CA . HIS A 1 687 ? -28.453 40.531 4.434 1 39.22 687 HIS A CA 1
ATOM 5421 C C . HIS A 1 687 ? -27.891 40.969 5.781 1 39.22 687 HIS A C 1
ATOM 5423 O O . HIS A 1 687 ? -28.344 40.5 6.828 1 39.22 687 HIS A O 1
ATOM 5429 N N . THR A 1 688 ? -26.625 40.969 5.965 1 37 688 THR A N 1
ATOM 5430 C CA . THR A 1 688 ? -26.234 41.656 7.18 1 37 688 THR A CA 1
ATOM 5431 C C . THR A 1 688 ? -27.031 42.938 7.352 1 37 688 THR A C 1
ATOM 5433 O O . THR A 1 688 ? -27.062 43.781 6.445 1 37 688 THR A O 1
ATOM 5436 N N . GLU A 1 689 ? -28.094 42.875 8.102 1 34.28 689 GLU A N 1
ATOM 5437 C CA . GLU A 1 689 ? -28.703 44.094 8.555 1 34.28 689 GLU A CA 1
ATOM 5438 C C . GLU A 1 689 ? -27.656 45.156 8.875 1 34.28 689 GLU A C 1
ATOM 5440 O O . GLU A 1 689 ? -26.625 44.875 9.469 1 34.28 689 GLU A O 1
ATOM 5445 N N . SER A 1 690 ? -27.625 46.125 8.102 1 33.72 690 SER A N 1
ATOM 5446 C CA . SER A 1 690 ? -26.891 47.375 8.367 1 33.72 690 SER A CA 1
ATOM 5447 C C . SER A 1 690 ? -26.938 47.719 9.852 1 33.72 690 SER A C 1
ATOM 5449 O O . SER A 1 690 ? -27.984 47.594 10.492 1 33.72 690 SER A O 1
ATOM 5451 N N . PRO A 1 691 ? -25.859 47.594 10.555 1 35.44 691 PRO A N 1
ATOM 5452 C CA . PRO A 1 691 ? -26 48.156 11.891 1 35.44 691 PRO A CA 1
ATOM 5453 C C . PRO A 1 691 ? -26.828 49.469 11.898 1 35.44 691 PRO A C 1
ATOM 5455 O O . PRO A 1 691 ? -26.625 50.312 11.047 1 35.44 691 PRO A O 1
ATOM 5458 N N . HIS A 1 692 ? -28.062 49.406 12.109 1 32.06 692 HIS A N 1
ATOM 5459 C CA . HIS A 1 692 ? -28.719 50.656 12.391 1 32.06 692 HIS A CA 1
ATOM 5460 C C . HIS A 1 692 ? -27.828 51.562 13.234 1 32.06 692 HIS A C 1
ATOM 5462 O O . HIS A 1 692 ? -27.266 51.125 14.234 1 32.06 692 HIS A O 1
ATOM 5468 N N . GLU A 1 693 ? -27.219 52.562 12.586 1 32.62 693 GLU A N 1
ATOM 5469 C CA . GLU A 1 693 ? -26.578 53.719 13.211 1 32.62 693 GLU A CA 1
ATOM 5470 C C . GLU A 1 693 ? -27.375 54.188 14.422 1 32.62 693 GLU A C 1
ATOM 5472 O O . GLU A 1 693 ? -28.422 54.812 14.281 1 32.62 693 GLU A O 1
ATOM 5477 N N . VAL A 1 694 ? -27.531 53.312 15.438 1 33.22 694 VAL A N 1
ATOM 5478 C CA . VAL A 1 694 ? -28.047 54 16.625 1 33.22 694 VAL A CA 1
ATOM 5479 C C . VAL A 1 694 ? -27.25 55.281 16.875 1 33.22 694 VAL A C 1
ATOM 5481 O O . VAL A 1 694 ? -26.031 55.281 16.812 1 33.22 694 VAL A O 1
ATOM 5484 N N . GLY A 1 695 ? -27.828 56.406 16.578 1 30.17 695 GLY A N 1
ATOM 5485 C CA . GLY A 1 695 ? -27.438 57.75 16.969 1 30.17 695 GLY A CA 1
ATOM 5486 C C . GLY A 1 695 ? -26.797 57.812 18.344 1 30.17 695 GLY A C 1
ATOM 5487 O O . GLY A 1 695 ? -27.344 57.25 19.312 1 30.17 695 GLY A O 1
ATOM 5488 N N . HIS A 1 696 ? -25.422 57.781 18.312 1 30.83 696 HIS A N 1
ATOM 5489 C CA . HIS A 1 696 ? -24.562 58.062 19.453 1 30.83 696 HIS A CA 1
ATOM 5490 C C . HIS A 1 696 ? -25.078 59.25 20.266 1 30.83 696 HIS A C 1
ATOM 5492 O O . HIS A 1 696 ? -24.969 60.406 19.844 1 30.83 696 HIS A O 1
ATOM 5498 N N . HIS A 1 697 ? -26.312 59.219 20.797 1 29.3 697 HIS A N 1
ATOM 5499 C CA . HIS A 1 697 ? -26.406 60.219 21.875 1 29.3 697 HIS A CA 1
ATOM 5500 C C . HIS A 1 697 ? -25.281 60.031 22.891 1 29.3 697 HIS A C 1
ATOM 5502 O O . HIS A 1 697 ? -24.953 58.906 23.281 1 29.3 697 HIS A O 1
ATOM 5508 N N . ASP A 1 698 ? -24.297 61.031 22.953 1 28.23 698 ASP A N 1
ATOM 5509 C CA . ASP A 1 698 ? -23.094 61.375 23.703 1 28.23 698 ASP A CA 1
ATOM 5510 C C . ASP A 1 698 ? -23.328 61.156 25.203 1 28.23 698 ASP A C 1
ATOM 5512 O O . ASP A 1 698 ? -22.938 62 26.016 1 28.23 698 ASP A O 1
ATOM 5516 N N . ASP A 1 699 ? -24.375 60.469 25.672 1 29.33 699 ASP A N 1
ATOM 5517 C CA . ASP A 1 699 ? -24.328 60.594 27.125 1 29.33 699 ASP A CA 1
ATOM 5518 C C . ASP A 1 699 ? -23.094 59.938 27.688 1 29.33 699 ASP A C 1
ATOM 5520 O O . ASP A 1 699 ? -22.766 58.812 27.297 1 29.33 699 ASP A O 1
ATOM 5524 N N . LYS A 1 700 ? -22.125 60.688 28.312 1 33.25 700 LYS A N 1
ATOM 5525 C CA . LYS A 1 700 ? -20.828 60.656 29 1 33.25 700 LYS A CA 1
ATOM 5526 C C . LYS A 1 700 ? -20.781 59.562 30.047 1 33.25 700 LYS A C 1
ATOM 5528 O O . LYS A 1 700 ? -19.844 59.5 30.844 1 33.25 700 LYS A O 1
ATOM 5533 N N . ASP A 1 701 ? -21.922 58.875 30.359 1 28.94 701 ASP A N 1
ATOM 5534 C CA . ASP A 1 701 ? -21.594 58.219 31.609 1 28.94 701 ASP A CA 1
ATOM 5535 C C . ASP A 1 701 ? -20.594 57.094 31.375 1 28.94 701 ASP A C 1
ATOM 5537 O O . ASP A 1 701 ? -20.672 56.375 30.375 1 28.94 701 ASP A O 1
ATOM 5541 N N . ASN A 1 702 ? -19.375 57.125 31.984 1 28.47 702 ASN A N 1
ATOM 5542 C CA . ASN A 1 702 ? -18.094 56.469 32.062 1 28.47 702 ASN A CA 1
ATOM 5543 C C . ASN A 1 702 ? -18.25 54.969 32.375 1 28.47 702 ASN A C 1
ATOM 5545 O O . ASN A 1 702 ? -17.312 54.312 32.781 1 28.47 702 ASN A O 1
ATOM 5549 N N . GLY A 1 703 ? -19.516 54.438 32.531 1 28.59 703 GLY A N 1
ATOM 5550 C CA . GLY A 1 703 ? -19.406 53.156 33.219 1 28.59 703 GLY A CA 1
ATOM 5551 C C . GLY A 1 703 ? -18.641 52.125 32.438 1 28.59 703 GLY A C 1
ATOM 5552 O O . GLY A 1 703 ? -18.422 52.281 31.234 1 28.59 703 GLY A O 1
ATOM 5553 N N . LEU A 1 704 ? -18.094 50.969 33.188 1 29.73 704 LEU A N 1
ATOM 5554 C CA . LEU A 1 704 ? -17.172 49.875 33.031 1 29.73 704 LEU A CA 1
ATOM 5555 C C . LEU A 1 704 ? -17.609 48.938 31.922 1 29.73 704 LEU A C 1
ATOM 5557 O O . LEU A 1 704 ? -18.641 48.25 32.031 1 29.73 704 LEU A O 1
ATOM 5561 N N . LYS A 1 705 ? -17.484 49.312 30.719 1 32.03 705 LYS A N 1
ATOM 5562 C CA . LYS A 1 705 ? -17.781 48.562 29.5 1 32.03 705 LYS A CA 1
ATOM 5563 C C . LYS A 1 705 ? -17 47.25 29.453 1 32.03 705 LYS A C 1
ATOM 5565 O O . LYS A 1 705 ? -15.922 47.188 28.844 1 32.03 705 LYS A O 1
ATOM 5570 N N . ASP A 1 706 ? -16.797 46.625 30.609 1 28.09 706 ASP A N 1
ATOM 5571 C CA . ASP A 1 706 ? -16.141 45.312 30.5 1 28.09 706 ASP A CA 1
ATOM 5572 C C . ASP A 1 706 ? -16.938 44.375 29.625 1 28.09 706 ASP A C 1
ATOM 5574 O O . ASP A 1 706 ? -17.672 43.5 30.125 1 28.09 706 ASP A O 1
ATOM 5578 N N . SER A 1 707 ? -17.688 44.844 28.656 1 27.19 707 SER A N 1
ATOM 5579 C CA . SER A 1 707 ? -18.469 43.844 27.922 1 27.19 707 SER A CA 1
ATOM 5580 C C . SER A 1 707 ? -17.578 42.781 27.328 1 27.19 707 SER A C 1
ATOM 5582 O O . SER A 1 707 ? -16.625 43.062 26.609 1 27.19 707 SER A O 1
ATOM 5584 N N . LYS A 1 708 ? -17.453 41.625 28 1 32.94 708 LYS A N 1
ATOM 5585 C CA . LYS A 1 708 ? -16.922 40.344 27.578 1 32.94 708 LYS A CA 1
ATOM 5586 C C . LYS A 1 708 ? -17.344 40.031 26.141 1 32.94 708 LYS A C 1
ATOM 5588 O O . LYS A 1 708 ? -18.531 39.938 25.828 1 32.94 708 LYS A O 1
ATOM 5593 N N . GLU A 1 709 ? -16.656 40.594 25.156 1 29.03 709 GLU A N 1
ATOM 5594 C CA . GLU A 1 709 ? -16.734 40.188 23.75 1 29.03 709 GLU A CA 1
ATOM 5595 C C . GLU A 1 709 ? -16.859 38.688 23.609 1 29.03 709 GLU A C 1
ATOM 5597 O O . GLU A 1 709 ? -15.93 37.938 23.906 1 29.03 709 GLU A O 1
ATOM 5602 N N . TYR A 1 710 ? -18.016 38.125 23.859 1 29.33 710 TYR A N 1
ATOM 5603 C CA . TYR A 1 710 ? -18.328 36.75 23.453 1 29.33 710 TYR A CA 1
ATOM 5604 C C . TYR A 1 710 ? -17.766 36.469 22.078 1 29.33 710 TYR A C 1
ATOM 5606 O O . TYR A 1 710 ? -18 37.219 21.125 1 29.33 710 TYR A O 1
ATOM 5614 N N . LYS A 1 711 ? -16.672 35.844 22.047 1 35.94 711 LYS A N 1
ATOM 5615 C CA . LYS A 1 711 ? -16.078 35.25 20.859 1 35.94 711 LYS A CA 1
ATOM 5616 C C . LYS A 1 711 ? -17.141 34.656 19.953 1 35.94 711 LYS A C 1
ATOM 5618 O O . LYS A 1 711 ? -17.781 33.656 20.297 1 35.94 711 LYS A O 1
ATOM 5623 N N . GLU A 1 712 ? -17.828 35.438 19.188 1 31.98 712 GLU A N 1
ATOM 5624 C CA . GLU A 1 712 ? -18.719 35.031 18.094 1 31.98 712 GLU A CA 1
ATOM 5625 C C . GLU A 1 712 ? -18.125 33.906 17.281 1 31.98 712 GLU A C 1
ATOM 5627 O O . GLU A 1 712 ? -17.016 34.031 16.734 1 31.98 712 GLU A O 1
ATOM 5632 N N . ILE A 1 713 ? -18.406 32.688 17.609 1 36.56 713 ILE A N 1
ATOM 5633 C CA . ILE A 1 713 ? -18.141 31.547 16.766 1 36.56 713 ILE A CA 1
ATOM 5634 C C . ILE A 1 713 ? -18.547 31.859 15.32 1 36.56 713 ILE A C 1
ATOM 5636 O O . ILE A 1 713 ? -19.703 32.188 15.055 1 36.56 713 ILE A O 1
ATOM 5640 N N . ASP A 1 714 ? -17.719 32.344 14.516 1 33.91 714 ASP A N 1
ATOM 5641 C CA . ASP A 1 714 ? -18 32.562 13.109 1 33.91 714 ASP A CA 1
ATOM 5642 C C . ASP A 1 714 ? -18.766 31.406 12.5 1 33.91 714 ASP A C 1
ATOM 5644 O O . ASP A 1 714 ? -18.25 30.281 12.422 1 33.91 714 ASP A O 1
ATOM 5648 N N . LEU A 1 715 ? -20.031 31.359 12.461 1 38.25 715 LEU A N 1
ATOM 5649 C CA . LEU A 1 715 ? -21.047 30.469 11.906 1 38.25 715 LEU A CA 1
ATOM 5650 C C . LEU A 1 715 ? -20.641 29.984 10.516 1 38.25 715 LEU A C 1
ATOM 5652 O O . LEU A 1 715 ? -21.125 28.953 10.039 1 38.25 715 LEU A O 1
ATOM 5656 N N . LYS A 1 716 ? -19.953 30.766 9.781 1 40.91 716 LYS A N 1
ATOM 5657 C CA . LYS A 1 716 ? -19.516 30.469 8.422 1 40.91 716 LYS A CA 1
ATOM 5658 C C . LYS A 1 716 ? -18.703 29.188 8.367 1 40.91 716 LYS A C 1
ATOM 5660 O O . LYS A 1 716 ? -18.828 28.391 7.426 1 40.91 716 LYS A O 1
ATOM 5665 N N . GLN A 1 717 ? -17.953 28.906 9.305 1 39.81 717 GLN A N 1
ATOM 5666 C CA . GLN A 1 717 ? -16.969 27.828 9.219 1 39.81 717 GLN A CA 1
ATOM 5667 C C . GLN A 1 717 ? -17.531 26.531 9.781 1 39.81 717 GLN A C 1
ATOM 5669 O O . GLN A 1 717 ? -17 25.453 9.508 1 39.81 717 GLN A O 1
ATOM 5674 N N . ALA A 1 718 ? -18.594 26.609 10.547 1 41.84 718 ALA A N 1
ATOM 5675 C CA . ALA A 1 718 ? -19.219 25.391 11.031 1 41.84 718 ALA A CA 1
ATOM 5676 C C . ALA A 1 718 ? -19.734 24.531 9.875 1 41.84 718 ALA A C 1
ATOM 5678 O O . ALA A 1 718 ? -19.719 23.312 9.938 1 41.84 718 ALA A O 1
ATOM 5679 N N . TYR A 1 719 ? -20.031 25.203 8.898 1 40.94 719 TYR A N 1
ATOM 5680 C CA . TYR A 1 719 ? -20.609 24.469 7.777 1 40.94 719 TYR A CA 1
ATOM 5681 C C . TYR A 1 719 ? -19.562 23.609 7.098 1 40.94 719 TYR A C 1
ATOM 5683 O O . TYR A 1 719 ? -19.891 22.672 6.371 1 40.94 719 TYR A O 1
ATOM 5691 N N . LYS A 1 720 ? -18.281 23.891 7.293 1 43.5 720 LYS A N 1
ATOM 5692 C CA . LYS A 1 720 ? -17.234 23.062 6.707 1 43.5 720 LYS A CA 1
ATOM 5693 C C . LYS A 1 720 ? -17.109 21.719 7.441 1 43.5 720 LYS A C 1
ATOM 5695 O O . LYS A 1 720 ? -16.422 20.812 6.973 1 43.5 720 LYS A O 1
ATOM 5700 N N . LEU A 1 721 ? -17.781 21.688 8.57 1 41.25 721 LEU A N 1
ATOM 5701 C CA . LEU A 1 721 ? -17.75 20.453 9.344 1 41.25 721 LEU A CA 1
ATOM 5702 C C . LEU A 1 721 ? -18.75 19.453 8.797 1 41.25 721 LEU A C 1
ATOM 5704 O O . LEU A 1 721 ? -18.688 18.266 9.117 1 41.25 721 LEU A O 1
ATOM 5708 N N . TYR A 1 722 ? -19.75 20.031 7.957 1 38.34 722 TYR A N 1
ATOM 5709 C CA . TYR A 1 722 ? -20.688 19.109 7.344 1 38.34 722 TYR A CA 1
ATOM 5710 C C . TYR A 1 722 ? -20.094 18.5 6.074 1 38.34 722 TYR A C 1
ATOM 5712 O O . TYR A 1 722 ? -19.625 19.219 5.195 1 38.34 722 TYR A O 1
ATOM 5720 N N . MET B 1 1 ? 25.906 -21.453 -47.375 1 20.95 1 MET B N 1
ATOM 5721 C CA . MET B 1 1 ? 25.375 -22.672 -46.75 1 20.95 1 MET B CA 1
ATOM 5722 C C . MET B 1 1 ? 24.547 -22.344 -45.5 1 20.95 1 MET B C 1
ATOM 5724 O O . MET B 1 1 ? 25.062 -21.766 -44.562 1 20.95 1 MET B O 1
ATOM 5728 N N . LYS B 1 2 ? 23.281 -21.969 -45.844 1 26.61 2 LYS B N 1
ATOM 5729 C CA . LYS B 1 2 ? 22.125 -21.484 -45.062 1 26.61 2 LYS B CA 1
ATOM 5730 C C . LYS B 1 2 ? 21.703 -22.516 -44.031 1 26.61 2 LYS B C 1
ATOM 5732 O O . LYS B 1 2 ? 21.125 -23.547 -44.375 1 26.61 2 LYS B O 1
ATOM 5737 N N . GLY B 1 3 ? 22.672 -22.766 -43.156 1 23.41 3 GLY B N 1
ATOM 5738 C CA . GLY B 1 3 ? 22.609 -23.828 -42.156 1 23.41 3 GLY B CA 1
ATOM 5739 C C . GLY B 1 3 ? 21.312 -23.828 -41.375 1 23.41 3 GLY B C 1
ATOM 5740 O O . GLY B 1 3 ? 20.812 -22.781 -41 1 23.41 3 GLY B O 1
ATOM 5741 N N . ARG B 1 4 ? 20.484 -24.859 -41.812 1 27.97 4 ARG B N 1
ATOM 5742 C CA . ARG B 1 4 ? 19.234 -25.25 -41.156 1 27.97 4 ARG B CA 1
ATOM 5743 C C . ARG B 1 4 ? 19.391 -25.25 -39.656 1 27.97 4 ARG B C 1
ATOM 5745 O O . ARG B 1 4 ? 20.25 -25.938 -39.094 1 27.97 4 ARG B O 1
ATOM 5752 N N . VAL B 1 5 ? 19.281 -24.109 -39.188 1 28.52 5 VAL B N 1
ATOM 5753 C CA . VAL B 1 5 ? 19.266 -23.938 -37.719 1 28.52 5 VAL B CA 1
ATOM 5754 C C . VAL B 1 5 ? 18.484 -25.078 -37.094 1 28.52 5 VAL B C 1
ATOM 5756 O O . VAL B 1 5 ? 17.328 -25.328 -37.438 1 28.52 5 VAL B O 1
ATOM 5759 N N . PRO B 1 6 ? 19.156 -26.172 -36.812 1 28.5 6 PRO B N 1
ATOM 5760 C CA . PRO B 1 6 ? 18.516 -27.344 -36.219 1 28.5 6 PRO B CA 1
ATOM 5761 C C . PRO B 1 6 ? 17.438 -26.984 -35.219 1 28.5 6 PRO B C 1
ATOM 5763 O O . PRO B 1 6 ? 17.625 -26.094 -34.375 1 28.5 6 PRO B O 1
ATOM 5766 N N . THR B 1 7 ? 16.156 -27.172 -35.719 1 30.23 7 THR B N 1
ATOM 5767 C CA . THR B 1 7 ? 14.828 -26.938 -35.156 1 30.23 7 THR B CA 1
ATOM 5768 C C . THR B 1 7 ? 14.695 -27.594 -33.781 1 30.23 7 THR B C 1
ATOM 5770 O O . THR B 1 7 ? 14.188 -28.703 -33.688 1 30.23 7 THR B O 1
ATOM 5773 N N . GLY B 1 8 ? 15.773 -27.797 -33.156 1 26.06 8 GLY B N 1
ATOM 5774 C CA . GLY B 1 8 ? 15.914 -28.562 -31.922 1 26.06 8 GLY B CA 1
ATOM 5775 C C . GLY B 1 8 ? 14.867 -28.219 -30.875 1 26.06 8 GLY B C 1
ATOM 5776 O O . GLY B 1 8 ? 14.25 -29.109 -30.297 1 26.06 8 GLY B O 1
ATOM 5777 N N . PHE B 1 9 ? 15.008 -27.219 -30.234 1 33.09 9 PHE B N 1
ATOM 5778 C CA . PHE B 1 9 ? 14.328 -27.062 -28.953 1 33.09 9 PHE B CA 1
ATOM 5779 C C . PHE B 1 9 ? 12.828 -26.906 -29.156 1 33.09 9 PHE B C 1
ATOM 5781 O O . PHE B 1 9 ? 12.352 -25.859 -29.594 1 33.09 9 PHE B O 1
ATOM 5788 N N . SER B 1 10 ? 12.086 -27.969 -29.656 1 31.34 10 SER B N 1
ATOM 5789 C CA . SER B 1 10 ? 10.766 -27.766 -30.234 1 31.34 10 SER B CA 1
ATOM 5790 C C . SER B 1 10 ? 9.781 -27.234 -29.203 1 31.34 10 SER B C 1
ATOM 5792 O O . SER B 1 10 ? 9.836 -27.609 -28.031 1 31.34 10 SER B O 1
ATOM 5794 N N . ILE B 1 11 ? 9.102 -26.156 -29.422 1 31.98 11 ILE B N 1
ATOM 5795 C CA . ILE B 1 11 ? 7.859 -25.5 -29.047 1 31.98 11 ILE B CA 1
ATOM 5796 C C . ILE B 1 11 ? 6.82 -26.547 -28.641 1 31.98 11 ILE B C 1
ATOM 5798 O O . ILE B 1 11 ? 5.84 -26.219 -27.969 1 31.98 11 ILE B O 1
ATOM 5802 N N . GLU B 1 12 ? 7.176 -27.766 -29.141 1 33.81 12 GLU B N 1
ATOM 5803 C CA . GLU B 1 12 ? 6.215 -28.828 -28.906 1 33.81 12 GLU B CA 1
ATOM 5804 C C . GLU B 1 12 ? 6.199 -29.234 -27.422 1 33.81 12 GLU B C 1
ATOM 5806 O O . GLU B 1 12 ? 5.133 -29.469 -26.859 1 33.81 12 GLU B O 1
ATOM 5811 N N . THR B 1 13 ? 7.301 -29.016 -26.719 1 35.34 13 THR B N 1
ATOM 5812 C CA . THR B 1 13 ? 7.398 -29.453 -25.328 1 35.34 13 THR B CA 1
ATOM 5813 C C . THR B 1 13 ? 6.66 -28.484 -24.406 1 35.34 13 THR B C 1
ATOM 5815 O O . THR B 1 13 ? 5.984 -28.906 -23.469 1 35.34 13 THR B O 1
ATOM 5818 N N . MET B 1 14 ? 6.68 -27.25 -24.734 1 34.03 14 MET B N 1
ATOM 5819 C CA . MET B 1 14 ? 5.988 -26.25 -23.953 1 34.03 14 MET B CA 1
ATOM 5820 C C . MET B 1 14 ? 4.477 -26.391 -24.078 1 34.03 14 MET B C 1
ATOM 5822 O O . MET B 1 14 ? 3.748 -26.234 -23.094 1 34.03 14 MET B O 1
ATOM 5826 N N . SER B 1 15 ? 4.055 -26.734 -25.281 1 33.09 15 SER B N 1
ATOM 5827 C CA . SER B 1 15 ? 2.629 -26.922 -25.547 1 33.09 15 SER B CA 1
ATOM 5828 C C . SER B 1 15 ? 2.076 -28.109 -24.781 1 33.09 15 SER B C 1
ATOM 5830 O O . SER B 1 15 ? 0.956 -28.062 -24.266 1 33.09 15 SER B O 1
ATOM 5832 N N . VAL B 1 16 ? 2.91 -29.047 -24.656 1 36.44 16 VAL B N 1
ATOM 5833 C CA . VAL B 1 16 ? 2.443 -30.266 -24 1 36.44 16 VAL B CA 1
ATOM 5834 C C . VAL B 1 16 ? 2.291 -30.031 -22.5 1 36.44 16 VAL B C 1
ATOM 5836 O O . VAL B 1 16 ? 1.305 -30.453 -21.891 1 36.44 16 VAL B O 1
ATOM 5839 N N . CYS B 1 17 ? 3.066 -29.172 -21.984 1 38.16 17 CYS B N 1
ATOM 5840 C CA . CYS B 1 17 ? 3.053 -28.859 -20.562 1 38.16 17 CYS B CA 1
ATOM 5841 C C . CYS B 1 17 ? 1.818 -28.031 -20.203 1 38.16 17 CYS B C 1
ATOM 5843 O O . CYS B 1 17 ? 1.178 -28.281 -19.188 1 38.16 17 CYS B O 1
ATOM 5845 N N . CYS B 1 18 ? 1.512 -27.125 -21 1 39.03 18 CYS B N 1
ATOM 5846 C CA . CYS B 1 18 ? 0.293 -26.344 -20.812 1 39.03 18 CYS B CA 1
ATOM 5847 C C . CYS B 1 18 ? -0.942 -27.234 -20.922 1 39.03 18 CYS B C 1
ATOM 5849 O O . CYS B 1 18 ? -1.878 -27.094 -20.141 1 39.03 18 CYS B O 1
ATOM 5851 N N . VAL B 1 19 ? -0.878 -28.156 -21.891 1 38.16 19 VAL B N 1
ATOM 5852 C CA . VAL B 1 19 ? -2.037 -29.016 -22.109 1 38.16 19 VAL B CA 1
ATOM 5853 C C . VAL B 1 19 ? -2.203 -29.969 -20.922 1 38.16 19 VAL B C 1
ATOM 5855 O O . VAL B 1 19 ? -3.316 -30.172 -20.438 1 38.16 19 VAL B O 1
ATOM 5858 N N . ILE B 1 20 ? -1.133 -30.312 -20.375 1 40.38 20 ILE B N 1
ATOM 5859 C CA . ILE B 1 20 ? -1.189 -31.234 -19.25 1 40.38 20 ILE B CA 1
ATOM 5860 C C . ILE B 1 20 ? -1.684 -30.5 -18 1 40.38 20 ILE B C 1
ATOM 5862 O O . ILE B 1 20 ? -2.525 -31.016 -17.266 1 40.38 20 ILE B O 1
ATOM 5866 N N . SER B 1 21 ? -1.185 -29.312 -17.781 1 39.53 21 SER B N 1
ATOM 5867 C CA . SER B 1 21 ? -1.688 -28.5 -16.672 1 39.53 21 SER B CA 1
ATOM 5868 C C . SER B 1 21 ? -3.189 -28.266 -16.797 1 39.53 21 SER B C 1
ATOM 5870 O O . SER B 1 21 ? -3.914 -28.312 -15.805 1 39.53 21 SER B O 1
ATOM 5872 N N . TRP B 1 22 ? -3.584 -28.078 -18 1 39.22 22 TRP B N 1
ATOM 5873 C CA . TRP B 1 22 ? -5.008 -27.891 -18.266 1 39.22 22 TRP B CA 1
ATOM 5874 C C . TRP B 1 22 ? -5.77 -29.203 -18.078 1 39.22 22 TRP B C 1
ATOM 5876 O O . TRP B 1 22 ? -6.879 -29.203 -17.547 1 39.22 22 TRP B O 1
ATOM 5886 N N . ILE B 1 23 ? -5.262 -30.172 -18.609 1 39.66 23 ILE B N 1
ATOM 5887 C CA . ILE B 1 23 ? -5.938 -31.453 -18.453 1 39.66 23 ILE B CA 1
ATOM 5888 C C . ILE B 1 23 ? -5.984 -31.844 -16.969 1 39.66 23 ILE B C 1
ATOM 5890 O O . ILE B 1 23 ? -7.016 -32.281 -16.469 1 39.66 23 ILE B O 1
ATOM 5894 N N . MET B 1 24 ? -5.02 -31.469 -16.328 1 40.97 24 MET B N 1
ATOM 5895 C CA . MET B 1 24 ? -4.93 -31.734 -14.898 1 40.97 24 MET B CA 1
ATOM 5896 C C . MET B 1 24 ? -5.957 -30.906 -14.125 1 40.97 24 MET B C 1
ATOM 5898 O O . MET B 1 24 ? -6.602 -31.406 -13.211 1 40.97 24 MET B O 1
ATOM 5902 N N . LEU B 1 25 ? -5.988 -29.688 -14.422 1 38.41 25 LEU B N 1
ATOM 5903 C CA . LEU B 1 25 ? -7.031 -28.812 -13.891 1 38.41 25 LEU B CA 1
ATOM 5904 C C . LEU B 1 25 ? -8.414 -29.391 -14.18 1 38.41 25 LEU B C 1
ATOM 5906 O O . LEU B 1 25 ? -9.297 -29.344 -13.32 1 38.41 25 LEU B O 1
ATOM 5910 N N . SER B 1 26 ? -8.547 -29.75 -15.422 1 35.25 26 SER B N 1
ATOM 5911 C CA . SER B 1 26 ? -9.844 -30.297 -15.805 1 35.25 26 SER B CA 1
ATOM 5912 C C . SER B 1 26 ? -10.148 -31.578 -15.039 1 35.25 26 SER B C 1
ATOM 5914 O O . SER B 1 26 ? -11.305 -31.844 -14.688 1 35.25 26 SER B O 1
ATOM 5916 N N . VAL B 1 27 ? -9.164 -32.281 -14.891 1 37.38 27 VAL B N 1
ATOM 5917 C CA . VAL B 1 27 ? -9.398 -33.562 -14.234 1 37.38 27 VAL B CA 1
ATOM 5918 C C . VAL B 1 27 ? -9.688 -33.344 -12.75 1 37.38 27 VAL B C 1
ATOM 5920 O O . VAL B 1 27 ? -10.547 -34.031 -12.172 1 37.38 27 VAL B O 1
ATOM 5923 N N . LEU B 1 28 ? -8.984 -32.5 -12.148 1 37.5 28 LEU B N 1
ATOM 5924 C CA . LEU B 1 28 ? -9.109 -32.188 -10.727 1 37.5 28 LEU B CA 1
ATOM 5925 C C . LEU B 1 28 ? -10.5 -31.656 -10.406 1 37.5 28 LEU B C 1
ATOM 5927 O O . LEU B 1 28 ? -11.039 -31.922 -9.328 1 37.5 28 LEU B O 1
ATOM 5931 N N . VAL B 1 29 ? -10.93 -30.766 -11.125 1 34.09 29 VAL B N 1
ATOM 5932 C CA . VAL B 1 29 ? -12.25 -30.172 -10.93 1 34.09 29 VAL B CA 1
ATOM 5933 C C . VAL B 1 29 ? -13.336 -31.203 -11.25 1 34.09 29 VAL B C 1
ATOM 5935 O O . VAL B 1 29 ? -14.406 -31.188 -10.648 1 34.09 29 VAL B O 1
ATOM 5938 N N . PHE B 1 30 ? -13.109 -32.031 -12.234 1 31.58 30 PHE B N 1
ATOM 5939 C CA . PHE B 1 30 ? -14.258 -32.75 -12.773 1 31.58 30 PHE B CA 1
ATOM 5940 C C . PHE B 1 30 ? -14.336 -34.156 -12.188 1 31.58 30 PHE B C 1
ATOM 5942 O O . PHE B 1 30 ? -15.164 -34.938 -12.617 1 31.58 30 PHE B O 1
ATOM 5949 N N . ALA B 1 31 ? -13.469 -34.531 -11.43 1 31.11 31 ALA B N 1
ATOM 5950 C CA . ALA B 1 31 ? -13.633 -36 -11.352 1 31.11 31 ALA B CA 1
ATOM 5951 C C . ALA B 1 31 ? -14.68 -36.344 -10.297 1 31.11 31 ALA B C 1
ATOM 5953 O O . ALA B 1 31 ? -14.344 -36.562 -9.125 1 31.11 31 ALA B O 1
ATOM 5954 N N . PRO B 1 32 ? -15.961 -35.688 -10.234 1 30.56 32 PRO B N 1
ATOM 5955 C CA . PRO B 1 32 ? -16.891 -36.25 -9.25 1 30.56 32 PRO B CA 1
ATOM 5956 C C . PRO B 1 32 ? -17.094 -37.781 -9.438 1 30.56 32 PRO B C 1
ATOM 5958 O O . PRO B 1 32 ? -16.734 -38.312 -10.477 1 30.56 32 PRO B O 1
ATOM 5961 N N . GLY B 1 33 ? -17.828 -38.312 -8.367 1 29.11 33 GLY B N 1
ATOM 5962 C CA . GLY B 1 33 ? -18.328 -39.656 -8.07 1 29.11 33 GLY B CA 1
ATOM 5963 C C . GLY B 1 33 ? -19.391 -40.125 -9.047 1 29.11 33 GLY B C 1
ATOM 5964 O O . GLY B 1 33 ? -19.953 -41.219 -8.875 1 29.11 33 GLY B O 1
ATOM 5965 N N . CYS B 1 34 ? -20.359 -39.375 -9.406 1 30.31 34 CYS B N 1
ATOM 5966 C CA . CYS B 1 34 ? -21.406 -40.156 -10.062 1 30.31 34 CYS B CA 1
ATOM 5967 C C . CYS B 1 34 ? -20.859 -40.938 -11.258 1 30.31 34 CYS B C 1
ATOM 5969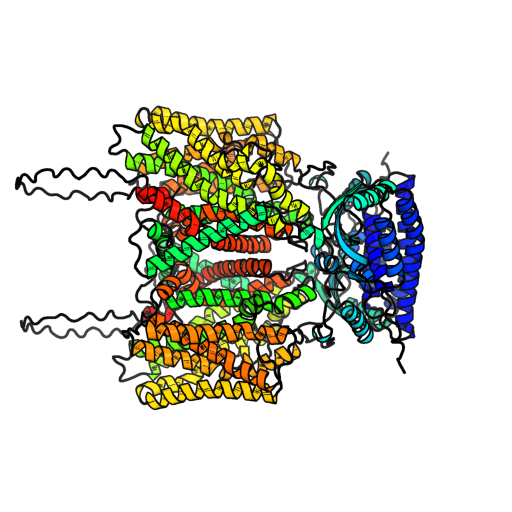 O O . CYS B 1 34 ? -19.938 -40.438 -11.93 1 30.31 34 CYS B O 1
ATOM 5971 N N . SER B 1 35 ? -21.484 -42.281 -11.625 1 37.03 35 SER B N 1
ATOM 5972 C CA . SER B 1 35 ? -21.047 -43.625 -11.969 1 37.03 35 SER B CA 1
ATOM 5973 C C . SER B 1 35 ? -20.25 -43.625 -13.266 1 37.03 35 SER B C 1
ATOM 5975 O O . SER B 1 35 ? -19.125 -44.156 -13.32 1 37.03 35 SER B O 1
ATOM 5977 N N . ALA B 1 36 ? -20.844 -43.656 -14.398 1 37.34 36 ALA B N 1
ATOM 5978 C CA . ALA B 1 36 ? -20.234 -44.062 -15.664 1 37.34 36 ALA B CA 1
ATOM 5979 C C . ALA B 1 36 ? -19.234 -43 -16.141 1 37.34 36 ALA B C 1
ATOM 5981 O O . ALA B 1 36 ? -18.094 -43.344 -16.5 1 37.34 36 ALA B O 1
ATOM 5982 N N . SER B 1 37 ? -19.609 -41.688 -16.047 1 49.59 37 SER B N 1
ATOM 5983 C CA . SER B 1 37 ? -18.859 -40.594 -16.672 1 49.59 37 SER B CA 1
ATOM 5984 C C . SER B 1 37 ? -17.734 -40.094 -15.766 1 49.59 37 SER B C 1
ATOM 5986 O O . SER B 1 37 ? -16.641 -39.781 -16.219 1 49.59 37 SER B O 1
ATOM 5988 N N . LEU B 1 38 ? -17.953 -40.094 -14.492 1 55.16 38 LEU B N 1
ATOM 5989 C CA . LEU B 1 38 ? -16.875 -39.812 -13.555 1 55.16 38 LEU B CA 1
ATOM 5990 C C . LEU B 1 38 ? -15.852 -40.938 -13.539 1 55.16 38 LEU B C 1
ATOM 5992 O O . LEU B 1 38 ? -14.656 -40.719 -13.352 1 55.16 38 LEU B O 1
ATOM 5996 N N . ASP B 1 39 ? -16.406 -42.125 -13.906 1 58.53 39 ASP B N 1
ATOM 5997 C CA . ASP B 1 39 ? -15.531 -43.281 -13.969 1 58.53 39 ASP B CA 1
ATOM 5998 C C . ASP B 1 39 ? -14.523 -43.156 -15.117 1 58.53 39 ASP B C 1
ATOM 6000 O O . ASP B 1 39 ? -13.367 -43.562 -14.984 1 58.53 39 ASP B O 1
ATOM 6004 N N . GLU B 1 40 ? -15.094 -42.469 -16.172 1 64.06 40 GLU B N 1
ATOM 6005 C CA . GLU B 1 40 ? -14.172 -42.25 -17.281 1 64.06 40 GLU B CA 1
ATOM 6006 C C . GLU B 1 40 ? -13.047 -41.281 -16.875 1 64.06 40 GLU B C 1
ATOM 6008 O O . GLU B 1 40 ? -11.891 -41.5 -17.25 1 64.06 40 GLU B O 1
ATOM 6013 N N . GLY B 1 41 ? -13.469 -40.312 -16.156 1 62.03 41 GLY B N 1
ATOM 6014 C CA . GLY B 1 41 ? -12.461 -39.375 -15.695 1 62.03 41 GLY B CA 1
ATOM 6015 C C . GLY B 1 41 ? -11.469 -40 -14.719 1 62.03 41 GLY B C 1
ATOM 6016 O O . GLY B 1 41 ? -10.266 -39.781 -14.828 1 62.03 41 GLY B O 1
ATOM 6017 N N . ARG B 1 42 ? -11.977 -40.812 -13.875 1 62.78 42 ARG B N 1
ATOM 6018 C CA . ARG B 1 42 ? -11.125 -41.5 -12.906 1 62.78 42 ARG B CA 1
ATOM 6019 C C . ARG B 1 42 ? -10.18 -42.469 -13.602 1 62.78 42 ARG B C 1
ATOM 6021 O O . ARG B 1 42 ? -9.008 -42.594 -13.234 1 62.78 42 ARG B O 1
ATOM 6028 N N . ALA B 1 43 ? -10.758 -43.188 -14.523 1 65.88 43 ALA B N 1
ATOM 6029 C CA . ALA B 1 43 ? -9.938 -44.156 -15.273 1 65.88 43 ALA B CA 1
ATOM 6030 C C . ALA B 1 43 ? -8.812 -43.438 -16.016 1 65.88 43 ALA B C 1
ATOM 6032 O O . ALA B 1 43 ? -7.68 -43.906 -16.062 1 65.88 43 ALA B O 1
ATOM 6033 N N . LEU B 1 44 ? -9.156 -42.344 -16.562 1 64.19 44 LEU B N 1
ATOM 6034 C CA . LEU B 1 44 ? -8.156 -41.562 -17.281 1 64.19 44 LEU B CA 1
ATOM 6035 C C . LEU B 1 44 ? -7.062 -41.094 -16.344 1 64.19 44 LEU B C 1
ATOM 6037 O O . LEU B 1 44 ? -5.875 -41.156 -16.672 1 64.19 44 LEU B O 1
ATOM 6041 N N . LEU B 1 45 ? -7.414 -40.688 -15.195 1 61.56 45 LEU B N 1
ATOM 6042 C CA . LEU B 1 45 ? -6.441 -40.188 -14.227 1 61.56 45 LEU B CA 1
ATOM 6043 C C . LEU B 1 45 ? -5.559 -41.344 -13.711 1 61.56 45 LEU B C 1
ATOM 6045 O O . LEU B 1 45 ? -4.359 -41.156 -13.508 1 61.56 45 LEU B O 1
ATOM 6049 N N . LYS B 1 46 ? -6.195 -42.406 -13.477 1 63.47 46 LYS B N 1
ATOM 6050 C CA . LYS B 1 46 ? -5.43 -43.594 -13.047 1 63.47 46 LYS B CA 1
ATOM 6051 C C . LYS B 1 46 ? -4.43 -44 -14.109 1 63.47 46 LYS B C 1
ATOM 6053 O O . LYS B 1 46 ? -3.305 -44.406 -13.797 1 63.47 46 LYS B O 1
ATOM 6058 N N . ASP B 1 47 ? -4.871 -43.969 -15.32 1 67.88 47 ASP B N 1
ATOM 6059 C CA . ASP B 1 47 ? -3.977 -44.312 -16.422 1 67.88 47 ASP B CA 1
ATOM 6060 C C . ASP B 1 47 ? -2.793 -43.375 -16.5 1 67.88 47 ASP B C 1
ATOM 6062 O O . ASP B 1 47 ? -1.653 -43.781 -16.703 1 67.88 47 ASP B O 1
ATOM 6066 N N . ILE B 1 48 ? -3.059 -42.188 -16.266 1 62.62 48 ILE B N 1
ATOM 6067 C CA . ILE B 1 48 ? -2.014 -41.156 -16.328 1 62.62 48 ILE B CA 1
ATOM 6068 C C . ILE B 1 48 ? -1.062 -41.344 -15.148 1 62.62 48 ILE B C 1
ATOM 6070 O O . ILE B 1 48 ? 0.159 -41.312 -15.312 1 62.62 48 ILE B O 1
ATOM 6074 N N . ALA B 1 49 ? -1.603 -41.531 -13.992 1 62 49 ALA B N 1
ATOM 6075 C CA . ALA B 1 49 ? -0.789 -41.688 -12.797 1 62 49 ALA B CA 1
ATOM 6076 C C . ALA B 1 49 ? 0.104 -42.938 -12.914 1 62 49 ALA B C 1
ATOM 6078 O O . ALA B 1 49 ? 1.286 -42.875 -12.57 1 62 49 ALA B O 1
ATOM 6079 N N . SER B 1 50 ? -0.503 -44 -13.367 1 66.94 50 SER B N 1
ATOM 6080 C CA . SER B 1 50 ? 0.259 -45.25 -13.523 1 66.94 50 SER B CA 1
ATOM 6081 C C . SER B 1 50 ? 1.394 -45.062 -14.523 1 66.94 50 SER B C 1
ATOM 6083 O O . SER B 1 50 ? 2.486 -45.594 -14.336 1 66.94 50 SER B O 1
ATOM 6085 N N . PHE B 1 51 ? 1.113 -44.438 -15.547 1 68.38 51 PHE B N 1
ATOM 6086 C CA . PHE B 1 51 ? 2.135 -44.156 -16.547 1 68.38 51 PHE B CA 1
ATOM 6087 C C . PHE B 1 51 ? 3.283 -43.375 -15.953 1 68.38 51 PHE B C 1
ATOM 6089 O O . PHE B 1 51 ? 4.453 -43.719 -16.141 1 68.38 51 PHE B O 1
ATOM 6096 N N . LEU B 1 52 ? 2.971 -42.375 -15.188 1 63.12 52 LEU B N 1
ATOM 6097 C CA . LEU B 1 52 ? 3.988 -41.5 -14.602 1 63.12 52 LEU B CA 1
ATOM 6098 C C . LEU B 1 52 ? 4.797 -42.25 -13.547 1 63.12 52 LEU B C 1
ATOM 6100 O O . LEU B 1 52 ? 6.02 -42.094 -13.484 1 63.12 52 LEU B O 1
ATOM 6104 N N . PHE B 1 53 ? 4.152 -43.031 -12.789 1 66.25 53 PHE B N 1
ATOM 6105 C CA . PHE B 1 53 ? 4.836 -43.781 -11.75 1 66.25 53 PHE B CA 1
ATOM 6106 C C . PHE B 1 53 ? 5.801 -44.781 -12.352 1 66.25 53 PHE B C 1
ATOM 6108 O O . PHE B 1 53 ? 6.891 -45.031 -11.82 1 66.25 53 PHE B O 1
ATOM 6115 N N . ARG B 1 54 ? 5.406 -45.344 -13.414 1 70.44 54 ARG B N 1
ATOM 6116 C CA . ARG B 1 54 ? 6.254 -46.312 -14.078 1 70.44 54 ARG B CA 1
ATOM 6117 C C . ARG B 1 54 ? 7.512 -45.688 -14.641 1 70.44 54 ARG B C 1
ATOM 6119 O O . ARG B 1 54 ? 8.57 -46.312 -14.703 1 70.44 54 ARG B O 1
ATOM 6126 N N . LYS B 1 55 ? 7.363 -44.5 -14.969 1 67.38 55 LYS B N 1
ATOM 6127 C CA . LYS B 1 55 ? 8.5 -43.812 -15.578 1 67.38 55 LYS B CA 1
ATOM 6128 C C . LYS B 1 55 ? 9.391 -43.156 -14.508 1 67.38 55 LYS B C 1
ATOM 6130 O O . LYS B 1 55 ? 10.609 -43.094 -14.664 1 67.38 55 LYS B O 1
ATOM 6135 N N . ILE B 1 56 ? 8.844 -42.719 -13.367 1 67.56 56 ILE B N 1
ATOM 6136 C CA . ILE B 1 56 ? 9.578 -41.938 -12.383 1 67.56 56 ILE B CA 1
ATOM 6137 C C . ILE B 1 56 ? 10.211 -42.875 -11.352 1 67.56 56 ILE B C 1
ATOM 6139 O O . ILE B 1 56 ? 11.305 -42.594 -10.852 1 67.56 56 ILE B O 1
ATOM 6143 N N . LEU B 1 57 ? 9.602 -43.969 -11.047 1 70.25 57 LEU B N 1
ATOM 6144 C CA . LEU B 1 57 ? 10.031 -44.844 -9.969 1 70.25 57 LEU B CA 1
ATOM 6145 C C . LEU B 1 57 ? 11.453 -45.344 -10.203 1 70.25 57 LEU B C 1
ATOM 6147 O O . LEU B 1 57 ? 12.289 -45.312 -9.297 1 70.25 57 LEU B O 1
ATOM 6151 N N . PRO B 1 58 ? 11.734 -45.75 -11.438 1 72.19 58 PRO B N 1
ATOM 6152 C CA . PRO B 1 58 ? 13.109 -46.188 -11.648 1 72.19 58 PRO B CA 1
ATOM 6153 C C . PRO B 1 58 ? 14.125 -45.062 -11.492 1 72.19 58 PRO B C 1
ATOM 6155 O O . PRO B 1 58 ? 15.234 -45.312 -11 1 72.19 58 PRO B O 1
ATOM 6158 N N . ILE B 1 59 ? 13.789 -43.906 -11.852 1 69.19 59 ILE B N 1
ATOM 6159 C CA . ILE B 1 59 ? 14.68 -42.781 -11.711 1 69.19 59 ILE B CA 1
ATOM 6160 C C . ILE B 1 59 ? 14.891 -42.469 -10.234 1 69.19 59 ILE B C 1
ATOM 6162 O O . ILE B 1 59 ? 16.016 -42.188 -9.805 1 69.19 59 ILE B O 1
ATOM 6166 N N . ALA B 1 60 ? 13.859 -42.469 -9.484 1 71.62 60 ALA B N 1
ATOM 6167 C CA . ALA B 1 60 ? 13.938 -42.219 -8.047 1 71.62 60 ALA B CA 1
ATOM 6168 C C . ALA B 1 60 ? 14.797 -43.25 -7.34 1 71.62 60 ALA B C 1
ATOM 6170 O O . ALA B 1 60 ? 15.602 -42.906 -6.469 1 71.62 60 ALA B O 1
ATOM 6171 N N . GLN B 1 61 ? 14.602 -44.469 -7.738 1 73.5 61 GLN B N 1
ATOM 6172 C CA . GLN B 1 61 ? 15.375 -45.531 -7.133 1 73.5 61 GLN B CA 1
ATOM 6173 C C . GLN B 1 61 ? 16.859 -45.375 -7.434 1 73.5 61 GLN B C 1
ATOM 6175 O O . GLN B 1 61 ? 17.703 -45.562 -6.547 1 73.5 61 GLN B O 1
ATOM 6180 N N . ASP B 1 62 ? 17.125 -45.031 -8.617 1 75.5 62 ASP B N 1
ATOM 6181 C CA . ASP B 1 62 ? 18.531 -44.812 -9 1 75.5 62 ASP B CA 1
ATOM 6182 C C . ASP B 1 62 ? 19.141 -43.688 -8.195 1 75.5 62 ASP B C 1
ATOM 6184 O O . ASP B 1 62 ? 20.281 -43.781 -7.734 1 75.5 62 ASP B O 1
ATOM 6188 N N . VAL B 1 63 ? 18.406 -42.656 -8.023 1 77.06 63 VAL B N 1
ATOM 6189 C CA . VAL B 1 63 ? 18.906 -41.469 -7.328 1 77.06 63 VAL B CA 1
ATOM 6190 C C . VAL B 1 63 ? 19.094 -41.781 -5.848 1 77.06 63 VAL B C 1
ATOM 6192 O O . VAL B 1 63 ? 20.078 -41.375 -5.238 1 77.06 63 VAL B O 1
ATOM 6195 N N . PHE B 1 64 ? 18.219 -42.594 -5.297 1 76.94 64 PHE B N 1
ATOM 6196 C CA . PHE B 1 64 ? 18.281 -42.906 -3.873 1 76.94 64 PHE B CA 1
ATOM 6197 C C . PHE B 1 64 ? 19.438 -43.844 -3.574 1 76.94 64 PHE B C 1
ATOM 6199 O O . PHE B 1 64 ? 20.078 -43.719 -2.521 1 76.94 64 PHE B O 1
ATOM 6206 N N . ILE B 1 65 ? 19.688 -44.688 -4.484 1 76.56 65 ILE B N 1
ATOM 6207 C CA . ILE B 1 65 ? 20.75 -45.656 -4.285 1 76.56 65 ILE B CA 1
ATOM 6208 C C . ILE B 1 65 ? 22.109 -45 -4.445 1 76.56 65 ILE B C 1
ATOM 6210 O O . ILE B 1 65 ? 23.047 -45.281 -3.713 1 76.56 65 ILE B O 1
ATOM 6214 N N . GLU B 1 66 ? 22.156 -44.062 -5.234 1 80.31 66 GLU B N 1
ATOM 6215 C CA . GLU B 1 66 ? 23.438 -43.438 -5.555 1 80.31 66 GLU B CA 1
ATOM 6216 C C . GLU B 1 66 ? 23.719 -42.25 -4.637 1 80.31 66 GLU B C 1
ATOM 6218 O O . GLU B 1 66 ? 24.859 -41.781 -4.555 1 80.31 66 GLU B O 1
ATOM 6223 N N . SER B 1 67 ? 22.703 -41.844 -3.951 1 82.38 67 SER B N 1
ATOM 6224 C CA . SER B 1 67 ? 22.891 -40.656 -3.119 1 82.38 67 SER B CA 1
ATOM 6225 C C . SER B 1 67 ? 23.234 -41.031 -1.683 1 82.38 67 SER B C 1
ATOM 6227 O O . SER B 1 67 ? 22.719 -42 -1.159 1 82.38 67 SER B O 1
ATOM 6229 N N . ASP B 1 68 ? 24.25 -40.312 -1.107 1 86.06 68 ASP B N 1
ATOM 6230 C CA . ASP B 1 68 ? 24.641 -40.531 0.284 1 86.06 68 ASP B CA 1
ATOM 6231 C C . ASP B 1 68 ? 23.703 -39.781 1.229 1 86.06 68 ASP B C 1
ATOM 6233 O O . ASP B 1 68 ? 24.047 -38.688 1.718 1 86.06 68 ASP B O 1
ATOM 6237 N N . ILE B 1 69 ? 22.516 -40.375 1.363 1 90.69 69 ILE B N 1
ATOM 6238 C CA . ILE B 1 69 ? 21.531 -39.719 2.234 1 90.69 69 ILE B CA 1
ATOM 6239 C C . ILE B 1 69 ? 21.25 -40.625 3.438 1 90.69 69 ILE B C 1
ATOM 6241 O O . ILE B 1 69 ? 21.5 -41.844 3.395 1 90.69 69 ILE B O 1
ATOM 6245 N N . SER B 1 70 ? 20.844 -40.031 4.531 1 92.12 70 SER B N 1
ATOM 6246 C CA . SER B 1 70 ? 20.531 -40.75 5.758 1 92.12 70 SER B CA 1
ATOM 6247 C C . SER B 1 70 ? 19.344 -41.688 5.555 1 92.12 70 SER B C 1
ATOM 6249 O O . SER B 1 70 ? 18.531 -41.5 4.656 1 92.12 70 SER B O 1
ATOM 6251 N N . SER B 1 71 ? 19.25 -42.75 6.301 1 91.06 71 SER B N 1
ATOM 6252 C CA . SER B 1 71 ? 18.156 -43.719 6.227 1 91.06 71 SER B CA 1
ATOM 6253 C C . SER B 1 71 ? 16.828 -43.094 6.609 1 91.06 71 SER B C 1
ATOM 6255 O O . SER B 1 71 ? 15.781 -43.469 6.105 1 91.06 71 SER B O 1
ATOM 6257 N N . GLU B 1 72 ? 16.906 -42.094 7.48 1 93.31 72 GLU B N 1
ATOM 6258 C CA . GLU B 1 72 ? 15.688 -41.406 7.875 1 93.31 72 GLU B CA 1
ATOM 6259 C C . GLU B 1 72 ? 15.102 -40.625 6.711 1 93.31 72 GLU B C 1
ATOM 6261 O O . GLU B 1 72 ? 13.891 -40.625 6.496 1 93.31 72 GLU B O 1
ATOM 6266 N N . CYS B 1 73 ? 15.922 -40 6.012 1 93.69 73 CYS B N 1
ATOM 6267 C CA . CYS B 1 73 ? 15.469 -39.219 4.871 1 93.69 73 CYS B CA 1
ATOM 6268 C C . CYS B 1 73 ? 14.938 -40.125 3.76 1 93.69 73 CYS B C 1
ATOM 6270 O O . CYS B 1 73 ? 13.836 -39.906 3.252 1 93.69 73 CYS B O 1
ATOM 6272 N N . SER B 1 74 ? 15.703 -41.156 3.436 1 89.88 74 SER B N 1
ATOM 6273 C CA . SER B 1 74 ? 15.273 -42.094 2.383 1 89.88 74 SER B CA 1
ATOM 6274 C C . SER B 1 74 ? 13.969 -42.781 2.76 1 89.88 74 SER B C 1
ATOM 6276 O O . SER B 1 74 ? 13.078 -42.938 1.921 1 89.88 74 SER B O 1
ATOM 6278 N N . GLY B 1 75 ? 13.898 -43.188 4.027 1 88.88 75 GLY B N 1
ATOM 6279 C CA . GLY B 1 75 ? 12.688 -43.812 4.5 1 88.88 75 GLY B CA 1
ATOM 6280 C C . GLY B 1 75 ? 11.469 -42.906 4.445 1 88.88 75 GLY B C 1
ATOM 6281 O O . GLY B 1 75 ? 10.383 -43.344 4.066 1 88.88 75 GLY B O 1
ATOM 6282 N N . SER B 1 76 ? 11.594 -41.719 4.832 1 92.94 76 SER B N 1
ATOM 6283 C CA . SER B 1 76 ? 10.477 -40.781 4.84 1 92.94 76 SER B CA 1
ATOM 6284 C C . SER B 1 76 ? 10.031 -40.438 3.42 1 92.94 76 SER B C 1
ATOM 6286 O O . SER B 1 76 ? 8.844 -40.281 3.162 1 92.94 76 SER B O 1
ATOM 6288 N N . LEU B 1 77 ? 10.984 -40.375 2.52 1 89.75 77 LEU B N 1
ATOM 6289 C CA . LEU B 1 77 ? 10.648 -40.094 1.129 1 89.75 77 LEU B CA 1
ATOM 6290 C C . LEU B 1 77 ? 9.906 -41.281 0.499 1 89.75 77 LEU B C 1
ATOM 6292 O O . LEU B 1 77 ? 8.961 -41.062 -0.274 1 89.75 77 LEU B O 1
ATOM 6296 N N . LEU B 1 78 ? 10.328 -42.438 0.835 1 84.56 78 LEU B N 1
ATOM 6297 C CA . LEU B 1 78 ? 9.648 -43.625 0.323 1 84.56 78 LEU B CA 1
ATOM 6298 C C . LEU B 1 78 ? 8.242 -43.719 0.896 1 84.56 78 LEU B C 1
ATOM 6300 O O . LEU B 1 78 ? 7.309 -44.125 0.192 1 84.56 78 LEU B O 1
ATOM 6304 N N . LYS B 1 79 ? 8.164 -43.375 2.107 1 88.25 79 LYS B N 1
ATOM 6305 C CA . LYS B 1 79 ? 6.84 -43.375 2.719 1 88.25 79 LYS B CA 1
ATOM 6306 C C . LYS B 1 79 ? 5.938 -42.312 2.059 1 88.25 79 LYS B C 1
ATOM 6308 O O . LYS B 1 79 ? 4.738 -42.562 1.882 1 88.25 79 LYS B O 1
ATOM 6313 N N . PHE B 1 80 ? 6.492 -41.188 1.872 1 87.62 80 PHE B N 1
ATOM 6314 C CA . PHE B 1 80 ? 5.758 -40.125 1.193 1 87.62 80 PHE B CA 1
ATOM 6315 C C . PHE B 1 80 ? 5.273 -40.594 -0.175 1 87.62 80 PHE B C 1
ATOM 6317 O O . PHE B 1 80 ? 4.102 -40.406 -0.517 1 87.62 80 PHE B O 1
ATOM 6324 N N . MET B 1 81 ? 6.117 -41.281 -0.953 1 79.38 81 MET B N 1
ATOM 6325 C CA . MET B 1 81 ? 5.766 -41.781 -2.287 1 79.38 81 MET B CA 1
ATOM 6326 C C . MET B 1 81 ? 4.688 -42.844 -2.215 1 79.38 81 MET B C 1
ATOM 6328 O O . MET B 1 81 ? 3.76 -42.844 -3.025 1 79.38 81 MET B O 1
ATOM 6332 N N . SER B 1 82 ? 4.836 -43.719 -1.273 1 80.38 82 SER B N 1
ATOM 6333 C CA . SER B 1 82 ? 3.838 -44.781 -1.101 1 80.38 82 SER B CA 1
ATOM 6334 C C . SER B 1 82 ? 2.492 -44.188 -0.679 1 80.38 82 SER B C 1
ATOM 6336 O O . SER B 1 82 ? 1.441 -44.688 -1.093 1 80.38 82 SER B O 1
ATOM 6338 N N . ALA B 1 83 ? 2.559 -43.188 0.138 1 82.81 83 ALA B N 1
ATOM 6339 C CA . ALA B 1 83 ? 1.335 -42.562 0.614 1 82.81 83 ALA B CA 1
ATOM 6340 C C . ALA B 1 83 ? 0.631 -41.812 -0.514 1 82.81 83 ALA B C 1
ATOM 6342 O O . ALA B 1 83 ? -0.598 -41.719 -0.537 1 82.81 83 ALA B O 1
ATOM 6343 N N . ILE B 1 84 ? 1.378 -41.281 -1.44 1 77.44 84 ILE B N 1
ATOM 6344 C CA . ILE B 1 84 ? 0.793 -40.594 -2.604 1 77.44 84 ILE B CA 1
ATOM 6345 C C . ILE B 1 84 ? 0.036 -41.625 -3.449 1 77.44 84 ILE B C 1
ATOM 6347 O O . ILE B 1 84 ? -1.07 -41.344 -3.92 1 77.44 84 ILE B O 1
ATOM 6351 N N . ARG B 1 85 ? 0.641 -42.781 -3.553 1 71 85 ARG B N 1
ATOM 6352 C CA . ARG B 1 85 ? 0.018 -43.875 -4.332 1 71 85 ARG B CA 1
ATOM 6353 C C . ARG B 1 85 ? -1.29 -44.312 -3.689 1 71 85 ARG B C 1
ATOM 6355 O O . ARG B 1 85 ? -2.242 -44.656 -4.391 1 71 85 ARG B O 1
ATOM 6362 N N . ARG B 1 86 ? -1.29 -44.219 -2.352 1 72.94 86 ARG B N 1
ATOM 6363 C CA . ARG B 1 86 ? -2.482 -44.625 -1.623 1 72.94 86 ARG B CA 1
ATOM 6364 C C . ARG B 1 86 ? -3.459 -43.469 -1.454 1 72.94 86 ARG B C 1
ATOM 6366 O O . ARG B 1 86 ? -4.512 -43.625 -0.833 1 72.94 86 ARG B O 1
ATOM 6373 N N . SER B 1 87 ? -3.137 -42.312 -1.909 1 75.69 87 SER B N 1
ATOM 6374 C CA . SER B 1 87 ? -3.973 -41.125 -1.853 1 75.69 87 SER B CA 1
ATOM 6375 C C . SER B 1 87 ? -4.301 -40.75 -0.412 1 75.69 87 SER B C 1
ATOM 6377 O O . SER B 1 87 ? -5.457 -40.469 -0.083 1 75.69 87 SER B O 1
ATOM 6379 N N . GLU B 1 88 ? -3.309 -40.812 0.373 1 79 88 GLU B N 1
ATOM 6380 C CA . GLU B 1 88 ? -3.494 -40.344 1.744 1 79 88 GLU B CA 1
ATOM 6381 C C . GLU B 1 88 ? -3.613 -38.812 1.802 1 79 88 GLU B C 1
ATOM 6383 O O . GLU B 1 88 ? -2.916 -38.125 1.074 1 79 88 GLU B O 1
ATOM 6388 N N . PRO B 1 89 ? -4.5 -38.312 2.623 1 81.69 89 PRO B N 1
ATOM 6389 C CA . PRO B 1 89 ? -4.77 -36.875 2.639 1 81.69 89 PRO B CA 1
ATOM 6390 C C . PRO B 1 89 ? -3.518 -36.062 2.92 1 81.69 89 PRO B C 1
ATOM 6392 O O . PRO B 1 89 ? -3.281 -35.062 2.252 1 81.69 89 PRO B O 1
ATOM 6395 N N . TRP B 1 90 ? -2.713 -36.469 3.896 1 87.56 90 TRP B N 1
ATOM 6396 C CA . TRP B 1 90 ? -1.538 -35.688 4.23 1 87.56 90 TRP B CA 1
ATOM 6397 C C . TRP B 1 90 ? -0.544 -35.656 3.074 1 87.56 90 TRP B C 1
ATOM 6399 O O . TRP B 1 90 ? 0.158 -34.656 2.865 1 87.56 90 TRP B O 1
ATOM 6409 N N . ALA B 1 91 ? -0.412 -36.781 2.377 1 86.31 91 ALA B N 1
ATOM 6410 C CA . ALA B 1 91 ? 0.52 -36.875 1.256 1 86.31 91 ALA B CA 1
ATOM 6411 C C . ALA B 1 91 ? 0.079 -35.969 0.103 1 86.31 91 ALA B C 1
ATOM 6413 O O . ALA B 1 91 ? 0.911 -35.344 -0.551 1 86.31 91 ALA B O 1
ATOM 6414 N N . LEU B 1 92 ? -1.194 -35.906 -0.067 1 81 92 LEU B N 1
ATOM 6415 C CA . LEU B 1 92 ? -1.723 -35.031 -1.107 1 81 92 LEU B CA 1
ATOM 6416 C C . LEU B 1 92 ? -1.555 -33.562 -0.721 1 81 92 LEU B C 1
ATOM 6418 O O . LEU B 1 92 ? -1.287 -32.719 -1.577 1 81 92 LEU B O 1
ATOM 6422 N N . LYS B 1 93 ? -1.765 -33.312 0.552 1 87.69 93 LYS B N 1
ATOM 6423 C CA . LYS B 1 93 ? -1.552 -31.969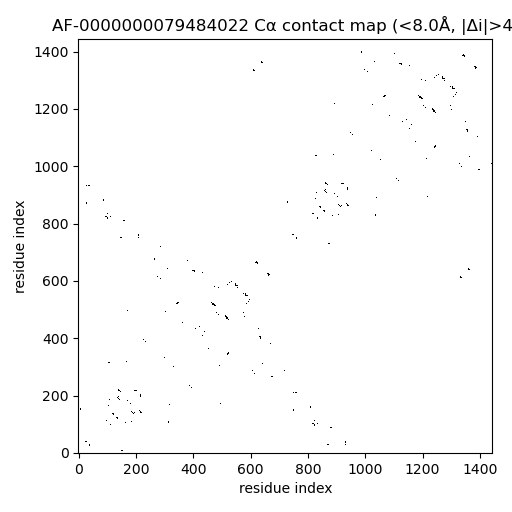 1.061 1 87.69 93 LYS B CA 1
ATOM 6424 C C . LYS B 1 93 ? -0.108 -31.516 0.846 1 87.69 93 LYS B C 1
ATOM 6426 O O . LYS B 1 93 ? 0.14 -30.375 0.427 1 87.69 93 LYS B O 1
ATOM 6431 N N . MET B 1 94 ? 0.777 -32.375 1.083 1 88.94 94 MET B N 1
ATOM 6432 C CA . MET B 1 94 ? 2.195 -32.094 0.916 1 88.94 94 MET B CA 1
ATOM 6433 C C . MET B 1 94 ? 2.545 -31.922 -0.559 1 88.94 94 MET B C 1
ATOM 6435 O O . MET B 1 94 ? 3.273 -30.984 -0.925 1 88.94 94 MET B O 1
ATOM 6439 N N . LEU B 1 95 ? 1.982 -32.75 -1.327 1 83.31 95 LEU B N 1
ATOM 6440 C CA . LEU B 1 95 ? 2.264 -32.719 -2.758 1 83.31 95 LEU B CA 1
ATOM 6441 C C . LEU B 1 95 ? 1.724 -31.438 -3.391 1 83.31 95 LEU B C 1
ATOM 6443 O O . LEU B 1 95 ? 2.41 -30.797 -4.188 1 83.31 95 LEU B O 1
ATOM 6447 N N . THR B 1 96 ? 0.542 -31.016 -3.057 1 83.5 96 THR B N 1
ATOM 6448 C CA . THR B 1 96 ? -0.125 -29.891 -3.705 1 83.5 96 THR B CA 1
ATOM 6449 C C . THR B 1 96 ? 0.375 -28.562 -3.139 1 83.5 96 THR B C 1
ATOM 6451 O O . THR B 1 96 ? -0.007 -27.484 -3.617 1 83.5 96 THR B O 1
ATOM 6454 N N . ALA B 1 97 ? 1.239 -28.672 -2.152 1 91.06 97 ALA B N 1
ATOM 6455 C CA . ALA B 1 97 ? 1.825 -27.453 -1.585 1 91.06 97 ALA B CA 1
ATOM 6456 C C . ALA B 1 97 ? 3.031 -27 -2.4 1 91.06 97 ALA B C 1
ATOM 6458 O O . ALA B 1 97 ? 3.475 -25.859 -2.27 1 91.06 97 ALA B O 1
ATOM 6459 N N . ALA B 1 98 ? 3.553 -27.859 -3.209 1 88.38 98 ALA B N 1
ATOM 6460 C CA . ALA B 1 98 ? 4.766 -27.562 -3.967 1 88.38 98 ALA B CA 1
ATOM 6461 C C . ALA B 1 98 ? 4.461 -26.641 -5.148 1 88.38 98 ALA B C 1
ATOM 6463 O O . ALA B 1 98 ? 3.312 -26.547 -5.582 1 88.38 98 ALA B O 1
ATOM 6464 N N . GLY B 1 99 ? 5.488 -25.875 -5.496 1 86.31 99 GLY B N 1
ATOM 6465 C CA . GLY B 1 99 ? 5.363 -25.047 -6.676 1 86.31 99 GLY B CA 1
ATOM 6466 C C . GLY B 1 99 ? 5.383 -25.828 -7.973 1 86.31 99 GLY B C 1
ATOM 6467 O O . GLY B 1 99 ? 6.105 -26.812 -8.094 1 86.31 99 GLY B O 1
ATOM 6468 N N . LEU B 1 100 ? 4.512 -25.312 -8.844 1 77.81 100 LEU B N 1
ATOM 6469 C CA . LEU B 1 100 ? 4.414 -25.938 -10.156 1 77.81 100 LEU B CA 1
ATOM 6470 C C . LEU B 1 100 ? 4.957 -25.016 -11.242 1 77.81 100 LEU B C 1
ATOM 6472 O O . LEU B 1 100 ? 5.48 -23.938 -10.938 1 77.81 100 LEU B O 1
ATOM 6476 N N . VAL B 1 101 ? 4.922 -25.516 -12.445 1 73.44 101 VAL B N 1
ATOM 6477 C CA . VAL B 1 101 ? 5.363 -24.672 -13.555 1 73.44 101 VAL B CA 1
ATOM 6478 C C . VAL B 1 101 ? 4.465 -23.438 -13.656 1 73.44 101 VAL B C 1
ATOM 6480 O O . VAL B 1 101 ? 3.24 -23.562 -13.734 1 73.44 101 VAL B O 1
ATOM 6483 N N . PRO B 1 102 ? 5.113 -22.422 -13.586 1 80.69 102 PRO B N 1
ATOM 6484 C CA . PRO B 1 102 ? 4.305 -21.203 -13.57 1 80.69 102 PRO B CA 1
ATOM 6485 C C . PRO B 1 102 ? 3.74 -20.844 -14.945 1 80.69 102 PRO B C 1
ATOM 6487 O O . PRO B 1 102 ? 4.309 -21.234 -15.969 1 80.69 102 PRO B O 1
ATOM 6490 N N . SER B 1 103 ? 2.629 -20.188 -14.93 1 84.81 103 SER B N 1
ATOM 6491 C CA . SER B 1 103 ? 2.105 -19.578 -16.141 1 84.81 103 SER B CA 1
ATOM 6492 C C . SER B 1 103 ? 2.928 -18.359 -16.562 1 84.81 103 SER B C 1
ATOM 6494 O O . SER B 1 103 ? 3.564 -17.734 -15.711 1 84.81 103 SER B O 1
ATOM 6496 N N . GLY B 1 104 ? 3.078 -18.125 -17.781 1 86.06 104 GLY B N 1
ATOM 6497 C CA . GLY B 1 104 ? 3.777 -16.938 -18.25 1 86.06 104 GLY B CA 1
ATOM 6498 C C . GLY B 1 104 ? 5.258 -17.172 -18.484 1 86.06 104 GLY B C 1
ATOM 6499 O O . GLY B 1 104 ? 6.066 -16.25 -18.328 1 86.06 104 GLY B O 1
ATOM 6500 N N . ILE B 1 105 ? 5.621 -18.328 -18.75 1 80.69 105 ILE B N 1
ATOM 6501 C CA . ILE B 1 105 ? 7.023 -18.703 -18.906 1 80.69 105 ILE B CA 1
ATOM 6502 C C . ILE B 1 105 ? 7.621 -17.953 -20.094 1 80.69 105 ILE B C 1
ATOM 6504 O O . ILE B 1 105 ? 8.812 -17.609 -20.094 1 80.69 105 ILE B O 1
ATOM 6508 N N . MET B 1 106 ? 6.762 -17.672 -21.109 1 84.31 106 MET B N 1
ATOM 6509 C CA . MET B 1 106 ? 7.273 -16.969 -22.281 1 84.31 106 MET B CA 1
ATOM 6510 C C . MET B 1 106 ? 7.504 -15.492 -21.984 1 84.31 106 MET B C 1
ATOM 6512 O O . MET B 1 106 ? 8.195 -14.805 -22.734 1 84.31 106 MET B O 1
ATOM 6516 N N . TYR B 1 107 ? 6.879 -15.039 -20.953 1 87.56 107 TYR B N 1
ATOM 6517 C CA . TYR B 1 107 ? 7.164 -13.711 -20.422 1 87.56 107 TYR B CA 1
ATOM 6518 C C . TYR B 1 107 ? 8.227 -13.781 -19.328 1 87.56 107 TYR B C 1
ATOM 6520 O O . TYR B 1 107 ? 8.438 -12.805 -18.609 1 87.56 107 TYR B O 1
ATOM 6528 N N . LEU B 1 108 ? 8.805 -14.977 -19.172 1 83.75 108 LEU B N 1
ATOM 6529 C CA . LEU B 1 108 ? 9.922 -15.25 -18.266 1 83.75 108 LEU B CA 1
ATOM 6530 C C . LEU B 1 108 ? 9.484 -15.148 -16.812 1 83.75 108 LEU B C 1
ATOM 6532 O O . LEU B 1 108 ? 10.109 -14.445 -16.016 1 83.75 108 LEU B O 1
ATOM 6536 N N . THR B 1 109 ? 8.344 -15.75 -16.5 1 85.44 109 THR B N 1
ATOM 6537 C CA . THR B 1 109 ? 8.023 -15.984 -15.102 1 85.44 109 THR B CA 1
ATOM 6538 C C . THR B 1 109 ? 8.984 -17 -14.492 1 85.44 109 THR B C 1
ATOM 6540 O O . THR B 1 109 ? 9.07 -18.141 -14.961 1 85.44 109 THR B O 1
ATOM 6543 N N . MET B 1 110 ? 9.648 -16.578 -13.438 1 81.5 110 MET B N 1
ATOM 6544 C CA . MET B 1 110 ? 10.758 -17.391 -12.945 1 81.5 110 MET B CA 1
ATOM 6545 C C . MET B 1 110 ? 10.469 -17.906 -11.539 1 81.5 110 MET B C 1
ATOM 6547 O O . MET B 1 110 ? 11.383 -18.328 -10.828 1 81.5 110 MET B O 1
ATOM 6551 N N . THR B 1 111 ? 9.258 -17.812 -11.164 1 86.44 111 THR B N 1
ATOM 6552 C CA . THR B 1 111 ? 9.039 -18.219 -9.781 1 86.44 111 THR B CA 1
ATOM 6553 C C . THR B 1 111 ? 7.68 -18.891 -9.617 1 86.44 111 THR B C 1
ATOM 6555 O O . THR B 1 111 ? 6.711 -18.516 -10.281 1 86.44 111 THR B O 1
ATOM 6558 N N . SER B 1 112 ? 7.621 -19.922 -8.953 1 88.62 112 SER B N 1
ATOM 6559 C CA . SER B 1 112 ? 6.445 -20.609 -8.43 1 88.62 112 SER B CA 1
ATOM 6560 C C . SER B 1 112 ? 6.672 -21.094 -7 1 88.62 112 SER B C 1
ATOM 6562 O O . SER B 1 112 ? 7.141 -22.219 -6.777 1 88.62 112 SER B O 1
ATOM 6564 N N . LEU B 1 113 ? 6.312 -20.344 -6.098 1 91.06 113 LEU B N 1
ATOM 6565 C CA . LEU B 1 113 ? 6.691 -20.531 -4.703 1 91.06 113 LEU B CA 1
ATOM 6566 C C . LEU B 1 113 ? 5.809 -21.594 -4.039 1 91.06 113 LEU B C 1
ATOM 6568 O O . LEU B 1 113 ? 6.125 -22.078 -2.951 1 91.06 113 LEU B O 1
ATOM 6572 N N . GLY B 1 114 ? 4.73 -22.016 -4.668 1 91.38 114 GLY B N 1
ATOM 6573 C CA . GLY B 1 114 ? 3.834 -22.953 -4.02 1 91.38 114 GLY B CA 1
ATOM 6574 C C . GLY B 1 114 ? 3.117 -22.359 -2.818 1 91.38 114 GLY B C 1
ATOM 6575 O O . GLY B 1 114 ? 2.955 -21.141 -2.727 1 91.38 114 GLY B O 1
ATOM 6576 N N . SER B 1 115 ? 2.547 -23.25 -2.004 1 92.62 115 SER B N 1
ATOM 6577 C CA . SER B 1 115 ? 1.851 -22.797 -0.803 1 92.62 115 SER B CA 1
ATOM 6578 C C . SER B 1 115 ? 2.684 -23.062 0.448 1 92.62 115 SER B C 1
ATOM 6580 O O . SER B 1 115 ? 2.602 -24.141 1.044 1 92.62 115 SER B O 1
ATOM 6582 N N . TYR B 1 116 ? 3.424 -22.047 0.892 1 93.12 116 TYR B N 1
ATOM 6583 C CA . TYR B 1 116 ? 4.336 -22.109 2.029 1 93.12 116 TYR B CA 1
ATOM 6584 C C . TYR B 1 116 ? 3.6 -22.547 3.293 1 93.12 116 TYR B C 1
ATOM 6586 O O . TYR B 1 116 ? 4.043 -23.453 3.998 1 93.12 116 TYR B O 1
ATOM 6594 N N . GLY B 1 117 ? 2.441 -21.969 3.586 1 91.19 117 GLY B N 1
ATOM 6595 C CA . GLY B 1 117 ? 1.671 -22.266 4.781 1 91.19 117 GLY B CA 1
ATOM 6596 C C . GLY B 1 117 ? 1.111 -23.672 4.793 1 91.19 117 GLY B C 1
ATOM 6597 O O . GLY B 1 117 ? 1.137 -24.344 5.82 1 91.19 117 GLY B O 1
ATOM 6598 N N . GLN B 1 118 ? 0.588 -24.125 3.621 1 92.62 118 GLN B N 1
ATOM 6599 C CA . GLN B 1 118 ? 0.059 -25.469 3.502 1 92.62 118 GLN B CA 1
ATOM 6600 C C . GLN B 1 118 ? 1.146 -26.516 3.762 1 92.62 118 GLN B C 1
ATOM 6602 O O . GLN B 1 118 ? 0.893 -27.531 4.402 1 92.62 118 GLN B O 1
ATOM 6607 N N . CYS B 1 119 ? 2.311 -26.25 3.285 1 94.5 119 CYS B N 1
ATOM 6608 C CA . CYS B 1 119 ? 3.422 -27.188 3.471 1 94.5 119 CYS B CA 1
ATOM 6609 C C . CYS B 1 119 ? 3.807 -27.281 4.941 1 94.5 119 CYS B C 1
ATOM 6611 O O . CYS B 1 119 ? 3.916 -28.391 5.484 1 94.5 119 CYS B O 1
ATOM 6613 N N . LEU B 1 120 ? 3.943 -26.203 5.617 1 93.44 120 LEU B N 1
ATOM 6614 C CA . LEU B 1 120 ? 4.418 -26.188 7 1 93.44 120 LEU B CA 1
ATOM 6615 C C . LEU B 1 120 ? 3.377 -26.797 7.938 1 93.44 120 LEU B C 1
ATOM 6617 O O . LEU B 1 120 ? 3.727 -27.344 8.977 1 93.44 120 LEU B O 1
ATOM 6621 N N . SER B 1 121 ? 2.105 -26.734 7.59 1 92 121 SER B N 1
ATOM 6622 C CA . SER B 1 121 ? 1.045 -27.234 8.469 1 92 121 SER B CA 1
ATOM 6623 C C . SER B 1 121 ? 0.82 -28.719 8.273 1 92 121 SER B C 1
ATOM 6625 O O . SER B 1 121 ? 0.048 -29.344 9.016 1 92 121 SER B O 1
ATOM 6627 N N . THR B 1 122 ? 1.486 -29.328 7.324 1 93.19 122 THR B N 1
ATOM 6628 C CA . THR B 1 122 ? 1.298 -30.75 7.031 1 93.19 122 THR B CA 1
ATOM 6629 C C . THR B 1 122 ? 1.936 -31.625 8.117 1 93.19 122 THR B C 1
ATOM 6631 O O . THR B 1 122 ? 3.082 -31.391 8.508 1 93.19 122 THR B O 1
ATOM 6634 N N . ARG B 1 123 ? 1.153 -32.531 8.68 1 91.88 123 ARG B N 1
ATOM 6635 C CA . ARG B 1 123 ? 1.587 -33.531 9.656 1 91.88 123 ARG B CA 1
ATOM 6636 C C . ARG B 1 123 ? 1.266 -34.969 9.172 1 91.88 123 ARG B C 1
ATOM 6638 O O . ARG B 1 123 ? 0.112 -35.25 8.867 1 91.88 123 ARG B O 1
ATOM 6645 N N . ALA B 1 124 ? 2.332 -35.688 9.008 1 92 124 ALA B N 1
ATOM 6646 C CA . ALA B 1 124 ? 2.156 -37.062 8.555 1 92 124 ALA B CA 1
ATOM 6647 C C . ALA B 1 124 ? 2.018 -38.031 9.742 1 92 124 ALA B C 1
ATOM 6649 O O . ALA B 1 124 ? 2.92 -38.125 10.57 1 92 124 ALA B O 1
ATOM 6650 N N . TYR B 1 125 ? 0.826 -38.688 9.742 1 86.56 125 TYR B N 1
ATOM 6651 C CA . TYR B 1 125 ? 0.573 -39.656 10.805 1 86.56 125 TYR B CA 1
ATOM 6652 C C . TYR B 1 125 ? 0.555 -41.094 10.258 1 86.56 125 TYR B C 1
ATOM 6654 O O . TYR B 1 125 ? 0.223 -41.312 9.086 1 86.56 125 TYR B O 1
ATOM 6662 N N . GLU B 1 126 ? 1.001 -42.031 10.992 1 78.44 126 GLU B N 1
ATOM 6663 C CA . GLU B 1 126 ? 0.96 -43.438 10.594 1 78.44 126 GLU B CA 1
ATOM 6664 C C . GLU B 1 126 ? -0.465 -43.969 10.633 1 78.44 126 GLU B C 1
ATOM 6666 O O . GLU B 1 126 ? -1.212 -43.719 11.578 1 78.44 126 GLU B O 1
ATOM 6671 N N . GLU B 1 127 ? -1.132 -44.219 9.453 1 65.44 127 GLU B N 1
ATOM 6672 C CA . GLU B 1 127 ? -2.486 -44.75 9.43 1 65.44 127 GLU B CA 1
ATOM 6673 C C . GLU B 1 127 ? -2.598 -46 10.289 1 65.44 127 GLU B C 1
ATOM 6675 O O . GLU B 1 127 ? -1.977 -47.031 9.992 1 65.44 127 GLU B O 1
ATOM 6680 N N . ASN B 1 128 ? -2.336 -46.031 11.555 1 54.03 128 ASN B N 1
ATOM 6681 C CA . ASN B 1 128 ? -2.777 -47.188 12.305 1 54.03 128 ASN B CA 1
ATOM 6682 C C . ASN B 1 128 ? -4.234 -47.062 12.734 1 54.03 128 ASN B C 1
ATOM 6684 O O . ASN B 1 128 ? -4.762 -45.969 12.836 1 54.03 128 ASN B O 1
ATOM 6688 N N . ASP B 1 129 ? -5.051 -48.219 12.484 1 46.53 129 ASP B N 1
ATOM 6689 C CA . ASP B 1 129 ? -6.434 -48.375 12.906 1 46.53 129 ASP B CA 1
ATOM 6690 C C . ASP B 1 129 ? -6.719 -47.594 14.18 1 46.53 129 ASP B C 1
ATOM 6692 O O . ASP B 1 129 ? -7.871 -47.469 14.594 1 46.53 129 ASP B O 1
ATOM 6696 N N . ASN B 1 130 ? -5.797 -47.438 15.133 1 45.41 130 ASN B N 1
ATOM 6697 C CA . ASN B 1 130 ? -6.094 -46.969 16.484 1 45.41 130 ASN B CA 1
ATOM 6698 C C . ASN B 1 130 ? -5.914 -45.469 16.609 1 45.41 130 ASN B C 1
ATOM 6700 O O . ASN B 1 130 ? -5.234 -44.844 15.789 1 45.41 130 ASN B O 1
ATOM 6704 N N . THR B 1 131 ? -6.562 -44.688 17.625 1 52.28 131 THR B N 1
ATOM 6705 C CA . THR B 1 131 ? -6.887 -43.312 18.062 1 52.28 131 THR B CA 1
ATOM 6706 C C . THR B 1 131 ? -5.645 -42.438 18.016 1 52.28 131 THR B C 1
ATOM 6708 O O . THR B 1 131 ? -5.75 -41.219 17.844 1 52.28 131 THR B O 1
ATOM 6711 N N . SER B 1 132 ? -4.438 -42.938 18.5 1 57.56 132 SER B N 1
ATOM 6712 C CA . SER B 1 132 ? -3.289 -42.062 18.734 1 57.56 132 SER B CA 1
ATOM 6713 C C . SER B 1 132 ? -2.162 -42.344 17.75 1 57.56 132 SER B C 1
ATOM 6715 O O . SER B 1 132 ? -1.236 -43.094 18.062 1 57.56 132 SER B O 1
ATOM 6717 N N . SER B 1 133 ? -2.242 -42.125 16.422 1 68.62 133 SER B N 1
ATOM 6718 C CA . SER B 1 133 ? -1.184 -42.438 15.477 1 68.62 133 SER B CA 1
ATOM 6719 C C . SER B 1 133 ? 0.021 -41.5 15.656 1 68.62 133 SER B C 1
ATOM 6721 O O . SER B 1 133 ? -0.131 -40.281 15.758 1 68.62 133 SER B O 1
ATOM 6723 N N . PRO B 1 134 ? 1.159 -42.125 16 1 81.12 134 PRO B N 1
ATOM 6724 C CA . PRO B 1 134 ? 2.373 -41.344 16.203 1 81.12 134 PRO B CA 1
ATOM 6725 C C . PRO B 1 134 ? 2.727 -40.469 14.984 1 81.12 134 PRO B C 1
ATOM 6727 O O . PRO B 1 134 ? 2.467 -40.875 13.844 1 81.12 134 PRO B O 1
ATOM 6730 N N . LEU B 1 135 ? 3.191 -39.344 15.219 1 87.44 135 LEU B N 1
ATOM 6731 C CA . LEU B 1 135 ? 3.658 -38.406 14.195 1 87.44 135 LEU B CA 1
ATOM 6732 C C . LEU B 1 135 ? 4.926 -38.938 13.523 1 87.44 135 LEU B C 1
ATOM 6734 O O . LEU B 1 135 ? 5.898 -39.25 14.203 1 87.44 135 LEU B O 1
ATOM 6738 N N . LEU B 1 136 ? 4.926 -39.188 12.273 1 90.94 136 LEU B N 1
ATOM 6739 C CA . LEU B 1 136 ? 6.07 -39.625 11.5 1 90.94 136 LEU B CA 1
ATOM 6740 C C . LEU B 1 136 ? 7.023 -38.5 11.203 1 90.94 136 LEU B C 1
ATOM 6742 O O . LEU B 1 136 ? 8.203 -38.531 11.57 1 90.94 136 LEU B O 1
ATOM 6746 N N . PHE B 1 137 ? 6.578 -37.531 10.492 1 93.5 137 PHE B N 1
ATOM 6747 C CA . PHE B 1 137 ? 7.336 -36.344 10.172 1 93.5 137 PHE B CA 1
ATOM 6748 C C . PHE B 1 137 ? 6.402 -35.188 9.812 1 93.5 137 PHE B C 1
ATOM 6750 O O . PHE B 1 137 ? 5.184 -35.344 9.766 1 93.5 137 PHE B O 1
ATOM 6757 N N . MET B 1 138 ? 6.977 -34.031 9.688 1 94.25 138 MET B N 1
ATOM 6758 C CA . MET B 1 138 ? 6.234 -32.812 9.32 1 94.25 138 MET B CA 1
ATOM 6759 C C . MET B 1 138 ? 6.668 -32.312 7.949 1 94.25 138 MET B C 1
ATOM 6761 O O . MET B 1 138 ? 7.641 -32.812 7.375 1 94.25 138 MET B O 1
ATOM 6765 N N . GLY B 1 139 ? 5.828 -31.422 7.414 1 95.06 139 GLY B N 1
ATOM 6766 C CA . GLY B 1 139 ? 6.188 -30.812 6.152 1 95.06 139 GLY B CA 1
ATOM 6767 C C . GLY B 1 139 ? 7.297 -29.781 6.281 1 95.06 139 GLY B C 1
ATOM 6768 O O . GLY B 1 139 ? 7.352 -29.031 7.266 1 95.06 139 GLY B O 1
ATOM 6769 N N . GLN B 1 140 ? 8.195 -29.828 5.316 1 95.56 140 GLN B N 1
ATOM 6770 C CA . GLN B 1 140 ? 9.312 -28.891 5.23 1 95.56 140 GLN B CA 1
ATOM 6771 C C . GLN B 1 140 ? 9.336 -28.188 3.873 1 95.56 140 GLN B C 1
ATOM 6773 O O . GLN B 1 140 ? 9.266 -28.844 2.832 1 95.56 140 GLN B O 1
ATOM 6778 N N . TYR B 1 141 ? 9.375 -26.875 4.004 1 95.19 141 TYR B N 1
ATOM 6779 C CA . TYR B 1 141 ? 9.398 -26.094 2.775 1 95.19 141 TYR B CA 1
ATOM 6780 C C . TYR B 1 141 ? 10.836 -25.781 2.359 1 95.19 141 TYR B C 1
ATOM 6782 O O . TYR B 1 141 ? 11.586 -25.156 3.115 1 95.19 141 TYR B O 1
ATOM 6790 N N . CYS B 1 142 ? 11.211 -26.188 1.145 1 94.56 142 CYS B N 1
ATOM 6791 C CA . CYS B 1 142 ? 12.547 -25.922 0.62 1 94.56 142 CYS B CA 1
ATOM 6792 C C . CYS B 1 142 ? 12.477 -25.125 -0.677 1 94.56 142 CYS B C 1
ATOM 6794 O O . CYS B 1 142 ? 11.633 -25.391 -1.532 1 94.56 142 CYS B O 1
ATOM 6796 N N . GLY B 1 143 ? 13.289 -24.094 -0.753 1 91.19 143 GLY B N 1
ATOM 6797 C CA . GLY B 1 143 ? 13.398 -23.344 -1.995 1 91.19 143 GLY B CA 1
ATOM 6798 C C . GLY B 1 143 ? 14.344 -23.984 -2.994 1 91.19 143 GLY B C 1
ATOM 6799 O O . GLY B 1 143 ? 15.547 -24.078 -2.746 1 91.19 143 GLY B O 1
ATOM 6800 N N . LEU B 1 144 ? 13.797 -24.438 -4.125 1 89.31 144 LEU B N 1
ATOM 6801 C CA . LEU B 1 144 ? 14.57 -25.078 -5.188 1 89.31 144 LEU B CA 1
ATOM 6802 C C . LEU B 1 144 ? 14.898 -24.078 -6.293 1 89.31 144 LEU B C 1
ATOM 6804 O O . LEU B 1 144 ? 14.008 -23.391 -6.793 1 89.31 144 LEU B O 1
ATOM 6808 N N . ASN B 1 145 ? 16.125 -23.922 -6.57 1 85.12 145 ASN B N 1
ATOM 6809 C CA . ASN B 1 145 ? 16.594 -23.109 -7.684 1 85.12 145 ASN B CA 1
ATOM 6810 C C . ASN B 1 145 ? 17.094 -23.969 -8.836 1 85.12 145 ASN B C 1
ATOM 6812 O O . ASN B 1 145 ? 18.078 -24.703 -8.688 1 85.12 145 ASN B O 1
ATOM 6816 N N . VAL B 1 146 ? 16.406 -23.891 -9.898 1 81.56 146 VAL B N 1
ATOM 6817 C CA . VAL B 1 146 ? 16.781 -24.672 -11.07 1 81.56 146 VAL B CA 1
ATOM 6818 C C . VAL B 1 146 ? 17.422 -23.766 -12.117 1 81.56 146 VAL B C 1
ATOM 6820 O O . VAL B 1 146 ? 16.797 -22.797 -12.578 1 81.56 146 VAL B O 1
ATOM 6823 N N . MET B 1 147 ? 18.594 -24 -12.398 1 79 147 MET B N 1
ATOM 6824 C CA . MET B 1 147 ? 19.312 -23.25 -13.43 1 79 147 MET B CA 1
ATOM 6825 C C . MET B 1 147 ? 19.453 -24.062 -14.703 1 79 147 MET B C 1
ATOM 6827 O O . MET B 1 147 ? 20.031 -25.156 -14.695 1 79 147 MET B O 1
ATOM 6831 N N . PRO B 1 148 ? 18.859 -23.5 -15.703 1 72.12 148 PRO B N 1
ATOM 6832 C CA . PRO B 1 148 ? 18.969 -24.266 -16.953 1 72.12 148 PRO B CA 1
ATOM 6833 C C . PRO B 1 148 ? 20.391 -24.297 -17.5 1 72.12 148 PRO B C 1
ATOM 6835 O O . PRO B 1 148 ? 21.219 -23.438 -17.172 1 72.12 148 PRO B O 1
ATOM 6838 N N . SER B 1 149 ? 20.656 -25.297 -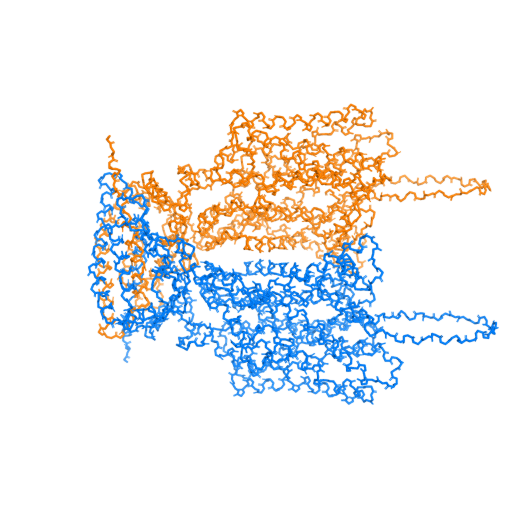18.219 1 72.69 149 SER B N 1
ATOM 6839 C CA . SER B 1 149 ? 21.938 -25.344 -18.938 1 72.69 149 SER B CA 1
ATOM 6840 C C . SER B 1 149 ? 22.031 -24.219 -19.969 1 72.69 149 SER B C 1
ATOM 6842 O O . SER B 1 149 ? 21.031 -23.625 -20.328 1 72.69 149 SER B O 1
ATOM 6844 N N . ARG B 1 150 ? 23.219 -23.891 -20.359 1 74.19 150 ARG B N 1
ATOM 6845 C CA . ARG B 1 150 ? 23.438 -22.844 -21.344 1 74.19 150 ARG B CA 1
ATOM 6846 C C . ARG B 1 150 ? 22.672 -23.109 -22.625 1 74.19 150 ARG B C 1
ATOM 6848 O O . ARG B 1 150 ? 22.094 -22.203 -23.234 1 74.19 150 ARG B O 1
ATOM 6855 N N . GLU B 1 151 ? 22.625 -24.344 -22.984 1 71.88 151 GLU B N 1
ATOM 6856 C CA . GLU B 1 151 ? 21.922 -24.719 -24.203 1 71.88 151 GLU B CA 1
ATOM 6857 C C . GLU B 1 151 ? 20.422 -24.531 -24.062 1 71.88 151 GLU B C 1
ATOM 6859 O O . GLU B 1 151 ? 19.766 -24.031 -24.984 1 71.88 151 GLU B O 1
ATOM 6864 N N . ALA B 1 152 ? 19.906 -24.984 -22.938 1 69.69 152 ALA B N 1
ATOM 6865 C CA . ALA B 1 152 ? 18.484 -24.844 -22.688 1 69.69 152 ALA B CA 1
ATOM 6866 C C . ALA B 1 152 ? 18.094 -23.359 -22.641 1 69.69 152 ALA B C 1
ATOM 6868 O O . ALA B 1 152 ? 17.031 -22.984 -23.141 1 69.69 152 ALA B O 1
ATOM 6869 N N . TYR B 1 153 ? 18.953 -22.703 -22.078 1 72.94 153 TYR B N 1
ATOM 6870 C CA . TYR B 1 153 ? 18.688 -21.266 -21.938 1 72.94 153 TYR B CA 1
ATOM 6871 C C . TYR B 1 153 ? 18.734 -20.578 -23.297 1 72.94 153 TYR B C 1
ATOM 6873 O O . TYR B 1 153 ? 17.891 -19.734 -23.609 1 72.94 153 TYR B O 1
ATOM 6881 N N . ASP B 1 154 ? 19.641 -20.906 -24.078 1 72.62 154 ASP B N 1
ATOM 6882 C CA . ASP B 1 154 ? 19.766 -20.328 -25.406 1 72.62 154 ASP B CA 1
ATOM 6883 C C . ASP B 1 154 ? 18.578 -20.672 -26.297 1 72.62 154 ASP B C 1
ATOM 6885 O O . ASP B 1 154 ? 18.109 -19.859 -27.094 1 72.62 154 ASP B O 1
ATOM 6889 N N . THR B 1 155 ? 18.109 -21.844 -26.109 1 70.19 155 THR B N 1
ATOM 6890 C CA . THR B 1 155 ? 16.922 -22.266 -26.859 1 70.19 155 THR B CA 1
ATOM 6891 C C . THR B 1 155 ? 15.711 -21.438 -26.453 1 70.19 155 THR B C 1
ATOM 6893 O O . THR B 1 155 ? 14.914 -21.016 -27.297 1 70.19 155 THR B O 1
ATOM 6896 N N . LEU B 1 156 ? 15.578 -21.328 -25.188 1 73.88 156 LEU B N 1
ATOM 6897 C CA . LEU B 1 156 ? 14.484 -20.516 -24.703 1 73.88 156 LEU B CA 1
ATOM 6898 C C . LEU B 1 156 ? 14.578 -19.094 -25.25 1 73.88 156 LEU B C 1
ATOM 6900 O O . LEU B 1 156 ? 13.57 -18.5 -25.625 1 73.88 156 LEU B O 1
ATOM 6904 N N . LEU B 1 157 ? 15.789 -18.625 -25.328 1 75.81 157 LEU B N 1
ATOM 6905 C CA . LEU B 1 157 ? 16 -17.25 -25.797 1 75.81 157 LEU B CA 1
ATOM 6906 C C . LEU B 1 157 ? 15.711 -17.156 -27.297 1 75.81 157 LEU B C 1
ATOM 6908 O O . LEU B 1 157 ? 15.258 -16.109 -27.766 1 75.81 157 LEU B O 1
ATOM 6912 N N . GLU B 1 158 ? 15.93 -18.156 -27.984 1 75.94 158 GLU B N 1
ATOM 6913 C CA . GLU B 1 158 ? 15.602 -18.172 -29.406 1 75.94 158 GLU B CA 1
ATOM 6914 C C . GLU B 1 158 ? 14.094 -18.078 -29.625 1 75.94 158 GLU B C 1
ATOM 6916 O O . GLU B 1 158 ? 13.633 -17.375 -30.531 1 75.94 158 GLU B O 1
ATOM 6921 N N . TYR B 1 159 ? 13.375 -18.766 -28.828 1 74.25 159 TYR B N 1
ATOM 6922 C CA . TYR B 1 159 ? 11.922 -18.703 -28.922 1 74.25 159 TYR B CA 1
ATOM 6923 C C . TYR B 1 159 ? 11.406 -17.312 -28.547 1 74.25 159 TYR B C 1
ATOM 6925 O O . TYR B 1 159 ? 10.547 -16.766 -29.234 1 74.25 159 TYR B O 1
ATOM 6933 N N . VAL B 1 160 ? 12 -16.875 -27.531 1 77.38 160 VAL B N 1
ATOM 6934 C CA . VAL B 1 160 ? 11.555 -15.57 -27.047 1 77.38 160 VAL B CA 1
ATOM 6935 C C . VAL B 1 160 ? 11.898 -14.5 -28.078 1 77.38 160 VAL B C 1
ATOM 6937 O O . VAL B 1 160 ? 11.125 -13.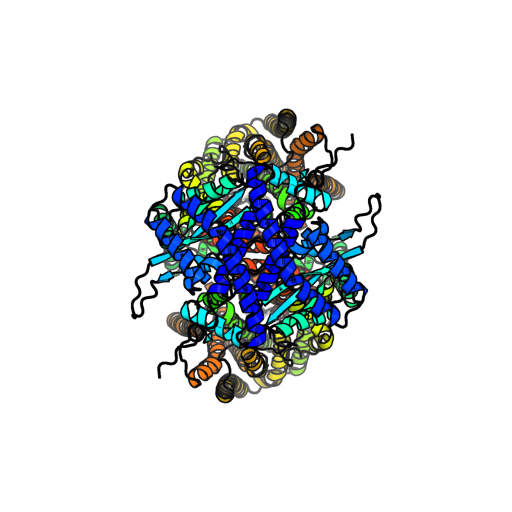562 -28.297 1 77.38 160 VAL B O 1
ATOM 6940 N N . ASP B 1 161 ? 13.008 -14.672 -28.688 1 77.94 161 ASP B N 1
ATOM 6941 C CA . ASP B 1 161 ? 13.422 -13.727 -29.719 1 77.94 161 ASP B CA 1
ATOM 6942 C C . ASP B 1 161 ? 12.492 -13.797 -30.938 1 77.94 161 ASP B C 1
ATOM 6944 O O . ASP B 1 161 ? 12.156 -12.773 -31.531 1 77.94 161 ASP B O 1
ATOM 6948 N N . LYS B 1 162 ? 12.102 -15 -31.281 1 77.88 162 LYS B N 1
ATOM 6949 C CA . LYS B 1 162 ? 11.203 -15.195 -32.406 1 77.88 162 LYS B CA 1
ATOM 6950 C C . LYS B 1 162 ? 9.836 -14.57 -32.156 1 77.88 162 LYS B C 1
ATOM 6952 O O . LYS B 1 162 ? 9.18 -14.078 -33.062 1 77.88 162 LYS B O 1
ATOM 6957 N N . LEU B 1 163 ? 9.43 -14.641 -30.969 1 85.31 163 LEU B N 1
ATOM 6958 C CA . LEU B 1 163 ? 8.141 -14.07 -30.594 1 85.31 163 LEU B CA 1
ATOM 6959 C C . LEU B 1 163 ? 8.211 -12.547 -30.547 1 85.31 163 LEU B C 1
ATOM 6961 O O . LEU B 1 163 ? 7.195 -11.867 -30.719 1 85.31 163 LEU B O 1
ATOM 6965 N N . GLY B 1 164 ? 9.414 -11.984 -30.312 1 80.88 164 GLY B N 1
ATOM 6966 C CA . GLY B 1 164 ? 9.648 -10.547 -30.422 1 80.88 164 GLY B CA 1
ATOM 6967 C C . GLY B 1 164 ? 9.219 -9.781 -29.188 1 80.88 164 GLY B C 1
ATOM 6968 O O . GLY B 1 164 ? 9.328 -8.555 -29.141 1 80.88 164 GLY B O 1
ATOM 6969 N N . ASP B 1 165 ? 8.703 -10.445 -28.203 1 83.62 165 ASP B N 1
ATOM 6970 C CA . ASP B 1 165 ? 8.219 -9.734 -27.016 1 83.62 165 ASP B CA 1
ATOM 6971 C C . ASP B 1 165 ? 9.383 -9.234 -26.172 1 83.62 165 ASP B C 1
ATOM 6973 O O . ASP B 1 165 ? 9.305 -8.164 -25.562 1 83.62 165 ASP B O 1
ATOM 6977 N N . ILE B 1 166 ? 10.445 -10.078 -26.078 1 82.75 166 ILE B N 1
ATOM 6978 C CA . ILE B 1 166 ? 11.617 -9.742 -25.281 1 82.75 166 ILE B CA 1
ATOM 6979 C C . ILE B 1 166 ? 12.867 -9.812 -26.156 1 82.75 166 ILE B C 1
ATOM 6981 O O . ILE B 1 166 ? 13.062 -10.781 -26.891 1 82.75 166 ILE B O 1
ATOM 6985 N N . GLN B 1 167 ? 13.578 -8.797 -26.016 1 77.62 167 GLN B N 1
ATOM 6986 C CA . GLN B 1 167 ? 14.836 -8.805 -26.75 1 77.62 167 GLN B CA 1
ATOM 6987 C C . GLN B 1 167 ? 15.891 -9.648 -26.047 1 77.62 167 GLN B C 1
ATOM 6989 O O . GLN B 1 167 ? 15.992 -9.617 -24.812 1 77.62 167 GLN B O 1
ATOM 6994 N N . ARG B 1 168 ? 16.578 -10.383 -26.781 1 74.19 168 ARG B N 1
ATOM 6995 C CA . ARG B 1 168 ? 17.594 -11.281 -26.234 1 74.19 168 ARG B CA 1
ATOM 6996 C C . ARG B 1 168 ? 18.594 -10.523 -25.375 1 74.19 168 ARG B C 1
ATOM 6998 O O . ARG B 1 168 ? 19.031 -11.023 -24.328 1 74.19 168 ARG B O 1
ATOM 7005 N N . LYS B 1 169 ? 18.922 -9.312 -25.766 1 70.81 169 LYS B N 1
ATOM 7006 C CA . LYS B 1 169 ? 19.922 -8.516 -25.062 1 70.81 169 LYS B CA 1
ATOM 7007 C C . LYS B 1 169 ? 19.406 -8.062 -23.688 1 70.81 169 LYS B C 1
ATOM 7009 O O . LYS B 1 169 ? 20.188 -7.742 -22.797 1 70.81 169 LYS B O 1
ATOM 7014 N N . SER B 1 170 ? 18.094 -8.141 -23.516 1 73.19 170 SER B N 1
ATOM 7015 C CA . SER B 1 170 ? 17.484 -7.609 -22.297 1 73.19 170 SER B CA 1
ATOM 7016 C C . SER B 1 170 ? 17.281 -8.703 -21.266 1 73.19 170 SER B C 1
ATOM 7018 O O . SER B 1 170 ? 16.828 -8.438 -20.141 1 73.19 170 SER B O 1
ATOM 7020 N N . VAL B 1 171 ? 17.656 -9.883 -21.641 1 73.12 171 VAL B N 1
ATOM 7021 C CA . VAL B 1 171 ? 17.453 -10.992 -20.703 1 73.12 171 VAL B CA 1
ATOM 7022 C C . VAL B 1 171 ? 18.672 -11.156 -19.812 1 73.12 171 VAL B C 1
ATOM 7024 O O . VAL B 1 171 ? 19.812 -10.922 -20.25 1 73.12 171 VAL B O 1
ATOM 7027 N N . PRO B 1 172 ? 18.438 -11.539 -18.531 1 68.06 172 PRO B N 1
ATOM 7028 C CA . PRO B 1 172 ? 19.562 -11.734 -17.609 1 68.06 172 PRO B CA 1
ATOM 7029 C C . PRO B 1 172 ? 20.516 -12.828 -18.078 1 68.06 172 PRO B C 1
ATOM 7031 O O . PRO B 1 172 ? 20.094 -13.844 -18.609 1 68.06 172 PRO B O 1
ATOM 7034 N N . PRO B 1 173 ? 21.797 -12.453 -17.984 1 70.25 173 PRO B N 1
ATOM 7035 C CA . PRO B 1 173 ? 22.766 -13.492 -18.344 1 70.25 173 PRO B CA 1
ATOM 7036 C C . PRO B 1 173 ? 22.781 -14.648 -17.344 1 70.25 173 PRO B C 1
ATOM 7038 O O . PRO B 1 173 ? 22.438 -14.461 -16.172 1 70.25 173 PRO B O 1
ATOM 7041 N N . LEU B 1 174 ? 22.969 -15.805 -17.859 1 70.56 174 LEU B N 1
ATOM 7042 C CA . LEU B 1 174 ? 23.062 -16.984 -17 1 70.56 174 LEU B CA 1
ATOM 7043 C C . LEU B 1 174 ? 24.359 -16.953 -16.203 1 70.56 174 LEU B C 1
ATOM 7045 O O . LEU B 1 174 ? 25.453 -16.969 -16.781 1 70.56 174 LEU B O 1
ATOM 7049 N N . ILE B 1 175 ? 24.312 -16.5 -14.945 1 65 175 ILE B N 1
ATOM 7050 C CA . ILE B 1 175 ? 25.484 -16.484 -14.062 1 65 175 ILE B CA 1
ATOM 7051 C C . ILE B 1 175 ? 25.328 -17.578 -13 1 65 175 ILE B C 1
ATOM 7053 O O . ILE B 1 175 ? 24.328 -17.609 -12.273 1 65 175 ILE B O 1
ATOM 7057 N N . TYR B 1 176 ? 26.297 -18.453 -13.008 1 61.25 176 TYR B N 1
ATOM 7058 C CA . TYR B 1 176 ? 26.25 -19.578 -12.086 1 61.25 176 TYR B CA 1
ATOM 7059 C C . TYR B 1 176 ? 26.859 -19.219 -10.742 1 61.25 176 TYR B C 1
ATOM 7061 O O . TYR B 1 176 ? 26.766 -19.984 -9.773 1 61.25 176 TYR B O 1
ATOM 7069 N N . ASP B 1 177 ? 27.281 -17.938 -10.609 1 59.38 177 ASP B N 1
ATOM 7070 C CA . ASP B 1 177 ? 27.938 -17.562 -9.367 1 59.38 177 ASP B CA 1
ATOM 7071 C C . ASP B 1 177 ? 26.938 -17.438 -8.227 1 59.38 177 ASP B C 1
ATOM 7073 O O . ASP B 1 177 ? 25.906 -16.781 -8.367 1 59.38 177 ASP B O 1
ATOM 7077 N N . GLN B 1 178 ? 27.266 -18.219 -7.172 1 57.25 178 GLN B N 1
ATOM 7078 C CA . GLN B 1 178 ? 26.406 -18.266 -5.992 1 57.25 178 GLN B CA 1
ATOM 7079 C C . GLN B 1 178 ? 26.266 -16.891 -5.352 1 57.25 178 GLN B C 1
ATOM 7081 O O . GLN B 1 178 ? 25.266 -16.625 -4.668 1 57.25 178 GLN B O 1
ATOM 7086 N N . ASP B 1 179 ? 27.219 -16.047 -5.555 1 54.5 179 ASP B N 1
ATOM 7087 C CA . ASP B 1 179 ? 27.219 -14.766 -4.871 1 54.5 179 ASP B CA 1
ATOM 7088 C C . ASP B 1 179 ? 26.469 -13.711 -5.68 1 54.5 179 ASP B C 1
ATOM 7090 O O . ASP B 1 179 ? 26.438 -12.539 -5.305 1 54.5 179 ASP B O 1
ATOM 7094 N N . SER B 1 180 ? 25.891 -14.266 -6.691 1 59.66 180 SER B N 1
ATOM 7095 C CA . SER B 1 180 ? 25.172 -13.297 -7.527 1 59.66 180 SER B CA 1
ATOM 7096 C C . SER B 1 180 ? 23.875 -12.859 -6.879 1 59.66 180 SER B C 1
ATOM 7098 O O . SER B 1 180 ? 23.234 -13.641 -6.156 1 59.66 180 SER B O 1
ATOM 7100 N N . LEU B 1 181 ? 23.641 -11.586 -6.953 1 56.91 181 LEU B N 1
ATOM 7101 C CA . LEU B 1 181 ? 22.438 -11.008 -6.363 1 56.91 181 LEU B CA 1
ATOM 7102 C C . LEU B 1 181 ? 21.188 -11.672 -6.93 1 56.91 181 LEU B C 1
ATOM 7104 O O . LEU B 1 181 ? 20.219 -11.906 -6.199 1 56.91 181 LEU B O 1
ATOM 7108 N N . TYR B 1 182 ? 21.203 -11.914 -8.32 1 58.19 182 TYR B N 1
ATOM 7109 C CA . TYR B 1 182 ? 20.062 -12.578 -8.93 1 58.19 182 TYR B CA 1
ATOM 7110 C C . TYR B 1 182 ? 20.5 -13.828 -9.695 1 58.19 182 TYR B C 1
ATOM 7112 O O . TYR B 1 182 ? 21.469 -13.789 -10.453 1 58.19 182 TYR B O 1
ATOM 7120 N N . ARG B 1 183 ? 20.172 -14.961 -9.125 1 59.47 183 ARG B N 1
ATOM 7121 C CA . ARG B 1 183 ? 20.453 -16.188 -9.859 1 59.47 183 ARG B CA 1
ATOM 7122 C C . ARG B 1 183 ? 19.375 -16.469 -10.891 1 59.47 183 ARG B C 1
ATOM 7124 O O . ARG B 1 183 ? 18.203 -16.625 -10.539 1 59.47 183 ARG B O 1
ATOM 7131 N N . PRO B 1 184 ? 19.734 -16.25 -12.172 1 64.06 184 PRO B N 1
ATOM 7132 C CA . PRO B 1 184 ? 18.719 -16.438 -13.203 1 64.06 184 PRO B CA 1
ATOM 7133 C C . PRO B 1 184 ? 18.219 -17.875 -13.281 1 64.06 184 PRO B C 1
ATOM 7135 O O . PRO B 1 184 ? 18.984 -18.781 -13.664 1 64.06 184 PRO B O 1
ATOM 7138 N N . GLY B 1 185 ? 17.406 -18.312 -12.328 1 74.94 185 GLY B N 1
ATOM 7139 C CA . GLY B 1 185 ? 16.797 -19.625 -12.414 1 74.94 185 GLY B CA 1
ATOM 7140 C C . GLY B 1 185 ? 15.344 -19.641 -11.977 1 74.94 185 GLY B C 1
ATOM 7141 O O . GLY B 1 185 ? 14.797 -18.594 -11.594 1 74.94 185 GLY B O 1
ATOM 7142 N N . LEU B 1 186 ? 14.875 -20.781 -12.312 1 80.31 186 LEU B N 1
ATOM 7143 C CA . LEU B 1 186 ? 13.5 -20.984 -11.875 1 80.31 186 LEU B CA 1
ATOM 7144 C C . LEU B 1 186 ? 13.445 -21.312 -10.383 1 80.31 186 LEU B C 1
ATOM 7146 O O . LEU B 1 186 ? 14.125 -22.234 -9.922 1 80.31 186 LEU B O 1
ATOM 7150 N N . ARG B 1 187 ? 12.844 -20.484 -9.672 1 86.94 187 ARG B N 1
ATOM 7151 C CA . ARG B 1 187 ? 12.664 -20.703 -8.242 1 86.94 187 ARG B CA 1
ATOM 7152 C C . ARG B 1 187 ? 11.352 -21.438 -7.961 1 86.94 187 ARG B C 1
ATOM 7154 O O . ARG B 1 187 ? 10.273 -20.922 -8.266 1 86.94 187 ARG B O 1
ATOM 7161 N N . LEU B 1 188 ? 11.453 -22.625 -7.41 1 88.62 188 LEU B N 1
ATOM 7162 C CA . LEU B 1 188 ? 10.289 -23.453 -7.117 1 88.62 188 LEU B CA 1
ATOM 7163 C C . LEU B 1 188 ? 10.227 -23.797 -5.633 1 88.62 188 LEU B C 1
ATOM 7165 O O . LEU B 1 188 ? 11.258 -24.047 -5.004 1 88.62 188 LEU B O 1
ATOM 7169 N N . GLY B 1 189 ? 9.047 -23.75 -5.094 1 91 189 GLY B N 1
ATOM 7170 C CA . GLY B 1 189 ? 8.852 -24.219 -3.734 1 91 189 GLY B CA 1
ATOM 7171 C C . GLY B 1 189 ? 8.594 -25.719 -3.654 1 91 189 GLY B C 1
ATOM 7172 O O . GLY B 1 189 ? 7.77 -26.25 -4.398 1 91 189 GLY B O 1
ATOM 7173 N N . LEU B 1 190 ? 9.383 -26.422 -2.811 1 92.19 190 LEU B N 1
ATOM 7174 C CA . LEU B 1 190 ? 9.203 -27.859 -2.592 1 92.19 190 LEU B CA 1
ATOM 7175 C C . LEU B 1 190 ? 8.711 -28.141 -1.176 1 92.19 190 LEU B C 1
ATOM 7177 O O . LEU B 1 190 ? 9.086 -27.422 -0.235 1 92.19 190 LEU B O 1
ATOM 7181 N N . CYS B 1 191 ? 7.832 -29.047 -1.119 1 93.69 191 CYS B N 1
ATOM 7182 C CA . CYS B 1 191 ? 7.395 -29.516 0.189 1 93.69 191 CYS B CA 1
ATOM 7183 C C . CYS B 1 191 ? 7.832 -30.953 0.418 1 93.69 191 CYS B C 1
ATOM 7185 O O . CYS B 1 191 ? 7.352 -31.875 -0.255 1 93.69 191 CYS B O 1
ATOM 7187 N N . VAL B 1 192 ? 8.781 -31.172 1.358 1 93.75 192 VAL B N 1
ATOM 7188 C CA . VAL B 1 192 ? 9.391 -32.469 1.607 1 93.75 192 VAL B CA 1
ATOM 7189 C C . VAL B 1 192 ? 9.336 -32.781 3.102 1 93.75 192 VAL B C 1
ATOM 7191 O O . VAL B 1 192 ? 9.031 -31.906 3.918 1 93.75 192 VAL B O 1
ATOM 7194 N N . PRO B 1 193 ? 9.57 -34.031 3.426 1 95.06 193 PRO B N 1
ATOM 7195 C CA . PRO B 1 193 ? 9.547 -34.406 4.844 1 95.06 193 PRO B CA 1
ATOM 7196 C C . PRO B 1 193 ? 10.633 -33.719 5.652 1 95.06 193 PRO B C 1
ATOM 7198 O O . PRO B 1 193 ? 11.758 -33.562 5.172 1 95.06 193 PRO B O 1
ATOM 7201 N N . SER B 1 194 ? 10.297 -33.375 6.852 1 94.94 194 SER B N 1
ATOM 7202 C CA . SER B 1 194 ? 11.172 -32.625 7.723 1 94.94 194 SER B CA 1
ATOM 7203 C C . SER B 1 194 ? 12.383 -33.438 8.156 1 94.94 194 SER B C 1
ATOM 7205 O O . SER B 1 194 ? 13.383 -32.875 8.617 1 94.94 194 SER B O 1
ATOM 7207 N N . LEU B 1 195 ? 12.352 -34.719 8.016 1 94.25 195 LEU B N 1
ATOM 7208 C CA . LEU B 1 195 ? 13.453 -35.562 8.445 1 94.25 195 LEU B CA 1
ATOM 7209 C C . LEU B 1 195 ? 14.625 -35.5 7.465 1 94.25 195 LEU B C 1
ATOM 7211 O O . LEU B 1 195 ? 15.734 -35.938 7.773 1 94.25 195 LEU B O 1
ATOM 7215 N N . CYS B 1 196 ? 14.359 -34.906 6.34 1 93.88 196 CYS B N 1
ATOM 7216 C CA . CYS B 1 196 ? 15.43 -34.656 5.383 1 93.88 196 CYS B CA 1
ATOM 7217 C C . CYS B 1 196 ? 16.047 -33.281 5.598 1 93.88 196 CYS B C 1
ATOM 7219 O O . CYS B 1 196 ? 15.359 -32.281 5.48 1 93.88 196 CYS B O 1
ATOM 7221 N N . SER B 1 197 ? 17.281 -33.25 5.793 1 91.81 197 SER B N 1
ATOM 7222 C CA . SER B 1 197 ? 17.953 -31.969 5.977 1 91.81 197 SER B CA 1
ATOM 7223 C C . SER B 1 197 ? 18.109 -31.234 4.648 1 91.81 197 SER B C 1
ATOM 7225 O O . SER B 1 197 ? 17.969 -31.828 3.58 1 91.81 197 SER B O 1
ATOM 7227 N N . ALA B 1 198 ? 18.391 -29.953 4.723 1 92.31 198 ALA B N 1
ATOM 7228 C CA . ALA B 1 198 ? 18.594 -29.141 3.525 1 92.31 198 ALA B CA 1
ATOM 7229 C C . ALA B 1 198 ? 19.781 -29.672 2.711 1 92.31 198 ALA B C 1
ATOM 7231 O O . ALA B 1 198 ? 19.766 -29.625 1.479 1 92.31 198 ALA B O 1
ATOM 7232 N N . GLU B 1 199 ? 20.797 -30.141 3.371 1 92.69 199 GLU B N 1
ATOM 7233 C CA . GLU B 1 199 ? 21.984 -30.672 2.695 1 92.69 199 GLU B CA 1
ATOM 7234 C C . GLU B 1 199 ? 21.656 -31.953 1.954 1 92.69 199 GLU B C 1
ATOM 7236 O O . GLU B 1 199 ? 22.125 -32.188 0.832 1 92.69 199 GLU B O 1
ATOM 7241 N N . GLU B 1 200 ? 20.891 -32.719 2.57 1 93.31 200 GLU B N 1
ATOM 7242 C CA . GLU B 1 200 ? 20.516 -33.969 1.939 1 93.31 200 GLU B CA 1
ATOM 7243 C C . GLU B 1 200 ? 19.625 -33.719 0.714 1 93.31 200 GLU B C 1
ATOM 7245 O O . GLU B 1 200 ? 19.812 -34.375 -0.32 1 93.31 200 GLU B O 1
ATOM 7250 N N . MET B 1 201 ? 18.719 -32.844 0.896 1 92.12 201 MET B N 1
ATOM 7251 C CA . MET B 1 201 ? 17.859 -32.5 -0.241 1 92.12 201 MET B CA 1
ATOM 7252 C C . MET B 1 201 ? 18.688 -31.922 -1.378 1 92.12 201 MET B C 1
ATOM 7254 O O . MET B 1 201 ? 18.375 -32.125 -2.551 1 92.12 201 MET B O 1
ATOM 7258 N N . ASN B 1 202 ? 19.672 -31.125 -1.032 1 92.94 202 ASN B N 1
ATOM 7259 C CA . ASN B 1 202 ? 20.547 -30.547 -2.045 1 92.94 202 ASN B CA 1
ATOM 7260 C C . ASN B 1 202 ? 21.281 -31.625 -2.822 1 92.94 202 ASN B C 1
ATOM 7262 O O . ASN B 1 202 ? 21.469 -31.516 -4.035 1 92.94 202 ASN B O 1
ATOM 7266 N N . ILE B 1 203 ? 21.703 -32.688 -2.135 1 91.88 203 ILE B N 1
ATOM 7267 C CA . ILE B 1 203 ? 22.391 -33.812 -2.777 1 91.88 203 ILE B CA 1
ATOM 7268 C C . ILE B 1 203 ? 21.438 -34.5 -3.754 1 91.88 203 ILE B C 1
ATOM 7270 O O . ILE B 1 203 ? 21.828 -34.812 -4.883 1 91.88 203 ILE B O 1
ATOM 7274 N N . ILE B 1 204 ? 20.281 -34.656 -3.361 1 87.94 204 ILE B N 1
ATOM 7275 C CA . ILE B 1 204 ? 19.281 -35.344 -4.184 1 87.94 204 ILE B CA 1
ATOM 7276 C C . ILE B 1 204 ? 18.984 -34.5 -5.434 1 87.94 204 ILE B C 1
ATOM 7278 O O . ILE B 1 204 ? 19.016 -35.031 -6.551 1 87.94 204 ILE B O 1
ATOM 7282 N N . VAL B 1 205 ? 18.734 -33.25 -5.238 1 85.81 205 VAL B N 1
ATOM 7283 C CA . VAL B 1 205 ? 18.344 -32.406 -6.355 1 85.81 205 VAL B CA 1
ATOM 7284 C C . VAL B 1 205 ? 19.516 -32.25 -7.32 1 85.81 205 VAL B C 1
ATOM 7286 O O . VAL B 1 205 ? 19.312 -32.188 -8.539 1 85.81 205 VAL B O 1
ATOM 7289 N N . LYS B 1 206 ? 20.703 -32.125 -6.797 1 85.56 206 LYS B N 1
ATOM 7290 C CA . LYS B 1 206 ? 21.891 -31.984 -7.656 1 85.56 206 LYS B CA 1
ATOM 7291 C C . LYS B 1 206 ? 22.094 -33.25 -8.492 1 85.56 206 LYS B C 1
ATOM 7293 O O . LYS B 1 206 ? 22.469 -33.156 -9.664 1 85.56 206 LYS B O 1
ATOM 7298 N N . LYS B 1 207 ? 21.812 -34.344 -7.887 1 83.44 207 LYS B N 1
ATOM 7299 C CA . LYS B 1 207 ? 21.969 -35.594 -8.602 1 83.44 207 LYS B CA 1
ATOM 7300 C C . LYS B 1 207 ? 20.922 -35.75 -9.695 1 83.44 207 LYS B C 1
ATOM 7302 O O . LYS B 1 207 ? 21.219 -36.188 -10.805 1 83.44 207 LYS B O 1
ATOM 7307 N N . VAL B 1 208 ? 19.734 -35.406 -9.359 1 77.31 208 VAL B N 1
ATOM 7308 C CA . VAL B 1 208 ? 18.656 -35.469 -10.344 1 77.31 208 VAL B CA 1
ATOM 7309 C C . VAL B 1 208 ? 18.938 -34.5 -11.492 1 77.31 208 VAL B C 1
ATOM 7311 O O . VAL B 1 208 ? 18.75 -34.844 -12.664 1 77.31 208 VAL B O 1
ATOM 7314 N N . ALA B 1 209 ? 19.375 -33.312 -11.156 1 77.25 209 ALA B N 1
ATOM 7315 C CA . ALA B 1 209 ? 19.656 -32.312 -12.164 1 77.25 209 ALA B CA 1
ATOM 7316 C C . ALA B 1 209 ? 20.844 -32.719 -13.031 1 77.25 209 ALA B C 1
ATOM 7318 O O . ALA B 1 209 ? 20.844 -32.469 -14.242 1 77.25 209 ALA B O 1
ATOM 7319 N N . SER B 1 210 ? 21.812 -33.312 -12.398 1 75.75 210 SER B N 1
ATOM 7320 C CA . SER B 1 210 ? 23.016 -33.688 -13.133 1 75.75 210 SER B CA 1
ATOM 7321 C C . SER B 1 210 ? 22.703 -34.812 -14.141 1 75.75 210 SER B C 1
ATOM 7323 O O . SER B 1 210 ? 23.359 -34.906 -15.18 1 75.75 210 SER B O 1
ATOM 7325 N N . ARG B 1 211 ? 21.703 -35.562 -13.836 1 71.56 211 ARG B N 1
ATOM 7326 C CA . ARG B 1 211 ? 21.297 -36.625 -14.758 1 71.56 211 ARG B CA 1
ATOM 7327 C C . ARG B 1 211 ? 20.812 -36.031 -16.078 1 71.56 211 ARG B C 1
ATOM 7329 O O . ARG B 1 211 ? 21 -36.656 -17.141 1 71.56 211 ARG B O 1
ATOM 7336 N N . TYR B 1 212 ? 20.344 -34.844 -16.031 1 69.94 212 TYR B N 1
ATOM 7337 C CA . TYR B 1 212 ? 19.812 -34.188 -17.234 1 69.94 212 TYR B CA 1
ATOM 7338 C C . TYR B 1 212 ? 20.656 -32.969 -17.625 1 69.94 212 TYR B C 1
ATOM 7340 O O . TYR B 1 212 ? 20.156 -32.062 -18.297 1 69.94 212 TYR B O 1
ATOM 7348 N N . ASP B 1 213 ? 21.828 -32.781 -17.094 1 69.94 213 ASP B N 1
ATOM 7349 C CA . ASP B 1 213 ? 22.781 -31.719 -17.406 1 69.94 213 ASP B CA 1
ATOM 7350 C C . ASP B 1 213 ? 22.234 -30.344 -17.016 1 69.94 213 ASP B C 1
ATOM 7352 O O . ASP B 1 213 ? 22.359 -29.375 -17.781 1 69.94 213 ASP B O 1
ATOM 7356 N N . GLN B 1 214 ? 21.469 -30.406 -16.016 1 75.25 214 GLN B N 1
ATOM 7357 C CA . GLN B 1 214 ? 20.984 -29.172 -15.438 1 75.25 214 GLN B CA 1
ATOM 7358 C C . GLN B 1 214 ? 21.578 -28.922 -14.055 1 75.25 214 GLN B C 1
ATOM 7360 O O . GLN B 1 214 ? 22.312 -29.766 -13.539 1 75.25 214 GLN B O 1
ATOM 7365 N N . PHE B 1 215 ? 21.469 -27.703 -13.672 1 77.5 215 PHE B N 1
ATOM 7366 C CA . PHE B 1 215 ? 21.953 -27.359 -12.336 1 77.5 215 PHE B CA 1
ATOM 7367 C C . PHE B 1 215 ? 20.781 -26.984 -11.422 1 77.5 215 PHE B C 1
ATOM 7369 O O . PHE B 1 215 ? 19.844 -26.328 -11.852 1 77.5 215 PHE B O 1
ATOM 7376 N N . ALA B 1 216 ? 20.766 -27.594 -10.289 1 84.5 216 ALA B N 1
ATOM 7377 C CA . ALA B 1 216 ? 19.766 -27.266 -9.289 1 84.5 216 ALA B CA 1
ATOM 7378 C C . ALA B 1 216 ? 20.359 -27.203 -7.891 1 84.5 216 ALA B C 1
ATOM 7380 O O . ALA B 1 216 ? 21.312 -27.938 -7.594 1 84.5 216 ALA B O 1
ATOM 7381 N N . ASP B 1 217 ? 19.906 -26.297 -7.117 1 87.12 217 ASP B N 1
ATOM 7382 C CA . ASP B 1 217 ? 20.391 -26.188 -5.738 1 87.12 217 ASP B CA 1
ATOM 7383 C C . ASP B 1 217 ? 19.25 -25.812 -4.793 1 87.12 217 ASP B C 1
ATOM 7385 O O . ASP B 1 217 ? 18.234 -25.266 -5.223 1 87.12 217 ASP B O 1
ATOM 7389 N N . ILE B 1 218 ? 19.375 -26.312 -3.58 1 89.38 218 ILE B N 1
ATOM 7390 C CA . ILE B 1 218 ? 18.469 -25.938 -2.506 1 89.38 218 ILE B CA 1
ATOM 7391 C C . ILE B 1 218 ? 19.109 -24.828 -1.658 1 89.38 218 ILE B C 1
ATOM 7393 O O . ILE B 1 218 ? 20.219 -25 -1.14 1 89.38 218 ILE B O 1
ATOM 7397 N N . LEU B 1 219 ? 18.438 -23.719 -1.573 1 77.31 219 LEU B N 1
ATOM 7398 C CA . LEU B 1 219 ? 18.984 -22.578 -0.841 1 77.31 219 LEU B CA 1
ATOM 7399 C C . LEU B 1 219 ? 18.703 -22.719 0.653 1 77.31 219 LEU B C 1
ATOM 7401 O O . LEU B 1 219 ? 19.594 -22.547 1.475 1 77.31 219 LEU B O 1
ATOM 7405 N N . SER B 1 220 ? 17.453 -22.922 1.011 1 84.12 220 SER B N 1
ATOM 7406 C CA . SER B 1 220 ? 17.094 -23.062 2.416 1 84.12 220 SER B CA 1
ATOM 7407 C C . SER B 1 220 ? 15.789 -23.844 2.574 1 84.12 220 SER B C 1
ATOM 7409 O O . SER B 1 220 ? 15 -23.938 1.635 1 84.12 220 SER B O 1
ATOM 7411 N N . CYS B 1 221 ? 15.75 -24.516 3.641 1 92.88 221 CYS B N 1
ATOM 7412 C CA . CYS B 1 221 ? 14.516 -25.203 4.004 1 92.88 221 CYS B CA 1
ATOM 7413 C C . CYS B 1 221 ? 13.961 -24.672 5.32 1 92.88 221 CYS B C 1
ATOM 7415 O O . CYS B 1 221 ? 14.727 -24.297 6.215 1 92.88 221 CYS B O 1
ATOM 7417 N N . HIS B 1 222 ? 12.719 -24.562 5.402 1 91.88 222 HIS B N 1
ATOM 7418 C CA . HIS B 1 222 ? 12.039 -24.047 6.582 1 91.88 222 HIS B CA 1
ATOM 7419 C C . HIS B 1 222 ? 11.078 -25.078 7.16 1 91.88 222 HIS B C 1
ATOM 7421 O O . HIS B 1 222 ? 10.383 -25.766 6.414 1 91.88 222 HIS B O 1
ATOM 7427 N N . ASN B 1 223 ? 11.125 -25.266 8.398 1 89.94 223 ASN B N 1
ATOM 7428 C CA . ASN B 1 223 ? 10.141 -26.047 9.141 1 89.94 223 ASN B CA 1
ATOM 7429 C C . ASN B 1 223 ? 9.828 -25.422 10.5 1 89.94 223 ASN B C 1
ATOM 7431 O O . ASN B 1 223 ? 10.469 -24.453 10.898 1 89.94 223 ASN B O 1
ATOM 7435 N N . ASP B 1 224 ? 8.805 -25.844 11.125 1 82.56 224 ASP B N 1
ATOM 7436 C CA . ASP B 1 224 ? 8.352 -25.234 12.367 1 82.56 224 ASP B CA 1
ATOM 7437 C C . ASP B 1 224 ? 9.43 -25.312 13.445 1 82.56 224 ASP B C 1
ATOM 7439 O O . ASP B 1 224 ? 9.578 -24.406 14.266 1 82.56 224 ASP B O 1
ATOM 7443 N N . GLU B 1 225 ? 10.227 -26.312 13.453 1 79.81 225 GLU B N 1
ATOM 7444 C CA . GLU B 1 225 ? 11.25 -26.5 14.477 1 79.81 225 GLU B CA 1
ATOM 7445 C C . GLU B 1 225 ? 12.453 -25.594 14.234 1 79.81 225 GLU B C 1
ATOM 7447 O O . GLU B 1 225 ? 12.969 -24.969 15.164 1 79.81 225 GLU B O 1
ATOM 7452 N N . THR B 1 226 ? 12.875 -25.562 13.031 1 77.25 226 THR B N 1
ATOM 7453 C CA . THR B 1 226 ? 14.039 -24.734 12.703 1 77.25 226 THR B CA 1
ATOM 7454 C C . THR B 1 226 ? 13.703 -23.25 12.836 1 77.25 226 THR B C 1
ATOM 7456 O O . THR B 1 226 ? 14.555 -22.438 13.203 1 77.25 226 THR B O 1
ATOM 7459 N N . ASP B 1 227 ? 12.484 -22.922 12.641 1 77.31 227 ASP B N 1
ATOM 7460 C CA . ASP B 1 227 ? 12.07 -21.516 12.68 1 77.31 227 ASP B CA 1
ATOM 7461 C C . ASP B 1 227 ? 11.859 -21.047 14.117 1 77.31 227 ASP B C 1
ATOM 7463 O O . ASP B 1 227 ? 11.836 -19.844 14.383 1 77.31 227 ASP B O 1
ATOM 7467 N N . ALA B 1 228 ? 11.852 -21.984 15 1 77.38 228 ALA B N 1
ATOM 7468 C CA . ALA B 1 228 ? 11.625 -21.641 16.406 1 77.38 228 ALA B CA 1
ATOM 7469 C C . ALA B 1 228 ? 12.922 -21.234 17.078 1 77.38 228 ALA B C 1
ATOM 7471 O O . ALA B 1 228 ? 12.906 -20.609 18.156 1 77.38 228 ALA B O 1
ATOM 7472 N N . HIS B 1 229 ? 14.062 -21.453 16.375 1 81.06 229 HIS B N 1
ATOM 7473 C CA . HIS B 1 229 ? 15.344 -21.094 16.969 1 81.06 229 HIS B CA 1
ATOM 7474 C C . HIS B 1 229 ? 15.492 -19.578 17.078 1 81.06 229 HIS B C 1
ATOM 7476 O O . HIS B 1 229 ? 15.234 -18.859 16.109 1 81.06 229 HIS B O 1
ATOM 7482 N N . LYS B 1 230 ? 15.828 -19.156 18.375 1 84 230 LYS B N 1
ATOM 7483 C CA . LYS B 1 230 ? 15.992 -17.719 18.609 1 84 230 LYS B CA 1
ATOM 7484 C C . LYS B 1 230 ? 17.438 -17.391 19 1 84 230 LYS B C 1
ATOM 7486 O O . LYS B 1 230 ? 18.016 -18.062 19.859 1 84 230 LYS B O 1
ATOM 7491 N N . ASP B 1 231 ? 18.078 -16.438 18.297 1 85 231 ASP B N 1
ATOM 7492 C CA . ASP B 1 231 ? 19.422 -15.906 18.594 1 85 231 ASP B CA 1
ATOM 7493 C C . ASP B 1 231 ? 19.359 -14.852 19.703 1 85 231 ASP B C 1
ATOM 7495 O O . ASP B 1 231 ? 18.297 -14.281 19.969 1 85 231 ASP B O 1
ATOM 7499 N N . PRO B 1 232 ? 20.438 -14.672 20.438 1 87.88 232 PRO B N 1
ATOM 7500 C CA . PRO B 1 232 ? 20.469 -13.641 21.484 1 87.88 232 PRO B CA 1
ATOM 7501 C C . PRO B 1 232 ? 20.109 -12.25 20.938 1 87.88 232 PRO B C 1
ATOM 7503 O O . PRO B 1 232 ? 19.594 -11.414 21.672 1 87.88 232 PRO B O 1
ATOM 7506 N N . VAL B 1 233 ? 20.406 -12.102 19.719 1 88.19 233 VAL B N 1
ATOM 7507 C CA . VAL B 1 233 ? 20.109 -10.812 19.125 1 88.19 233 VAL B CA 1
ATOM 7508 C C . VAL B 1 233 ? 18.594 -10.578 19.125 1 88.19 233 VAL B C 1
ATOM 7510 O O . VAL B 1 233 ? 18.141 -9.438 19.25 1 88.19 233 VAL B O 1
ATOM 7513 N N . TYR B 1 234 ? 17.828 -11.633 19.031 1 88.75 234 TYR B N 1
ATOM 7514 C CA . TYR B 1 234 ? 16.375 -11.547 19.078 1 88.75 234 TYR B CA 1
ATOM 7515 C C . TYR B 1 234 ? 15.906 -10.938 20.391 1 88.75 234 TYR B C 1
ATOM 7517 O O . TYR B 1 234 ? 15.055 -10.047 20.406 1 88.75 234 TYR B O 1
ATOM 7525 N N . TYR B 1 235 ? 16.5 -11.273 21.5 1 90.31 235 TYR B N 1
ATOM 7526 C CA . TYR B 1 235 ? 16.078 -10.797 22.812 1 90.31 235 TYR B CA 1
ATOM 7527 C C . TYR B 1 235 ? 16.516 -9.352 23.047 1 90.31 235 TYR B C 1
ATOM 7529 O O . TYR B 1 235 ? 15.789 -8.57 23.656 1 90.31 235 TYR B O 1
ATOM 7537 N N . VAL B 1 236 ? 17.641 -9.062 22.516 1 89.88 236 VAL B N 1
ATOM 7538 C CA . VAL B 1 236 ? 18.125 -7.688 22.625 1 89.88 236 VAL B CA 1
ATOM 7539 C C . VAL B 1 236 ? 17.219 -6.766 21.797 1 89.88 236 VAL B C 1
ATOM 7541 O O . VAL B 1 236 ? 16.906 -5.652 22.234 1 89.88 236 VAL B O 1
ATOM 7544 N N . ALA B 1 237 ? 16.891 -7.262 20.688 1 89.25 237 ALA B N 1
ATOM 7545 C CA . ALA B 1 237 ? 16.078 -6.461 19.781 1 89.25 237 ALA B CA 1
ATOM 7546 C C . ALA B 1 237 ? 14.695 -6.215 20.359 1 89.25 237 ALA B C 1
ATOM 7548 O O . ALA B 1 237 ? 14.055 -5.207 20.047 1 89.25 237 ALA B O 1
ATOM 7549 N N . ILE B 1 238 ? 14.195 -7.082 21.141 1 89.19 238 ILE B N 1
ATOM 7550 C CA . ILE B 1 238 ? 12.898 -6.902 21.781 1 89.19 238 ILE B CA 1
ATOM 7551 C C . ILE B 1 238 ? 13.055 -6.035 23.031 1 89.19 238 ILE B C 1
ATOM 7553 O O . ILE B 1 238 ? 12.219 -5.172 23.312 1 89.19 238 ILE B O 1
ATOM 7557 N N . PHE B 1 239 ? 14.164 -6.188 23.688 1 91.94 239 PHE B N 1
ATOM 7558 C CA . PHE B 1 239 ? 14.398 -5.52 24.953 1 91.94 239 PHE B CA 1
ATOM 7559 C C . PHE B 1 239 ? 14.602 -4.023 24.75 1 91.94 239 PHE B C 1
ATOM 7561 O O . PHE B 1 239 ? 14.016 -3.209 25.469 1 91.94 239 PHE B O 1
ATOM 7568 N N . VAL B 1 240 ? 15.328 -3.635 23.797 1 91.88 240 VAL B N 1
ATOM 7569 C CA . VAL B 1 240 ? 15.742 -2.246 23.609 1 91.88 240 VAL B CA 1
ATOM 7570 C C . VAL B 1 240 ? 14.523 -1.381 23.312 1 91.88 240 VAL B C 1
ATOM 7572 O O . VAL B 1 240 ? 14.242 -0.409 24.016 1 91.88 240 VAL B O 1
ATOM 7575 N N . PRO B 1 241 ? 13.695 -1.719 22.297 1 90.94 241 PRO B N 1
ATOM 7576 C CA . PRO B 1 241 ? 12.516 -0.884 22.047 1 90.94 241 PRO B CA 1
ATOM 7577 C C . PRO B 1 241 ? 11.516 -0.919 23.203 1 90.94 241 PRO B C 1
ATOM 7579 O O . PRO B 1 241 ? 10.844 0.077 23.484 1 90.94 241 PRO B O 1
ATOM 7582 N N . CYS B 1 242 ? 11.453 -2.006 23.922 1 92.81 242 CYS B N 1
ATOM 7583 C CA . CYS B 1 242 ? 10.531 -2.105 25.047 1 92.81 242 CYS B CA 1
ATOM 7584 C C . CYS B 1 242 ? 10.969 -1.193 26.188 1 92.81 242 CYS B C 1
ATOM 7586 O O . CYS B 1 242 ? 10.133 -0.53 26.812 1 92.81 242 CYS B O 1
ATOM 7588 N N . VAL B 1 243 ? 12.25 -1.177 26.453 1 93.06 243 VAL B N 1
ATOM 7589 C CA . VAL B 1 243 ? 12.781 -0.327 27.516 1 93.06 243 VAL B CA 1
ATOM 7590 C C . VAL B 1 243 ? 12.594 1.142 27.141 1 93.06 243 VAL B C 1
ATOM 7592 O O . VAL B 1 243 ? 12.18 1.952 27.984 1 93.06 243 VAL B O 1
ATOM 7595 N N . LEU B 1 244 ? 12.891 1.47 25.938 1 93.94 244 LEU B N 1
ATOM 7596 C CA . LEU B 1 244 ? 12.742 2.85 25.484 1 93.94 244 LEU B CA 1
ATOM 7597 C C . LEU B 1 244 ? 11.281 3.293 25.562 1 93.94 244 LEU B C 1
ATOM 7599 O O . LEU B 1 244 ? 10.992 4.418 25.969 1 93.94 244 LEU B O 1
ATOM 7603 N N . THR B 1 245 ? 10.398 2.383 25.188 1 92.94 245 THR B N 1
ATOM 7604 C CA . THR B 1 245 ? 8.977 2.695 25.25 1 92.94 245 THR B CA 1
ATOM 7605 C C . THR B 1 245 ? 8.5 2.812 26.688 1 92.94 245 THR B C 1
ATOM 7607 O O . THR B 1 245 ? 7.672 3.666 27.016 1 92.94 245 THR B O 1
ATOM 7610 N N . PHE B 1 246 ? 9.039 1.996 27.531 1 93.69 246 PHE B N 1
ATOM 7611 C CA . PHE B 1 246 ? 8.703 2.045 28.953 1 93.69 246 PHE B CA 1
ATOM 7612 C C . PHE B 1 246 ? 9.133 3.373 29.562 1 93.69 246 PHE B C 1
ATOM 7614 O O . PHE B 1 246 ? 8.367 4.004 30.297 1 93.69 246 PHE B O 1
ATOM 7621 N N . ILE B 1 247 ? 10.32 3.809 29.219 1 93.94 247 ILE B N 1
ATOM 7622 C CA . ILE B 1 247 ? 10.836 5.074 29.719 1 93.94 247 ILE B CA 1
ATOM 7623 C C . ILE B 1 247 ? 9.961 6.227 29.219 1 93.94 247 ILE B C 1
ATOM 7625 O O . ILE B 1 247 ? 9.633 7.137 29.984 1 93.94 247 ILE B O 1
ATOM 7629 N N . MET B 1 248 ? 9.602 6.184 27.984 1 93.81 248 MET B N 1
ATOM 7630 C CA . MET B 1 248 ? 8.766 7.23 27.406 1 93.81 248 MET B CA 1
ATOM 7631 C C . MET B 1 248 ? 7.402 7.281 28.078 1 93.81 248 MET B C 1
ATOM 7633 O O . MET B 1 248 ? 6.91 8.359 28.422 1 93.81 248 MET B O 1
ATOM 7637 N N . ILE B 1 249 ? 6.777 6.102 28.359 1 92.75 249 ILE B N 1
ATOM 7638 C CA . ILE B 1 249 ? 5.449 6.035 28.969 1 92.75 249 ILE B CA 1
ATOM 7639 C C . ILE B 1 249 ? 5.512 6.512 30.422 1 92.75 249 ILE B C 1
ATOM 7641 O O . ILE B 1 249 ? 4.68 7.309 30.859 1 92.75 249 ILE B O 1
ATOM 7645 N N . MET B 1 250 ? 6.512 6.074 31.156 1 94 250 MET B N 1
ATOM 7646 C CA . MET B 1 250 ? 6.664 6.461 32.562 1 94 250 MET B CA 1
ATOM 7647 C C . MET B 1 250 ? 6.922 7.957 32.688 1 94 250 MET B C 1
ATOM 7649 O O . MET B 1 250 ? 6.352 8.617 33.562 1 94 250 MET B O 1
ATOM 7653 N N . SER B 1 251 ? 7.824 8.438 31.797 1 94.62 251 SER B N 1
ATOM 7654 C CA . SER B 1 251 ? 8.109 9.867 31.812 1 94.62 251 SER B CA 1
ATOM 7655 C C . SER B 1 251 ? 6.879 10.688 31.453 1 94.62 251 SER B C 1
ATOM 7657 O O . SER B 1 251 ? 6.672 11.781 31.984 1 94.62 251 SER B O 1
ATOM 7659 N N . THR B 1 252 ? 6.078 10.18 30.562 1 92.12 252 THR B N 1
ATOM 7660 C CA . THR B 1 252 ? 4.859 10.867 30.156 1 92.12 252 THR B CA 1
ATOM 7661 C C . THR B 1 252 ? 3.844 10.883 31.297 1 92.12 252 THR B C 1
ATOM 7663 O O . THR B 1 252 ? 3.199 11.906 31.547 1 92.12 252 THR B O 1
ATOM 7666 N N . LEU B 1 253 ? 3.721 9.812 32.031 1 91.12 253 LEU B N 1
ATOM 7667 C CA . LEU B 1 253 ? 2.803 9.734 33.156 1 91.12 253 LEU B CA 1
ATOM 7668 C C . LEU B 1 253 ? 3.24 10.664 34.281 1 91.12 253 LEU B C 1
ATOM 7670 O O . LEU B 1 253 ? 2.408 11.328 34.906 1 91.12 253 LEU B O 1
ATOM 7674 N N . LEU B 1 254 ? 4.543 10.734 34.5 1 92.81 254 LEU B N 1
ATOM 7675 C CA . LEU B 1 254 ? 5.078 11.625 35.531 1 92.81 254 LEU B CA 1
ATOM 7676 C C . LEU B 1 254 ? 4.859 13.086 35.156 1 92.81 254 LEU B C 1
ATOM 7678 O O . LEU B 1 254 ? 4.562 13.922 36 1 92.81 254 LEU B O 1
ATOM 7682 N N . ASP B 1 255 ? 5.008 13.359 33.906 1 90.62 255 ASP B N 1
ATOM 7683 C CA . ASP B 1 255 ? 4.797 14.719 33.406 1 90.62 255 ASP B CA 1
ATOM 7684 C C . ASP B 1 255 ? 3.34 15.141 33.562 1 90.62 255 ASP B C 1
ATOM 7686 O O . ASP B 1 255 ? 3.057 16.266 33.969 1 90.62 255 ASP B O 1
ATOM 7690 N N . ILE B 1 256 ? 2.398 14.266 33.281 1 84.56 256 ILE B N 1
ATOM 7691 C CA . ILE B 1 256 ? 0.97 14.547 33.375 1 84.56 256 ILE B CA 1
ATOM 7692 C C . ILE B 1 256 ? 0.581 14.773 34.812 1 84.56 256 ILE B C 1
ATOM 7694 O O . ILE B 1 256 ? -0.272 15.609 35.125 1 84.56 256 ILE B O 1
ATOM 7698 N N . ARG B 1 257 ? 1.301 14.094 35.812 1 86.69 257 ARG B N 1
ATOM 7699 C CA . ARG B 1 257 ? 0.997 14.211 37.219 1 86.69 257 ARG B CA 1
ATOM 7700 C C . ARG B 1 257 ? 1.691 15.422 37.844 1 86.69 257 ARG B C 1
ATOM 7702 O O . ARG B 1 257 ? 1.576 15.664 39.062 1 86.69 257 ARG B O 1
ATOM 7709 N N . GLY B 1 258 ? 2.416 16.109 37.031 1 87.25 258 GLY B N 1
ATOM 7710 C CA . GLY B 1 258 ? 3.07 17.328 37.531 1 87.25 258 GLY B CA 1
ATOM 7711 C C . GLY B 1 258 ? 4.402 17.062 38.188 1 87.25 258 GLY B C 1
ATOM 7712 O O . GLY B 1 258 ? 5.004 17.969 38.781 1 87.25 258 GLY B O 1
ATOM 7713 N N . LEU B 1 259 ? 4.887 15.812 38.156 1 87.81 259 LEU B N 1
ATOM 7714 C CA . LEU B 1 259 ? 6.172 15.453 38.75 1 87.81 259 LEU B CA 1
ATOM 7715 C C . LEU B 1 259 ? 7.297 15.617 37.75 1 87.81 259 LEU B C 1
ATOM 7717 O O . LEU B 1 259 ? 7.992 14.656 37.406 1 87.81 259 LEU B O 1
ATOM 7721 N N . ASN B 1 260 ? 7.465 16.703 37.156 1 83.5 260 ASN B N 1
ATOM 7722 C CA . ASN B 1 260 ? 8.398 16.938 36.062 1 83.5 260 ASN B CA 1
ATOM 7723 C C . ASN B 1 260 ? 9.586 17.797 36.5 1 83.5 260 ASN B C 1
ATOM 7725 O O . ASN B 1 260 ? 10.18 18.5 35.688 1 83.5 260 ASN B O 1
ATOM 7729 N N . SER B 1 261 ? 9.914 17.75 37.812 1 86 261 SER B N 1
ATOM 7730 C CA . SER B 1 261 ? 11.016 18.562 38.344 1 86 261 SER B CA 1
ATOM 7731 C C . SER B 1 261 ? 12.359 18.062 37.844 1 86 261 SER B C 1
ATOM 7733 O O . SER B 1 261 ? 13.297 18.844 37.688 1 86 261 SER B O 1
ATOM 7735 N N . ARG B 1 262 ? 12.398 16.844 37.531 1 86.75 262 ARG B N 1
ATOM 7736 C CA . ARG B 1 262 ? 13.633 16.281 37 1 86.75 262 ARG B CA 1
ATOM 7737 C C . ARG B 1 262 ? 13.711 16.453 35.469 1 86.75 262 ARG B C 1
ATOM 7739 O O . ARG B 1 262 ? 12.727 16.203 34.75 1 86.75 262 ARG B O 1
ATOM 7746 N N . PRO B 1 263 ? 14.867 16.844 34.969 1 88 263 PRO B N 1
ATOM 7747 C CA . PRO B 1 263 ? 15 17.172 33.562 1 88 263 PRO B CA 1
ATOM 7748 C C . PRO B 1 263 ? 14.781 15.953 32.656 1 88 263 PRO B C 1
ATOM 7750 O O . PRO B 1 263 ? 14.281 16.094 31.531 1 88 263 PRO B O 1
ATOM 7753 N N . TRP B 1 264 ? 15.094 14.82 33.219 1 87.25 264 TRP B N 1
ATOM 7754 C CA . TRP B 1 264 ? 14.969 13.641 32.344 1 87.25 264 TRP B CA 1
ATOM 7755 C C . TRP B 1 264 ? 13.508 13.328 32.062 1 87.25 264 TRP B C 1
ATOM 7757 O O . TRP B 1 264 ? 13.18 12.742 31.031 1 87.25 264 TRP B O 1
ATOM 7767 N N . VAL B 1 265 ? 12.609 13.656 32.938 1 90.44 265 VAL B N 1
ATOM 7768 C CA . VAL B 1 265 ? 11.188 13.422 32.75 1 90.44 265 VAL B CA 1
ATOM 7769 C C . VAL B 1 265 ? 10.68 14.266 31.578 1 90.44 265 VAL B C 1
ATOM 7771 O O . VAL B 1 265 ? 9.914 13.789 30.734 1 90.44 265 VAL B O 1
ATOM 7774 N N . LYS B 1 266 ? 11.195 15.5 31.422 1 89.62 266 LYS B N 1
ATOM 7775 C CA . LYS B 1 266 ? 10.758 16.406 30.359 1 89.62 266 LYS B CA 1
ATOM 7776 C C . LYS B 1 266 ? 11.32 15.984 29.016 1 89.62 266 LYS B C 1
ATOM 7778 O O . LYS B 1 266 ? 10.664 16.141 27.984 1 89.62 266 LYS B O 1
ATOM 7783 N N . VAL B 1 267 ? 12.484 15.422 29.141 1 91.81 267 VAL B N 1
ATOM 7784 C CA . VAL B 1 267 ? 13.188 15.062 27.906 1 91.81 267 VAL B CA 1
ATOM 7785 C C . VAL B 1 267 ? 12.508 13.859 27.25 1 91.81 267 VAL B C 1
ATOM 7787 O O . VAL B 1 267 ? 12.391 13.797 26.031 1 91.81 267 VAL B O 1
ATOM 7790 N N . PHE B 1 268 ? 11.945 12.914 28.094 1 94.06 268 PHE B N 1
ATOM 7791 C CA . PHE B 1 268 ? 11.422 11.672 27.547 1 94.06 268 PHE B CA 1
ATOM 7792 C C . PHE B 1 268 ? 9.898 11.695 27.5 1 94.06 268 PHE B C 1
ATOM 7794 O O . PHE B 1 268 ? 9.266 10.711 27.141 1 94.06 268 PHE B O 1
ATOM 7801 N N . SER B 1 269 ? 9.297 12.867 27.859 1 93.75 269 SER B N 1
ATOM 7802 C CA . SER B 1 269 ? 7.84 12.969 27.828 1 93.75 269 SER B CA 1
ATOM 7803 C C . SER B 1 269 ? 7.309 13.023 26.406 1 93.75 269 SER B C 1
ATOM 7805 O O . SER B 1 269 ? 7.676 13.914 25.641 1 93.75 269 SER B O 1
ATOM 7807 N N . ALA B 1 270 ? 6.391 12.125 26.062 1 92 270 ALA B N 1
ATOM 7808 C CA . ALA B 1 270 ? 5.848 12.008 24.719 1 92 270 ALA B CA 1
ATOM 7809 C C . ALA B 1 270 ? 4.965 13.203 24.375 1 92 270 ALA B C 1
ATOM 7811 O O . ALA B 1 270 ? 4.91 13.633 23.219 1 92 270 ALA B O 1
ATOM 7812 N N . ILE B 1 271 ? 4.293 13.797 25.297 1 89.12 271 ILE B N 1
ATOM 7813 C CA . ILE B 1 271 ? 3.373 14.906 25.062 1 89.12 271 ILE B CA 1
ATOM 7814 C C . ILE B 1 271 ? 4.16 16.156 24.688 1 89.12 271 ILE B C 1
ATOM 7816 O O . ILE B 1 271 ? 3.793 16.859 23.75 1 89.12 271 ILE B O 1
ATOM 7820 N N . ARG B 1 272 ? 5.234 16.406 25.391 1 89.56 272 ARG B N 1
ATOM 7821 C CA . ARG B 1 272 ? 6.062 17.562 25.094 1 89.56 272 ARG B CA 1
ATOM 7822 C C . ARG B 1 272 ? 6.758 17.422 23.75 1 89.56 272 ARG B C 1
ATOM 7824 O O . ARG B 1 272 ? 6.824 18.375 22.969 1 89.56 272 ARG B O 1
ATOM 7831 N N . ASN B 1 273 ? 7.23 16.188 23.547 1 91.56 273 ASN B N 1
ATOM 7832 C CA . ASN B 1 273 ? 7.934 15.945 22.281 1 91.56 273 ASN B CA 1
ATOM 7833 C C . ASN B 1 273 ? 6.98 15.992 21.094 1 91.56 273 ASN B C 1
ATOM 7835 O O . ASN B 1 273 ? 7.367 16.406 20 1 91.56 273 ASN B O 1
ATOM 7839 N N . HIS B 1 274 ? 5.762 15.516 21.266 1 90.12 274 HIS B N 1
ATOM 7840 C CA . HIS B 1 274 ? 4.762 15.609 20.219 1 90.12 274 HIS B CA 1
ATOM 7841 C C . HIS B 1 274 ? 4.426 17.062 19.906 1 90.12 274 HIS B C 1
ATOM 7843 O O . HIS B 1 274 ? 4.293 17.438 18.734 1 90.12 274 HIS B O 1
ATOM 7849 N N . ARG B 1 275 ? 4.301 17.906 20.906 1 86.69 275 ARG B N 1
ATOM 7850 C CA . ARG B 1 275 ? 3.996 19.312 20.719 1 86.69 275 ARG B CA 1
ATOM 7851 C C . ARG B 1 275 ? 5.102 20.016 19.938 1 86.69 275 ARG B C 1
ATOM 7853 O O . ARG B 1 275 ? 4.824 20.859 19.078 1 86.69 275 ARG B O 1
ATOM 7860 N N . LYS B 1 276 ? 6.301 19.609 20.25 1 87.38 276 LYS B N 1
ATOM 7861 C CA . LYS B 1 276 ? 7.434 20.188 19.547 1 87.38 276 LYS B CA 1
ATOM 7862 C C . LYS B 1 276 ? 7.426 19.781 18.078 1 87.38 276 LYS B C 1
ATOM 7864 O O . LYS B 1 276 ? 7.84 20.562 17.203 1 87.38 276 LYS B O 1
ATOM 7869 N N . LEU B 1 277 ? 7.004 18.625 17.844 1 89.44 277 LEU B N 1
ATOM 7870 C CA . LEU B 1 277 ? 6.969 18.094 16.484 1 89.44 277 LEU B CA 1
ATOM 7871 C C . LEU B 1 277 ? 5.902 18.797 15.648 1 89.44 277 LEU B C 1
ATOM 7873 O O . LEU B 1 277 ? 6.098 19.031 14.453 1 89.44 277 LEU B O 1
ATOM 7877 N N . VAL B 1 278 ? 4.781 19.203 16.266 1 86.06 278 VAL B N 1
ATOM 7878 C CA . VAL B 1 278 ? 3.652 19.734 15.516 1 86.06 278 VAL B CA 1
ATOM 7879 C C . VAL B 1 278 ? 3.756 21.266 15.453 1 86.06 278 VAL B C 1
ATOM 7881 O O . VAL B 1 278 ? 3.188 21.891 14.562 1 86.06 278 VAL B O 1
ATOM 7884 N N . THR B 1 279 ? 4.477 21.875 16.328 1 81.56 279 THR B N 1
ATOM 7885 C CA . THR B 1 279 ? 4.602 23.328 16.344 1 81.56 279 THR B CA 1
ATOM 7886 C C . THR B 1 279 ? 5.629 23.797 15.312 1 81.56 279 THR B C 1
ATOM 7888 O O . THR B 1 279 ? 6.672 23.156 15.133 1 81.56 279 THR B O 1
ATOM 7891 N N . THR B 1 280 ? 5.117 24.688 14.477 1 77.06 280 THR B N 1
ATOM 7892 C CA . THR B 1 280 ? 5.996 25.25 13.453 1 77.06 280 THR B CA 1
ATOM 7893 C C . THR B 1 280 ? 6.52 26.609 13.867 1 77.06 280 THR B C 1
ATOM 7895 O O . THR B 1 280 ? 5.75 27.469 14.312 1 77.06 280 THR B O 1
ATOM 7898 N N . ASN B 1 281 ? 7.82 26.703 13.961 1 70.19 281 ASN B N 1
ATOM 7899 C CA . ASN B 1 281 ? 8.414 28.016 14.227 1 70.19 281 ASN B CA 1
ATOM 7900 C C . ASN B 1 281 ? 8.664 28.781 12.938 1 70.19 281 ASN B C 1
ATOM 7902 O O . ASN B 1 281 ? 9.383 28.312 12.047 1 70.19 281 ASN B O 1
ATOM 7906 N N . PRO B 1 282 ? 7.98 29.891 12.703 1 62.38 282 PRO B N 1
ATOM 7907 C CA . PRO B 1 282 ? 8.086 30.672 11.469 1 62.38 282 PRO B CA 1
ATOM 7908 C C . PRO B 1 282 ? 9.523 31.062 11.125 1 62.38 282 PRO B C 1
ATOM 7910 O O . PRO B 1 282 ? 9.844 31.297 9.961 1 62.38 282 PRO B O 1
ATOM 7913 N N . ASN B 1 283 ? 10.391 31.219 12.047 1 60.56 283 ASN B N 1
ATOM 7914 C CA . ASN B 1 283 ? 11.75 31.688 11.773 1 60.56 283 ASN B CA 1
ATOM 7915 C C . ASN B 1 283 ? 12.625 30.562 11.211 1 60.56 283 ASN B C 1
ATOM 7917 O O . ASN B 1 283 ? 13.773 30.797 10.844 1 60.56 283 ASN B O 1
ATOM 7921 N N . GLN B 1 284 ? 12.008 29.453 10.984 1 66 284 GLN B N 1
ATOM 7922 C CA . GLN B 1 284 ? 12.789 28.297 10.539 1 66 284 GLN B CA 1
ATOM 7923 C C . GLN B 1 284 ? 12.57 28.031 9.047 1 66 284 GLN B C 1
ATOM 7925 O O . GLN B 1 284 ? 11.562 28.469 8.477 1 66 284 GLN B O 1
ATOM 7930 N N . MET B 1 285 ? 13.758 27.891 8.383 1 84.62 285 MET B N 1
ATOM 7931 C CA . MET B 1 285 ? 13.664 27.469 6.992 1 84.62 285 MET B CA 1
ATOM 7932 C C . MET B 1 285 ? 12.773 26.25 6.852 1 84.62 285 MET B C 1
ATOM 7934 O O . MET B 1 285 ? 13.227 25.172 6.438 1 84.62 285 MET B O 1
ATOM 7938 N N . THR B 1 286 ? 11.484 26.469 7.148 1 89.94 286 THR B N 1
ATOM 7939 C CA . THR B 1 286 ? 10.508 25.391 7.199 1 89.94 286 THR B CA 1
ATOM 7940 C C . THR B 1 286 ? 10.32 24.75 5.824 1 89.94 286 THR B C 1
ATOM 7942 O O . THR B 1 286 ? 9.93 23.594 5.719 1 89.94 286 THR B O 1
ATOM 7945 N N . PHE B 1 287 ? 10.68 25.578 4.797 1 94.38 287 PHE B N 1
ATOM 7946 C CA . PHE B 1 287 ? 10.523 25.047 3.449 1 94.38 287 PHE B CA 1
ATOM 7947 C C . PHE B 1 287 ? 11.438 23.844 3.236 1 94.38 287 PHE B C 1
ATOM 7949 O O . PHE B 1 287 ? 11.125 22.938 2.457 1 94.38 287 PHE B O 1
ATOM 7956 N N . LEU B 1 288 ? 12.539 23.781 3.973 1 95 288 LEU B N 1
ATOM 7957 C CA . LEU B 1 288 ? 13.484 22.688 3.828 1 95 288 LEU B CA 1
ATOM 7958 C C . LEU B 1 288 ? 12.891 21.375 4.348 1 95 288 LEU B C 1
ATOM 7960 O O . LEU B 1 288 ? 13.18 20.297 3.822 1 95 288 LEU B O 1
ATOM 7964 N N . HIS B 1 289 ? 12.062 21.5 5.375 1 94.38 289 HIS B N 1
ATOM 7965 C CA . HIS B 1 289 ? 11.398 20.312 5.895 1 94.38 289 HIS B CA 1
ATOM 7966 C C . HIS B 1 289 ? 10.422 19.75 4.871 1 94.38 289 HIS B C 1
ATOM 7968 O O . HIS B 1 289 ? 10.352 18.531 4.695 1 94.38 289 HIS B O 1
ATOM 7974 N N . GLY B 1 290 ? 9.742 20.656 4.281 1 95.25 290 GLY B N 1
ATOM 7975 C CA . GLY B 1 290 ? 8.836 20.188 3.24 1 95.25 290 GLY B CA 1
ATOM 7976 C C . GLY B 1 290 ? 9.555 19.531 2.082 1 95.25 290 GLY B C 1
ATOM 7977 O O . GLY B 1 290 ? 9.086 18.516 1.56 1 95.25 290 GLY B O 1
ATOM 7978 N N . LEU B 1 291 ? 10.656 20.062 1.707 1 96.88 291 LEU B N 1
ATOM 7979 C CA . LEU B 1 291 ? 11.469 19.484 0.64 1 96.88 291 LEU B CA 1
ATOM 7980 C C . LEU B 1 291 ? 11.969 18.094 1.022 1 96.88 291 LEU B C 1
ATOM 7982 O O . LEU B 1 291 ? 11.906 17.172 0.216 1 96.88 291 LEU B O 1
ATOM 7986 N N . LYS B 1 292 ? 12.391 17.953 2.227 1 96.81 292 LYS B N 1
ATOM 7987 C CA . LYS B 1 292 ? 12.914 16.672 2.699 1 96.81 292 LYS B CA 1
ATOM 7988 C C . LYS B 1 292 ? 11.82 15.617 2.758 1 96.81 292 LYS B C 1
ATOM 7990 O O . LYS B 1 292 ? 12.07 14.438 2.523 1 96.81 292 LYS B O 1
ATOM 7995 N N . ALA B 1 293 ? 10.625 16.094 3.119 1 97.12 293 ALA B N 1
ATOM 7996 C CA . ALA B 1 293 ? 9.492 15.164 3.145 1 97.12 293 ALA B CA 1
ATOM 7997 C C . ALA B 1 293 ? 9.242 14.562 1.764 1 97.12 293 ALA B C 1
ATOM 7999 O O . ALA B 1 293 ? 9.062 13.352 1.629 1 97.12 293 ALA B O 1
ATOM 8000 N N . LEU B 1 294 ? 9.258 15.391 0.766 1 97 294 LEU B N 1
ATOM 8001 C CA . LEU B 1 294 ? 9.016 14.953 -0.603 1 97 294 LEU B CA 1
ATOM 8002 C C . LEU B 1 294 ? 10.172 14.094 -1.111 1 97 294 LEU B C 1
ATOM 8004 O O . LEU B 1 294 ? 9.953 13.117 -1.834 1 97 294 LEU B O 1
ATOM 8008 N N . LEU B 1 295 ? 11.344 14.445 -0.708 1 97.75 295 LEU B N 1
ATOM 8009 C CA . LEU B 1 295 ? 12.523 13.68 -1.109 1 97.75 295 LEU B CA 1
ATOM 8010 C C . LEU B 1 295 ? 12.516 12.305 -0.458 1 97.75 295 LEU B C 1
ATOM 8012 O O . LEU B 1 295 ? 12.875 11.312 -1.097 1 97.75 295 LEU B O 1
ATOM 8016 N N . ALA B 1 296 ? 12.125 12.289 0.81 1 97.75 296 ALA B N 1
ATOM 8017 C CA . ALA B 1 296 ? 12.039 11 1.496 1 97.75 296 ALA B CA 1
ATOM 8018 C C . ALA B 1 296 ? 11.055 10.07 0.796 1 97.75 296 ALA B C 1
ATOM 8020 O O . ALA B 1 296 ? 11.328 8.875 0.643 1 97.75 296 ALA B O 1
ATOM 8021 N N . TYR B 1 297 ? 9.938 10.57 0.376 1 97.5 297 TYR B N 1
ATOM 8022 C CA . TYR B 1 297 ? 8.992 9.742 -0.359 1 97.5 297 TYR B CA 1
ATOM 8023 C C . TYR B 1 297 ? 9.586 9.289 -1.688 1 97.5 297 TYR B C 1
ATOM 8025 O O . TYR B 1 297 ? 9.383 8.141 -2.104 1 97.5 297 TYR B O 1
ATOM 8033 N N . TRP B 1 298 ? 10.211 10.234 -2.312 1 98 298 TRP B N 1
ATOM 8034 C CA . TRP B 1 298 ? 10.836 9.906 -3.59 1 98 298 TRP B CA 1
ATOM 8035 C C . TRP B 1 298 ? 11.812 8.75 -3.438 1 98 298 TRP B C 1
ATOM 8037 O O . TRP B 1 298 ? 11.844 7.84 -4.273 1 98 298 TRP B O 1
ATOM 8047 N N . ILE B 1 299 ? 12.562 8.703 -2.385 1 97.62 299 ILE B N 1
ATOM 8048 C CA . ILE B 1 299 ? 13.516 7.641 -2.111 1 97.62 299 ILE B CA 1
ATOM 8049 C C . ILE B 1 299 ? 12.773 6.332 -1.846 1 97.62 299 ILE B C 1
ATOM 8051 O O . ILE B 1 299 ? 13.156 5.277 -2.354 1 97.62 299 ILE B O 1
ATOM 8055 N N . VAL B 1 300 ? 11.703 6.402 -1.077 1 98.12 300 VAL B N 1
ATOM 8056 C CA . VAL B 1 300 ? 10.906 5.211 -0.802 1 98.12 300 VAL B CA 1
ATOM 8057 C C . VAL B 1 300 ? 10.336 4.656 -2.105 1 98.12 300 VAL B C 1
ATOM 8059 O O . VAL B 1 300 ? 10.359 3.443 -2.332 1 98.12 300 VAL B O 1
ATOM 8062 N N . LEU B 1 301 ? 9.852 5.555 -2.971 1 97.69 301 LEU B N 1
ATOM 8063 C CA . LEU B 1 301 ? 9.312 5.164 -4.266 1 97.69 301 LEU B CA 1
ATOM 8064 C C . LEU B 1 301 ? 10.383 4.484 -5.117 1 97.69 301 LEU B C 1
ATOM 8066 O O . LEU B 1 301 ? 10.125 3.443 -5.727 1 97.69 301 LEU B O 1
ATOM 8070 N N . GLY B 1 302 ? 11.555 5.09 -5.133 1 97 302 GLY B N 1
ATOM 8071 C CA . GLY B 1 302 ? 12.656 4.492 -5.875 1 97 302 GLY B CA 1
ATOM 8072 C C . GLY B 1 302 ? 13.023 3.104 -5.387 1 97 302 GLY B C 1
ATOM 8073 O O . GLY B 1 302 ? 13.203 2.186 -6.191 1 97 302 GLY B O 1
ATOM 8074 N N . HIS B 1 303 ? 13.086 2.939 -4.102 1 96.5 303 HIS B N 1
ATOM 8075 C CA . HIS B 1 303 ? 13.469 1.647 -3.537 1 96.5 303 HIS B CA 1
ATOM 8076 C C . HIS B 1 303 ? 12.375 0.608 -3.76 1 96.5 303 HIS B C 1
ATOM 8078 O O . HIS B 1 303 ? 12.664 -0.584 -3.885 1 96.5 303 HIS B O 1
ATOM 8084 N N . CYS B 1 304 ? 11.148 1.022 -3.818 1 95.06 304 CYS B N 1
ATOM 8085 C CA . CYS B 1 304 ? 10.062 0.096 -4.105 1 95.06 304 CYS B CA 1
ATOM 8086 C C . CYS B 1 304 ? 10.211 -0.51 -5.496 1 95.06 304 CYS B C 1
ATOM 8088 O O . CYS B 1 304 ? 9.859 -1.672 -5.711 1 95.06 304 CYS B O 1
ATOM 8090 N N . TYR B 1 305 ? 10.711 0.318 -6.43 1 94.25 305 TYR B N 1
ATOM 8091 C CA . TYR B 1 305 ? 10.938 -0.159 -7.789 1 94.25 305 TYR B CA 1
ATOM 8092 C C . TYR B 1 305 ? 12.227 -0.973 -7.875 1 94.25 305 TYR B C 1
ATOM 8094 O O . TYR B 1 305 ? 12.234 -2.072 -8.438 1 94.25 305 TYR B O 1
ATOM 8102 N N . LEU B 1 306 ? 13.242 -0.486 -7.27 1 91.94 306 LEU B N 1
ATOM 8103 C CA . LEU B 1 306 ? 14.586 -0.966 -7.566 1 91.94 306 LEU B CA 1
ATOM 8104 C C . LEU B 1 306 ? 14.922 -2.191 -6.727 1 91.94 306 LEU B C 1
ATOM 8106 O O . LEU B 1 306 ? 15.867 -2.924 -7.035 1 91.94 306 LEU B O 1
ATOM 8110 N N . LEU B 1 307 ? 14.164 -2.43 -5.699 1 89.25 307 LEU B N 1
ATOM 8111 C CA . LEU B 1 307 ? 14.445 -3.598 -4.875 1 89.25 307 LEU B CA 1
ATOM 8112 C C . LEU B 1 307 ? 13.672 -4.816 -5.367 1 89.25 307 LEU B C 1
ATOM 8114 O O . LEU B 1 307 ? 13.836 -5.914 -4.836 1 89.25 307 LEU B O 1
ATOM 8118 N N . LEU B 1 308 ? 12.898 -4.617 -6.391 1 84.94 308 LEU B N 1
ATOM 8119 C CA . LEU B 1 308 ? 12.211 -5.758 -6.973 1 84.94 308 LEU B CA 1
ATOM 8120 C C . LEU B 1 308 ? 13.195 -6.707 -7.648 1 84.94 308 LEU B C 1
ATOM 8122 O O . LEU B 1 308 ? 14.109 -6.266 -8.352 1 84.94 308 LEU B O 1
ATOM 8126 N N . ASP B 1 309 ? 13.078 -7.91 -7.266 1 77.94 309 ASP B N 1
ATOM 8127 C CA . ASP B 1 309 ? 13.906 -8.93 -7.895 1 77.94 309 ASP B CA 1
ATOM 8128 C C . ASP B 1 309 ? 13.07 -9.875 -8.75 1 77.94 309 ASP B C 1
ATOM 8130 O O . ASP B 1 309 ? 11.844 -9.906 -8.633 1 77.94 309 ASP B O 1
ATOM 8134 N N . PRO B 1 310 ? 13.688 -10.57 -9.633 1 73.38 310 PRO B N 1
ATOM 8135 C CA . PRO B 1 310 ? 12.961 -11.438 -10.562 1 73.38 310 PRO B CA 1
ATOM 8136 C C . PRO B 1 310 ? 12.148 -12.516 -9.844 1 73.38 310 PRO B C 1
ATOM 8138 O O . PRO B 1 310 ? 11.211 -13.07 -10.422 1 73.38 310 PRO B O 1
ATOM 8141 N N . TYR B 1 311 ? 12.484 -12.742 -8.625 1 77.94 311 TYR B N 1
ATOM 8142 C CA . TYR B 1 311 ? 11.789 -13.812 -7.93 1 77.94 311 TYR B CA 1
ATOM 8143 C C . TYR B 1 311 ? 10.492 -13.312 -7.301 1 77.94 311 TYR B C 1
ATOM 8145 O O . TYR B 1 311 ? 9.609 -14.102 -6.965 1 77.94 311 TYR B O 1
ATOM 8153 N N . VAL B 1 312 ? 10.445 -12.062 -7.16 1 83.75 312 VAL B N 1
ATOM 8154 C CA . VAL B 1 312 ? 9.242 -11.508 -6.543 1 83.75 312 VAL B CA 1
ATOM 8155 C C . VAL B 1 312 ? 8.281 -11.023 -7.621 1 83.75 312 VAL B C 1
ATOM 8157 O O . VAL B 1 312 ? 7.07 -10.945 -7.395 1 83.75 312 VAL B O 1
ATOM 8160 N N . ILE B 1 313 ? 8.836 -10.82 -8.789 1 87 313 ILE B N 1
ATOM 8161 C CA . ILE B 1 313 ? 8.016 -10.266 -9.852 1 87 313 ILE B CA 1
ATOM 8162 C C . ILE B 1 313 ? 7.27 -11.391 -10.57 1 87 313 ILE B C 1
ATOM 8164 O O . ILE B 1 313 ? 7.793 -12.492 -10.719 1 87 313 ILE B O 1
ATOM 8168 N N . PHE B 1 314 ? 6.117 -11.062 -11.062 1 86.38 314 PHE B N 1
ATOM 8169 C CA . PHE B 1 314 ? 5.301 -12.039 -11.773 1 86.38 314 PHE B CA 1
ATOM 8170 C C . PHE B 1 314 ? 5.938 -12.406 -13.109 1 86.38 314 PHE B C 1
ATOM 8172 O O . PHE B 1 314 ? 6.277 -13.562 -13.344 1 86.38 314 PHE B O 1
ATOM 8179 N N . THR B 1 315 ? 6.172 -11.398 -14 1 88.06 315 THR B N 1
ATOM 8180 C CA . THR B 1 315 ? 6.859 -11.641 -15.266 1 88.06 315 THR B CA 1
ATOM 8181 C C . THR B 1 315 ? 8.008 -10.648 -15.453 1 88.06 315 THR B C 1
ATOM 8183 O O . THR B 1 315 ? 7.879 -9.469 -15.117 1 88.06 315 THR B O 1
ATOM 8186 N N . VAL B 1 316 ? 9.086 -11.102 -15.93 1 85.81 316 VAL B N 1
ATOM 8187 C CA . VAL B 1 316 ? 10.234 -10.242 -16.203 1 85.81 316 VAL B CA 1
ATOM 8188 C C . VAL B 1 316 ? 9.883 -9.258 -17.312 1 85.81 316 VAL B C 1
ATOM 8190 O O . VAL B 1 316 ? 10.344 -8.117 -17.312 1 85.81 316 VAL B O 1
ATOM 8193 N N . LYS B 1 317 ? 9.008 -9.664 -18.234 1 88.88 317 LYS B N 1
ATOM 8194 C CA . LYS B 1 317 ? 8.594 -8.797 -19.344 1 88.88 317 LYS B CA 1
ATOM 8195 C C . LYS B 1 317 ? 7.93 -7.523 -18.828 1 88.88 317 LYS B C 1
ATOM 8197 O O . LYS B 1 317 ? 8.227 -6.43 -19.312 1 88.88 317 LYS B O 1
ATOM 8202 N N . GLU B 1 318 ? 7.094 -7.688 -17.844 1 86.81 318 GLU B N 1
ATOM 8203 C CA . GLU B 1 318 ? 6.422 -6.52 -17.281 1 86.81 318 GLU B CA 1
ATOM 8204 C C . GLU B 1 318 ? 7.422 -5.566 -16.625 1 86.81 318 GLU B C 1
ATOM 8206 O O . GLU B 1 318 ? 7.281 -4.348 -16.734 1 86.81 318 GLU B O 1
ATOM 8211 N N . ALA B 1 319 ? 8.375 -6.137 -15.969 1 87.31 319 ALA B N 1
ATOM 8212 C CA . ALA B 1 319 ? 9.406 -5.32 -15.336 1 87.31 319 ALA B CA 1
ATOM 8213 C C . ALA B 1 319 ? 10.234 -4.57 -16.375 1 87.31 319 ALA B C 1
ATOM 8215 O O . ALA B 1 319 ? 10.57 -3.402 -16.188 1 87.31 319 ALA B O 1
ATOM 8216 N N . LEU B 1 320 ? 10.531 -5.23 -17.453 1 87.88 320 LEU B N 1
ATOM 8217 C CA . LEU B 1 320 ? 11.297 -4.602 -18.516 1 87.88 320 LEU B CA 1
ATOM 8218 C C . LEU B 1 320 ? 10.492 -3.49 -19.188 1 87.88 320 LEU B C 1
ATOM 8220 O O . LEU B 1 320 ? 11.047 -2.453 -19.562 1 87.88 320 LEU B O 1
ATOM 8224 N N . ASP B 1 321 ? 9.211 -3.68 -19.297 1 88.94 321 ASP B N 1
ATOM 8225 C CA . ASP B 1 321 ? 8.359 -2.674 -19.922 1 88.94 321 ASP B CA 1
ATOM 8226 C C . ASP B 1 321 ? 8.281 -1.413 -19.062 1 88.94 321 ASP B C 1
ATOM 8228 O O . ASP B 1 321 ? 8.281 -0.298 -19.578 1 88.94 321 ASP B O 1
ATOM 8232 N N . VAL B 1 322 ? 8.25 -1.608 -17.812 1 91.06 322 VAL B N 1
ATOM 8233 C CA . VAL B 1 322 ? 8.125 -0.482 -16.891 1 91.06 322 VAL B CA 1
ATOM 8234 C C . VAL B 1 322 ? 9.383 0.382 -16.953 1 91.06 322 VAL B C 1
ATOM 8236 O O . VAL B 1 322 ? 9.305 1.608 -16.844 1 91.06 322 VAL B O 1
ATOM 8239 N N . THR B 1 323 ? 10.555 -0.189 -17.188 1 90.88 323 THR B N 1
ATOM 8240 C CA . THR B 1 323 ? 11.812 0.549 -17.188 1 90.88 323 THR B CA 1
ATOM 8241 C C . THR B 1 323 ? 11.914 1.44 -18.422 1 90.88 323 THR B C 1
ATOM 8243 O O . THR B 1 323 ? 12.688 2.4 -18.438 1 90.88 323 THR B O 1
ATOM 8246 N N . THR B 1 324 ? 11.094 1.174 -19.469 1 91.88 324 THR B N 1
ATOM 8247 C CA . THR B 1 324 ? 11.188 1.937 -20.719 1 91.88 324 THR B CA 1
ATOM 8248 C C . THR B 1 324 ? 10.258 3.146 -20.672 1 91.88 324 THR B C 1
ATOM 8250 O O . THR B 1 324 ? 10.188 3.914 -21.641 1 91.88 324 THR B O 1
ATOM 8253 N N . THR B 1 325 ? 9.602 3.273 -19.578 1 94.19 325 THR B N 1
ATOM 8254 C CA . THR B 1 325 ? 8.648 4.375 -19.469 1 94.19 325 THR B CA 1
ATOM 8255 C C . THR B 1 325 ? 9.312 5.609 -18.875 1 94.19 325 THR B C 1
ATOM 8257 O O . THR B 1 325 ? 10.297 5.496 -18.141 1 94.19 325 THR B O 1
ATOM 8260 N N . ILE B 1 326 ? 8.812 6.746 -19.094 1 94.75 326 ILE B N 1
ATOM 8261 C CA . ILE B 1 326 ? 9.305 8.016 -18.578 1 94.75 326 ILE B CA 1
ATOM 8262 C C . ILE B 1 326 ? 9.047 8.094 -17.078 1 94.75 326 ILE B C 1
ATOM 8264 O O . ILE B 1 326 ? 9.891 8.57 -16.312 1 94.75 326 ILE B O 1
ATOM 8268 N N . PHE B 1 327 ? 7.945 7.637 -16.656 1 94.75 327 PHE B N 1
ATOM 8269 C CA . PHE B 1 327 ? 7.598 7.699 -15.25 1 94.75 327 PHE B CA 1
ATOM 8270 C C . PHE B 1 327 ? 8.594 6.91 -14.406 1 94.75 327 PHE B C 1
ATOM 8272 O O . PHE B 1 327 ? 8.953 7.332 -13.305 1 94.75 327 PHE B O 1
ATOM 8279 N N . PHE B 1 328 ? 8.977 5.781 -14.93 1 95.62 328 PHE B N 1
ATOM 8280 C CA . PHE B 1 328 ? 9.977 4.988 -14.219 1 95.62 328 PHE B CA 1
ATOM 8281 C C . PHE B 1 328 ? 11.266 5.777 -14.039 1 95.62 328 PHE B C 1
ATOM 8283 O O . PHE B 1 328 ? 11.906 5.703 -12.984 1 95.62 328 PHE B O 1
ATOM 8290 N N . GLN B 1 329 ? 11.672 6.52 -15.031 1 96 329 GLN B N 1
ATOM 8291 C CA . GLN B 1 329 ? 12.906 7.293 -14.969 1 96 329 GLN B CA 1
ATOM 8292 C C . GLN B 1 329 ? 12.812 8.398 -13.922 1 96 329 GLN B C 1
ATOM 8294 O O . GLN B 1 329 ? 13.781 8.656 -13.195 1 96 329 GLN B O 1
ATOM 8299 N N . ILE B 1 330 ? 11.727 8.914 -13.852 1 94.69 330 ILE B N 1
ATOM 8300 C CA . ILE B 1 330 ? 11.531 9.969 -12.859 1 94.69 330 ILE B CA 1
ATOM 8301 C C . ILE B 1 330 ? 11.383 9.352 -11.469 1 94.69 330 ILE B C 1
ATOM 8303 O O . ILE B 1 330 ? 12.016 9.812 -10.516 1 94.69 330 ILE B O 1
ATOM 8307 N N . ALA B 1 331 ? 10.664 8.305 -11.352 1 95.19 331 ALA B N 1
ATOM 8308 C CA . ALA B 1 331 ? 10.273 7.727 -10.062 1 95.19 331 ALA B CA 1
ATOM 8309 C C . ALA B 1 331 ? 11.406 6.887 -9.477 1 95.19 331 ALA B C 1
ATOM 8311 O O . ALA B 1 331 ? 11.68 6.949 -8.273 1 95.19 331 ALA B O 1
ATOM 8312 N N . ALA B 1 332 ? 12.062 6.105 -10.281 1 95.31 332 ALA B N 1
ATOM 8313 C CA . ALA B 1 332 ? 13.023 5.129 -9.789 1 95.31 332 ALA B CA 1
ATOM 8314 C C . ALA B 1 332 ? 14.461 5.586 -10.055 1 95.31 332 ALA B C 1
ATOM 8316 O O . ALA B 1 332 ? 15.195 5.918 -9.125 1 95.31 332 ALA B O 1
ATOM 8317 N N . THR B 1 333 ? 14.758 5.801 -11.328 1 94.12 333 THR B N 1
ATOM 8318 C CA . THR B 1 333 ? 16.109 6.25 -11.664 1 94.12 333 THR B CA 1
ATOM 8319 C C . THR B 1 333 ? 16.375 7.633 -11.078 1 94.12 333 THR B C 1
ATOM 8321 O O . THR B 1 333 ? 17.484 7.918 -10.625 1 94.12 333 THR B O 1
ATOM 8324 N N . GLY B 1 334 ? 15.359 8.422 -11.062 1 94.44 334 GLY B N 1
ATOM 8325 C CA . GLY B 1 334 ? 15.484 9.773 -10.562 1 94.44 334 GLY B CA 1
ATOM 8326 C C . GLY B 1 334 ? 15.672 9.836 -9.055 1 94.44 334 GLY B C 1
ATOM 8327 O O . GLY B 1 334 ? 16.109 10.859 -8.523 1 94.44 334 GLY B O 1
ATOM 8328 N N . ALA B 1 335 ? 15.359 8.773 -8.391 1 94.5 335 ALA B N 1
ATOM 8329 C CA . ALA B 1 335 ? 15.516 8.75 -6.934 1 94.5 335 ALA B CA 1
ATOM 8330 C C . ALA B 1 335 ? 16.969 8.953 -6.535 1 94.5 335 ALA B C 1
ATOM 8332 O O . ALA B 1 335 ? 17.25 9.508 -5.469 1 94.5 335 ALA B O 1
ATOM 8333 N N . PHE B 1 336 ? 17.891 8.562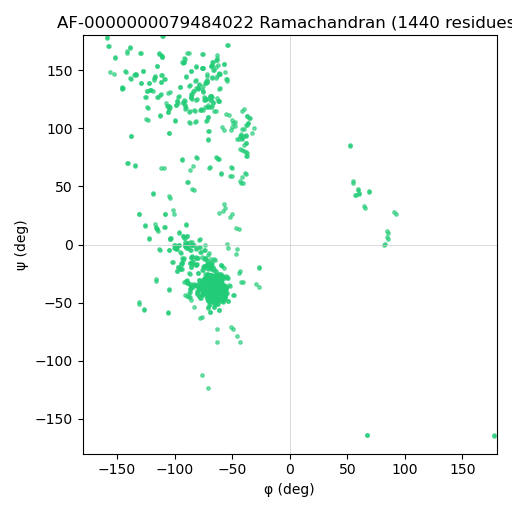 -7.375 1 95.25 336 PHE B N 1
ATOM 8334 C CA . PHE B 1 336 ? 19.312 8.773 -7.109 1 95.25 336 PHE B CA 1
ATOM 8335 C C . PHE B 1 336 ? 19.672 10.258 -7.203 1 95.25 336 PHE B C 1
ATOM 8337 O O . PHE B 1 336 ? 20.562 10.727 -6.512 1 95.25 336 PHE B O 1
ATOM 8344 N N . LEU B 1 337 ? 18.938 10.938 -8.031 1 96.06 337 LEU B N 1
ATOM 8345 C CA . LEU B 1 337 ? 19.094 12.391 -8.086 1 96.06 337 LEU B CA 1
ATOM 8346 C C . LEU B 1 337 ? 18.562 13.039 -6.809 1 96.06 337 LEU B C 1
ATOM 8348 O O . LEU B 1 337 ? 19.062 14.086 -6.391 1 96.06 337 LEU B O 1
ATOM 8352 N N . GLY B 1 338 ? 17.516 12.422 -6.266 1 95.69 338 GLY B N 1
ATOM 8353 C CA . GLY B 1 338 ? 17.016 12.898 -4.988 1 95.69 338 GLY B CA 1
ATOM 8354 C C . GLY B 1 338 ? 18.062 12.883 -3.889 1 95.69 338 GLY B C 1
ATOM 8355 O O . GLY B 1 338 ? 18.094 13.781 -3.047 1 95.69 338 GLY B O 1
ATOM 8356 N N . VAL B 1 339 ? 18.922 11.953 -3.91 1 96.12 339 VAL B N 1
ATOM 8357 C CA . VAL B 1 339 ? 20 11.859 -2.934 1 96.12 339 VAL B CA 1
ATOM 8358 C C . VAL B 1 339 ? 20.953 13.055 -3.086 1 96.12 339 VAL B C 1
ATOM 8360 O O . VAL B 1 339 ? 21.438 13.594 -2.094 1 96.12 339 VAL B O 1
ATOM 8363 N N . SER B 1 340 ? 21.141 13.5 -4.285 1 96.69 340 SER B N 1
ATOM 8364 C CA . SER B 1 340 ? 21.969 14.664 -4.523 1 96.69 340 SER B CA 1
ATOM 8365 C C . SER B 1 340 ? 21.375 15.922 -3.896 1 96.69 340 SER B C 1
ATOM 8367 O O . SER B 1 340 ? 22.094 16.781 -3.408 1 96.69 340 SER B O 1
ATOM 8369 N N . VAL B 1 341 ? 20.094 15.977 -3.949 1 97.56 341 VAL B N 1
ATOM 8370 C CA . VAL B 1 341 ? 19.422 17.109 -3.33 1 97.56 341 VAL B CA 1
ATOM 8371 C C . VAL B 1 341 ? 19.656 17.094 -1.82 1 97.56 341 VAL B C 1
ATOM 8373 O O . VAL B 1 341 ? 19.812 18.141 -1.194 1 97.56 341 VAL B O 1
ATOM 8376 N N . PHE B 1 342 ? 19.719 15.938 -1.263 1 97 342 PHE B N 1
ATOM 8377 C CA . PHE B 1 342 ? 20 15.812 0.162 1 97 342 PHE B CA 1
ATOM 8378 C C . PHE B 1 342 ? 21.406 16.297 0.483 1 97 342 PHE B C 1
ATOM 8380 O O . PHE B 1 342 ? 21.625 16.969 1.497 1 97 342 PHE B O 1
ATOM 8387 N N . PHE B 1 343 ? 22.344 16 -0.369 1 97.38 343 PHE B N 1
ATOM 8388 C CA . PHE B 1 343 ? 23.703 16.453 -0.165 1 97.38 343 PHE B CA 1
ATOM 8389 C C . PHE B 1 343 ? 23.797 17.969 -0.288 1 97.38 343 PHE B C 1
ATOM 8391 O O . PHE B 1 343 ? 24.484 18.625 0.501 1 97.38 343 PHE B O 1
ATOM 8398 N N . VAL B 1 344 ? 23.094 18.516 -1.247 1 97.69 344 VAL B N 1
ATOM 8399 C CA . VAL B 1 344 ? 23.078 19.969 -1.419 1 97.69 344 VAL B CA 1
ATOM 8400 C C . VAL B 1 344 ? 22.453 20.625 -0.193 1 97.69 344 VAL B C 1
ATOM 8402 O O . VAL B 1 344 ? 22.953 21.625 0.304 1 97.69 344 VAL B O 1
ATOM 8405 N N . SER B 1 345 ? 21.375 20.016 0.255 1 95.88 345 SER B N 1
ATOM 8406 C CA . SER B 1 345 ? 20.688 20.547 1.431 1 95.88 345 SER B CA 1
ATOM 8407 C C . SER B 1 345 ? 21.578 20.484 2.664 1 95.88 345 SER B C 1
ATOM 8409 O O . SER B 1 345 ? 21.562 21.406 3.492 1 95.88 345 SER B O 1
ATOM 8411 N N . SER B 1 346 ? 22.359 19.453 2.811 1 93.56 346 SER B N 1
ATOM 8412 C CA . SER B 1 346 ? 23.297 19.312 3.924 1 93.56 346 SER B CA 1
ATOM 8413 C C . SER B 1 346 ? 24.359 20.406 3.889 1 93.56 346 SER B C 1
ATOM 8415 O O . SER B 1 346 ? 24.672 21.016 4.914 1 93.56 346 SER B O 1
ATOM 8417 N N . GLY B 1 347 ? 24.875 20.656 2.723 1 94.56 347 GLY B N 1
ATOM 8418 C CA . GLY B 1 347 ? 25.844 21.734 2.572 1 94.56 347 GLY B CA 1
ATOM 8419 C C . GLY B 1 347 ? 25.266 23.109 2.865 1 94.56 347 GLY B C 1
ATOM 8420 O O . GLY B 1 347 ? 25.906 23.922 3.527 1 94.56 347 GLY B O 1
ATOM 8421 N N . PHE B 1 348 ? 24.078 23.375 2.428 1 94.81 348 PHE B N 1
ATOM 8422 C CA . PHE B 1 348 ? 23.406 24.641 2.643 1 94.81 348 PHE B CA 1
ATOM 8423 C C . PHE B 1 348 ? 23.234 24.922 4.133 1 94.81 348 PHE B C 1
ATOM 8425 O O . PHE B 1 348 ? 23.531 26.031 4.594 1 94.81 348 PHE B O 1
ATOM 8432 N N . ILE B 1 349 ? 22.812 23.859 4.859 1 89.25 349 ILE B N 1
ATOM 8433 C CA . ILE B 1 349 ? 22.562 24.031 6.285 1 89.25 349 ILE B CA 1
ATOM 8434 C C . ILE B 1 349 ? 23.875 24.281 7.02 1 89.25 349 ILE B C 1
ATOM 8436 O O . ILE B 1 349 ? 23.938 25.094 7.941 1 89.25 349 ILE B O 1
ATOM 8440 N N . MET B 1 350 ? 24.906 23.641 6.598 1 87.56 350 MET B N 1
ATOM 8441 C CA . MET B 1 350 ? 26.203 23.781 7.23 1 87.56 350 MET B CA 1
ATOM 8442 C C . MET B 1 350 ? 26.719 25.219 7.117 1 87.56 350 MET B C 1
ATOM 8444 O O . MET B 1 350 ? 27.188 25.797 8.102 1 87.56 350 MET B O 1
ATOM 8448 N N . SER B 1 351 ? 26.578 25.781 5.988 1 89.12 351 SER B N 1
ATOM 8449 C CA . SER B 1 351 ? 27.109 27.125 5.77 1 89.12 351 SER B CA 1
ATOM 8450 C C . SER B 1 351 ? 26.141 28.188 6.254 1 89.12 351 SER B C 1
ATOM 8452 O O . SER B 1 351 ? 26.547 29.203 6.809 1 89.12 351 SER B O 1
ATOM 8454 N N . PHE B 1 352 ? 24.922 27.922 6.078 1 85.69 352 PHE B N 1
ATOM 8455 C CA . PHE B 1 352 ? 23.906 28.906 6.453 1 85.69 352 PHE B CA 1
ATOM 8456 C C . PHE B 1 352 ? 23.922 29.141 7.961 1 85.69 352 PHE B C 1
ATOM 8458 O O . PHE B 1 352 ? 23.844 30.281 8.422 1 85.69 352 PHE B O 1
ATOM 8465 N N . THR B 1 353 ? 24.016 28.078 8.688 1 77.88 353 THR B N 1
ATOM 8466 C CA . THR B 1 353 ? 24 28.172 10.141 1 77.88 353 THR B CA 1
ATOM 8467 C C . THR B 1 353 ? 25.328 28.734 10.648 1 77.88 353 THR B C 1
ATOM 8469 O O . THR B 1 353 ? 25.375 29.391 11.695 1 77.88 353 THR B O 1
ATOM 8472 N N . TYR B 1 354 ? 26.328 28.438 9.945 1 75.25 354 TYR B N 1
ATOM 8473 C CA . TYR B 1 354 ? 27.656 28.906 10.312 1 75.25 354 TYR B CA 1
ATOM 8474 C C . TYR B 1 354 ? 27.734 30.438 10.258 1 75.25 354 TYR B C 1
ATOM 8476 O O . TYR B 1 354 ? 28.25 31.078 11.18 1 75.25 354 TYR B O 1
ATOM 8484 N N . VAL B 1 355 ? 27.25 31.062 9.305 1 72.62 355 VAL B N 1
ATOM 8485 C CA . VAL B 1 355 ? 27.344 32.5 9.109 1 72.62 355 VAL B CA 1
ATOM 8486 C C . VAL B 1 355 ? 26.359 33.219 10.047 1 72.62 355 VAL B C 1
ATOM 8488 O O . VAL B 1 355 ? 26.656 34.312 10.562 1 72.62 355 VAL B O 1
ATOM 8491 N N . ALA B 1 356 ? 25.344 32.656 10.242 1 64.56 356 ALA B N 1
ATOM 8492 C CA . ALA B 1 356 ? 24.328 33.25 11.102 1 64.56 356 ALA B CA 1
ATOM 8493 C C . ALA B 1 356 ? 24.828 33.375 12.531 1 64.56 356 ALA B C 1
ATOM 8495 O O . ALA B 1 356 ? 24.5 34.375 13.219 1 64.56 356 ALA B O 1
ATOM 8496 N N . LYS B 1 357 ? 25.672 32.531 12.953 1 59.34 357 LYS B N 1
ATOM 8497 C CA . LYS B 1 357 ? 26.219 32.562 14.305 1 59.34 357 LYS B CA 1
ATOM 8498 C C . LYS B 1 357 ? 27.438 33.5 14.391 1 59.34 357 LYS B C 1
ATOM 8500 O O . LYS B 1 357 ? 27.703 34.062 15.445 1 59.34 357 LYS B O 1
ATOM 8505 N N . ASP B 1 358 ? 28.359 33.625 13.406 1 58.59 358 ASP B N 1
ATOM 8506 C CA . ASP B 1 358 ? 29.656 34.312 13.406 1 58.59 358 ASP B CA 1
ATOM 8507 C C . ASP B 1 358 ? 29.484 35.812 13.492 1 58.59 358 ASP B C 1
ATOM 8509 O O . ASP B 1 358 ? 30.469 36.562 13.516 1 58.59 358 ASP B O 1
ATOM 8513 N N . LYS B 1 359 ? 28.359 36.5 13.328 1 51.25 359 LYS B N 1
ATOM 8514 C CA . LYS B 1 359 ? 28.469 37.938 13.539 1 51.25 359 LYS B CA 1
ATOM 8515 C C . LYS B 1 359 ? 29.297 38.25 14.789 1 51.25 359 LYS B C 1
ATOM 8517 O O . LYS B 1 359 ? 29.812 39.375 14.945 1 51.25 359 LYS B O 1
ATOM 8522 N N . HIS B 1 360 ? 29.406 37.438 15.727 1 45.97 360 HIS B N 1
ATOM 8523 C CA . HIS B 1 360 ? 30.344 37.688 16.812 1 45.97 360 HIS B CA 1
ATOM 8524 C C . HIS B 1 360 ? 31.625 36.875 16.609 1 45.97 360 HIS B C 1
ATOM 8526 O O . HIS B 1 360 ? 32.375 36.656 17.578 1 45.97 360 HIS B O 1
ATOM 8532 N N . TRP B 1 361 ? 32 36.531 15.5 1 45.84 361 TRP B N 1
ATOM 8533 C CA . TRP B 1 361 ? 32.844 35.469 14.984 1 45.84 361 TRP B CA 1
ATOM 8534 C C . TRP B 1 361 ? 34.312 35.75 15.281 1 45.84 361 TRP B C 1
ATOM 8536 O O . TRP B 1 361 ? 35.219 35.062 14.75 1 45.84 361 TRP B O 1
ATOM 8546 N N . LYS B 1 362 ? 34.656 36.688 15.836 1 45.41 362 LYS B N 1
ATOM 8547 C CA . LYS B 1 362 ? 36.094 36.75 15.812 1 45.41 362 LYS B CA 1
ATOM 8548 C C . LYS B 1 362 ? 36.719 35.406 16.25 1 45.41 362 LYS B C 1
ATOM 8550 O O . LYS B 1 362 ? 37.688 34.969 15.68 1 45.41 362 LYS B O 1
ATOM 8555 N N . THR B 1 363 ? 36.656 35.062 17.547 1 46 363 THR B N 1
ATOM 8556 C CA . THR B 1 363 ? 37.594 34.125 18.188 1 46 363 THR B CA 1
ATOM 8557 C C . THR B 1 363 ? 37.344 32.719 17.719 1 46 363 THR B C 1
ATOM 8559 O O . THR B 1 363 ? 38.094 32.188 16.891 1 46 363 THR B O 1
ATOM 8562 N N . THR B 1 364 ? 37 31.422 18.766 1 54 364 THR B N 1
ATOM 8563 C CA . THR B 1 364 ? 37.375 30.016 18.828 1 54 364 THR B CA 1
ATOM 8564 C C . THR B 1 364 ? 36.469 29.156 17.938 1 54 364 THR B C 1
ATOM 8566 O O . THR B 1 364 ? 35.531 28.531 18.422 1 54 364 THR B O 1
ATOM 8569 N N . HIS B 1 365 ? 36.5 29.281 16.484 1 63.66 365 HIS B N 1
ATOM 8570 C CA . HIS B 1 365 ? 35.812 28.672 15.344 1 63.66 365 HIS B CA 1
ATOM 8571 C C . HIS B 1 365 ? 36 27.172 15.312 1 63.66 365 HIS B C 1
ATOM 8573 O O . HIS B 1 365 ? 35.062 26.422 15.086 1 63.66 365 HIS B O 1
ATOM 8579 N N . LEU B 1 366 ? 37.188 26.766 15.656 1 72.31 366 LEU B N 1
ATOM 8580 C CA . LEU B 1 366 ? 37.5 25.344 15.57 1 72.31 366 LEU B CA 1
ATOM 8581 C C . LEU B 1 366 ? 36.719 24.531 16.578 1 72.31 366 LEU B C 1
ATOM 8583 O O . LEU B 1 366 ? 36.219 23.453 16.266 1 72.31 366 LEU B O 1
ATOM 8587 N N . ARG B 1 367 ? 36.562 25.047 17.75 1 74.12 367 ARG B N 1
ATOM 8588 C CA . ARG B 1 367 ? 35.812 24.344 18.781 1 74.12 367 ARG B CA 1
ATOM 8589 C C . ARG B 1 367 ? 34.344 24.203 18.406 1 74.12 367 ARG B C 1
ATOM 8591 O O . ARG B 1 367 ? 33.75 23.156 18.672 1 74.12 367 ARG B O 1
ATOM 8598 N N . PHE B 1 368 ? 33.875 25.188 17.812 1 74.88 368 PHE B N 1
ATOM 8599 C CA . PHE B 1 368 ? 32.469 25.172 17.406 1 74.88 368 PHE B CA 1
ATOM 8600 C C . PHE B 1 368 ? 32.219 24.094 16.359 1 74.88 368 PHE B C 1
ATOM 8602 O O . PHE B 1 368 ? 31.219 23.359 16.438 1 74.88 368 PHE B O 1
ATOM 8609 N N . TYR B 1 369 ? 33.094 23.969 15.539 1 76.56 369 TYR B N 1
ATOM 8610 C CA . TYR B 1 369 ? 32.938 23 14.461 1 76.56 369 TYR B CA 1
ATOM 8611 C C . TYR B 1 369 ? 33.094 21.578 14.977 1 76.56 369 TYR B C 1
ATOM 8613 O O . TYR B 1 369 ? 32.344 20.672 14.57 1 76.56 369 TYR B O 1
ATOM 8621 N N . ILE B 1 370 ? 34.031 21.406 15.828 1 80.44 370 ILE B N 1
ATOM 8622 C CA . ILE B 1 370 ? 34.25 20.078 16.391 1 80.44 370 ILE B CA 1
ATOM 8623 C C . ILE B 1 370 ? 33.031 19.641 17.172 1 80.44 370 ILE B C 1
ATOM 8625 O O . ILE B 1 370 ? 32.594 18.484 17.047 1 80.44 370 ILE B O 1
ATOM 8629 N N . ILE B 1 371 ? 32.438 20.5 17.859 1 82.44 371 ILE B N 1
ATOM 8630 C CA . ILE B 1 371 ? 31.25 20.188 18.641 1 82.44 371 ILE B CA 1
ATOM 8631 C C . ILE B 1 371 ? 30.094 19.891 17.703 1 82.44 371 ILE B C 1
ATOM 8633 O O . ILE B 1 371 ? 29.266 19.016 17.969 1 82.44 371 ILE B O 1
ATOM 8637 N N . SER B 1 372 ? 30.078 20.672 16.609 1 83.75 372 SER B N 1
ATOM 8638 C CA . SER B 1 372 ? 29.016 20.453 15.641 1 83.75 372 SER B CA 1
ATOM 8639 C C . SER B 1 372 ? 29.109 19.078 15 1 83.75 372 SER B C 1
ATOM 8641 O O . SER B 1 372 ? 28.094 18.453 14.695 1 83.75 372 SER B O 1
ATOM 8643 N N . ILE B 1 373 ? 30.297 18.656 14.82 1 86.94 373 ILE B N 1
ATOM 8644 C CA . ILE B 1 373 ? 30.531 17.344 14.195 1 86.94 373 ILE B CA 1
ATOM 8645 C C . ILE B 1 373 ? 30.172 16.234 15.188 1 86.94 373 ILE B C 1
ATOM 8647 O O . ILE B 1 373 ? 29.578 15.227 14.805 1 86.94 373 ILE B O 1
ATOM 8651 N N . ILE B 1 374 ? 30.469 16.422 16.406 1 88.88 374 ILE B N 1
ATOM 8652 C CA . ILE B 1 374 ? 30.172 15.43 17.422 1 88.88 374 ILE B CA 1
ATOM 8653 C C . ILE B 1 374 ? 28.672 15.344 17.641 1 88.88 374 ILE B C 1
ATOM 8655 O O . ILE B 1 374 ? 28.109 14.25 17.766 1 88.88 374 ILE B O 1
ATOM 8659 N N . ARG B 1 375 ? 28.047 16.438 17.656 1 86.69 375 ARG B N 1
ATOM 8660 C CA . ARG B 1 375 ? 26.594 16.469 17.812 1 86.69 375 ARG B CA 1
ATOM 8661 C C . ARG B 1 375 ? 25.891 15.797 16.641 1 86.69 375 ARG B C 1
ATOM 8663 O O . ARG B 1 375 ? 24.906 15.078 16.844 1 86.69 375 ARG B O 1
ATOM 8670 N N . ARG B 1 376 ? 26.406 16.062 15.531 1 88.06 376 ARG B N 1
ATOM 8671 C CA . ARG B 1 376 ? 25.844 15.445 14.336 1 88.06 376 ARG B CA 1
ATOM 8672 C C . ARG B 1 376 ? 25.953 13.922 14.406 1 88.06 376 ARG B C 1
ATOM 8674 O O . ARG B 1 376 ? 25.031 13.203 14.016 1 88.06 376 ARG B O 1
ATOM 8681 N N . TYR B 1 377 ? 27.062 13.477 14.914 1 92.12 377 TYR B N 1
ATOM 8682 C CA . TYR B 1 377 ? 27.312 12.039 14.992 1 92.12 377 TYR B CA 1
ATOM 8683 C C . TYR B 1 377 ? 26.266 11.359 15.875 1 92.12 377 TYR B C 1
ATOM 8685 O O . TYR B 1 377 ? 25.609 10.414 15.445 1 92.12 377 TYR B O 1
ATOM 8693 N N . TYR B 1 378 ? 26.125 11.773 17.047 1 91 378 TYR B N 1
ATOM 8694 C CA . TYR B 1 378 ? 25.25 11.039 17.938 1 91 378 TYR B CA 1
ATOM 8695 C C . TYR B 1 378 ? 23.781 11.25 17.547 1 91 378 TYR B C 1
ATOM 8697 O O . TYR B 1 378 ? 22.938 10.391 17.781 1 91 378 TYR B O 1
ATOM 8705 N N . ARG B 1 379 ? 23.406 12.367 16.906 1 89.44 379 ARG B N 1
ATOM 8706 C CA . ARG B 1 379 ? 22.047 12.609 16.453 1 89.44 379 ARG B CA 1
ATOM 8707 C C . ARG B 1 379 ? 21.656 11.664 15.32 1 89.44 379 ARG B C 1
ATOM 8709 O O . ARG B 1 379 ? 20.5 11.258 15.203 1 89.44 379 ARG B O 1
ATOM 8716 N N . LEU B 1 380 ? 22.641 11.359 14.578 1 92.06 380 LEU B N 1
ATOM 8717 C CA . LEU B 1 380 ? 22.391 10.484 13.445 1 92.06 380 LEU B CA 1
ATOM 8718 C C . LEU B 1 380 ? 22.547 9.016 13.844 1 92.06 380 LEU B C 1
ATOM 8720 O O . LEU B 1 380 ? 21.781 8.164 13.406 1 92.06 380 LEU B O 1
ATOM 8724 N N . MET B 1 381 ? 23.453 8.75 14.773 1 94.81 381 MET B N 1
ATOM 8725 C CA . MET B 1 381 ? 23.875 7.375 15.016 1 94.81 381 MET B CA 1
ATOM 8726 C C . MET B 1 381 ? 22.938 6.688 16.016 1 94.81 381 MET B C 1
ATOM 8728 O O . MET B 1 381 ? 22.641 5.496 15.867 1 94.81 381 MET B O 1
ATOM 8732 N N . LEU B 1 382 ? 22.484 7.34 17 1 94.62 382 LEU B N 1
ATOM 8733 C CA . LEU B 1 382 ? 21.703 6.699 18.047 1 94.62 382 LEU B CA 1
ATOM 8734 C C . LEU B 1 382 ? 20.406 6.105 17.484 1 94.62 382 LEU B C 1
ATOM 8736 O O . LEU B 1 382 ? 20.125 4.926 17.688 1 94.62 382 LEU B O 1
ATOM 8740 N N . PRO B 1 383 ? 19.609 6.906 16.719 1 96.12 383 PRO B N 1
ATOM 8741 C CA . PRO B 1 383 ? 18.438 6.277 16.109 1 96.12 383 PRO B CA 1
ATOM 8742 C C . PRO B 1 383 ? 18.797 5.168 15.125 1 96.12 383 PRO B C 1
ATOM 8744 O O . PRO B 1 383 ? 18.078 4.164 15.031 1 96.12 383 PRO B O 1
ATOM 8747 N N . ALA B 1 384 ? 19.906 5.305 14.414 1 97.12 384 ALA B N 1
ATOM 8748 C CA . ALA B 1 384 ? 20.344 4.301 13.445 1 97.12 384 ALA B CA 1
ATOM 8749 C C . ALA B 1 384 ? 20.672 2.982 14.133 1 97.12 384 ALA B C 1
ATOM 8751 O O . ALA B 1 384 ? 20.406 1.906 13.594 1 97.12 384 ALA B O 1
ATOM 8752 N N . LEU B 1 385 ? 21.25 3.08 15.281 1 96 385 LEU B N 1
ATOM 8753 C CA . LEU B 1 385 ? 21.625 1.88 16.016 1 96 385 LEU B CA 1
ATOM 8754 C C . LEU B 1 385 ? 20.391 1.131 16.516 1 96 385 LEU B C 1
ATOM 8756 O O . LEU B 1 385 ? 20.375 -0.102 16.531 1 96 385 LEU B O 1
ATOM 8760 N N . VAL B 1 386 ? 19.375 1.857 16.938 1 95.19 386 VAL B N 1
ATOM 8761 C CA . VAL B 1 386 ? 18.141 1.22 17.359 1 95.19 386 VAL B CA 1
ATOM 8762 C C . VAL B 1 386 ? 17.5 0.479 16.188 1 95.19 386 VAL B C 1
ATOM 8764 O O . VAL B 1 386 ? 17.047 -0.659 16.328 1 95.19 386 VAL B O 1
ATOM 8767 N N . VAL B 1 387 ? 17.484 1.094 15 1 96.25 387 VAL B N 1
ATOM 8768 C CA . VAL B 1 387 ? 16.922 0.476 13.805 1 96.25 387 VAL B CA 1
ATOM 8769 C C . VAL B 1 387 ? 17.75 -0.74 13.406 1 96.25 387 VAL B C 1
ATOM 8771 O O . VAL B 1 387 ? 17.203 -1.759 12.969 1 96.25 387 VAL B O 1
ATOM 8774 N N . LEU B 1 388 ? 19.078 -0.632 13.602 1 95.94 388 LEU B N 1
ATOM 8775 C CA . LEU B 1 388 ? 19.984 -1.731 13.281 1 95.94 388 LEU B CA 1
ATOM 8776 C C . LEU B 1 388 ? 19.656 -2.959 14.133 1 95.94 388 LEU B C 1
ATOM 8778 O O . LEU B 1 388 ? 19.547 -4.066 13.609 1 95.94 388 LEU B O 1
ATOM 8782 N N . VAL B 1 389 ? 19.469 -2.777 15.391 1 93.69 389 VAL B N 1
ATOM 8783 C CA . VAL B 1 389 ? 19.219 -3.889 16.312 1 93.69 389 VAL B CA 1
ATOM 8784 C C . VAL B 1 389 ? 17.891 -4.555 15.961 1 93.69 389 VAL B C 1
ATOM 8786 O O . VAL B 1 389 ? 17.797 -5.785 15.938 1 93.69 389 VAL B O 1
ATOM 8789 N N . VAL B 1 390 ? 16.891 -3.807 15.664 1 92.5 390 VAL B N 1
ATOM 8790 C CA . VAL B 1 390 ? 15.586 -4.359 15.312 1 92.5 390 VAL B CA 1
ATOM 8791 C C . VAL B 1 390 ? 15.672 -5.098 13.977 1 92.5 390 VAL B C 1
ATOM 8793 O O . VAL B 1 390 ? 15.078 -6.16 13.812 1 92.5 390 VAL B O 1
ATOM 8796 N N . ALA B 1 391 ? 16.422 -4.523 13.047 1 93.94 391 ALA B N 1
ATOM 8797 C CA . ALA B 1 391 ? 16.594 -5.137 11.734 1 93.94 391 ALA B CA 1
ATOM 8798 C C . ALA B 1 391 ? 17.312 -6.48 11.844 1 93.94 391 ALA B C 1
ATOM 8800 O O . ALA B 1 391 ? 16.969 -7.434 11.133 1 93.94 391 ALA B O 1
ATOM 8801 N N . LEU B 1 392 ? 18.266 -6.605 12.719 1 92.69 392 LEU B N 1
ATOM 8802 C CA . LEU B 1 392 ? 19.031 -7.832 12.898 1 92.69 392 LEU B CA 1
ATOM 8803 C C . LEU B 1 392 ? 18.156 -8.938 13.484 1 92.69 392 LEU B C 1
ATOM 8805 O O . LEU B 1 392 ? 18.469 -10.117 13.336 1 92.69 392 LEU B O 1
ATOM 8809 N N . ALA B 1 393 ? 17.062 -8.625 14.07 1 91.31 393 ALA B N 1
ATOM 8810 C CA . ALA B 1 393 ? 16.188 -9.609 14.719 1 91.31 393 ALA B CA 1
ATOM 8811 C C . ALA B 1 393 ? 15.133 -10.125 13.758 1 91.31 393 ALA B C 1
ATOM 8813 O O . ALA B 1 393 ? 14.492 -11.148 14.023 1 91.31 393 ALA B O 1
ATOM 8814 N N . LEU B 1 394 ? 14.961 -9.5 12.602 1 90.94 394 LEU B N 1
ATOM 8815 C CA . LEU B 1 394 ? 13.859 -9.789 11.695 1 90.94 394 LEU B CA 1
ATOM 8816 C C . LEU B 1 394 ? 13.914 -11.242 11.219 1 90.94 394 LEU B C 1
ATOM 8818 O O . LEU B 1 394 ? 12.883 -11.922 11.172 1 90.94 394 LEU B O 1
ATOM 8822 N N . PRO B 1 395 ? 15.156 -11.844 10.914 1 90.25 395 PRO B N 1
ATOM 8823 C CA . PRO B 1 395 ? 15.211 -13.227 10.438 1 90.25 395 PRO B CA 1
ATOM 8824 C C . PRO B 1 395 ? 14.727 -14.227 11.484 1 90.25 395 PRO B C 1
ATOM 8826 O O . PRO B 1 395 ? 14.391 -15.367 11.141 1 90.25 395 PRO B O 1
ATOM 8829 N N . TYR B 1 396 ? 14.586 -13.789 12.727 1 88.75 396 TYR B N 1
ATOM 8830 C CA . TYR B 1 396 ? 14.195 -14.688 13.805 1 88.75 396 TYR B CA 1
ATOM 8831 C C . TYR B 1 396 ? 12.742 -14.469 14.203 1 88.75 396 TYR B C 1
ATOM 8833 O O . TYR B 1 396 ? 12.195 -15.203 15.031 1 88.75 396 TYR B O 1
ATOM 8841 N N . ILE B 1 397 ? 12.117 -13.5 13.625 1 84.81 397 ILE B N 1
ATOM 8842 C CA . ILE B 1 397 ? 10.742 -13.156 13.984 1 84.81 397 ILE B CA 1
ATOM 8843 C C . ILE B 1 397 ? 9.789 -13.648 12.906 1 84.81 397 ILE B C 1
ATOM 8845 O O . ILE B 1 397 ? 8.695 -14.148 13.211 1 84.81 397 ILE B O 1
ATOM 8849 N N . VAL B 1 398 ? 10.242 -13.516 11.695 1 87.62 398 VAL B N 1
ATOM 8850 C CA . VAL B 1 398 ? 9.312 -13.82 10.609 1 87.62 398 VAL B CA 1
ATOM 8851 C C . VAL B 1 398 ? 10 -14.695 9.57 1 87.62 398 VAL B C 1
ATOM 8853 O O . VAL B 1 398 ? 11.195 -14.539 9.312 1 87.62 398 VAL B O 1
ATOM 8856 N N . HIS B 1 399 ? 9.172 -15.57 9.008 1 88.5 399 HIS B N 1
ATOM 8857 C CA . HIS B 1 399 ? 9.664 -16.484 7.977 1 88.5 399 HIS B CA 1
ATOM 8858 C C . HIS B 1 399 ? 8.711 -16.547 6.789 1 88.5 399 HIS B C 1
ATOM 8860 O O . HIS B 1 399 ? 7.516 -16.281 6.934 1 88.5 399 HIS B O 1
ATOM 8866 N N . GLY B 1 400 ? 9.242 -16.719 5.629 1 89.25 400 GLY B N 1
ATOM 8867 C CA . GLY B 1 400 ? 8.492 -16.844 4.387 1 89.25 400 GLY B CA 1
ATOM 8868 C C . GLY B 1 400 ? 9.281 -17.531 3.283 1 89.25 400 GLY B C 1
ATOM 8869 O O . GLY B 1 400 ? 10.422 -17.938 3.49 1 89.25 400 GLY B O 1
ATOM 8870 N N . PRO B 1 401 ? 8.68 -17.703 2.186 1 90.38 401 PRO B N 1
ATOM 8871 C CA . PRO B 1 401 ? 9.297 -18.469 1.102 1 90.38 401 PRO B CA 1
ATOM 8872 C C . PRO B 1 401 ? 10.547 -17.797 0.543 1 90.38 401 PRO B C 1
ATOM 8874 O O . PRO B 1 401 ? 11.453 -18.484 0.055 1 90.38 401 PRO B O 1
ATOM 8877 N N . LEU B 1 402 ? 10.648 -16.438 0.65 1 90.38 402 LEU B N 1
ATOM 8878 C CA . LEU B 1 402 ? 11.781 -15.75 0.046 1 90.38 402 LEU B CA 1
ATOM 8879 C C . LEU B 1 402 ? 12.641 -15.078 1.113 1 90.38 402 LEU B C 1
ATOM 8881 O O . LEU B 1 402 ? 13.461 -14.211 0.802 1 90.38 402 LEU B O 1
ATOM 8885 N N . THR B 1 403 ? 12.445 -15.422 2.367 1 88.62 403 THR B N 1
ATOM 8886 C CA . THR B 1 403 ? 13.211 -14.805 3.443 1 88.62 403 THR B CA 1
ATOM 8887 C C . THR B 1 403 ? 14.688 -15.18 3.34 1 88.62 403 THR B C 1
ATOM 8889 O O . THR B 1 403 ? 15.562 -14.414 3.754 1 88.62 403 THR B O 1
ATOM 8892 N N . ASP B 1 404 ? 15.008 -16.344 2.799 1 82.56 404 ASP B N 1
ATOM 8893 C CA . ASP B 1 404 ? 16.391 -16.797 2.658 1 82.56 404 ASP B CA 1
ATOM 8894 C C . ASP B 1 404 ? 17.172 -15.875 1.719 1 82.56 404 ASP B C 1
ATOM 8896 O O . ASP B 1 404 ? 18.359 -15.625 1.936 1 82.56 404 ASP B O 1
ATOM 8900 N N . THR B 1 405 ? 16.453 -15.406 0.773 1 82.06 405 THR B N 1
ATOM 8901 C CA . THR B 1 405 ? 17.125 -14.562 -0.21 1 82.06 405 THR B CA 1
ATOM 8902 C C . THR B 1 405 ? 17.156 -13.109 0.254 1 82.06 405 THR B C 1
ATOM 8904 O O . THR B 1 405 ? 18.219 -12.469 0.231 1 82.06 405 THR B O 1
ATOM 8907 N N . HIS B 1 406 ? 16.125 -12.586 0.74 1 86.81 406 HIS B N 1
ATOM 8908 C CA . HIS B 1 406 ? 16.016 -11.156 1.012 1 86.81 406 HIS B CA 1
ATOM 8909 C C . HIS B 1 406 ? 16.547 -10.82 2.4 1 86.81 406 HIS B C 1
ATOM 8911 O O . HIS B 1 406 ? 16.984 -9.695 2.648 1 86.81 406 HIS B O 1
ATOM 8917 N N . PHE B 1 407 ? 16.562 -11.766 3.324 1 87.62 407 PHE B N 1
ATOM 8918 C CA . PHE B 1 407 ? 17.031 -11.477 4.672 1 87.62 407 PHE B CA 1
ATOM 8919 C C . PHE B 1 407 ? 18.531 -11.742 4.785 1 87.62 407 PHE B C 1
ATOM 8921 O O . PHE B 1 407 ? 19.109 -11.57 5.855 1 87.62 407 PHE B O 1
ATOM 8928 N N . ARG B 1 408 ? 19.156 -12.133 3.701 1 85.06 408 ARG B N 1
ATOM 8929 C CA . ARG B 1 408 ? 20.609 -12.273 3.682 1 85.06 408 ARG B CA 1
ATOM 8930 C C . ARG B 1 408 ? 21.281 -10.969 4.082 1 85.06 408 ARG B C 1
ATOM 8932 O O . ARG B 1 408 ? 22.344 -10.984 4.715 1 85.06 408 ARG B O 1
ATOM 8939 N N . MET B 1 409 ? 20.719 -9.93 3.703 1 86.88 409 MET B N 1
ATOM 8940 C CA . MET B 1 409 ? 21.25 -8.617 4.059 1 86.88 409 MET B CA 1
ATOM 8941 C C . MET B 1 409 ? 21.344 -8.461 5.57 1 86.88 409 MET B C 1
ATOM 8943 O O . MET B 1 409 ? 22.312 -7.887 6.082 1 86.88 409 MET B O 1
ATOM 8947 N N . PHE B 1 410 ? 20.375 -9.031 6.293 1 88.56 410 PHE B N 1
ATOM 8948 C CA . PHE B 1 410 ? 20.375 -8.961 7.75 1 88.56 410 PHE B CA 1
ATOM 8949 C C . PHE B 1 410 ? 21.344 -9.961 8.344 1 88.56 410 PHE B C 1
ATOM 8951 O O . PHE B 1 410 ? 22.062 -9.648 9.305 1 88.56 410 PHE B O 1
ATOM 8958 N N . THR B 1 411 ? 21.438 -11.117 7.727 1 84.75 411 THR B N 1
ATOM 8959 C CA . THR B 1 411 ? 22.328 -12.156 8.242 1 84.75 411 THR B CA 1
ATOM 8960 C C . THR B 1 411 ? 23.797 -11.766 8.016 1 84.75 411 THR B C 1
ATOM 8962 O O . THR B 1 411 ? 24.641 -12 8.891 1 84.75 411 THR B O 1
ATOM 8965 N N . ASN B 1 412 ? 24.078 -11.117 6.898 1 85.31 412 ASN B N 1
ATOM 8966 C CA . ASN B 1 412 ? 25.438 -10.641 6.637 1 85.31 412 ASN B CA 1
ATOM 8967 C C . ASN B 1 412 ? 25.812 -9.484 7.562 1 85.31 412 ASN B C 1
ATOM 8969 O O . ASN B 1 412 ? 26.984 -9.305 7.902 1 85.31 412 ASN B O 1
ATOM 8973 N N . CYS B 1 413 ? 24.844 -8.789 7.914 1 91.12 413 CYS B N 1
ATOM 8974 C CA . CYS B 1 413 ? 25.047 -7.621 8.766 1 91.12 413 CYS B CA 1
ATOM 8975 C C . CYS B 1 413 ? 25.516 -8.031 10.156 1 91.12 413 CYS B C 1
ATOM 8977 O O . CYS B 1 413 ? 26.156 -7.246 10.852 1 91.12 413 CYS B O 1
ATOM 8979 N N . LYS B 1 414 ? 25.297 -9.281 10.539 1 87.69 414 LYS B N 1
ATOM 8980 C CA . LYS B 1 414 ? 25.75 -9.773 11.836 1 87.69 414 LYS B CA 1
ATOM 8981 C C . LYS B 1 414 ? 27.281 -9.727 11.938 1 87.69 414 LYS B C 1
ATOM 8983 O O . LYS B 1 414 ? 27.828 -9.508 13.016 1 87.69 414 LYS B O 1
ATOM 8988 N N . ASP B 1 415 ? 27.859 -9.875 10.781 1 88.25 415 ASP B N 1
ATOM 8989 C CA . ASP B 1 415 ? 29.328 -9.914 10.773 1 88.25 415 ASP B CA 1
ATOM 8990 C C . ASP B 1 415 ? 29.906 -8.523 10.523 1 88.25 415 ASP B C 1
ATOM 8992 O O . ASP B 1 415 ? 31.094 -8.281 10.797 1 88.25 415 ASP B O 1
ATOM 8996 N N . SER B 1 416 ? 29.094 -7.633 10.055 1 92.62 416 SER B N 1
ATOM 8997 C CA . SER B 1 416 ? 29.641 -6.336 9.664 1 92.62 416 SER B CA 1
ATOM 8998 C C . SER B 1 416 ? 28.906 -5.195 10.359 1 92.62 416 SER B C 1
ATOM 9000 O O . SER B 1 416 ? 29.031 -4.039 9.953 1 92.62 416 SER B O 1
ATOM 9002 N N . TRP B 1 417 ? 28.141 -5.441 11.43 1 92.69 417 TRP B N 1
ATOM 9003 C CA . TRP B 1 417 ? 27.312 -4.438 12.094 1 92.69 417 TRP B CA 1
ATOM 9004 C C . TRP B 1 417 ? 28.172 -3.303 12.641 1 92.69 417 TRP B C 1
ATOM 9006 O O . TRP B 1 417 ? 27.703 -2.16 12.727 1 92.69 417 TRP B O 1
ATOM 9016 N N . TYR B 1 418 ? 29.453 -3.553 13.023 1 93.75 418 TYR B N 1
ATOM 9017 C CA . TYR B 1 418 ? 30.328 -2.568 13.648 1 93.75 418 TYR B CA 1
ATOM 9018 C C . TYR B 1 418 ? 30.703 -1.467 12.656 1 93.75 418 TYR B C 1
ATOM 9020 O O . TYR B 1 418 ? 31.156 -0.39 13.062 1 93.75 418 TYR B O 1
ATOM 9028 N N . LYS B 1 419 ? 30.5 -1.651 11.391 1 95.56 419 LYS B N 1
ATOM 9029 C CA . LYS B 1 419 ? 30.812 -0.654 10.367 1 95.56 419 LYS B CA 1
ATOM 9030 C C . LYS B 1 419 ? 29.797 0.482 10.383 1 95.56 419 LYS B C 1
ATOM 9032 O O . LYS B 1 419 ? 30.062 1.579 9.891 1 95.56 419 LYS B O 1
ATOM 9037 N N . VAL B 1 420 ? 28.656 0.236 10.977 1 95.69 420 VAL B N 1
ATOM 9038 C CA . VAL B 1 420 ? 27.609 1.257 11.031 1 95.69 420 VAL B CA 1
ATOM 9039 C C . VAL B 1 420 ? 28.031 2.371 11.992 1 95.69 420 VAL B C 1
ATOM 9041 O O . VAL B 1 420 ? 28.141 3.531 11.586 1 95.69 420 VAL B O 1
ATOM 9044 N N . PRO B 1 421 ? 28.391 2.043 13.281 1 95.38 421 PRO B N 1
ATOM 9045 C CA . PRO B 1 421 ? 28.812 3.117 14.18 1 95.38 421 PRO B CA 1
ATOM 9046 C C . PRO B 1 421 ? 30.156 3.723 13.766 1 95.38 421 PRO B C 1
ATOM 9048 O O . PRO B 1 421 ? 30.453 4.871 14.109 1 95.38 421 PRO B O 1
ATOM 9051 N N . LEU B 1 422 ? 30.906 3.02 12.977 1 95.75 422 LEU B N 1
ATOM 9052 C CA . LEU B 1 422 ? 32.188 3.537 12.523 1 95.75 422 LEU B CA 1
ATOM 9053 C C . LEU B 1 422 ? 32.031 4.348 11.242 1 95.75 422 LEU B C 1
ATOM 9055 O O . LEU B 1 422 ? 33 4.941 10.75 1 95.75 422 LEU B O 1
ATOM 9059 N N . VAL B 1 423 ? 30.859 4.43 10.695 1 95.38 423 VAL B N 1
ATOM 9060 C CA . VAL B 1 423 ? 30.547 5.203 9.5 1 95.38 423 VAL B CA 1
ATOM 9061 C C . VAL B 1 423 ? 31.391 4.711 8.32 1 95.38 423 VAL B C 1
ATOM 9063 O O . VAL B 1 423 ? 32.062 5.508 7.656 1 95.38 423 VAL B O 1
ATOM 9066 N N . LEU B 1 424 ? 31.438 3.316 8.125 1 95.62 424 LEU B N 1
ATOM 9067 C CA . LEU B 1 424 ? 32.25 2.715 7.066 1 95.62 424 LEU B CA 1
ATOM 9068 C C . LEU B 1 424 ? 31.422 1.71 6.266 1 95.62 424 LEU B C 1
ATOM 9070 O O . LEU B 1 424 ? 31.969 0.758 5.707 1 95.62 424 LEU B O 1
ATOM 9074 N N . VAL B 1 425 ? 30.156 1.875 6.227 1 94.62 425 VAL B N 1
ATOM 9075 C CA . VAL B 1 425 ? 29.266 0.936 5.547 1 94.62 425 VAL B CA 1
ATOM 9076 C C . VAL B 1 425 ? 29.531 0.962 4.043 1 94.62 425 VAL B C 1
ATOM 9078 O O . VAL B 1 425 ? 29.484 -0.078 3.383 1 94.62 425 VAL B O 1
ATOM 9081 N N . ASN B 1 426 ? 29.844 2.148 3.443 1 93.5 426 ASN B N 1
ATOM 9082 C CA . ASN B 1 426 ? 29.984 2.346 2.004 1 93.5 426 ASN B CA 1
ATOM 9083 C C . ASN B 1 426 ? 31.281 1.759 1.48 1 93.5 426 ASN B C 1
ATOM 9085 O O . ASN B 1 426 ? 31.531 1.754 0.272 1 93.5 426 ASN B O 1
ATOM 9089 N N . THR B 1 427 ? 32.156 1.244 2.369 1 91.12 427 THR B N 1
ATOM 9090 C CA . THR B 1 427 ? 33.438 0.677 1.951 1 91.12 427 THR B CA 1
ATOM 9091 C C . THR B 1 427 ? 33.25 -0.753 1.45 1 91.12 427 THR B C 1
ATOM 9093 O O . THR B 1 427 ? 34.125 -1.287 0.756 1 91.12 427 THR B O 1
ATOM 9096 N N . ASP B 1 428 ? 32.188 -1.354 1.743 1 88.88 428 ASP B N 1
ATOM 9097 C CA . ASP B 1 428 ? 31.891 -2.719 1.31 1 88.88 428 ASP B CA 1
ATOM 9098 C C . ASP B 1 428 ? 31.141 -2.723 -0.014 1 88.88 428 ASP B C 1
ATOM 9100 O O . ASP B 1 428 ? 30.562 -1.705 -0.413 1 88.88 428 ASP B O 1
ATOM 9104 N N . ALA B 1 429 ? 31.25 -3.91 -0.627 1 83.94 429 ALA B N 1
ATOM 9105 C CA . ALA B 1 429 ? 30.406 -4.094 -1.812 1 83.94 429 ALA B CA 1
ATOM 9106 C C . ALA B 1 429 ? 28.922 -4.098 -1.444 1 83.94 429 ALA B C 1
ATOM 9108 O O . ALA B 1 429 ? 28.562 -4.445 -0.319 1 83.94 429 ALA B O 1
ATOM 9109 N N . ILE B 1 430 ? 28.141 -3.652 -2.361 1 81.69 430 ILE B N 1
ATOM 9110 C CA . ILE B 1 430 ? 26.719 -3.449 -2.117 1 81.69 430 ILE B CA 1
ATOM 9111 C C . ILE B 1 430 ? 26.109 -4.723 -1.541 1 81.69 430 ILE B C 1
ATOM 9113 O O . ILE B 1 430 ? 25.234 -4.664 -0.682 1 81.69 430 ILE B O 1
ATOM 9117 N N . ASN B 1 431 ? 26.531 -5.926 -1.942 1 77.31 431 ASN B N 1
ATOM 9118 C CA . ASN B 1 431 ? 25.953 -7.195 -1.514 1 77.31 431 ASN B CA 1
ATOM 9119 C C . ASN B 1 431 ? 26.406 -7.578 -0.111 1 77.31 431 ASN B C 1
ATOM 9121 O O . ASN B 1 431 ? 25.844 -8.469 0.515 1 77.31 431 ASN B O 1
ATOM 9125 N N . HIS B 1 432 ? 27.359 -6.781 0.452 1 83.88 432 HIS B N 1
ATOM 9126 C CA . HIS B 1 432 ? 27.906 -7.109 1.77 1 83.88 432 HIS B CA 1
ATOM 9127 C C . HIS B 1 432 ? 27.703 -5.957 2.748 1 83.88 432 HIS B C 1
ATOM 9129 O O . HIS B 1 432 ? 28.172 -6.02 3.889 1 83.88 432 HIS B O 1
ATOM 9135 N N . MET B 1 433 ? 27.031 -5.008 2.27 1 89.69 433 MET B N 1
ATOM 9136 C CA . MET B 1 433 ? 26.797 -3.859 3.137 1 89.69 433 MET B CA 1
ATOM 9137 C C . MET B 1 433 ? 25.734 -4.18 4.191 1 89.69 433 MET B C 1
ATOM 9139 O O . MET B 1 433 ? 24.734 -4.832 3.896 1 89.69 433 MET B O 1
ATOM 9143 N N . CYS B 1 434 ? 26.094 -3.844 5.391 1 92.44 434 CYS B N 1
ATOM 9144 C CA . CYS B 1 434 ? 25.094 -3.936 6.453 1 92.44 434 CYS B CA 1
ATOM 9145 C C . CYS B 1 434 ? 24.031 -2.857 6.297 1 92.44 434 CYS B C 1
ATOM 9147 O O . CYS B 1 434 ? 24.266 -1.693 6.629 1 92.44 434 CYS B O 1
ATOM 9149 N N . LEU B 1 435 ? 22.828 -3.273 5.934 1 93.44 435 LEU B N 1
ATOM 9150 C CA . LEU B 1 435 ? 21.797 -2.301 5.617 1 93.44 435 LEU B CA 1
ATOM 9151 C C . LEU B 1 435 ? 22.281 -1.292 4.586 1 93.44 435 LEU B C 1
ATOM 9153 O O . LEU B 1 435 ? 22.656 -0.17 4.938 1 93.44 435 LEU B O 1
ATOM 9157 N N . SER B 1 436 ? 22.188 -1.607 3.42 1 92.19 436 SER B N 1
ATOM 9158 C CA . SER B 1 436 ? 22.844 -0.925 2.305 1 92.19 436 SER B CA 1
ATOM 9159 C C . SER B 1 436 ? 22.438 0.545 2.246 1 92.19 436 SER B C 1
ATOM 9161 O O . SER B 1 436 ? 23.219 1.391 1.809 1 92.19 436 SER B O 1
ATOM 9163 N N . HIS B 1 437 ? 21.219 0.945 2.729 1 94 437 HIS B N 1
ATOM 9164 C CA . HIS B 1 437 ? 20.781 2.334 2.625 1 94 437 HIS B CA 1
ATOM 9165 C C . HIS B 1 437 ? 21.562 3.227 3.584 1 94 437 HIS B C 1
ATOM 9167 O O . HIS B 1 437 ? 21.547 4.453 3.443 1 94 437 HIS B O 1
ATOM 9173 N N . LEU B 1 438 ? 22.297 2.617 4.543 1 96.25 438 LEU B N 1
ATOM 9174 C CA . LEU B 1 438 ? 23.062 3.395 5.508 1 96.25 438 LEU B CA 1
ATOM 9175 C C . LEU B 1 438 ? 24.359 3.902 4.891 1 96.25 438 LEU B C 1
ATOM 9177 O O . LEU B 1 438 ? 25.109 4.625 5.539 1 96.25 438 LEU B O 1
ATOM 9181 N N . TRP B 1 439 ? 24.625 3.561 3.645 1 95.81 439 TRP B N 1
ATOM 9182 C CA . TRP B 1 439 ? 25.781 4.125 2.949 1 95.81 439 TRP B CA 1
ATOM 9183 C C . TRP B 1 439 ? 25.734 5.648 2.967 1 95.81 439 TRP B C 1
ATOM 9185 O O . TRP B 1 439 ? 26.781 6.305 3.039 1 95.81 439 TRP B O 1
ATOM 9195 N N . TYR B 1 440 ? 24.547 6.211 2.867 1 95.69 440 TYR B N 1
ATOM 9196 C CA . TYR B 1 440 ? 24.391 7.66 2.809 1 95.69 440 TYR B CA 1
ATOM 9197 C C . TYR B 1 440 ? 24.906 8.32 4.078 1 95.69 440 TYR B C 1
ATOM 9199 O O . TYR B 1 440 ? 25.578 9.352 4.02 1 95.69 440 TYR B O 1
ATOM 9207 N N . ILE B 1 441 ? 24.562 7.758 5.238 1 95.06 441 ILE B N 1
ATOM 9208 C CA . ILE B 1 441 ? 25.016 8.32 6.508 1 95.06 441 ILE B CA 1
ATOM 9209 C C . ILE B 1 441 ? 26.531 8.281 6.582 1 95.06 441 ILE B C 1
ATOM 9211 O O . ILE B 1 441 ? 27.156 9.242 7.039 1 95.06 441 ILE B O 1
ATOM 9215 N N . SER B 1 442 ? 27.078 7.172 6.148 1 96 442 SER B N 1
ATOM 9216 C CA . SER B 1 442 ? 28.531 7.043 6.137 1 96 442 SER B CA 1
ATOM 9217 C C . SER B 1 442 ? 29.172 8.062 5.195 1 96 442 SER B C 1
ATOM 9219 O O . SER B 1 442 ? 30.125 8.75 5.574 1 96 442 SER B O 1
ATOM 9221 N N . ALA B 1 443 ? 28.625 8.188 4.051 1 95.81 443 ALA B N 1
ATOM 9222 C CA . ALA B 1 443 ? 29.172 9.125 3.064 1 95.81 443 ALA B CA 1
ATOM 9223 C C . ALA B 1 443 ? 29 10.57 3.529 1 95.81 443 ALA B C 1
ATOM 9225 O O . ALA B 1 443 ? 29.922 11.383 3.373 1 95.81 443 ALA B O 1
ATOM 9226 N N . ASP B 1 444 ? 27.844 10.891 4.047 1 94.19 444 ASP B N 1
ATOM 9227 C CA . ASP B 1 444 ? 27.562 12.25 4.516 1 94.19 444 ASP B CA 1
ATOM 9228 C C . ASP B 1 444 ? 28.531 12.664 5.613 1 94.19 444 ASP B C 1
ATOM 9230 O O . ASP B 1 444 ? 29.094 13.766 5.574 1 94.19 444 ASP B O 1
ATOM 9234 N N . TYR B 1 445 ? 28.75 11.805 6.578 1 94.31 445 TYR B N 1
ATOM 9235 C CA . TYR B 1 445 ? 29.656 12.109 7.68 1 94.31 445 TYR B CA 1
ATOM 9236 C C . TYR B 1 445 ? 31.094 12.227 7.188 1 94.31 445 TYR B C 1
ATOM 9238 O O . TYR B 1 445 ? 31.828 13.109 7.625 1 94.31 445 TYR B O 1
ATOM 9246 N N . GLN B 1 446 ? 31.5 11.367 6.27 1 95.81 446 GLN B N 1
ATOM 9247 C CA . GLN B 1 446 ? 32.844 11.406 5.703 1 95.81 446 GLN B CA 1
ATOM 9248 C C . GLN B 1 446 ? 33.094 12.711 4.938 1 95.81 446 GLN B C 1
ATOM 9250 O O . GLN B 1 446 ? 34.156 13.312 5.039 1 95.81 446 GLN B O 1
ATOM 9255 N N . ILE B 1 447 ? 32.094 13.148 4.23 1 95.88 447 ILE B N 1
ATOM 9256 C CA . ILE B 1 447 ? 32.219 14.383 3.451 1 95.88 447 ILE B CA 1
ATOM 9257 C C . ILE B 1 447 ? 32.312 15.578 4.391 1 95.88 447 ILE B C 1
ATOM 9259 O O . ILE B 1 447 ? 33.094 16.5 4.145 1 95.88 447 ILE B O 1
ATOM 9263 N N . VAL B 1 448 ? 31.531 15.57 5.465 1 91.31 448 VAL B N 1
ATOM 9264 C CA . VAL B 1 448 ? 31.578 16.656 6.445 1 91.31 448 VAL B CA 1
ATOM 9265 C C . VAL B 1 448 ? 32.969 16.75 7.047 1 91.31 448 VAL B C 1
ATOM 9267 O O . VAL B 1 448 ? 33.469 17.859 7.258 1 91.31 448 VAL B O 1
ATOM 9270 N N . LEU B 1 449 ? 33.562 15.609 7.207 1 92.12 449 LEU B N 1
ATOM 9271 C CA . LEU B 1 449 ? 34.938 15.594 7.738 1 92.12 449 LEU B CA 1
ATOM 9272 C C . LEU B 1 449 ? 35.938 16.094 6.695 1 92.12 449 LEU B C 1
ATOM 9274 O O . LEU B 1 449 ? 36.875 16.812 7.027 1 92.12 449 LEU B O 1
ATOM 9278 N N . MET B 1 450 ? 35.656 15.781 5.5 1 93.19 450 MET B N 1
ATOM 9279 C CA . MET B 1 450 ? 36.562 16.156 4.414 1 93.19 450 MET B CA 1
ATOM 9280 C C . MET B 1 450 ? 36.469 17.641 4.121 1 93.19 450 MET B C 1
ATOM 9282 O O . MET B 1 450 ? 37.469 18.266 3.752 1 93.19 450 MET B O 1
ATOM 9286 N N . ILE B 1 451 ? 35.375 18.188 4.246 1 91.19 451 ILE B N 1
ATOM 9287 C CA . ILE B 1 451 ? 35.156 19.578 3.844 1 91.19 451 ILE B CA 1
ATOM 9288 C C . ILE B 1 451 ? 35.438 20.5 5.027 1 91.19 451 ILE B C 1
ATOM 9290 O O . ILE B 1 451 ? 35.406 21.719 4.883 1 91.19 451 ILE B O 1
ATOM 9294 N N . LEU B 1 452 ? 35.75 20 6.172 1 87 452 LEU B N 1
ATOM 9295 C CA . LEU B 1 452 ? 35.969 20.734 7.414 1 87 452 LEU B CA 1
ATOM 9296 C C . LEU B 1 452 ? 37.031 21.812 7.223 1 87 452 LEU B C 1
ATOM 9298 O O . LEU B 1 452 ? 36.875 22.953 7.664 1 87 452 LEU B O 1
ATOM 9302 N N . PRO B 1 453 ? 38.125 21.516 6.523 1 88.12 453 PRO B N 1
ATOM 9303 C CA . PRO B 1 453 ? 39.156 22.547 6.34 1 88.12 453 PRO B CA 1
ATOM 9304 C C . PRO B 1 453 ? 38.625 23.75 5.547 1 88.12 453 PRO B C 1
ATOM 9306 O O . PRO B 1 453 ? 39 24.891 5.84 1 88.12 453 PRO B O 1
ATOM 9309 N N . ILE B 1 454 ? 37.781 23.531 4.641 1 89.56 454 ILE B N 1
ATOM 9310 C CA . ILE B 1 454 ? 37.219 24.625 3.836 1 89.56 454 ILE B CA 1
ATOM 9311 C C . ILE B 1 454 ? 36.344 25.5 4.711 1 89.56 454 ILE B C 1
ATOM 9313 O O . ILE B 1 454 ? 36.375 26.734 4.598 1 89.56 454 ILE B O 1
ATOM 9317 N N . MET B 1 455 ? 35.656 24.938 5.59 1 86.12 455 MET B N 1
ATOM 9318 C CA . MET B 1 455 ? 34.75 25.672 6.469 1 86.12 455 MET B CA 1
ATOM 9319 C C . MET B 1 455 ? 35.531 26.5 7.484 1 86.12 455 MET B C 1
ATOM 9321 O O . MET B 1 455 ? 35.156 27.609 7.82 1 86.12 455 MET B O 1
ATOM 9325 N N . ILE B 1 456 ? 36.656 25.938 7.875 1 82.88 456 ILE B N 1
ATOM 9326 C CA . ILE B 1 456 ? 37.5 26.594 8.875 1 82.88 456 ILE B CA 1
ATOM 9327 C C . ILE B 1 456 ? 38.188 27.812 8.25 1 82.88 456 ILE B C 1
ATOM 9329 O O . ILE B 1 456 ? 38.281 28.859 8.883 1 82.88 456 ILE B O 1
ATOM 9333 N N . PHE B 1 457 ? 38.562 27.703 7.012 1 86.44 457 PHE B N 1
ATOM 9334 C CA . PHE B 1 457 ? 39.375 28.75 6.395 1 86.44 457 PHE B CA 1
ATOM 9335 C C . PHE B 1 457 ? 38.5 29.703 5.59 1 86.44 457 PHE B C 1
ATOM 9337 O O . PHE B 1 457 ? 39 30.734 5.121 1 86.44 457 PHE B O 1
ATOM 9344 N N . TYR B 1 458 ? 37.25 29.516 5.441 1 86.94 458 TYR B N 1
ATOM 9345 C CA . TYR B 1 458 ? 36.375 30.312 4.578 1 86.94 458 TYR B CA 1
ATOM 9346 C C . TYR B 1 458 ? 36.312 31.766 5.047 1 86.94 458 TYR B C 1
ATOM 9348 O O . TYR B 1 458 ? 36.406 32.688 4.234 1 86.94 458 TYR B O 1
ATOM 9356 N N . PRO B 1 459 ? 36.25 32.062 6.418 1 80.62 459 PRO B N 1
ATOM 9357 C CA . PRO B 1 459 ? 36.219 33.469 6.859 1 80.62 459 PRO B CA 1
ATOM 9358 C C . PRO B 1 459 ? 37.5 34.219 6.543 1 80.62 459 PRO B C 1
ATOM 9360 O O . PRO B 1 459 ? 37.438 35.438 6.289 1 80.62 459 PRO B O 1
ATOM 9363 N N . SER B 1 460 ? 38.625 33.531 6.574 1 85.06 460 SER B N 1
ATOM 9364 C CA . SER B 1 460 ? 39.906 34.188 6.371 1 85.06 460 SER B CA 1
ATOM 9365 C C . SER B 1 460 ? 40.188 34.375 4.887 1 85.06 460 SER B C 1
ATOM 9367 O O . SER B 1 460 ? 40.844 35.344 4.496 1 85.06 460 SER B O 1
ATOM 9369 N N . TYR B 1 461 ? 39.75 33.406 4.105 1 91.56 461 TYR B N 1
ATOM 9370 C CA . TYR B 1 461 ? 40.062 33.438 2.68 1 91.56 461 TYR B CA 1
ATOM 9371 C C . TYR B 1 461 ? 38.812 33.125 1.849 1 91.56 461 TYR B C 1
ATOM 9373 O O . TYR B 1 461 ? 38.781 32.125 1.109 1 91.56 461 TYR B O 1
ATOM 9381 N N . PRO B 1 462 ? 37.844 33.938 1.798 1 90.12 462 PRO B N 1
ATOM 9382 C CA . PRO B 1 462 ? 36.562 33.656 1.147 1 90.12 462 PRO B CA 1
ATOM 9383 C C . PRO B 1 462 ? 36.688 33.438 -0.359 1 90.12 462 PRO B C 1
ATOM 9385 O O . PRO B 1 462 ? 36.062 32.531 -0.925 1 90.12 462 PRO B O 1
ATOM 9388 N N . ARG B 1 463 ? 37.531 34.219 -1.044 1 94.56 463 ARG B N 1
ATOM 9389 C CA . ARG B 1 463 ? 37.688 34.094 -2.492 1 94.56 463 ARG B CA 1
ATOM 9390 C C . ARG B 1 463 ? 38.375 32.781 -2.875 1 94.56 463 ARG B C 1
ATOM 9392 O O . ARG B 1 463 ? 37.969 32.094 -3.812 1 94.56 463 ARG B O 1
ATOM 9399 N N . LEU B 1 464 ? 39.406 32.438 -2.119 1 95.12 464 LEU B N 1
ATOM 9400 C CA . LEU B 1 464 ? 40.156 31.219 -2.387 1 95.12 464 LEU B CA 1
ATOM 9401 C C . LEU B 1 464 ? 39.281 30 -2.109 1 95.12 464 LEU B C 1
ATOM 9403 O O . LEU B 1 464 ? 39.312 29.031 -2.881 1 95.12 464 LEU B O 1
ATOM 9407 N N . MET B 1 465 ? 38.594 30.062 -1.023 1 93.62 465 MET B N 1
ATOM 9408 C CA . MET B 1 465 ? 37.781 28.922 -0.652 1 93.62 465 MET B CA 1
ATOM 9409 C C . MET B 1 465 ? 36.594 28.75 -1.625 1 93.62 465 MET B C 1
ATOM 9411 O O . MET B 1 465 ? 36.188 27.641 -1.92 1 93.62 465 MET B O 1
ATOM 9415 N N . THR B 1 466 ? 36.031 29.812 -2.088 1 95.44 466 THR B N 1
ATOM 9416 C CA . THR B 1 466 ? 34.969 29.734 -3.096 1 95.44 466 THR B CA 1
ATOM 9417 C C . THR B 1 466 ? 35.5 29.125 -4.383 1 95.44 466 THR B C 1
ATOM 9419 O O . THR B 1 466 ? 34.844 28.266 -4.98 1 95.44 466 THR B O 1
ATOM 9422 N N . ALA B 1 467 ? 36.656 29.516 -4.789 1 96.69 467 ALA B N 1
ATOM 9423 C CA . ALA B 1 467 ? 37.281 28.953 -5.98 1 96.69 467 ALA B CA 1
ATOM 9424 C C . ALA B 1 467 ? 37.562 27.469 -5.805 1 96.69 467 ALA B C 1
ATOM 9426 O O . ALA B 1 467 ? 37.438 26.688 -6.75 1 96.69 467 ALA B O 1
ATOM 9427 N N . LEU B 1 468 ? 37.938 27.109 -4.641 1 96.31 468 LEU B N 1
ATOM 9428 C CA . LEU B 1 468 ? 38.219 25.719 -4.348 1 96.31 468 LEU B CA 1
ATOM 9429 C C . LEU B 1 468 ? 36.938 24.875 -4.422 1 96.31 468 LEU B C 1
ATOM 9431 O O . LEU B 1 468 ? 36.969 23.766 -4.934 1 96.31 468 LEU B O 1
ATOM 9435 N N . ILE B 1 469 ? 35.875 25.391 -3.885 1 96.94 469 ILE B N 1
ATOM 9436 C CA . ILE B 1 469 ? 34.594 24.672 -3.914 1 96.94 469 ILE B CA 1
ATOM 9437 C C . ILE B 1 469 ? 34.156 24.484 -5.359 1 96.94 469 ILE B C 1
ATOM 9439 O O . ILE B 1 469 ? 33.688 23.406 -5.738 1 96.94 469 ILE B O 1
ATOM 9443 N N . VAL B 1 470 ? 34.25 25.5 -6.156 1 97.19 470 VAL B N 1
ATOM 9444 C CA . VAL B 1 470 ? 33.875 25.422 -7.559 1 97.19 470 VAL B CA 1
ATOM 9445 C C . VAL B 1 470 ? 34.75 24.438 -8.297 1 97.19 470 VAL B C 1
ATOM 9447 O O . VAL B 1 470 ? 34.281 23.672 -9.141 1 97.19 470 VAL B O 1
ATOM 9450 N N . ALA B 1 471 ? 36 24.484 -7.973 1 97.12 471 ALA B N 1
ATOM 9451 C CA . ALA B 1 471 ? 36.938 23.547 -8.586 1 97.12 471 ALA B CA 1
ATOM 9452 C C . ALA B 1 471 ? 36.594 22.109 -8.219 1 97.12 471 ALA B C 1
ATOM 9454 O O . ALA B 1 471 ? 36.625 21.219 -9.078 1 97.12 471 ALA B O 1
ATOM 9455 N N . ILE B 1 472 ? 36.312 21.859 -6.973 1 97.06 472 ILE B N 1
ATOM 9456 C CA . ILE B 1 472 ? 35.906 20.531 -6.52 1 97.06 472 ILE B CA 1
ATOM 9457 C C . ILE B 1 472 ? 34.656 20.078 -7.234 1 97.06 472 ILE B C 1
ATOM 9459 O O . ILE B 1 472 ? 34.531 18.922 -7.648 1 97.06 472 ILE B O 1
ATOM 9463 N N . PHE B 1 473 ? 33.656 20.984 -7.395 1 97.62 473 PHE B N 1
ATOM 9464 C CA . PHE B 1 473 ? 32.406 20.703 -8.078 1 97.62 473 PHE B CA 1
ATOM 9465 C C . PHE B 1 473 ? 32.656 20.266 -9.523 1 97.62 473 PHE B C 1
ATOM 9467 O O . PHE B 1 473 ? 32.125 19.25 -9.969 1 97.62 473 PHE B O 1
ATOM 9474 N N . CYS B 1 474 ? 33.531 21 -10.195 1 97.56 474 CYS B N 1
ATOM 9475 C CA . CYS B 1 474 ? 33.844 20.703 -11.594 1 97.56 474 CYS B CA 1
ATOM 9476 C C . CYS B 1 474 ? 34.688 19.453 -11.711 1 97.56 474 CYS B C 1
ATOM 9478 O O . CYS B 1 474 ? 34.438 18.609 -12.562 1 97.56 474 CYS B O 1
ATOM 9480 N N . LEU B 1 475 ? 35.656 19.297 -10.836 1 96.94 475 LEU B N 1
ATOM 9481 C CA . LEU B 1 475 ? 36.594 18.172 -10.898 1 96.94 475 LEU B CA 1
ATOM 9482 C C . LEU B 1 475 ? 35.875 16.859 -10.578 1 96.94 475 LEU B C 1
ATOM 9484 O O . LEU B 1 475 ? 36.25 15.812 -11.125 1 96.94 475 LEU B O 1
ATOM 9488 N N . THR B 1 476 ? 34.969 16.891 -9.703 1 97.19 476 THR B N 1
ATOM 9489 C CA . THR B 1 476 ? 34.219 15.68 -9.391 1 97.19 476 THR B CA 1
ATOM 9490 C C . THR B 1 476 ? 33.469 15.188 -10.609 1 97.19 476 THR B C 1
ATOM 9492 O O . THR B 1 476 ? 33.438 13.984 -10.891 1 97.19 476 THR B O 1
ATOM 9495 N N . GLY B 1 477 ? 32.844 16.062 -11.383 1 97.56 477 GLY B N 1
ATOM 9496 C CA . GLY B 1 477 ? 32.125 15.688 -12.602 1 97.56 477 GLY B CA 1
ATOM 9497 C C . GLY B 1 477 ? 33.062 15.125 -13.664 1 97.56 477 GLY B C 1
ATOM 9498 O O . GLY B 1 477 ? 32.75 14.117 -14.297 1 97.56 477 GLY B O 1
ATOM 9499 N N . ILE B 1 478 ? 34.188 15.805 -13.766 1 97.69 478 ILE B N 1
ATOM 9500 C CA . ILE B 1 478 ? 35.188 15.383 -14.758 1 97.69 478 ILE B CA 1
ATOM 9501 C C . ILE B 1 478 ? 35.75 14.023 -14.375 1 97.69 478 ILE B C 1
ATOM 9503 O O . ILE B 1 478 ? 35.938 13.148 -15.227 1 97.69 478 ILE B O 1
ATOM 9507 N N . ALA B 1 479 ? 36.062 13.82 -13.141 1 97.38 479 ALA B N 1
ATOM 9508 C CA . ALA B 1 479 ? 36.594 12.555 -12.656 1 97.38 479 ALA B CA 1
ATOM 9509 C C . ALA B 1 479 ? 35.594 11.414 -12.898 1 97.38 479 ALA B C 1
ATOM 9511 O O . ALA B 1 479 ? 36 10.312 -13.297 1 97.38 479 ALA B O 1
ATOM 9512 N N . ILE B 1 480 ? 34.344 11.641 -12.609 1 97.69 480 ILE B N 1
ATOM 9513 C CA . ILE B 1 480 ? 33.312 10.625 -12.812 1 97.69 480 ILE B CA 1
ATOM 9514 C C . ILE B 1 480 ? 33.25 10.266 -14.297 1 97.69 480 ILE B C 1
ATOM 9516 O O . ILE B 1 480 ? 33.125 9.094 -14.648 1 97.69 480 ILE B O 1
ATOM 9520 N N . ALA B 1 481 ? 33.281 11.32 -15.148 1 97.94 481 ALA B N 1
ATOM 9521 C CA . ALA B 1 481 ? 33.25 11.086 -16.594 1 97.94 481 ALA B CA 1
ATOM 9522 C C . ALA B 1 481 ? 34.438 10.25 -17.062 1 97.94 481 ALA B C 1
ATOM 9524 O O . ALA B 1 481 ? 34.25 9.312 -17.844 1 97.94 481 ALA B O 1
ATOM 9525 N N . ILE B 1 482 ? 35.594 10.57 -16.578 1 97.38 482 ILE B N 1
ATOM 9526 C CA . ILE B 1 482 ? 36.812 9.891 -16.984 1 97.38 482 ILE B CA 1
ATOM 9527 C C . ILE B 1 482 ? 36.781 8.438 -16.516 1 97.38 482 ILE B C 1
ATOM 9529 O O . ILE B 1 482 ? 37.094 7.523 -17.281 1 97.38 482 ILE B O 1
ATOM 9533 N N . VAL B 1 483 ? 36.375 8.188 -15.281 1 97 483 VAL B N 1
ATOM 9534 C CA . VAL B 1 483 ? 36.344 6.836 -14.727 1 97 483 VAL B CA 1
ATOM 9535 C C . VAL B 1 483 ? 35.312 6.008 -15.484 1 97 483 VAL B C 1
ATOM 9537 O O . VAL B 1 483 ? 35.531 4.836 -15.789 1 97 483 VAL B O 1
ATOM 9540 N N . THR B 1 484 ? 34.156 6.617 -15.781 1 97.19 484 THR B N 1
ATOM 9541 C CA . THR B 1 484 ? 33.094 5.922 -16.516 1 97.19 484 THR B CA 1
ATOM 9542 C C . THR B 1 484 ? 33.562 5.539 -17.906 1 97.19 484 THR B C 1
ATOM 9544 O O . THR B 1 484 ? 33.281 4.441 -18.391 1 97.19 484 THR B O 1
ATOM 9547 N N . TYR B 1 485 ? 34.312 6.441 -18.531 1 96.69 485 TYR B N 1
ATOM 9548 C CA . TYR B 1 485 ? 34.812 6.191 -19.875 1 96.69 485 TYR B CA 1
ATOM 9549 C C . TYR B 1 485 ? 35.906 5.117 -19.859 1 96.69 485 TYR B C 1
ATOM 9551 O O . TYR B 1 485 ? 35.875 4.18 -20.656 1 96.69 485 TYR B O 1
ATOM 9559 N N . LEU B 1 486 ? 36.844 5.164 -18.969 1 96.62 486 LEU B N 1
ATOM 9560 C CA . LEU B 1 486 ? 38.031 4.277 -18.938 1 96.62 486 LEU B CA 1
ATOM 9561 C C . LEU B 1 486 ? 37.594 2.867 -18.516 1 96.62 486 LEU B C 1
ATOM 9563 O O . LEU B 1 486 ? 38.125 1.883 -19.047 1 96.62 486 LEU B O 1
ATOM 9567 N N . LEU B 1 487 ? 36.688 2.773 -17.609 1 95.88 487 LEU B N 1
ATOM 9568 C CA . LEU B 1 487 ? 36.281 1.469 -17.094 1 95.88 487 LEU B CA 1
ATOM 9569 C C . LEU B 1 487 ? 35.031 0.966 -17.766 1 95.88 487 LEU B C 1
ATOM 9571 O O . LEU B 1 487 ? 34.531 -0.117 -17.438 1 95.88 487 LEU B O 1
ATOM 9575 N N . GLN B 1 488 ? 34.469 1.715 -18.656 1 94.31 488 GLN B N 1
ATOM 9576 C CA . GLN B 1 488 ? 33.281 1.344 -19.391 1 94.31 488 GLN B CA 1
ATOM 9577 C C . GLN B 1 488 ? 32.125 0.977 -18.438 1 94.31 488 GLN B C 1
ATOM 9579 O O . GLN B 1 488 ? 31.547 -0.098 -18.547 1 94.31 488 GLN B O 1
ATOM 9584 N N . LEU B 1 489 ? 31.859 1.844 -17.562 1 95.06 489 LEU B N 1
ATOM 9585 C CA . LEU B 1 489 ? 30.812 1.644 -16.562 1 95.06 489 LEU B CA 1
ATOM 9586 C C . LEU B 1 489 ? 29.453 2.107 -17.094 1 95.06 489 LEU B C 1
ATOM 9588 O O . LEU B 1 489 ? 29.391 2.793 -18.109 1 95.06 489 LEU B O 1
ATOM 9592 N N . LEU B 1 490 ? 28.406 1.667 -16.391 1 93 490 LEU B N 1
ATOM 9593 C CA . LEU B 1 490 ? 27.078 2.197 -16.672 1 93 490 LEU B CA 1
ATOM 9594 C C . LEU B 1 490 ? 27.031 3.701 -16.422 1 93 490 LEU B C 1
ATOM 9596 O O . LEU B 1 490 ? 27.672 4.203 -15.5 1 93 490 LEU B O 1
ATOM 9600 N N . PRO B 1 491 ? 26.25 4.395 -17.172 1 94.38 491 PRO B N 1
ATOM 9601 C CA . PRO B 1 491 ? 26.219 5.855 -17.062 1 94.38 491 PRO B CA 1
ATOM 9602 C C . PRO B 1 491 ? 25.469 6.344 -15.828 1 94.38 491 PRO B C 1
ATOM 9604 O O . PRO B 1 491 ? 25.625 7.5 -15.43 1 94.38 491 PRO B O 1
ATOM 9607 N N . PHE B 1 492 ? 24.609 5.543 -15.281 1 93.19 492 PHE B N 1
ATOM 9608 C CA . PHE B 1 492 ? 23.844 5.918 -14.102 1 93.19 492 PHE B CA 1
ATOM 9609 C C . PHE B 1 492 ? 23.469 4.684 -13.289 1 93.19 492 PHE B C 1
ATOM 9611 O O . PHE B 1 492 ? 23.531 3.561 -13.789 1 93.19 492 PHE B O 1
ATOM 9618 N N . MET B 1 493 ? 23.109 4.934 -12.008 1 90 493 MET B N 1
ATOM 9619 C CA . MET B 1 493 ? 22.578 3.879 -11.164 1 90 493 MET B CA 1
ATOM 9620 C C . MET B 1 493 ? 21.094 3.658 -11.445 1 90 493 MET B C 1
ATOM 9622 O O . MET B 1 493 ? 20.328 4.617 -11.602 1 90 493 MET B O 1
ATOM 9626 N N . GLY B 1 494 ? 20.641 2.531 -11.57 1 85.94 494 GLY B N 1
ATOM 9627 C CA . GLY B 1 494 ? 19.266 2.172 -11.844 1 85.94 494 GLY B CA 1
ATOM 9628 C C . GLY B 1 494 ? 19.062 0.678 -12 1 85.94 494 GLY B C 1
ATOM 9629 O O . GLY B 1 494 ? 19.875 -0.119 -11.523 1 85.94 494 GLY B O 1
ATOM 9630 N N . PHE B 1 495 ? 17.969 0.423 -12.547 1 83.12 495 PHE B N 1
ATOM 9631 C CA . PHE B 1 495 ? 17.672 -0.984 -12.781 1 83.12 495 PHE B CA 1
ATOM 9632 C C . PHE B 1 495 ? 18.578 -1.557 -13.859 1 83.12 495 PHE B C 1
ATOM 9634 O O . PHE B 1 495 ? 18.844 -0.894 -14.867 1 83.12 495 PHE B O 1
ATOM 9641 N N . ASN B 1 496 ? 19.188 -2.594 -13.547 1 77.31 496 ASN B N 1
ATOM 9642 C CA . ASN B 1 496 ? 19.969 -3.311 -14.539 1 77.31 496 ASN B CA 1
ATOM 9643 C C . ASN B 1 496 ? 19.906 -4.82 -14.328 1 77.31 496 ASN B C 1
ATOM 9645 O O . ASN B 1 496 ? 20.016 -5.297 -13.195 1 77.31 496 ASN B O 1
ATOM 9649 N N . ILE B 1 497 ? 19.719 -5.469 -15.383 1 71.38 497 ILE B N 1
ATOM 9650 C CA . ILE B 1 497 ? 19.562 -6.922 -15.344 1 71.38 497 ILE B CA 1
ATOM 9651 C C . ILE B 1 497 ? 20.906 -7.57 -15.039 1 71.38 497 ILE B C 1
ATOM 9653 O O . ILE B 1 497 ? 20.969 -8.625 -14.398 1 71.38 497 ILE B O 1
ATOM 9657 N N . ASN B 1 498 ? 21.969 -6.832 -15.539 1 75.69 498 ASN B N 1
ATOM 9658 C CA . ASN B 1 498 ? 23.312 -7.324 -15.25 1 75.69 498 ASN B CA 1
ATOM 9659 C C . ASN B 1 498 ? 23.844 -6.793 -13.914 1 75.69 498 ASN B C 1
ATOM 9661 O O . ASN B 1 498 ? 24.328 -5.664 -13.836 1 75.69 498 ASN B O 1
ATOM 9665 N N . GLN B 1 499 ? 23.891 -7.559 -12.938 1 75.62 499 GLN B N 1
ATOM 9666 C CA . GLN B 1 499 ? 24.25 -7.16 -11.578 1 75.62 499 GLN B CA 1
ATOM 9667 C C . GLN B 1 499 ? 25.734 -6.824 -11.469 1 75.62 499 GLN B C 1
ATOM 9669 O O . GLN B 1 499 ? 26.125 -5.992 -10.648 1 75.62 499 GLN B O 1
ATOM 9674 N N . THR B 1 500 ? 26.531 -7.453 -12.312 1 78.5 500 THR B N 1
ATOM 9675 C CA . THR B 1 500 ? 27.969 -7.199 -12.266 1 78.5 500 THR B CA 1
ATOM 9676 C C . THR B 1 500 ? 28.281 -5.75 -12.633 1 78.5 500 THR B C 1
ATOM 9678 O O . THR B 1 500 ? 29.125 -5.109 -12.016 1 78.5 500 THR B O 1
ATOM 9681 N N . GLU B 1 501 ? 27.531 -5.32 -13.602 1 84 501 GLU B N 1
ATOM 9682 C CA . GLU B 1 501 ? 27.719 -3.93 -14.016 1 84 501 GLU B CA 1
ATOM 9683 C C . GLU B 1 501 ? 27.25 -2.969 -12.922 1 84 501 GLU B C 1
ATOM 9685 O O . GLU B 1 501 ? 27.859 -1.918 -12.711 1 84 501 GLU B O 1
ATOM 9690 N N . LEU B 1 502 ? 26.266 -3.365 -12.273 1 85.19 502 LEU B N 1
ATOM 9691 C CA . LEU B 1 502 ? 25.734 -2.535 -11.203 1 85.19 502 LEU B CA 1
ATOM 9692 C C . LEU B 1 502 ? 26.703 -2.484 -10.023 1 85.19 502 LEU B C 1
ATOM 9694 O O . LEU B 1 502 ? 26.875 -1.429 -9.414 1 85.19 502 LEU B O 1
ATOM 9698 N N . ILE B 1 503 ? 27.297 -3.572 -9.727 1 85.56 503 ILE B N 1
ATOM 9699 C CA . ILE B 1 503 ? 28.25 -3.645 -8.625 1 85.56 503 ILE B CA 1
ATOM 9700 C C . ILE B 1 503 ? 29.469 -2.781 -8.945 1 85.56 503 ILE B C 1
ATOM 9702 O O . ILE B 1 503 ? 29.984 -2.078 -8.07 1 85.56 503 ILE B O 1
ATOM 9706 N N . ARG B 1 504 ? 29.891 -2.758 -10.172 1 89.88 504 ARG B N 1
ATOM 9707 C CA . ARG B 1 504 ? 31.062 -1.988 -10.578 1 89.88 504 ARG B CA 1
ATOM 9708 C C . ARG B 1 504 ? 30.781 -0.49 -10.492 1 89.88 504 ARG B C 1
ATOM 9710 O O . ARG B 1 504 ? 31.594 0.261 -9.938 1 89.88 504 ARG B O 1
ATOM 9717 N N . VAL B 1 505 ? 29.688 -0.111 -10.984 1 92.56 505 VAL B N 1
ATOM 9718 C CA . VAL B 1 505 ? 29.375 1.314 -10.961 1 92.56 505 VAL B CA 1
ATOM 9719 C C . VAL B 1 505 ? 29.141 1.764 -9.516 1 92.56 505 VAL B C 1
ATOM 9721 O O . VAL B 1 505 ? 29.516 2.875 -9.141 1 92.56 505 VAL B O 1
ATOM 9724 N N . SER B 1 506 ? 28.562 0.918 -8.703 1 91.25 506 SER B N 1
ATOM 9725 C CA . SER B 1 506 ? 28.328 1.243 -7.301 1 91.25 506 SER B CA 1
ATOM 9726 C C . SER B 1 506 ? 29.641 1.393 -6.535 1 91.25 506 SER B C 1
ATOM 9728 O O . SER B 1 506 ? 29.766 2.275 -5.688 1 91.25 506 SER B O 1
ATOM 9730 N N . LYS B 1 507 ? 30.562 0.626 -6.871 1 89.81 507 LYS B N 1
ATOM 9731 C CA . LYS B 1 507 ? 31.844 0.596 -6.172 1 89.81 507 LYS B CA 1
ATOM 9732 C C . LYS B 1 507 ? 32.719 1.77 -6.59 1 89.81 507 LYS B C 1
ATOM 9734 O O . LYS B 1 507 ? 33.344 2.422 -5.742 1 89.81 507 LYS B O 1
ATOM 9739 N N . TYR B 1 508 ? 32.719 2.131 -7.809 1 92.69 508 TYR B N 1
ATOM 9740 C CA . TYR B 1 508 ? 33.719 3.061 -8.312 1 92.69 508 TYR B CA 1
ATOM 9741 C C . TYR B 1 508 ? 33.125 4.469 -8.438 1 92.69 508 TYR B C 1
ATOM 9743 O O . TYR B 1 508 ? 33.875 5.441 -8.555 1 92.69 508 TYR B O 1
ATOM 9751 N N . VAL B 1 509 ? 31.859 4.496 -8.391 1 93.81 509 VAL B N 1
ATOM 9752 C CA . VAL B 1 509 ? 31.328 5.82 -8.68 1 93.81 509 VAL B CA 1
ATOM 9753 C C . VAL B 1 509 ? 30.312 6.219 -7.605 1 93.81 509 VAL B C 1
ATOM 9755 O O . VAL B 1 509 ? 30.469 7.258 -6.961 1 93.81 509 VAL B O 1
ATOM 9758 N N . TYR B 1 510 ? 29.391 5.41 -7.289 1 93.5 510 TYR B N 1
ATOM 9759 C CA . TYR B 1 510 ? 28.203 5.918 -6.605 1 93.5 510 TYR B CA 1
ATOM 9760 C C . TYR B 1 510 ? 28.422 5.938 -5.094 1 93.5 510 TYR B C 1
ATOM 9762 O O . TYR B 1 510 ? 28.062 6.914 -4.426 1 93.5 510 TYR B O 1
ATOM 9770 N N . PHE B 1 511 ? 29.031 4.953 -4.457 1 94.44 511 PHE B N 1
ATOM 9771 C CA . PHE B 1 511 ? 29.047 4.867 -3 1 94.44 511 PHE B CA 1
ATOM 9772 C C . PHE B 1 511 ? 30.281 5.559 -2.432 1 94.44 511 PHE B C 1
ATOM 9774 O O . PHE B 1 511 ? 30.453 5.625 -1.213 1 94.44 511 PHE B O 1
ATOM 9781 N N . LEU B 1 512 ? 31.078 6.215 -3.275 1 94.31 512 LEU B N 1
ATOM 9782 C CA . LEU B 1 512 ? 32.25 6.941 -2.828 1 94.31 512 LEU B CA 1
ATOM 9783 C C . LEU B 1 512 ? 31.891 8.352 -2.381 1 94.31 512 LEU B C 1
ATOM 9785 O O . LEU B 1 512 ? 31.172 9.062 -3.09 1 94.31 512 LEU B O 1
ATOM 9789 N N . PRO B 1 513 ? 32.344 8.703 -1.19 1 95.5 513 PRO B N 1
ATOM 9790 C CA . PRO B 1 513 ? 32.031 10.062 -0.727 1 95.5 513 PRO B CA 1
ATOM 9791 C C . PRO B 1 513 ? 32.625 11.133 -1.639 1 95.5 513 PRO B C 1
ATOM 9793 O O . PRO B 1 513 ? 32.062 12.219 -1.781 1 95.5 513 PRO B O 1
ATOM 9796 N N . THR B 1 514 ? 33.719 10.82 -2.363 1 94.38 514 THR B N 1
ATOM 9797 C CA . THR B 1 514 ? 34.438 11.789 -3.191 1 94.38 514 THR B CA 1
ATOM 9798 C C . THR B 1 514 ? 33.625 12.148 -4.426 1 94.38 514 THR B C 1
ATOM 9800 O O . THR B 1 514 ? 33.781 13.227 -5 1 94.38 514 THR B O 1
ATOM 9803 N N . THR B 1 515 ? 32.719 11.297 -4.746 1 95.38 515 THR B N 1
ATOM 9804 C CA . THR B 1 515 ? 31.906 11.562 -5.934 1 95.38 515 THR B CA 1
ATOM 9805 C C . THR B 1 515 ? 30.719 12.453 -5.59 1 95.38 515 THR B C 1
ATOM 9807 O O . THR B 1 515 ? 30.062 12.992 -6.484 1 95.38 515 THR B O 1
ATOM 9810 N N . HIS B 1 516 ? 30.453 12.664 -4.328 1 97.12 516 HIS B N 1
ATOM 9811 C CA . HIS B 1 516 ? 29.297 13.469 -3.912 1 97.12 516 HIS B CA 1
ATOM 9812 C C . HIS B 1 516 ? 29.75 14.773 -3.26 1 97.12 516 HIS B C 1
ATOM 9814 O O . HIS B 1 516 ? 28.906 15.609 -2.918 1 97.12 516 HIS B O 1
ATOM 9820 N N . ILE B 1 517 ? 31.062 14.961 -3.066 1 96.81 517 ILE B N 1
ATOM 9821 C CA . ILE B 1 517 ? 31.594 16.125 -2.359 1 96.81 517 ILE B CA 1
ATOM 9822 C C . ILE B 1 517 ? 31.25 17.391 -3.129 1 96.81 517 ILE B C 1
ATOM 9824 O O . ILE B 1 517 ? 31.031 18.453 -2.527 1 96.81 517 ILE B O 1
ATOM 9828 N N . GLY B 1 518 ? 31.219 17.312 -4.469 1 96.38 518 GLY B N 1
ATOM 9829 C CA . GLY B 1 518 ? 30.844 18.453 -5.285 1 96.38 518 GLY B CA 1
ATOM 9830 C C . GLY B 1 518 ? 29.422 18.938 -5.02 1 96.38 518 GLY B C 1
ATOM 9831 O O . GLY B 1 518 ? 29.172 20.156 -5.02 1 96.38 518 GLY B O 1
ATOM 9832 N N . MET B 1 519 ? 28.516 18.062 -4.812 1 97.5 519 MET B N 1
ATOM 9833 C CA . MET B 1 519 ? 27.125 18.422 -4.52 1 97.5 519 MET B CA 1
ATOM 9834 C C . MET B 1 519 ? 27.016 19.125 -3.174 1 97.5 519 MET B C 1
ATOM 9836 O O . MET B 1 519 ? 26.281 20.109 -3.045 1 97.5 519 MET B O 1
ATOM 9840 N N . VAL B 1 520 ? 27.75 18.641 -2.189 1 97.31 520 VAL B N 1
ATOM 9841 C CA . VAL B 1 520 ? 27.766 19.297 -0.887 1 97.31 520 VAL B CA 1
ATOM 9842 C C . VAL B 1 520 ? 28.375 20.688 -1.023 1 97.31 520 VAL B C 1
ATOM 9844 O O . VAL B 1 520 ? 27.906 21.641 -0.399 1 97.31 520 VAL B O 1
ATOM 9847 N N . GLY B 1 521 ? 29.422 20.781 -1.867 1 96.5 521 GLY B N 1
ATOM 9848 C CA . GLY B 1 521 ? 30.031 22.078 -2.135 1 96.5 521 GLY B CA 1
ATOM 9849 C C . GLY B 1 521 ? 29.047 23.078 -2.721 1 96.5 521 GLY B C 1
ATOM 9850 O O . GLY B 1 521 ? 29.047 24.25 -2.334 1 96.5 521 GLY B O 1
ATOM 9851 N N . ALA B 1 522 ? 28.25 22.641 -3.602 1 97.12 522 ALA B N 1
ATOM 9852 C CA . ALA B 1 522 ? 27.219 23.516 -4.168 1 97.12 522 ALA B CA 1
ATOM 9853 C C . ALA B 1 522 ? 26.266 24.016 -3.086 1 97.12 522 ALA B C 1
ATOM 9855 O O . ALA B 1 522 ? 25.828 25.156 -3.117 1 97.12 522 ALA B O 1
ATOM 9856 N N . GLY B 1 523 ? 25.938 23.172 -2.156 1 97.69 523 GLY B N 1
ATOM 9857 C CA . GLY B 1 523 ? 25.094 23.562 -1.03 1 97.69 523 GLY B CA 1
ATOM 9858 C C . GLY B 1 523 ? 25.75 24.609 -0.133 1 97.69 523 GLY B C 1
ATOM 9859 O O . GLY B 1 523 ? 25.094 25.562 0.273 1 97.69 523 GLY B O 1
ATOM 9860 N N . ILE B 1 524 ? 27 24.422 0.086 1 95.5 524 ILE B N 1
ATOM 9861 C CA . ILE B 1 524 ? 27.75 25.344 0.936 1 95.5 524 ILE B CA 1
ATOM 9862 C C . ILE B 1 524 ? 27.766 26.734 0.297 1 95.5 524 ILE B C 1
ATOM 9864 O O . ILE B 1 524 ? 27.5 27.734 0.964 1 95.5 524 ILE B O 1
ATOM 9868 N N . LEU B 1 525 ? 28.031 26.734 -0.933 1 95.69 525 LEU B N 1
ATOM 9869 C CA . LEU B 1 525 ? 28.062 28.016 -1.642 1 95.69 525 LEU B CA 1
ATOM 9870 C C . LEU B 1 525 ? 26.672 28.672 -1.621 1 95.69 525 LEU B C 1
ATOM 9872 O O . LEU B 1 525 ? 26.578 29.891 -1.492 1 95.69 525 LEU B O 1
ATOM 9876 N N . THR B 1 526 ? 25.703 27.906 -1.758 1 96.06 526 THR B N 1
ATOM 9877 C CA . THR B 1 526 ? 24.328 28.406 -1.729 1 96.06 526 THR B CA 1
ATOM 9878 C C . THR B 1 526 ? 24 29.016 -0.365 1 96.06 526 THR B C 1
ATOM 9880 O O . THR B 1 526 ? 23.328 30.047 -0.28 1 96.06 526 THR B O 1
ATOM 9883 N N . GLY B 1 527 ? 24.469 28.359 0.677 1 94.19 527 GLY B N 1
ATOM 9884 C CA . GLY B 1 527 ? 24.234 28.875 2.016 1 94.19 527 GLY B CA 1
ATOM 9885 C C . GLY B 1 527 ? 24.922 30.219 2.254 1 94.19 527 GLY B C 1
ATOM 9886 O O . GLY B 1 527 ? 24.312 31.141 2.811 1 94.19 527 GLY B O 1
ATOM 9887 N N . PHE B 1 528 ? 26.109 30.391 1.759 1 90.94 528 PHE B N 1
ATOM 9888 C CA . PHE B 1 528 ? 26.844 31.641 1.891 1 90.94 528 PHE B CA 1
ATOM 9889 C C . PHE B 1 528 ? 26.172 32.75 1.078 1 90.94 528 PHE B C 1
ATOM 9891 O O . PHE B 1 528 ? 26.016 33.875 1.562 1 90.94 528 PHE B O 1
ATOM 9898 N N . LEU B 1 529 ? 25.734 32.375 -0.096 1 91.62 529 LEU B N 1
ATOM 9899 C CA . LEU B 1 529 ? 25.094 33.344 -0.972 1 91.62 529 LEU B CA 1
ATOM 9900 C C . LEU B 1 529 ? 23.75 33.781 -0.411 1 91.62 529 LEU B C 1
ATOM 9902 O O . LEU B 1 529 ? 23.375 34.938 -0.501 1 91.62 529 LEU B O 1
ATOM 9906 N N . ALA B 1 530 ? 23.031 32.875 0.119 1 92.19 530 ALA B N 1
ATOM 9907 C CA . ALA B 1 530 ? 21.719 33.156 0.675 1 92.19 530 ALA B CA 1
ATOM 9908 C C . ALA B 1 530 ? 21.828 34.094 1.885 1 92.19 530 ALA B C 1
ATOM 9910 O O . ALA B 1 530 ? 20.969 34.969 2.092 1 92.19 530 ALA B O 1
ATOM 9911 N N . GLN B 1 531 ? 22.859 33.938 2.617 1 87.5 531 GLN B N 1
ATOM 9912 C CA . GLN B 1 531 ? 23.062 34.781 3.791 1 87.5 531 GLN B CA 1
ATOM 9913 C C . GLN B 1 531 ? 23.547 36.188 3.389 1 87.5 531 GLN B C 1
ATOM 9915 O O . GLN B 1 531 ? 23.141 37.188 3.994 1 87.5 531 GLN B O 1
ATOM 9920 N N . ARG B 1 532 ? 24.312 36.188 2.443 1 84.69 532 ARG B N 1
ATOM 9921 C CA . ARG B 1 532 ? 24.875 37.469 1.979 1 84.69 532 ARG B CA 1
ATOM 9922 C C . ARG B 1 532 ? 23.797 38.312 1.285 1 84.69 532 ARG B C 1
ATOM 9924 O O . ARG B 1 532 ? 23.797 39.531 1.402 1 84.69 532 ARG B O 1
ATOM 9931 N N . HIS B 1 533 ? 22.922 37.562 0.613 1 88.81 533 HIS B N 1
ATOM 9932 C CA . HIS B 1 533 ? 21.906 38.25 -0.177 1 88.81 533 HIS B CA 1
ATOM 9933 C C . HIS B 1 533 ? 20.5 37.906 0.321 1 88.81 533 HIS B C 1
ATOM 9935 O O . HIS B 1 533 ? 19.609 37.594 -0.475 1 88.81 533 HIS B O 1
ATOM 9941 N N . LYS B 1 534 ? 20.328 37.906 1.53 1 84.12 534 LYS B N 1
ATOM 9942 C CA . LYS B 1 534 ? 19.078 37.5 2.162 1 84.12 534 LYS B CA 1
ATOM 9943 C C . LYS B 1 534 ? 17.906 38.375 1.687 1 84.12 534 LYS B C 1
ATOM 9945 O O . LYS B 1 534 ? 16.781 37.875 1.543 1 84.12 534 LYS B O 1
ATOM 9950 N N . ASN B 1 535 ? 18.125 39.688 1.336 1 86.44 535 ASN B N 1
ATOM 9951 C CA . ASN B 1 535 ? 17.062 40.625 0.979 1 86.44 535 ASN B CA 1
ATOM 9952 C C . ASN B 1 535 ? 17.062 40.938 -0.515 1 86.44 535 ASN B C 1
ATOM 9954 O O . ASN B 1 535 ? 16.406 41.875 -0.96 1 86.44 535 ASN B O 1
ATOM 9958 N N . LEU B 1 536 ? 17.75 40.125 -1.182 1 88.94 536 LEU B N 1
ATOM 9959 C CA . LEU B 1 536 ? 17.844 40.375 -2.617 1 88.94 536 LEU B CA 1
ATOM 9960 C C . LEU B 1 536 ? 16.562 39.938 -3.32 1 88.94 536 LEU B C 1
ATOM 9962 O O . LEU B 1 536 ? 16.156 38.781 -3.238 1 88.94 536 LEU B O 1
ATOM 9966 N N . LYS B 1 537 ? 15.859 40.875 -3.893 1 91.88 537 LYS B N 1
ATOM 9967 C CA . LYS B 1 537 ? 14.695 40.562 -4.719 1 91.88 537 LYS B CA 1
ATOM 9968 C C . LYS B 1 537 ? 15.047 40.594 -6.203 1 91.88 537 LYS B C 1
ATOM 9970 O O . LYS B 1 537 ? 15.273 41.688 -6.773 1 91.88 537 LYS B O 1
ATOM 9975 N N . ILE B 1 538 ? 15.109 39.5 -6.75 1 94.12 538 ILE B N 1
ATOM 9976 C CA . ILE B 1 538 ? 15.43 39.375 -8.172 1 94.12 538 ILE B CA 1
ATOM 9977 C C . ILE B 1 538 ? 14.156 39.531 -9 1 94.12 538 ILE B C 1
ATOM 9979 O O . ILE B 1 538 ? 13.148 38.875 -8.742 1 94.12 538 ILE B O 1
ATOM 9983 N N . PRO B 1 539 ? 14.188 40.438 -9.914 1 92.75 539 PRO B N 1
ATOM 9984 C CA . PRO B 1 539 ? 12.992 40.656 -10.742 1 92.75 539 PRO B CA 1
ATOM 9985 C C . PRO B 1 539 ? 12.547 39.375 -11.477 1 92.75 539 PRO B C 1
ATOM 9987 O O . PRO B 1 539 ? 13.367 38.531 -11.781 1 92.75 539 PRO B O 1
ATOM 9990 N N . SER B 1 540 ? 11.297 39.25 -11.836 1 89.12 540 SER B N 1
ATOM 9991 C CA . SER B 1 540 ? 10.68 38.062 -12.414 1 89.12 540 SER B CA 1
ATOM 9992 C C . SER B 1 540 ? 11.242 37.75 -13.797 1 89.12 540 SER B C 1
ATOM 9994 O O . SER B 1 540 ? 11.312 36.594 -14.211 1 89.12 540 SER B O 1
ATOM 9996 N N . TYR B 1 541 ? 11.617 38.812 -14.562 1 91.69 541 TYR B N 1
ATOM 9997 C CA . TYR B 1 541 ? 12.125 38.594 -15.914 1 91.69 541 TYR B CA 1
ATOM 9998 C C . TYR B 1 541 ? 13.477 37.906 -15.883 1 91.69 541 TYR B C 1
ATOM 10000 O O . TYR B 1 541 ? 13.891 37.281 -16.875 1 91.69 541 TYR B O 1
ATOM 10008 N N . VAL B 1 542 ? 14.164 38 -14.75 1 93.81 542 VAL B N 1
ATOM 10009 C CA . VAL B 1 542 ? 15.438 37.312 -14.586 1 93.81 542 VAL B CA 1
ATOM 10010 C C . VAL B 1 542 ? 15.203 35.906 -13.992 1 93.81 542 VAL B C 1
ATOM 10012 O O . VAL B 1 542 ? 15.844 34.938 -14.406 1 93.81 542 VAL B O 1
ATOM 10015 N N . THR B 1 543 ? 14.352 35.844 -13.016 1 93.94 543 THR B N 1
ATOM 10016 C CA . THR B 1 543 ? 14.125 34.562 -12.328 1 93.94 543 THR B CA 1
ATOM 10017 C C . THR B 1 543 ? 13.461 33.562 -13.258 1 93.94 543 THR B C 1
ATOM 10019 O O . THR B 1 543 ? 13.727 32.344 -13.172 1 93.94 543 THR B O 1
ATOM 10022 N N . ARG B 1 544 ? 12.617 33.969 -14.148 1 93.12 544 ARG B N 1
ATOM 10023 C CA . ARG B 1 544 ? 11.859 33.062 -15.008 1 93.12 544 ARG B CA 1
ATOM 10024 C C . ARG B 1 544 ? 12.781 32.281 -15.93 1 93.12 544 ARG B C 1
ATOM 10026 O O . ARG B 1 544 ? 12.68 31.047 -16.031 1 93.12 544 ARG B O 1
ATOM 10033 N N . PRO B 1 545 ? 13.664 33 -16.609 1 95.44 545 PRO B N 1
ATOM 10034 C CA . PRO B 1 545 ? 14.586 32.25 -17.453 1 95.44 545 PRO B CA 1
ATOM 10035 C C . PRO B 1 545 ? 15.477 31.297 -16.625 1 95.44 545 PRO B C 1
ATOM 10037 O O . PRO B 1 545 ? 15.82 30.219 -17.094 1 95.44 545 PRO B O 1
ATOM 10040 N N . ILE B 1 546 ? 15.867 31.688 -15.43 1 96.31 546 ILE B N 1
ATOM 10041 C CA . ILE B 1 546 ? 16.688 30.828 -14.578 1 96.31 546 ILE B CA 1
ATOM 10042 C C . ILE B 1 546 ? 15.914 29.578 -14.219 1 96.31 546 ILE B C 1
ATOM 10044 O O . ILE B 1 546 ? 16.453 28.469 -14.273 1 96.31 546 ILE B O 1
ATOM 10048 N N . TRP B 1 547 ? 14.648 29.766 -13.867 1 96 547 TRP B N 1
ATOM 10049 C CA . TRP B 1 547 ? 13.797 28.625 -13.57 1 96 547 TRP B CA 1
ATOM 10050 C C . TRP B 1 547 ? 13.648 27.719 -14.797 1 96 547 TRP B C 1
ATOM 10052 O O . TRP B 1 547 ? 13.719 26.5 -14.688 1 96 547 TRP B O 1
ATOM 10062 N N . ALA B 1 548 ? 13.391 28.328 -15.93 1 96.31 548 ALA B N 1
ATOM 10063 C CA . ALA B 1 548 ? 13.211 27.562 -17.156 1 96.31 548 ALA B CA 1
ATOM 10064 C C . ALA B 1 548 ? 14.461 26.766 -17.5 1 96.31 548 ALA B C 1
ATOM 10066 O O . ALA B 1 548 ? 14.367 25.594 -17.875 1 96.31 548 ALA B O 1
ATOM 10067 N N . LEU B 1 549 ? 15.57 27.391 -17.328 1 96.94 549 LEU B N 1
ATOM 10068 C CA . LEU B 1 549 ? 16.828 26.719 -17.656 1 96.94 549 LEU B CA 1
ATOM 10069 C C . LEU B 1 549 ? 17.141 25.609 -16.656 1 96.94 549 LEU B C 1
ATOM 10071 O O . LEU B 1 549 ? 17.484 24.5 -17.047 1 96.94 549 LEU B O 1
ATOM 10075 N N . THR B 1 550 ? 17.047 25.906 -15.375 1 96.5 550 THR B N 1
ATOM 10076 C CA . THR B 1 550 ? 17.406 24.938 -14.344 1 96.5 550 THR B CA 1
ATOM 10077 C C . THR B 1 550 ? 16.375 23.812 -14.281 1 96.5 550 THR B C 1
ATOM 10079 O O . THR B 1 550 ? 16.719 22.625 -14.227 1 96.5 550 THR B O 1
ATOM 10082 N N . LEU B 1 551 ? 15.117 24.156 -14.258 1 95.88 551 LEU B N 1
ATOM 10083 C CA . LEU B 1 551 ? 14.062 23.156 -14.234 1 95.88 551 LEU B CA 1
ATOM 10084 C C . LEU B 1 551 ? 14.062 22.344 -15.531 1 95.88 551 LEU B C 1
ATOM 10086 O O . LEU B 1 551 ? 13.891 21.125 -15.5 1 95.88 551 LEU B O 1
ATOM 10090 N N . GLY B 1 552 ? 14.172 23.031 -16.625 1 96.69 552 GLY B N 1
ATOM 10091 C CA . GLY B 1 552 ? 14.219 22.359 -17.906 1 96.69 552 GLY B CA 1
ATOM 10092 C C . GLY B 1 552 ? 15.367 21.375 -18.016 1 96.69 552 GLY B C 1
ATOM 10093 O O . GLY B 1 552 ? 15.18 20.234 -18.438 1 96.69 552 GLY B O 1
ATOM 10094 N N . SER B 1 553 ? 16.547 21.812 -17.656 1 97 553 SER B N 1
ATOM 10095 C CA . SER B 1 553 ? 17.703 20.938 -17.719 1 97 553 SER B CA 1
ATOM 10096 C C . SER B 1 553 ? 17.594 19.781 -16.75 1 97 553 SER B C 1
ATOM 10098 O O . SER B 1 553 ? 18.016 18.656 -17.047 1 97 553 SER B O 1
ATOM 10100 N N . SER B 1 554 ? 17.078 20.016 -15.562 1 96.75 554 SER B N 1
ATOM 10101 C CA . SER B 1 554 ? 16.875 18.953 -14.578 1 96.75 554 SER B CA 1
ATOM 10102 C C . SER B 1 554 ? 15.898 17.906 -15.086 1 96.75 554 SER B C 1
ATOM 10104 O O . SER B 1 554 ? 16.062 16.719 -14.844 1 96.75 554 SER B O 1
ATOM 10106 N N . LEU B 1 555 ? 14.828 18.312 -15.773 1 96 555 LEU B N 1
ATOM 10107 C CA . LEU B 1 555 ? 13.859 17.375 -16.344 1 96 555 LEU B CA 1
ATOM 10108 C C . LEU B 1 555 ? 14.492 16.547 -17.453 1 96 555 LEU B C 1
ATOM 10110 O O . LEU B 1 555 ? 14.227 15.352 -17.578 1 96 555 LEU B O 1
ATOM 10114 N N . VAL B 1 556 ? 15.289 17.219 -18.188 1 95.75 556 VAL B N 1
ATOM 10115 C CA . VAL B 1 556 ? 15.945 16.531 -19.297 1 95.75 556 VAL B CA 1
ATOM 10116 C C . VAL B 1 556 ? 16.859 15.43 -18.75 1 95.75 556 VAL B C 1
ATOM 10118 O O . VAL B 1 556 ? 16.812 14.289 -19.219 1 95.75 556 VAL B O 1
ATOM 10121 N N . VAL B 1 557 ? 17.672 15.734 -17.781 1 96.06 557 VAL B N 1
ATOM 10122 C CA . VAL B 1 557 ? 18.609 14.758 -17.25 1 96.06 557 VAL B CA 1
ATOM 10123 C C . VAL B 1 557 ? 17.859 13.641 -16.531 1 96.06 557 VAL B C 1
ATOM 10125 O O . VAL B 1 557 ? 18.312 12.5 -16.5 1 96.06 557 VAL B O 1
ATOM 10128 N N . SER B 1 558 ? 16.688 13.961 -16.016 1 95.94 558 SER B N 1
ATOM 10129 C CA . SER B 1 558 ? 15.883 12.953 -15.32 1 95.94 558 SER B CA 1
ATOM 10130 C C . SER B 1 558 ? 15.234 11.992 -16.312 1 95.94 558 SER B C 1
ATOM 10132 O O . SER B 1 558 ? 14.992 10.828 -15.977 1 95.94 558 SER B O 1
ATOM 10134 N N . ILE B 1 559 ? 14.953 12.422 -17.531 1 95.69 559 ILE B N 1
ATOM 10135 C CA . ILE B 1 559 ? 14.195 11.633 -18.5 1 95.69 559 ILE B CA 1
ATOM 10136 C C . ILE B 1 559 ? 15.164 10.93 -19.453 1 95.69 559 ILE B C 1
ATOM 10138 O O . ILE B 1 559 ? 14.844 9.867 -20 1 95.69 559 ILE B O 1
ATOM 10142 N N . LEU B 1 560 ? 16.328 11.406 -19.609 1 95.06 560 LEU B N 1
ATOM 10143 C CA . LEU B 1 560 ? 17.281 10.961 -20.625 1 95.06 560 LEU B CA 1
ATOM 10144 C C . LEU B 1 560 ? 17.609 9.484 -20.453 1 95.06 560 LEU B C 1
ATOM 10146 O O . LEU B 1 560 ? 17.891 8.789 -21.438 1 95.06 560 LEU B O 1
ATOM 10150 N N . PRO B 1 561 ? 17.625 8.969 -19.25 1 95.44 561 PRO B N 1
ATOM 10151 C CA . PRO B 1 561 ? 17.953 7.555 -19.078 1 95.44 561 PRO B CA 1
ATOM 10152 C C . PRO B 1 561 ? 17.031 6.633 -19.875 1 95.44 561 PRO B C 1
ATOM 10154 O O . PRO B 1 561 ? 17.375 5.469 -20.109 1 95.44 561 PRO B O 1
ATOM 10157 N N . VAL B 1 562 ? 15.875 7.086 -20.266 1 93.88 562 VAL B N 1
ATOM 10158 C CA . VAL B 1 562 ? 14.922 6.285 -21.031 1 93.88 562 VAL B CA 1
ATOM 10159 C C . VAL B 1 562 ? 15.57 5.805 -22.328 1 93.88 562 VAL B C 1
ATOM 10161 O O . VAL B 1 562 ? 15.273 4.711 -22.812 1 93.88 562 VAL B O 1
ATOM 10164 N N . LEU B 1 563 ? 16.547 6.562 -22.828 1 93.06 563 LEU B N 1
ATOM 10165 C CA . LEU B 1 563 ? 17.234 6.223 -24.062 1 93.06 563 LEU B CA 1
ATOM 10166 C C . LEU B 1 563 ? 18.062 4.953 -23.906 1 93.06 563 LEU B C 1
ATOM 10168 O O . LEU B 1 563 ? 18.141 4.129 -24.812 1 93.06 563 LEU B O 1
ATOM 10172 N N . TRP B 1 564 ? 18.672 4.805 -22.75 1 91.06 564 TRP B N 1
ATOM 10173 C CA . TRP B 1 564 ? 19.469 3.611 -22.5 1 91.06 564 TRP B CA 1
ATOM 10174 C C . TRP B 1 564 ? 18.578 2.381 -22.359 1 91.06 564 TRP B C 1
ATOM 10176 O O . TRP B 1 564 ? 18.953 1.283 -22.781 1 91.06 564 TRP B O 1
ATOM 10186 N N . TYR B 1 565 ? 17.391 2.508 -21.828 1 88.94 565 TYR B N 1
ATOM 10187 C CA . TYR B 1 565 ? 16.5 1.378 -21.625 1 88.94 565 TYR B CA 1
ATOM 10188 C C . TYR B 1 565 ? 15.789 0.999 -22.922 1 88.94 565 TYR B C 1
ATOM 10190 O O . TYR B 1 565 ? 15.359 -0.145 -23.094 1 88.94 565 TYR B O 1
ATOM 10198 N N . ARG B 1 566 ? 15.664 1.944 -23.828 1 86.88 566 ARG B N 1
ATOM 10199 C CA . ARG B 1 566 ? 15.031 1.666 -25.109 1 86.88 566 ARG B CA 1
ATOM 10200 C C . ARG B 1 566 ? 16.062 1.204 -26.141 1 86.88 566 ARG B C 1
ATOM 10202 O O . ARG B 1 566 ? 15.789 1.178 -27.344 1 86.88 566 ARG B O 1
ATOM 10209 N N . ASN B 1 567 ? 17.203 0.804 -25.703 1 80.5 567 ASN B N 1
ATOM 10210 C CA . ASN B 1 567 ? 18.281 0.195 -26.469 1 80.5 567 ASN B CA 1
ATOM 10211 C C . ASN B 1 567 ? 18.734 1.103 -27.609 1 80.5 567 ASN B C 1
ATOM 10213 O O . ASN B 1 567 ? 18.906 0.646 -28.75 1 80.5 567 ASN B O 1
ATOM 10217 N N . THR B 1 568 ? 18.812 2.299 -27.25 1 83.44 568 THR B N 1
ATOM 10218 C CA . THR B 1 568 ? 19.391 3.221 -28.219 1 83.44 568 THR B CA 1
ATOM 10219 C C . THR B 1 568 ? 20.922 3.123 -28.203 1 83.44 568 THR B C 1
ATOM 10221 O O . THR B 1 568 ? 21.516 2.922 -27.141 1 83.44 568 THR B O 1
ATOM 10224 N N . ASP B 1 569 ? 21.531 3.062 -29.312 1 85.5 569 ASP B N 1
ATOM 10225 C CA . ASP B 1 569 ? 22.984 2.945 -29.406 1 85.5 569 ASP B CA 1
ATOM 10226 C C . ASP B 1 569 ? 23.672 4.246 -29 1 85.5 569 ASP B C 1
ATOM 10228 O O . ASP B 1 569 ? 23.906 5.121 -29.844 1 85.5 569 ASP B O 1
ATOM 10232 N N . ILE B 1 570 ? 23.984 4.387 -27.766 1 91.19 570 ILE B N 1
ATOM 10233 C CA . ILE B 1 570 ? 24.688 5.566 -27.266 1 91.19 570 ILE B CA 1
ATOM 10234 C C . ILE B 1 570 ? 26.188 5.273 -27.172 1 91.19 570 ILE B C 1
ATOM 10236 O O . ILE B 1 570 ? 26.594 4.277 -26.578 1 91.19 570 ILE B O 1
ATOM 10240 N N . PRO B 1 571 ? 27 6.141 -27.781 1 93.5 571 PRO B N 1
ATOM 10241 C CA . PRO B 1 571 ? 28.438 5.926 -27.734 1 93.5 571 PRO B CA 1
ATOM 10242 C C . PRO B 1 571 ? 29.016 6.074 -26.328 1 93.5 571 PRO B C 1
ATOM 10244 O O . PRO B 1 571 ? 28.422 6.738 -25.484 1 93.5 571 PRO B O 1
ATOM 10247 N N . PRO B 1 572 ? 30.125 5.492 -26.078 1 94 572 PRO B N 1
ATOM 10248 C CA . PRO B 1 572 ? 30.75 5.527 -24.75 1 94 572 PRO B CA 1
ATOM 10249 C C . PRO B 1 572 ? 30.984 6.945 -24.25 1 94 572 PRO B C 1
ATOM 10251 O O . PRO B 1 572 ? 30.922 7.203 -23.047 1 94 572 PRO B O 1
ATOM 10254 N N . TRP B 1 573 ? 31.375 7.844 -25.141 1 94.56 573 TRP B N 1
ATOM 10255 C CA . TRP B 1 573 ? 31.578 9.219 -24.703 1 94.56 573 TRP B CA 1
ATOM 10256 C C . TRP B 1 573 ? 30.266 9.836 -24.219 1 94.56 573 TRP B C 1
ATOM 10258 O O . TRP B 1 573 ? 30.266 10.695 -23.328 1 94.56 573 TRP B O 1
ATOM 10268 N N . GLY B 1 574 ? 29.141 9.367 -24.812 1 95.5 574 GLY B N 1
ATOM 10269 C CA . GLY B 1 574 ? 27.828 9.781 -24.328 1 95.5 574 GLY B CA 1
ATOM 10270 C C . GLY B 1 574 ? 27.531 9.297 -22.922 1 95.5 574 GLY B C 1
ATOM 10271 O O . GLY B 1 574 ? 26.953 10.031 -22.125 1 95.5 574 GLY B O 1
ATOM 10272 N N . ASP B 1 575 ? 27.953 8.047 -22.641 1 96.19 575 ASP B N 1
ATOM 10273 C CA . ASP B 1 575 ? 27.812 7.504 -21.297 1 96.19 575 ASP B CA 1
ATOM 10274 C C . ASP B 1 575 ? 28.594 8.344 -20.281 1 96.19 575 ASP B C 1
ATOM 10276 O O . ASP B 1 575 ? 28.078 8.68 -19.219 1 96.19 575 ASP B O 1
ATOM 10280 N N . ALA B 1 576 ? 29.797 8.664 -20.688 1 97.5 576 ALA B N 1
ATOM 10281 C CA . ALA B 1 576 ? 30.688 9.414 -19.797 1 97.5 576 ALA B CA 1
ATOM 10282 C C . ALA B 1 576 ? 30.156 10.82 -19.562 1 97.5 576 ALA B C 1
ATOM 10284 O O . ALA B 1 576 ? 30.219 11.328 -18.438 1 97.5 576 ALA B O 1
ATOM 10285 N N . LEU B 1 577 ? 29.672 11.43 -20.562 1 96.94 577 LEU B N 1
ATOM 10286 C CA . LEU B 1 577 ? 29.141 12.781 -20.453 1 96.94 577 LEU B CA 1
ATOM 10287 C C . LEU B 1 577 ? 27.938 12.812 -19.516 1 96.94 577 LEU B C 1
ATOM 10289 O O . LEU B 1 577 ? 27.844 13.688 -18.656 1 96.94 577 LEU B O 1
ATOM 10293 N N . TYR B 1 578 ? 27.016 11.875 -19.75 1 97.56 578 TYR B N 1
ATOM 10294 C CA . TYR B 1 578 ? 25.844 11.836 -18.891 1 97.56 578 TYR B CA 1
ATOM 10295 C C . TYR B 1 578 ? 26.234 11.523 -17.438 1 97.56 578 TYR B C 1
ATOM 10297 O O . TYR B 1 578 ? 25.719 12.141 -16.516 1 97.56 578 TYR B O 1
ATOM 10305 N N . ALA B 1 579 ? 27.125 10.578 -17.25 1 97.38 579 ALA B N 1
ATOM 10306 C CA . ALA B 1 579 ? 27.547 10.18 -15.922 1 97.38 579 ALA B CA 1
ATOM 10307 C C . ALA B 1 579 ? 28.172 11.359 -15.172 1 97.38 579 ALA B C 1
ATOM 10309 O O . ALA B 1 579 ? 27.938 11.531 -13.969 1 97.38 579 ALA B O 1
ATOM 10310 N N . GLY B 1 580 ? 28.906 12.18 -15.836 1 97.38 580 GLY B N 1
ATOM 10311 C CA . GLY B 1 580 ? 29.641 13.273 -15.203 1 97.38 580 GLY B CA 1
ATOM 10312 C C . GLY B 1 580 ? 28.781 14.516 -15.008 1 97.38 580 GLY B C 1
ATOM 10313 O O . GLY B 1 580 ? 29.109 15.367 -14.172 1 97.38 580 GLY B O 1
ATOM 10314 N N . LEU B 1 581 ? 27.625 14.555 -15.688 1 97 581 LEU B N 1
ATOM 10315 C CA . LEU B 1 581 ? 26.938 15.844 -15.703 1 97 581 LEU B CA 1
ATOM 10316 C C . LEU B 1 581 ? 25.578 15.75 -14.992 1 97 581 LEU B C 1
ATOM 10318 O O . LEU B 1 581 ? 25.078 16.75 -14.492 1 97 581 LEU B O 1
ATOM 10322 N N . HIS B 1 582 ? 24.938 14.625 -15.008 1 97.25 582 HIS B N 1
ATOM 10323 C CA . HIS B 1 582 ? 23.531 14.562 -14.633 1 97.25 582 HIS B CA 1
ATOM 10324 C C . HIS B 1 582 ? 23.328 14.969 -13.172 1 97.25 582 HIS B C 1
ATOM 10326 O O . HIS B 1 582 ? 22.406 15.727 -12.852 1 97.25 582 HIS B O 1
ATOM 10332 N N . ARG B 1 583 ? 24.188 14.523 -12.25 1 97.12 583 ARG B N 1
ATOM 10333 C CA . ARG B 1 583 ? 24.047 14.883 -10.844 1 97.12 583 ARG B CA 1
ATOM 10334 C C . ARG B 1 583 ? 24.391 16.344 -10.617 1 97.12 583 ARG B C 1
ATOM 10336 O O . ARG B 1 583 ? 23.797 17.016 -9.766 1 97.12 583 ARG B O 1
ATOM 10343 N N . HIS B 1 584 ? 25.359 16.875 -11.352 1 97.75 584 HIS B N 1
ATOM 10344 C CA . HIS B 1 584 ? 25.797 18.25 -11.234 1 97.75 584 HIS B CA 1
ATOM 10345 C C . HIS B 1 584 ? 24.703 19.219 -11.711 1 97.75 584 HIS B C 1
ATOM 10347 O O . HIS B 1 584 ? 24.422 20.219 -11.055 1 97.75 584 HIS B O 1
ATOM 10353 N N . VAL B 1 585 ? 24.141 18.859 -12.805 1 97.62 585 VAL B N 1
ATOM 10354 C CA . VAL B 1 585 ? 23.062 19.672 -13.352 1 97.62 585 VAL B CA 1
ATOM 10355 C C . VAL B 1 585 ? 21.891 19.719 -12.375 1 97.62 585 VAL B C 1
ATOM 10357 O O . VAL B 1 585 ? 21.344 20.781 -12.102 1 97.62 585 VAL B O 1
ATOM 10360 N N . TYR B 1 586 ? 21.562 18.609 -11.859 1 97.56 586 TYR B N 1
ATOM 10361 C CA . TYR B 1 586 ? 20.453 18.531 -10.914 1 97.56 586 TYR B CA 1
ATOM 10362 C C . TYR B 1 586 ? 20.766 19.297 -9.633 1 97.56 586 TYR B C 1
ATOM 10364 O O . TYR B 1 586 ? 19.875 19.875 -9.008 1 97.56 586 TYR B O 1
ATOM 10372 N N . SER B 1 587 ? 22.031 19.25 -9.227 1 97.94 587 SER B N 1
ATOM 10373 C CA . SER B 1 587 ? 22.453 19.969 -8.031 1 97.94 587 SER B CA 1
ATOM 10374 C C . SER B 1 587 ? 22.328 21.484 -8.211 1 97.94 587 SER B C 1
ATOM 10376 O O . SER B 1 587 ? 22.016 22.203 -7.266 1 97.94 587 SER B O 1
ATOM 10378 N N . VAL B 1 588 ? 22.578 21.953 -9.422 1 97.62 588 VAL B N 1
ATOM 10379 C CA . VAL B 1 588 ? 22.422 23.375 -9.711 1 97.62 588 VAL B CA 1
ATOM 10380 C C . VAL B 1 588 ? 20.953 23.766 -9.594 1 97.62 588 VAL B C 1
ATOM 10382 O O . VAL B 1 588 ? 20.641 24.828 -9.047 1 97.62 588 VAL B O 1
ATOM 10385 N N . PHE B 1 589 ? 20.141 22.953 -10.102 1 97.81 589 PHE B N 1
ATOM 10386 C CA . PHE B 1 589 ? 18.703 23.188 -9.945 1 97.81 589 PHE B CA 1
ATOM 10387 C C . PHE B 1 589 ? 18.312 23.219 -8.477 1 97.81 589 PHE B C 1
ATOM 10389 O O . PHE B 1 589 ? 17.578 24.109 -8.047 1 97.81 589 PHE B O 1
ATOM 10396 N N . SER B 1 590 ? 18.812 22.25 -7.734 1 97.69 590 SER B N 1
ATOM 10397 C CA . SER B 1 590 ? 18.5 22.172 -6.312 1 97.69 590 SER B CA 1
ATOM 10398 C C . SER B 1 590 ? 19.016 23.406 -5.566 1 97.69 590 SER B C 1
ATOM 10400 O O . SER B 1 590 ? 18.344 23.922 -4.684 1 97.69 590 SER B O 1
ATOM 10402 N N . ALA B 1 591 ? 20.203 23.828 -5.91 1 97.94 591 ALA B N 1
ATOM 10403 C CA . ALA B 1 591 ? 20.797 25.016 -5.293 1 97.94 591 ALA B CA 1
ATOM 10404 C C . ALA B 1 591 ? 19.953 26.266 -5.566 1 97.94 591 ALA B C 1
ATOM 10406 O O . ALA B 1 591 ? 19.734 27.078 -4.668 1 97.94 591 ALA B O 1
ATOM 10407 N N . TRP B 1 592 ? 19.5 26.344 -6.77 1 97.12 592 TRP B N 1
ATOM 10408 C CA . TRP B 1 592 ? 18.656 27.484 -7.121 1 97.12 592 TRP B CA 1
ATOM 10409 C C . TRP B 1 592 ? 17.344 27.453 -6.363 1 97.12 592 TRP B C 1
ATOM 10411 O O . TRP B 1 592 ? 16.875 28.469 -5.844 1 97.12 592 TRP B O 1
ATOM 10421 N N . LEU B 1 593 ? 16.75 26.297 -6.328 1 97.38 593 LEU B N 1
ATOM 10422 C CA . LEU B 1 593 ? 15.492 26.109 -5.621 1 97.38 593 LEU B CA 1
ATOM 10423 C C . LEU B 1 593 ? 15.633 26.516 -4.156 1 97.38 593 LEU B C 1
ATOM 10425 O O . LEU B 1 593 ? 14.805 27.281 -3.643 1 97.38 593 LEU B O 1
ATOM 10429 N N . ILE B 1 594 ? 16.672 26.109 -3.506 1 97.06 594 ILE B N 1
ATOM 10430 C CA . ILE B 1 594 ? 16.906 26.406 -2.096 1 97.06 594 ILE B CA 1
ATOM 10431 C C . ILE B 1 594 ? 17.219 27.891 -1.918 1 97.06 594 ILE B C 1
ATOM 10433 O O . ILE B 1 594 ? 16.688 28.531 -1.01 1 97.06 594 ILE B O 1
ATOM 10437 N N . PHE B 1 595 ? 17.969 28.469 -2.832 1 96.25 595 PHE B N 1
ATOM 10438 C CA . PHE B 1 595 ? 18.312 29.891 -2.779 1 96.25 595 PHE B CA 1
ATOM 10439 C C . PHE B 1 595 ? 17.062 30.75 -2.939 1 96.25 595 PHE B C 1
ATOM 10441 O O . PHE B 1 595 ? 16.859 31.688 -2.166 1 96.25 595 PHE B O 1
ATOM 10448 N N . ALA B 1 596 ? 16.281 30.406 -3.924 1 95.81 596 ALA B N 1
ATOM 10449 C CA . ALA B 1 596 ? 15.086 31.172 -4.211 1 95.81 596 ALA B CA 1
ATOM 10450 C C . ALA B 1 596 ? 14.109 31.141 -3.041 1 95.81 596 ALA B C 1
ATOM 10452 O O . ALA B 1 596 ? 13.492 32.156 -2.695 1 95.81 596 ALA B O 1
ATOM 10453 N N . CYS B 1 597 ? 13.984 30.047 -2.412 1 94.25 597 CYS B N 1
ATOM 10454 C CA . CYS B 1 597 ? 13.086 29.906 -1.271 1 94.25 597 CYS B CA 1
ATOM 10455 C C . CYS B 1 597 ? 13.648 30.609 -0.044 1 94.25 597 CYS B C 1
ATOM 10457 O O . CYS B 1 597 ? 12.906 31.25 0.699 1 94.25 597 CYS B O 1
ATOM 10459 N N . ALA B 1 598 ? 14.961 30.516 0.135 1 92.56 598 ALA B N 1
ATOM 10460 C CA . ALA B 1 598 ? 15.609 31.094 1.316 1 92.56 598 ALA B CA 1
ATOM 10461 C C . ALA B 1 598 ? 15.609 32.625 1.261 1 92.56 598 ALA B C 1
ATOM 10463 O O . ALA B 1 598 ? 15.57 33.281 2.299 1 92.56 598 ALA B O 1
ATOM 10464 N N . THR B 1 599 ? 15.633 33.188 0.033 1 92.69 599 THR B N 1
ATOM 10465 C CA . THR B 1 599 ? 15.75 34.625 -0.112 1 92.69 599 THR B CA 1
ATOM 10466 C C . THR B 1 599 ? 14.391 35.25 -0.403 1 92.69 599 THR B C 1
ATOM 10468 O O . THR B 1 599 ? 14.297 36.469 -0.636 1 92.69 599 THR B O 1
ATOM 10471 N N . GLY B 1 600 ? 13.312 34.438 -0.49 1 90.44 600 GLY B N 1
ATOM 10472 C CA . GLY B 1 600 ? 11.977 34.969 -0.713 1 90.44 600 GLY B CA 1
ATOM 10473 C C . GLY B 1 600 ? 11.656 35.188 -2.18 1 90.44 600 GLY B C 1
ATOM 10474 O O . GLY B 1 600 ? 10.703 35.906 -2.512 1 90.44 600 GLY B O 1
ATOM 10475 N N . ASN B 1 601 ? 12.484 34.719 -3.064 1 93.12 601 ASN B N 1
ATOM 10476 C CA . ASN B 1 601 ? 12.273 34.875 -4.496 1 93.12 601 ASN B CA 1
ATOM 10477 C C . ASN B 1 601 ? 11.336 33.812 -5.055 1 93.12 601 ASN B C 1
ATOM 10479 O O . ASN B 1 601 ? 11.023 33.844 -6.246 1 93.12 601 ASN B O 1
ATOM 10483 N N . ALA B 1 602 ? 10.859 32.938 -4.289 1 92.31 602 ALA B N 1
ATOM 10484 C CA . ALA B 1 602 ? 9.867 31.906 -4.621 1 92.31 602 ALA B CA 1
ATOM 10485 C C . ALA B 1 602 ? 8.883 31.703 -3.471 1 92.31 602 ALA B C 1
ATOM 10487 O O . ALA B 1 602 ? 8.789 30.609 -2.914 1 92.31 602 ALA B O 1
ATOM 10488 N N . ASN B 1 603 ? 8.094 32.656 -3.281 1 88.56 603 ASN B N 1
ATOM 10489 C CA . ASN B 1 603 ? 7.234 32.688 -2.104 1 88.56 603 ASN B CA 1
ATOM 10490 C C . ASN B 1 603 ? 6.148 31.625 -2.16 1 88.56 603 ASN B C 1
ATOM 10492 O O . ASN B 1 603 ? 5.855 30.984 -1.153 1 88.56 603 ASN B O 1
ATOM 10496 N N . ASN B 1 604 ? 5.555 31.469 -3.348 1 84.56 604 ASN B N 1
ATOM 10497 C CA . ASN B 1 604 ? 4.496 30.469 -3.475 1 84.56 604 ASN B CA 1
ATOM 10498 C C . ASN B 1 604 ? 5.023 29.062 -3.234 1 84.56 604 ASN B C 1
ATOM 10500 O O . ASN B 1 604 ? 4.371 28.25 -2.57 1 84.56 604 ASN B O 1
ATOM 10504 N N . LEU B 1 605 ? 6.152 28.812 -3.764 1 90.38 605 LEU B N 1
ATOM 10505 C CA . LEU B 1 605 ? 6.758 27.5 -3.58 1 90.38 605 LEU B CA 1
ATOM 10506 C C . LEU B 1 605 ? 7.176 27.297 -2.129 1 90.38 605 LEU B C 1
ATOM 10508 O O . LEU B 1 605 ? 6.98 26.203 -1.57 1 90.38 605 LEU B O 1
ATOM 10512 N N . SER B 1 606 ? 7.777 28.281 -1.586 1 92.5 606 SER B N 1
ATOM 10513 C CA . SER B 1 606 ? 8.188 28.219 -0.187 1 92.5 606 SER B CA 1
ATOM 10514 C C . SER B 1 606 ? 6.992 27.984 0.732 1 92.5 606 SER B C 1
ATOM 10516 O O . SER B 1 606 ? 7.078 27.203 1.687 1 92.5 606 SER B O 1
ATOM 10518 N N . SER B 1 607 ? 5.93 28.672 0.371 1 89.06 607 SER B N 1
ATOM 10519 C CA . SER B 1 607 ? 4.719 28.531 1.172 1 89.06 607 SER B CA 1
ATOM 10520 C C . SER B 1 607 ? 4.145 27.125 1.053 1 89.06 607 SER B C 1
ATOM 10522 O O . SER B 1 607 ? 3.676 26.547 2.041 1 89.06 607 SER B O 1
ATOM 10524 N N . LEU B 1 608 ? 4.215 26.625 -0.072 1 88.75 608 LEU B N 1
ATOM 10525 C CA . LEU B 1 608 ? 3.721 25.266 -0.301 1 88.75 608 LEU B CA 1
ATOM 10526 C C . LEU B 1 608 ? 4.559 24.25 0.46 1 88.75 608 LEU B C 1
ATOM 10528 O O . LEU B 1 608 ? 4.016 23.359 1.108 1 88.75 608 LEU B O 1
ATOM 10532 N N . LEU B 1 609 ? 5.832 24.375 0.415 1 93.12 609 LEU B N 1
ATOM 10533 C CA . LEU B 1 609 ? 6.746 23.453 1.07 1 93.12 609 LEU B CA 1
ATOM 10534 C C . LEU B 1 609 ? 6.715 23.641 2.584 1 93.12 609 LEU B C 1
ATOM 10536 O O . LEU B 1 609 ? 7.137 22.75 3.328 1 93.12 609 LEU B O 1
ATOM 10540 N N . SER B 1 610 ? 6.188 24.797 2.992 1 91.88 610 SER B N 1
ATOM 10541 C CA . SER B 1 610 ? 6.129 25.094 4.422 1 91.88 610 SER B CA 1
ATOM 10542 C C . SER B 1 610 ? 4.766 24.734 5.004 1 91.88 610 SER B C 1
ATOM 10544 O O . SER B 1 610 ? 4.449 25.109 6.133 1 91.88 610 SER B O 1
ATOM 10546 N N . SER B 1 611 ? 4.008 24.031 4.18 1 88.94 611 SER B N 1
ATOM 10547 C CA . SER B 1 611 ? 2.723 23.578 4.707 1 88.94 611 SER B CA 1
ATOM 10548 C C . SER B 1 611 ? 2.908 22.656 5.91 1 88.94 611 SER B C 1
ATOM 10550 O O . SER B 1 611 ? 3.842 21.859 5.941 1 88.94 611 SER B O 1
ATOM 10552 N N . THR B 1 612 ? 2.049 22.672 6.84 1 88.31 612 THR B N 1
ATOM 10553 C CA . THR B 1 612 ? 2.205 22.031 8.133 1 88.31 612 THR B CA 1
ATOM 10554 C C . THR B 1 612 ? 2.295 20.516 7.969 1 88.31 612 THR B C 1
ATOM 10556 O O . THR B 1 612 ? 3.137 19.859 8.594 1 88.31 612 THR B O 1
ATOM 10559 N N . PRO B 1 613 ? 1.445 19.906 7.121 1 89.38 613 PRO B N 1
ATOM 10560 C CA . PRO B 1 613 ? 1.576 18.469 6.977 1 89.38 613 PRO B CA 1
ATOM 10561 C C . PRO B 1 613 ? 2.924 18.047 6.391 1 89.38 613 PRO B C 1
ATOM 10563 O O . PRO B 1 613 ? 3.496 17.031 6.805 1 89.38 613 PRO B O 1
ATOM 10566 N N . LEU B 1 614 ? 3.434 18.812 5.516 1 93.12 614 LEU B N 1
ATOM 10567 C CA . LEU B 1 614 ? 4.727 18.5 4.918 1 93.12 614 LEU B CA 1
ATOM 10568 C C . LEU B 1 614 ? 5.855 18.734 5.914 1 93.12 614 LEU B C 1
ATOM 10570 O O . LEU B 1 614 ? 6.812 17.953 5.969 1 93.12 614 LEU B O 1
ATOM 10574 N N . VAL B 1 615 ? 5.754 19.844 6.68 1 93.62 615 VAL B N 1
ATOM 10575 C CA . VAL B 1 615 ? 6.77 20.141 7.684 1 93.62 615 VAL B CA 1
ATOM 10576 C C . VAL B 1 615 ? 6.805 19.031 8.734 1 93.62 615 VAL B C 1
ATOM 10578 O O . VAL B 1 615 ? 7.883 18.625 9.18 1 93.62 615 VAL B O 1
ATOM 10581 N N . PHE B 1 616 ? 5.617 18.516 9.109 1 92.69 616 PHE B N 1
ATOM 10582 C CA . PHE B 1 616 ? 5.52 17.422 10.062 1 92.69 616 PHE B CA 1
ATOM 10583 C C . PHE B 1 616 ? 6.266 16.188 9.562 1 92.69 616 PHE B C 1
ATOM 10585 O O . PHE B 1 616 ? 7.082 15.617 10.281 1 92.69 616 PHE B O 1
ATOM 10592 N N . LEU B 1 617 ? 6.047 15.828 8.281 1 95.81 617 LEU B N 1
ATOM 10593 C CA . LEU B 1 617 ? 6.703 14.68 7.676 1 95.81 617 LEU B CA 1
ATOM 10594 C C . LEU B 1 617 ? 8.188 14.945 7.457 1 95.81 617 LEU B C 1
ATOM 10596 O O . LEU B 1 617 ? 9.008 14.031 7.531 1 95.81 617 LEU B O 1
ATOM 10600 N N . GLY B 1 618 ? 8.484 16.203 7.18 1 95.69 618 GLY B N 1
ATOM 10601 C CA . GLY B 1 618 ? 9.875 16.578 6.98 1 95.69 618 GLY B CA 1
ATOM 10602 C C . GLY B 1 618 ? 10.719 16.438 8.234 1 95.69 618 GLY B C 1
ATOM 10603 O O . GLY B 1 618 ? 11.875 16.016 8.164 1 95.69 618 GLY B O 1
ATOM 10604 N N . LYS B 1 619 ? 10.086 16.734 9.359 1 94.31 619 LYS B N 1
ATOM 10605 C CA . LYS B 1 619 ? 10.781 16.578 10.633 1 94.31 619 LYS B CA 1
ATOM 10606 C C . LYS B 1 619 ? 11.039 15.117 10.953 1 94.31 619 LYS B C 1
ATOM 10608 O O . LYS B 1 619 ? 11.953 14.789 11.719 1 94.31 619 LYS B O 1
ATOM 10613 N N . LEU B 1 620 ? 10.297 14.258 10.266 1 96.44 620 LEU B N 1
ATOM 10614 C CA . LEU B 1 620 ? 10.445 12.828 10.477 1 96.44 620 LEU B CA 1
ATOM 10615 C C . LEU B 1 620 ? 11.219 12.188 9.336 1 96.44 620 LEU B C 1
ATOM 10617 O O . LEU B 1 620 ? 11.391 10.961 9.297 1 96.44 620 LEU B O 1
ATOM 10621 N N . SER B 1 621 ? 11.727 12.961 8.43 1 96.5 621 SER B N 1
ATOM 10622 C CA . SER B 1 621 ? 12.281 12.453 7.18 1 96.5 621 SER B CA 1
ATOM 10623 C C . SER B 1 621 ? 13.477 11.539 7.441 1 96.5 621 SER B C 1
ATOM 10625 O O . SER B 1 621 ? 13.625 10.5 6.797 1 96.5 621 SER B O 1
ATOM 10627 N N . TYR B 1 622 ? 14.391 11.898 8.43 1 95.81 622 TYR B N 1
ATOM 10628 C CA . TYR B 1 622 ? 15.562 11.07 8.727 1 95.81 622 TYR B CA 1
ATOM 10629 C C . TYR B 1 622 ? 15.141 9.727 9.297 1 95.81 622 TYR B C 1
ATOM 10631 O O . TYR B 1 622 ? 15.641 8.68 8.867 1 95.81 622 TYR B O 1
ATOM 10639 N N . ALA B 1 623 ? 14.227 9.758 10.234 1 97.56 623 ALA B N 1
ATOM 10640 C CA . ALA B 1 623 ? 13.75 8.508 10.828 1 97.56 623 ALA B CA 1
ATOM 10641 C C . ALA B 1 623 ? 13.023 7.656 9.789 1 97.56 623 ALA B C 1
ATOM 10643 O O . ALA B 1 623 ? 13.125 6.426 9.812 1 97.56 623 ALA B O 1
ATOM 10644 N N . ILE B 1 624 ? 12.211 8.266 8.914 1 98.19 624 ILE B N 1
ATOM 10645 C CA . ILE B 1 624 ? 11.539 7.547 7.84 1 98.19 624 ILE B CA 1
ATOM 10646 C C . ILE B 1 624 ? 12.578 6.867 6.945 1 98.19 624 ILE B C 1
ATOM 10648 O O . ILE B 1 624 ? 12.43 5.695 6.59 1 98.19 624 ILE B O 1
ATOM 10652 N N . TYR B 1 625 ? 13.633 7.594 6.613 1 97.06 625 TYR B N 1
ATOM 10653 C CA . TYR B 1 625 ? 14.711 7.059 5.793 1 97.06 625 TYR B CA 1
ATOM 10654 C C . TYR B 1 625 ? 15.336 5.832 6.445 1 97.06 625 TYR B C 1
ATOM 10656 O O . TYR B 1 625 ? 15.602 4.832 5.777 1 97.06 625 TYR B O 1
ATOM 10664 N N . LEU B 1 626 ? 15.477 5.863 7.73 1 97.62 626 LEU B N 1
ATOM 10665 C CA . LEU B 1 626 ? 16.125 4.781 8.453 1 97.62 626 LEU B CA 1
ATOM 10666 C C . LEU B 1 626 ? 15.258 3.527 8.469 1 97.62 626 LEU B C 1
ATOM 10668 O O . LEU B 1 626 ? 15.758 2.422 8.234 1 97.62 626 LEU B O 1
ATOM 10672 N N . VAL B 1 627 ? 14 3.693 8.633 1 97.81 627 VAL B N 1
ATOM 10673 C CA . VAL B 1 627 ? 13.172 2.531 8.938 1 97.81 627 VAL B CA 1
ATOM 10674 C C . VAL B 1 627 ? 12.562 1.982 7.652 1 97.81 627 VAL B C 1
ATOM 10676 O O . VAL B 1 627 ? 12.141 0.823 7.602 1 97.81 627 VAL B O 1
ATOM 10679 N N . HIS B 1 628 ? 12.445 2.727 6.574 1 98.25 628 HIS B N 1
ATOM 10680 C CA . HIS B 1 628 ? 11.703 2.305 5.391 1 98.25 628 HIS B CA 1
ATOM 10681 C C . HIS B 1 628 ? 12.352 1.081 4.746 1 98.25 628 HIS B C 1
ATOM 10683 O O . HIS B 1 628 ? 11.648 0.216 4.215 1 98.25 628 HIS B O 1
ATOM 10689 N N . TYR B 1 629 ? 13.633 1.019 4.809 1 97.12 629 TYR B N 1
ATOM 10690 C CA . TYR B 1 629 ? 14.359 -0.018 4.09 1 97.12 629 TYR B CA 1
ATOM 10691 C C . TYR B 1 629 ? 14.117 -1.389 4.707 1 97.12 629 TYR B C 1
ATOM 10693 O O . TYR B 1 629 ? 13.719 -2.33 4.012 1 97.12 629 TYR B O 1
ATOM 10701 N N . PRO B 1 630 ? 14.297 -1.573 6.031 1 96.19 630 PRO B N 1
ATOM 10702 C CA . PRO B 1 630 ? 13.953 -2.861 6.637 1 96.19 630 PRO B CA 1
ATOM 10703 C C . PRO B 1 630 ? 12.484 -3.229 6.449 1 96.19 630 PRO B C 1
ATOM 10705 O O . PRO B 1 630 ? 12.156 -4.406 6.301 1 96.19 630 PRO B O 1
ATOM 10708 N N . ILE B 1 631 ? 11.594 -2.256 6.434 1 96.75 631 ILE B N 1
ATOM 10709 C CA . ILE B 1 631 ? 10.172 -2.51 6.238 1 96.75 631 ILE B CA 1
ATOM 10710 C C . ILE B 1 631 ? 9.938 -3.037 4.824 1 96.75 631 ILE B C 1
ATOM 10712 O O . ILE B 1 631 ? 9.172 -3.988 4.629 1 96.75 631 ILE B O 1
ATOM 10716 N N . LEU B 1 632 ? 10.594 -2.443 3.869 1 96.44 632 LEU B N 1
ATOM 10717 C CA . LEU B 1 632 ? 10.477 -2.9 2.49 1 96.44 632 LEU B CA 1
ATOM 10718 C C . LEU B 1 632 ? 11 -4.324 2.34 1 96.44 632 LEU B C 1
ATOM 10720 O O . LEU B 1 632 ? 10.375 -5.156 1.682 1 96.44 632 LEU B O 1
ATOM 10724 N N . ILE B 1 633 ? 12.133 -4.637 2.951 1 94.69 633 ILE B N 1
ATOM 10725 C CA . ILE B 1 633 ? 12.734 -5.965 2.863 1 94.69 633 ILE B CA 1
ATOM 10726 C C . ILE B 1 633 ? 11.836 -6.988 3.551 1 94.69 633 ILE B C 1
ATOM 10728 O O . ILE B 1 633 ? 11.719 -8.125 3.098 1 94.69 633 ILE B O 1
ATOM 10732 N N . TYR B 1 634 ? 11.188 -6.605 4.637 1 94 634 TYR B N 1
ATOM 10733 C CA . TYR B 1 634 ? 10.227 -7.461 5.32 1 94 634 TYR B CA 1
ATOM 10734 C C . TYR B 1 634 ? 9.125 -7.918 4.367 1 94 634 TYR B C 1
ATOM 10736 O O . TYR B 1 634 ? 8.805 -9.109 4.312 1 94 634 TYR B O 1
ATOM 10744 N N . PHE B 1 635 ? 8.578 -7.004 3.568 1 93.81 635 PHE B N 1
ATOM 10745 C CA . PHE B 1 635 ? 7.465 -7.336 2.682 1 93.81 635 PHE B CA 1
ATOM 10746 C C . PHE B 1 635 ? 7.949 -8.172 1.505 1 93.81 635 PHE B C 1
ATOM 10748 O O . PHE B 1 635 ? 7.219 -9.039 1.016 1 93.81 635 PHE B O 1
ATOM 10755 N N . LEU B 1 636 ? 9.156 -7.953 1.054 1 92.5 636 LEU B N 1
ATOM 10756 C CA . LEU B 1 636 ? 9.695 -8.734 -0.054 1 92.5 636 LEU B CA 1
ATOM 10757 C C . LEU B 1 636 ? 9.969 -10.172 0.378 1 92.5 636 LEU B C 1
ATOM 10759 O O . LEU B 1 636 ? 9.742 -11.109 -0.391 1 92.5 636 LEU B O 1
ATOM 10763 N N . GLY B 1 637 ? 10.391 -10.336 1.594 1 90.62 637 GLY B N 1
ATOM 10764 C CA . GLY B 1 637 ? 10.742 -11.656 2.09 1 90.62 637 GLY B CA 1
ATOM 10765 C C . GLY B 1 637 ? 9.539 -12.492 2.477 1 90.62 637 GLY B C 1
ATOM 10766 O O . GLY B 1 637 ? 9.555 -13.711 2.33 1 90.62 637 GLY B O 1
ATOM 10767 N N . THR B 1 638 ? 8.484 -11.844 2.92 1 89.12 638 THR B N 1
ATOM 10768 C CA . THR B 1 638 ? 7.348 -12.578 3.459 1 89.12 638 THR B CA 1
ATOM 10769 C C . THR B 1 638 ? 6.293 -12.812 2.383 1 89.12 638 THR B C 1
ATOM 10771 O O . THR B 1 638 ? 5.344 -13.578 2.588 1 89.12 638 THR B O 1
ATOM 10774 N N . ASN B 1 639 ? 6.484 -12.234 1.256 1 86.44 639 ASN B N 1
ATOM 10775 C CA . ASN B 1 639 ? 5.508 -12.406 0.183 1 86.44 639 ASN B CA 1
ATOM 10776 C C . ASN B 1 639 ? 5.504 -13.828 -0.356 1 86.44 639 ASN B C 1
ATOM 10778 O O . ASN B 1 639 ? 6.551 -14.352 -0.749 1 86.44 639 ASN B O 1
ATOM 10782 N N . ALA B 1 640 ? 4.359 -14.438 -0.341 1 88.5 640 ALA B N 1
ATOM 10783 C CA . ALA B 1 640 ? 4.238 -15.82 -0.801 1 88.5 640 ALA B CA 1
ATOM 10784 C C . ALA B 1 640 ? 3.686 -15.875 -2.223 1 88.5 640 ALA B C 1
ATOM 10786 O O . ALA B 1 640 ? 3.516 -16.953 -2.787 1 88.5 640 ALA B O 1
ATOM 10787 N N . THR B 1 641 ? 3.361 -14.75 -2.768 1 88.19 641 THR B N 1
ATOM 10788 C CA . THR B 1 641 ? 2.875 -14.68 -4.141 1 88.19 641 THR B CA 1
ATOM 10789 C C . THR B 1 641 ? 3.676 -13.656 -4.945 1 88.19 641 THR B C 1
ATOM 10791 O O . THR B 1 641 ? 4.23 -12.711 -4.383 1 88.19 641 THR B O 1
ATOM 10794 N N . ALA B 1 642 ? 3.771 -13.953 -6.219 1 87.94 642 ALA B N 1
ATOM 10795 C CA . ALA B 1 642 ? 4.473 -13.016 -7.094 1 87.94 642 ALA B CA 1
ATOM 10796 C C . ALA B 1 642 ? 3.699 -11.711 -7.23 1 87.94 642 ALA B C 1
ATOM 10798 O O . ALA B 1 642 ? 2.488 -11.672 -6.996 1 87.94 642 ALA B O 1
ATOM 10799 N N . GLN B 1 643 ? 4.402 -10.711 -7.5 1 88.62 643 GLN B N 1
ATOM 10800 C CA . GLN B 1 643 ? 3.781 -9.391 -7.625 1 88.62 643 GLN B CA 1
ATOM 10801 C C . GLN B 1 643 ? 3.947 -8.844 -9.039 1 88.62 643 GLN B C 1
ATOM 10803 O O . GLN B 1 643 ? 4.98 -9.047 -9.68 1 88.62 643 GLN B O 1
ATOM 10808 N N . GLN B 1 644 ? 2.932 -8.117 -9.492 1 89.44 644 GLN B N 1
ATOM 10809 C CA . GLN B 1 644 ? 3.01 -7.465 -10.797 1 89.44 644 GLN B CA 1
ATOM 10810 C C . GLN B 1 644 ? 3.773 -6.148 -10.703 1 89.44 644 GLN B C 1
ATOM 10812 O O . GLN B 1 644 ? 3.654 -5.422 -9.711 1 89.44 644 GLN B O 1
ATOM 10817 N N . ALA B 1 645 ? 4.562 -5.906 -11.719 1 89.25 645 ALA B N 1
ATOM 10818 C CA . ALA B 1 645 ? 5.32 -4.656 -11.781 1 89.25 645 ALA B CA 1
ATOM 10819 C C . ALA B 1 645 ? 4.559 -3.592 -12.562 1 89.25 645 ALA B C 1
ATOM 10821 O O . ALA B 1 645 ? 4.91 -3.273 -13.703 1 89.25 645 ALA B O 1
ATOM 10822 N N . LEU B 1 646 ? 3.525 -3.051 -11.992 1 90.81 646 LEU B N 1
ATOM 10823 C CA . LEU B 1 646 ? 2.723 -1.979 -12.57 1 90.81 646 LEU B CA 1
ATOM 10824 C C . LEU B 1 646 ? 2.963 -0.664 -11.836 1 90.81 646 LEU B C 1
ATOM 10826 O O . LEU B 1 646 ? 3.139 -0.652 -10.617 1 90.81 646 LEU B O 1
ATOM 10830 N N . HIS B 1 647 ? 2.977 0.406 -12.602 1 93.5 647 HIS B N 1
ATOM 10831 C CA . HIS B 1 647 ? 3.215 1.717 -12.008 1 93.5 647 HIS B CA 1
ATOM 10832 C C . HIS B 1 647 ? 2.193 2.02 -10.914 1 93.5 647 HIS B C 1
ATOM 10834 O O . HIS B 1 647 ? 2.553 2.51 -9.844 1 93.5 647 HIS B O 1
ATOM 10840 N N . THR B 1 648 ? 0.891 1.777 -11.109 1 92.88 648 THR B N 1
ATOM 10841 C CA . THR B 1 648 ? -0.161 2.102 -10.156 1 92.88 648 THR B CA 1
ATOM 10842 C C . THR B 1 648 ? 0.029 1.322 -8.859 1 92.88 648 THR B C 1
ATOM 10844 O O . THR B 1 648 ? -0.17 1.862 -7.766 1 92.88 648 THR B O 1
ATOM 10847 N N . ARG B 1 649 ? 0.417 0.089 -9 1 93.25 649 ARG B N 1
ATOM 10848 C CA . ARG B 1 649 ? 0.638 -0.741 -7.82 1 93.25 649 ARG B CA 1
ATOM 10849 C C . ARG B 1 649 ? 1.871 -0.282 -7.051 1 93.25 649 ARG B C 1
ATOM 10851 O O . ARG B 1 649 ? 1.871 -0.269 -5.816 1 93.25 649 ARG B O 1
ATOM 10858 N N . MET B 1 650 ? 2.932 0.057 -7.805 1 95.06 650 MET B N 1
ATOM 10859 C CA . MET B 1 650 ? 4.16 0.518 -7.164 1 95.06 650 MET B CA 1
ATOM 10860 C C . MET B 1 650 ? 3.916 1.8 -6.379 1 95.06 650 MET B C 1
ATOM 10862 O O . MET B 1 650 ? 4.43 1.96 -5.27 1 95.06 650 MET B O 1
ATOM 10866 N N . VAL B 1 651 ? 3.143 2.648 -6.953 1 96.62 651 VAL B N 1
ATOM 10867 C CA . VAL B 1 651 ? 2.84 3.904 -6.273 1 96.62 651 VAL B CA 1
ATOM 10868 C C . VAL B 1 651 ? 2 3.629 -5.031 1 96.62 651 VAL B C 1
ATOM 10870 O O . VAL B 1 651 ? 2.266 4.184 -3.959 1 96.62 651 VAL B O 1
ATOM 10873 N N . ARG B 1 652 ? 0.992 2.799 -5.121 1 96.25 652 ARG B N 1
ATOM 10874 C CA . ARG B 1 652 ? 0.166 2.451 -3.969 1 96.25 652 ARG B CA 1
ATOM 10875 C C . ARG B 1 652 ? 1.01 1.851 -2.85 1 96.25 652 ARG B C 1
ATOM 10877 O O . ARG B 1 652 ? 0.907 2.27 -1.694 1 96.25 652 ARG B O 1
ATOM 10884 N N . ASP B 1 653 ? 1.867 0.864 -3.188 1 95.88 653 ASP B N 1
ATOM 10885 C CA . ASP B 1 653 ? 2.674 0.168 -2.189 1 95.88 653 ASP B CA 1
ATOM 10886 C C . ASP B 1 653 ? 3.703 1.106 -1.564 1 95.88 653 ASP B C 1
ATOM 10888 O O . ASP B 1 653 ? 3.982 1.021 -0.367 1 95.88 653 ASP B O 1
ATOM 10892 N N . SER B 1 654 ? 4.273 1.979 -2.402 1 97.94 654 SER B N 1
ATOM 10893 C CA . SER B 1 654 ? 5.262 2.916 -1.873 1 97.94 654 SER B CA 1
ATOM 10894 C C . SER B 1 654 ? 4.621 3.906 -0.907 1 97.94 654 SER B C 1
ATOM 10896 O O . SER B 1 654 ? 5.223 4.27 0.106 1 97.94 654 SER B O 1
ATOM 10898 N N . LEU B 1 655 ? 3.422 4.324 -1.197 1 98.06 655 LEU B N 1
ATOM 10899 C CA . LEU B 1 655 ? 2.709 5.215 -0.286 1 98.06 655 LEU B CA 1
ATOM 10900 C C . LEU B 1 655 ? 2.389 4.504 1.025 1 98.06 655 LEU B C 1
ATOM 10902 O O . LEU B 1 655 ? 2.467 5.105 2.098 1 98.06 655 LEU B O 1
ATOM 10906 N N . GLY B 1 656 ? 2.018 3.246 0.921 1 98.31 656 GLY B N 1
ATOM 10907 C CA . GLY B 1 656 ? 1.782 2.455 2.119 1 98.31 656 GLY B CA 1
ATOM 10908 C C . GLY B 1 656 ? 3.02 2.299 2.982 1 98.31 656 GLY B C 1
ATOM 10909 O O . GLY B 1 656 ? 2.961 2.488 4.199 1 98.31 656 GLY B O 1
ATOM 10910 N N . VAL B 1 657 ? 4.137 2.014 2.338 1 98.31 657 VAL B N 1
ATOM 10911 C CA . VAL B 1 657 ? 5.391 1.841 3.061 1 98.31 657 VAL B CA 1
ATOM 10912 C C . VAL B 1 657 ? 5.824 3.172 3.668 1 98.31 657 VAL B C 1
ATOM 10914 O O . VAL B 1 657 ? 6.34 3.213 4.789 1 98.31 657 VAL B O 1
ATOM 10917 N N . TYR B 1 658 ? 5.605 4.234 2.889 1 98.06 658 TYR B N 1
ATOM 10918 C CA . TYR B 1 658 ? 5.965 5.562 3.371 1 98.06 658 TYR B CA 1
ATOM 10919 C C . TYR B 1 658 ? 5.207 5.902 4.648 1 98.06 658 TYR B C 1
ATOM 10921 O O . TYR B 1 658 ? 5.805 6.34 5.633 1 98.06 658 TYR B O 1
ATOM 10929 N N . LEU B 1 659 ? 3.93 5.652 4.715 1 97.5 659 LEU B N 1
ATOM 10930 C CA . LEU B 1 659 ? 3.123 5.996 5.879 1 97.5 659 LEU B CA 1
ATOM 10931 C C . LEU B 1 659 ? 3.391 5.031 7.031 1 97.5 659 LEU B C 1
ATOM 10933 O O . LEU B 1 659 ? 3.357 5.426 8.195 1 97.5 659 LEU B O 1
ATOM 10937 N N . LEU B 1 660 ? 3.586 3.795 6.684 1 97.25 660 LEU B N 1
ATOM 10938 C CA . LEU B 1 660 ? 3.975 2.848 7.723 1 97.25 660 LEU B CA 1
ATOM 10939 C C . LEU B 1 660 ? 5.297 3.256 8.359 1 97.25 660 LEU B C 1
ATOM 10941 O O . LEU B 1 660 ? 5.441 3.203 9.586 1 97.25 660 LEU B O 1
ATOM 10945 N N . SER B 1 661 ? 6.199 3.645 7.508 1 98.31 661 SER B N 1
ATOM 10946 C CA . SER B 1 661 ? 7.492 4.117 7.996 1 98.31 661 SER B CA 1
ATOM 10947 C C . SER B 1 661 ? 7.336 5.387 8.82 1 98.31 661 SER B C 1
ATOM 10949 O O . SER B 1 661 ? 8.047 5.582 9.812 1 98.31 661 SER B O 1
ATOM 10951 N N . ALA B 1 662 ? 6.418 6.266 8.375 1 97.5 662 ALA B N 1
ATOM 10952 C CA . ALA B 1 662 ? 6.16 7.484 9.141 1 97.5 662 ALA B CA 1
ATOM 10953 C C . ALA B 1 662 ? 5.637 7.16 10.531 1 97.5 662 ALA B C 1
ATOM 10955 O O . ALA B 1 662 ? 5.988 7.832 11.508 1 97.5 662 ALA B O 1
ATOM 10956 N N . GLY B 1 663 ? 4.77 6.129 10.641 1 95.81 663 GLY B N 1
ATOM 10957 C CA . GLY B 1 663 ? 4.277 5.707 11.945 1 95.81 663 GLY B CA 1
ATOM 10958 C C . GLY B 1 663 ? 5.375 5.191 12.859 1 95.81 663 GLY B C 1
ATOM 10959 O O . GLY B 1 663 ? 5.465 5.598 14.016 1 95.81 663 GLY B O 1
ATOM 10960 N N . VAL B 1 664 ? 6.215 4.348 12.312 1 96.38 664 VAL B N 1
ATOM 10961 C CA . VAL B 1 664 ? 7.324 3.801 13.086 1 96.38 664 VAL B CA 1
ATOM 10962 C C . VAL B 1 664 ? 8.32 4.91 13.414 1 96.38 664 VAL B C 1
ATOM 10964 O O . VAL B 1 664 ? 8.859 4.965 14.516 1 96.38 664 VAL B O 1
ATOM 10967 N N . ALA B 1 665 ? 8.539 5.812 12.453 1 97.94 665 ALA B N 1
ATOM 10968 C CA . ALA B 1 665 ? 9.445 6.945 12.633 1 97.94 665 ALA B CA 1
ATOM 10969 C C . ALA B 1 665 ? 8.945 7.879 13.727 1 97.94 665 ALA B C 1
ATOM 10971 O O . ALA B 1 665 ? 9.742 8.469 14.461 1 97.94 665 ALA B O 1
ATOM 10972 N N . TYR B 1 666 ? 7.648 8.055 13.805 1 95.88 666 TYR B N 1
ATOM 10973 C CA . TYR B 1 666 ? 7.043 8.883 14.844 1 95.88 666 TYR B CA 1
ATOM 10974 C C . TYR B 1 666 ? 7.375 8.336 16.234 1 95.88 666 TYR B C 1
ATOM 10976 O O . TYR B 1 666 ? 7.785 9.094 17.109 1 95.88 666 TYR B O 1
ATOM 10984 N N . VAL B 1 667 ? 7.285 7.047 16.375 1 94.25 667 VAL B N 1
ATOM 10985 C CA . VAL B 1 667 ? 7.594 6.418 17.656 1 94.25 667 VAL B CA 1
ATOM 10986 C C . VAL B 1 667 ? 9.094 6.527 17.938 1 94.25 667 VAL B C 1
ATOM 10988 O O . VAL B 1 667 ? 9.492 6.832 19.062 1 94.25 667 VAL B O 1
ATOM 10991 N N . LEU B 1 668 ? 9.883 6.273 16.938 1 96.19 668 LEU B N 1
ATOM 10992 C CA . LEU B 1 668 ? 11.328 6.387 17.062 1 96.19 668 LEU B CA 1
ATOM 10993 C C . LEU B 1 668 ? 11.727 7.809 17.438 1 96.19 668 LEU B C 1
ATOM 10995 O O . LEU B 1 668 ? 12.641 8.008 18.25 1 96.19 668 LEU B O 1
ATOM 10999 N N . HIS B 1 669 ? 11.055 8.797 16.859 1 96 669 HIS B N 1
ATOM 11000 C CA . HIS B 1 669 ? 11.328 10.195 17.156 1 96 669 HIS B CA 1
ATOM 11001 C C . HIS B 1 669 ? 11.016 10.523 18.609 1 96 669 HIS B C 1
ATOM 11003 O O . HIS B 1 669 ? 11.805 11.188 19.281 1 96 669 HIS B O 1
ATOM 11009 N N . LEU B 1 670 ? 9.93 10.023 19.125 1 94.56 670 LEU B N 1
ATOM 11010 C CA . LEU B 1 670 ? 9.516 10.312 20.484 1 94.56 670 LEU B CA 1
ATOM 11011 C C . LEU B 1 670 ? 10.43 9.625 21.5 1 94.56 670 LEU B C 1
ATOM 11013 O O . LEU B 1 670 ? 10.719 10.18 22.562 1 94.56 670 LEU B O 1
ATOM 11017 N N . CYS B 1 671 ? 10.906 8.461 21.109 1 94.12 671 CYS B N 1
ATOM 11018 C CA . CYS B 1 671 ? 11.656 7.645 22.062 1 94.12 671 CYS B CA 1
ATOM 11019 C C . CYS B 1 671 ? 13.133 7.996 22.047 1 94.12 671 CYS B C 1
ATOM 11021 O O . CYS B 1 671 ? 13.82 7.863 23.062 1 94.12 671 CYS B O 1
ATOM 11023 N N . VAL B 1 672 ? 13.656 8.367 20.891 1 94.94 672 VAL B N 1
ATOM 11024 C CA . VAL B 1 672 ? 15.109 8.445 20.781 1 94.94 672 VAL B CA 1
ATOM 11025 C C . VAL B 1 672 ? 15.516 9.828 20.266 1 94.94 672 VAL B C 1
ATOM 11027 O O . VAL B 1 672 ? 16.188 10.586 20.984 1 94.94 672 VAL B O 1
ATOM 11030 N N . GLU B 1 673 ? 15.031 10.258 19.156 1 94.06 673 GLU B N 1
ATOM 11031 C CA . GLU B 1 673 ? 15.516 11.461 18.484 1 94.06 673 GLU B CA 1
ATOM 11032 C C . GLU B 1 673 ? 15.242 12.711 19.328 1 94.06 673 GLU B C 1
ATOM 11034 O O . GLU B 1 673 ? 16.141 13.531 19.547 1 94.06 673 GLU B O 1
ATOM 11039 N N . ALA B 1 674 ? 13.992 12.836 19.75 1 93.31 674 ALA B N 1
ATOM 11040 C CA . ALA B 1 674 ? 13.609 14.023 20.516 1 93.31 674 ALA B CA 1
ATOM 11041 C C . ALA B 1 674 ? 14.367 14.109 21.828 1 93.31 674 ALA B C 1
ATOM 11043 O O . ALA B 1 674 ? 14.891 15.164 22.188 1 93.31 674 ALA B O 1
ATOM 11044 N N . PRO B 1 675 ? 14.469 13.047 22.578 1 92.12 675 PRO B N 1
ATOM 11045 C CA . PRO B 1 675 ? 15.25 13.102 23.812 1 92.12 675 PRO B CA 1
ATOM 11046 C C . PRO B 1 675 ? 16.719 13.453 23.578 1 92.12 675 PRO B C 1
ATOM 11048 O O . PRO B 1 675 ? 17.328 14.133 24.406 1 92.12 675 PRO B O 1
ATOM 11051 N N . VAL B 1 676 ? 17.281 13 22.516 1 90.5 676 VAL B N 1
ATOM 11052 C CA . VAL B 1 676 ? 18.672 13.289 22.203 1 90.5 676 VAL B CA 1
ATOM 11053 C C . VAL B 1 676 ? 18.828 14.781 21.906 1 90.5 676 VAL B C 1
ATOM 11055 O O . VAL B 1 676 ? 19.797 15.406 22.359 1 90.5 676 VAL B O 1
ATOM 11058 N N . ILE B 1 677 ? 17.906 15.328 21.203 1 86.69 677 ILE B N 1
ATOM 11059 C CA . ILE B 1 677 ? 17.938 16.75 20.875 1 86.69 677 ILE B CA 1
ATOM 11060 C C . ILE B 1 677 ? 17.734 17.578 22.125 1 86.69 677 ILE B C 1
ATOM 11062 O O . ILE B 1 677 ? 18.453 18.562 22.359 1 86.69 677 ILE B O 1
ATOM 11066 N N . ALA B 1 678 ? 16.812 17.109 22.938 1 84.69 678 ALA B N 1
ATOM 11067 C CA . ALA B 1 678 ? 16.531 17.828 24.172 1 84.69 678 ALA B CA 1
ATOM 11068 C C . ALA B 1 678 ? 17.703 17.688 25.156 1 84.69 678 ALA B C 1
ATOM 11070 O O . ALA B 1 678 ? 18 18.625 25.906 1 84.69 678 ALA B O 1
ATOM 11071 N N . GLY B 1 679 ? 18.281 16.531 25.172 1 81.5 679 GLY B N 1
ATOM 11072 C CA . GLY B 1 679 ? 19.406 16.297 26.047 1 81.5 679 GLY B CA 1
ATOM 11073 C C . GLY B 1 679 ? 20.641 17.109 25.656 1 81.5 679 GLY B C 1
ATOM 11074 O O . GLY B 1 679 ? 21.406 17.516 26.531 1 81.5 679 GLY B O 1
ATOM 11075 N N . ASP B 1 680 ? 20.797 17.297 24.406 1 81.25 680 ASP B N 1
ATOM 11076 C CA . ASP B 1 680 ? 21.891 18.109 23.891 1 81.25 680 ASP B CA 1
ATOM 11077 C C . ASP B 1 680 ? 21.875 19.5 24.5 1 81.25 680 ASP B C 1
ATOM 11079 O O . ASP B 1 680 ? 22.938 20.047 24.844 1 81.25 680 ASP B O 1
ATOM 11083 N N . ALA B 1 681 ? 20.703 20.031 24.719 1 72.94 681 ALA B N 1
ATOM 11084 C CA . ALA B 1 681 ? 20.547 21.375 25.281 1 72.94 681 ALA B CA 1
ATOM 11085 C C . ALA B 1 681 ? 20.938 21.391 26.75 1 72.94 681 ALA B C 1
ATOM 11087 O O . ALA B 1 681 ? 21.375 22.406 27.281 1 72.94 681 ALA B O 1
ATOM 11088 N N . LEU B 1 682 ? 20.781 20.203 27.328 1 69.69 682 LEU B N 1
ATOM 11089 C CA . LEU B 1 682 ? 21.094 20.109 28.75 1 69.69 682 LEU B CA 1
ATOM 11090 C C . LEU B 1 682 ? 22.609 20 28.969 1 69.69 682 LEU B C 1
ATOM 11092 O O . LEU B 1 682 ? 23.141 20.562 29.938 1 69.69 682 LEU B O 1
ATOM 11096 N N . PHE B 1 683 ? 23.234 19.219 28.094 1 66.12 683 PHE B N 1
ATOM 11097 C CA . PHE B 1 683 ? 24.656 18.938 28.281 1 66.12 683 PHE B CA 1
ATOM 11098 C C . PHE B 1 683 ? 25.5 20.109 27.781 1 66.12 683 PHE B C 1
ATOM 11100 O O . PHE B 1 683 ? 26.562 20.391 28.344 1 66.12 683 PHE B O 1
ATOM 11107 N N . PHE B 1 684 ? 25.109 20.766 26.719 1 63.66 684 PHE B N 1
ATOM 11108 C CA . PHE B 1 684 ? 25.906 21.844 26.172 1 63.66 684 PHE B CA 1
ATOM 11109 C C . PHE B 1 684 ? 25.281 23.203 26.516 1 63.66 684 PHE B C 1
ATOM 11111 O O . PHE B 1 684 ? 24.703 23.859 25.656 1 63.66 684 PHE B O 1
ATOM 11118 N N . LYS B 1 685 ? 24.797 23.375 27.75 1 54.03 685 LYS B N 1
ATOM 11119 C CA . LYS B 1 685 ? 24.281 24.641 28.281 1 54.03 685 LYS B CA 1
ATOM 11120 C C . LYS B 1 685 ? 25.141 25.812 27.828 1 54.03 685 LYS B C 1
ATOM 11122 O O . LYS B 1 685 ? 26.375 25.75 27.891 1 54.03 685 LYS B O 1
ATOM 11127 N N . ARG B 1 686 ? 24.531 26.625 27.109 1 47.69 686 ARG B N 1
ATOM 11128 C CA . ARG B 1 686 ? 25.047 27.938 26.719 1 47.69 686 ARG B CA 1
ATOM 11129 C C . ARG B 1 686 ? 25.516 28.719 27.938 1 47.69 686 ARG B C 1
ATOM 11131 O O . ARG B 1 686 ? 24.781 28.828 28.922 1 47.69 686 ARG B O 1
ATOM 11138 N N . HIS B 1 687 ? 26.719 28.719 28.188 1 39.12 687 HIS B N 1
ATOM 11139 C CA . HIS B 1 687 ? 27.172 29.859 28.984 1 39.12 687 HIS B CA 1
ATOM 11140 C C . HIS B 1 687 ? 26.531 31.156 28.5 1 39.12 687 HIS B C 1
ATOM 11142 O O . HIS B 1 687 ? 26.938 31.703 27.453 1 39.12 687 HIS B O 1
ATOM 11148 N N . THR B 1 688 ? 25.266 31.234 28.391 1 37 688 THR B N 1
ATOM 11149 C CA . THR B 1 688 ? 24.781 32.594 28.188 1 37 688 THR B CA 1
ATOM 11150 C C . THR B 1 688 ? 25.562 33.594 29.062 1 37 688 THR B C 1
ATOM 11152 O O . THR B 1 688 ? 25.641 33.406 30.281 1 37 688 THR B O 1
ATOM 11155 N N . GLU B 1 689 ? 26.578 34.156 28.516 1 34.44 689 GLU B N 1
ATOM 11156 C CA . GLU B 1 689 ? 27.125 35.312 29.188 1 34.44 689 GLU B CA 1
ATOM 11157 C C . GLU B 1 689 ? 26.031 36.188 29.812 1 34.44 689 GLU B C 1
ATOM 11159 O O . GLU B 1 689 ? 24.984 36.406 29.203 1 34.44 689 GLU B O 1
ATOM 11164 N N . SER B 1 690 ? 26 36.188 31.047 1 33.81 690 SER B N 1
ATOM 11165 C CA . SER B 1 690 ? 25.219 37.156 31.844 1 33.81 690 SER B CA 1
ATOM 11166 C C . SER B 1 690 ? 25.188 38.5 31.172 1 33.81 690 SER B C 1
ATOM 11168 O O . SER B 1 690 ? 26.203 39 30.688 1 33.81 690 SER B O 1
ATOM 11170 N N . PRO B 1 691 ? 24.078 38.906 30.641 1 35.66 691 PRO B N 1
ATOM 11171 C CA . PRO B 1 691 ? 24.141 40.312 30.234 1 35.66 691 PRO B CA 1
ATOM 11172 C C . PRO B 1 691 ? 24.922 41.156 31.219 1 35.66 691 PRO B C 1
ATOM 11174 O O . PRO B 1 691 ? 24.719 41.062 32.438 1 35.66 691 PRO B O 1
ATOM 11177 N N . HIS B 1 692 ? 26.141 41.375 31.047 1 31.97 692 HIS B N 1
ATOM 11178 C CA . HIS B 1 692 ? 26.75 42.438 31.844 1 31.97 692 HIS B CA 1
ATOM 11179 C C . HIS B 1 692 ? 25.797 43.625 32 1 31.97 692 HIS B C 1
ATOM 11181 O O . HIS B 1 692 ? 25.203 44.062 31.031 1 31.97 692 HIS B O 1
ATOM 11187 N N . GLU B 1 693 ? 25.188 43.719 33.188 1 32.78 693 GLU B N 1
ATOM 11188 C CA . GLU B 1 693 ? 24.484 44.906 33.656 1 32.78 693 GLU B CA 1
ATOM 11189 C C . GLU B 1 693 ? 25.203 46.188 33.25 1 32.78 693 GLU B C 1
ATOM 11191 O O . GLU B 1 693 ? 26.25 46.531 33.812 1 32.78 693 GLU B O 1
ATOM 11196 N N . VAL B 1 694 ? 25.344 46.438 31.938 1 32.84 694 VAL B N 1
ATOM 11197 C CA . VAL B 1 694 ? 25.781 47.781 31.688 1 32.84 694 VAL B CA 1
ATOM 11198 C C . VAL B 1 694 ? 24.953 48.781 32.5 1 32.84 694 VAL B C 1
ATOM 11200 O O . VAL B 1 694 ? 23.734 48.688 32.562 1 32.84 694 VAL B O 1
ATOM 11203 N N . GLY B 1 695 ? 25.516 49.25 33.562 1 30.44 695 GLY B N 1
ATOM 11204 C CA . GLY B 1 695 ? 25.094 50.406 34.375 1 30.44 695 GLY B CA 1
ATOM 11205 C C . GLY B 1 695 ? 24.406 51.469 33.562 1 30.44 695 GLY B C 1
ATOM 11206 O O . GLY B 1 695 ? 24.922 51.875 32.5 1 30.44 695 GLY B O 1
ATOM 11207 N N . HIS B 1 696 ? 23.062 51.469 33.625 1 31.41 696 HIS B N 1
ATOM 11208 C CA . HIS B 1 696 ? 22.141 52.5 33.156 1 31.41 696 HIS B CA 1
ATOM 11209 C C . HIS B 1 696 ? 22.656 53.875 33.469 1 31.41 696 HIS B C 1
ATOM 11211 O O . HIS B 1 696 ? 22.562 54.344 34.594 1 31.41 696 HIS B O 1
ATOM 11217 N N . HIS B 1 697 ? 23.906 54.25 33.094 1 29.23 697 HIS B N 1
ATOM 11218 C CA . HIS B 1 697 ? 23.984 55.719 33.156 1 29.23 697 HIS B CA 1
ATOM 11219 C C . HIS B 1 697 ? 22.875 56.375 32.312 1 29.23 697 HIS B C 1
ATOM 11221 O O . HIS B 1 697 ? 22.594 55.906 31.203 1 29.23 697 HIS B O 1
ATOM 11227 N N . ASP B 1 698 ? 21.906 57.062 33.031 1 28.83 698 ASP B N 1
ATOM 11228 C CA . ASP B 1 698 ? 20.703 57.844 32.75 1 28.83 698 ASP B CA 1
ATOM 11229 C C . ASP B 1 698 ? 20.938 58.844 31.641 1 28.83 698 ASP B C 1
ATOM 11231 O O . ASP B 1 698 ? 20.312 59.906 31.625 1 28.83 698 ASP B O 1
ATOM 11235 N N . ASP B 1 699 ? 22.031 58.75 30.859 1 29.73 699 ASP B N 1
ATOM 11236 C CA . ASP B 1 699 ? 22 59.969 30.047 1 29.73 699 ASP B CA 1
ATOM 11237 C C . ASP B 1 699 ? 20.797 59.969 29.109 1 29.73 699 ASP B C 1
ATOM 11239 O O . ASP B 1 699 ? 20.5 58.969 28.453 1 29.73 699 ASP B O 1
ATOM 11243 N N . LYS B 1 700 ? 19.812 60.906 29.266 1 34 700 LYS B N 1
ATOM 11244 C CA . LYS B 1 700 ? 18.547 61.438 28.781 1 34 700 LYS B CA 1
ATOM 11245 C C . LYS B 1 700 ? 18.547 61.594 27.266 1 34 700 LYS B C 1
ATOM 11247 O O . LYS B 1 700 ? 17.625 62.188 26.688 1 34 700 LYS B O 1
ATOM 11252 N N . ASP B 1 701 ? 19.703 61.312 26.594 1 29.27 701 ASP B N 1
ATOM 11253 C CA . ASP B 1 701 ? 19.438 61.875 25.266 1 29.27 701 ASP B CA 1
ATOM 11254 C C . ASP B 1 701 ? 18.438 60.969 24.516 1 29.27 701 ASP B C 1
ATOM 11256 O O . ASP B 1 701 ? 18.5 59.75 24.594 1 29.27 701 ASP B O 1
ATOM 11260 N N . ASN B 1 702 ? 17.25 61.5 24.156 1 28.77 702 ASN B N 1
ATOM 11261 C CA . ASN B 1 702 ? 15.969 61.125 23.547 1 28.77 702 ASN B CA 1
ATOM 11262 C C . ASN B 1 702 ? 16.156 60.438 22.203 1 28.77 702 ASN B C 1
ATOM 11264 O O . ASN B 1 702 ? 15.211 60.344 21.422 1 28.77 702 ASN B O 1
ATOM 11268 N N . GLY B 1 703 ? 17.406 60.281 21.672 1 29.3 703 GLY B N 1
ATOM 11269 C CA . GLY B 1 703 ? 17.297 60 20.25 1 29.3 703 GLY B CA 1
ATOM 11270 C C . GLY B 1 703 ? 16.578 58.719 19.938 1 29.3 703 GLY B C 1
ATOM 11271 O O . GLY B 1 703 ? 16.406 57.875 20.828 1 29.3 703 GLY B O 1
ATOM 11272 N N . LEU B 1 704 ? 16.078 58.531 18.547 1 29.91 704 LEU B N 1
ATOM 11273 C CA . LEU B 1 704 ? 15.164 57.688 17.781 1 29.91 704 LEU B CA 1
ATOM 11274 C C . LEU B 1 704 ? 15.641 56.219 17.797 1 29.91 704 LEU B C 1
ATOM 11276 O O . LEU B 1 704 ? 16.688 55.906 17.219 1 29.91 704 LEU B O 1
ATOM 11280 N N . LYS B 1 705 ? 15.477 55.531 18.828 1 32.25 705 LYS B N 1
ATOM 11281 C CA . LYS B 1 705 ? 15.766 54.094 19.062 1 32.25 705 LYS B CA 1
ATOM 11282 C C . LYS B 1 705 ? 15.031 53.219 18.047 1 32.25 705 LYS B C 1
ATOM 11284 O O . LYS B 1 705 ? 13.969 52.688 18.344 1 32.25 705 LYS B O 1
ATOM 11289 N N . ASP B 1 706 ? 14.828 53.719 16.828 1 28.47 706 ASP B N 1
ATOM 11290 C CA . ASP B 1 706 ? 14.188 52.812 15.906 1 28.47 706 ASP B CA 1
ATOM 11291 C C . ASP B 1 706 ? 15.047 51.562 15.695 1 28.47 706 ASP B C 1
ATOM 11293 O O . ASP B 1 706 ? 15.688 51.406 14.656 1 28.47 706 ASP B O 1
ATOM 11297 N N . SER B 1 707 ? 15.883 51.156 16.641 1 27.41 707 SER B N 1
ATOM 11298 C CA . SER B 1 707 ? 16.703 50.031 16.266 1 27.41 707 SER B CA 1
ATOM 11299 C C . SER B 1 707 ? 15.836 48.812 15.891 1 27.41 707 SER B C 1
ATOM 11301 O O . SER B 1 707 ? 14.953 48.406 16.656 1 27.41 707 SER B O 1
ATOM 11303 N N . LYS B 1 708 ? 15.664 48.562 14.602 1 32.75 708 LYS B N 1
ATOM 11304 C CA . LYS B 1 708 ? 15.117 47.406 13.93 1 32.75 708 LYS B CA 1
ATOM 11305 C C . LYS B 1 708 ? 15.578 46.125 14.609 1 32.75 708 LYS B C 1
ATOM 11307 O O . LYS B 1 708 ? 16.781 45.875 14.711 1 32.75 708 LYS B O 1
ATOM 11312 N N . GLU B 1 709 ? 14.898 45.688 15.633 1 28.92 709 GLU B N 1
ATOM 11313 C CA . GLU B 1 709 ? 15.016 44.344 16.234 1 28.92 709 GLU B CA 1
ATOM 11314 C C . GLU B 1 709 ? 15.25 43.281 15.172 1 28.92 709 GLU B C 1
ATOM 11316 O O . GLU B 1 709 ? 14.352 43 14.383 1 28.92 709 GLU B O 1
ATOM 11321 N N . TYR B 1 710 ? 16.438 43.188 14.641 1 29.44 710 TYR B N 1
ATOM 11322 C CA . TYR B 1 710 ? 16.828 42.031 13.852 1 29.44 710 TYR B CA 1
ATOM 11323 C C . TYR B 1 710 ? 16.312 40.75 14.5 1 29.44 710 TYR B C 1
ATOM 11325 O O . TYR B 1 710 ? 16.516 40.5 15.695 1 29.44 710 TYR B O 1
ATOM 11333 N N . LYS B 1 711 ? 15.258 40.281 14.008 1 36.25 711 LYS B N 1
ATOM 11334 C CA . LYS B 1 711 ? 14.703 38.938 14.305 1 36.25 711 LYS B CA 1
ATOM 11335 C C . LYS B 1 711 ? 15.812 37.906 14.453 1 36.25 711 LYS B C 1
ATOM 11337 O O . LYS B 1 711 ? 16.484 37.594 13.477 1 36.25 711 LYS B O 1
ATOM 11342 N N . GLU B 1 712 ? 16.469 37.844 15.57 1 32.22 712 GLU B N 1
ATOM 11343 C CA . GLU B 1 712 ? 17.406 36.812 15.992 1 32.22 712 GLU B CA 1
ATOM 11344 C C . GLU B 1 712 ? 16.875 35.438 15.625 1 32.22 712 GLU B C 1
ATOM 11346 O O . GLU B 1 712 ? 15.781 35.031 16.031 1 32.22 712 GLU B O 1
ATOM 11351 N N . ILE B 1 713 ? 17.234 34.938 14.508 1 36.97 713 ILE B N 1
ATOM 11352 C CA . ILE B 1 713 ? 17.031 33.531 14.156 1 36.97 713 ILE B CA 1
ATOM 11353 C C . ILE B 1 713 ? 17.453 32.625 15.32 1 36.97 713 ILE B C 1
ATOM 11355 O O . ILE B 1 713 ? 18.594 32.688 15.766 1 36.97 713 ILE B O 1
ATOM 11359 N N . ASP B 1 714 ? 16.609 32.281 16.188 1 34.25 714 ASP B N 1
ATOM 11360 C CA . ASP B 1 714 ? 16.922 31.359 17.281 1 34.25 714 ASP B CA 1
ATOM 11361 C C . ASP B 1 714 ? 17.75 30.188 16.766 1 34.25 714 ASP B C 1
ATOM 11363 O O . ASP B 1 714 ? 17.281 29.391 15.945 1 34.25 714 ASP B O 1
ATOM 11367 N N . LEU B 1 715 ? 19.016 30.172 16.797 1 38.31 715 LEU B N 1
ATOM 11368 C CA . LEU B 1 715 ? 20.062 29.219 16.469 1 38.31 715 LEU B CA 1
ATOM 11369 C C . LEU B 1 715 ? 19.703 27.812 16.953 1 38.31 715 LEU B C 1
ATOM 11371 O O . LEU B 1 715 ? 20.219 26.828 16.438 1 38.31 715 LEU B O 1
ATOM 11375 N N . LYS B 1 716 ? 19 27.719 18.031 1 40.56 716 LYS B N 1
ATOM 11376 C CA . LYS B 1 716 ? 18.609 26.453 18.641 1 40.56 716 LYS B CA 1
ATOM 11377 C C . LYS B 1 716 ? 17.844 25.578 17.641 1 40.56 716 LYS B C 1
ATOM 11379 O O . LYS B 1 716 ? 18.016 24.344 17.625 1 40.56 716 LYS B O 1
ATOM 11384 N N . GLN B 1 717 ? 17.094 26.094 16.828 1 39.84 717 GLN B N 1
ATOM 11385 C CA . GLN B 1 717 ? 16.156 25.312 16.016 1 39.84 717 GLN B CA 1
ATOM 11386 C C . GLN B 1 717 ? 16.75 24.969 14.656 1 39.84 717 GLN B C 1
ATOM 11388 O O . GLN B 1 717 ? 16.266 24.062 13.977 1 39.84 717 GLN B O 1
ATOM 11393 N N . ALA B 1 718 ? 17.812 25.656 14.266 1 41.84 718 ALA B N 1
ATOM 11394 C CA . ALA B 1 718 ? 18.469 25.297 13.016 1 41.84 718 ALA B CA 1
ATOM 11395 C C . ALA B 1 718 ? 19.031 23.875 13.078 1 41.84 718 ALA B C 1
ATOM 11397 O O . ALA B 1 718 ? 19.047 23.156 12.078 1 41.84 718 ALA B O 1
ATOM 11398 N N . TYR B 1 719 ? 19.344 23.547 14.219 1 40.84 719 TYR B N 1
ATOM 11399 C CA . TYR B 1 719 ? 19.953 22.234 14.359 1 40.84 719 TYR B CA 1
ATOM 11400 C C . TYR B 1 719 ? 18.938 21.125 14.086 1 40.84 719 TYR B C 1
ATOM 11402 O O . TYR B 1 719 ? 19.312 20 13.758 1 40.84 719 TYR B O 1
ATOM 11410 N N . LYS B 1 720 ? 17.641 21.406 14.164 1 43.78 720 LYS B N 1
ATOM 11411 C CA . LYS B 1 720 ? 16.625 20.406 13.867 1 43.78 720 LYS B CA 1
ATOM 11412 C C . LYS B 1 720 ? 16.531 20.156 12.367 1 43.78 720 LYS B C 1
ATOM 11414 O O . LYS B 1 720 ? 15.883 19.188 11.938 1 43.78 720 LYS B O 1
ATOM 11419 N N . LEU B 1 721 ? 17.188 21.031 11.648 1 41.09 721 LEU B N 1
ATOM 11420 C CA . LEU B 1 721 ? 17.188 20.859 10.195 1 41.09 721 LEU B CA 1
ATOM 11421 C C . LEU B 1 721 ? 18.219 19.828 9.75 1 41.09 721 LEU B C 1
ATOM 11423 O O . LEU B 1 721 ? 18.156 19.328 8.633 1 41.09 721 LEU B O 1
ATOM 11427 N N . TYR B 1 722 ? 19.188 19.562 10.742 1 38.62 722 TYR B N 1
ATOM 11428 C CA . TYR B 1 722 ? 20.156 18.531 10.398 1 38.62 722 TYR B CA 1
ATOM 11429 C C . TYR B 1 722 ? 19.609 17.141 10.695 1 38.62 722 TYR B C 1
ATOM 11431 O O . TYR B 1 722 ? 19.125 16.891 11.805 1 38.62 722 TYR B O 1
#

Secondary structure (DSSP, 8-state):
--------S-THHHHHHHHHHHHHHHHHHH----HHHHHHHHHHHHHHHHHHHHHHHHHHHHHHHHS---HHHHHHHHHHHHHHHTT-HHHHHHHHTS--PPS-GGGT--EE---HHHHHT-EEE---SSS-PPEEEEEEEEEEEEE--HHHHHHHHHHHHHHTSS-GGGSPP----TT-SS--SEEEEEEEETTS-HHHHHHHHHHHHHHTT-EEEEEEEE-HHHHT---HHHHHHHHHHHHHHHHHHHHHHHHHTT---SHHHHHH-HHHHHHHHH---TTS-HHHHHHHHHHHHHHHHHHHHHT--TTTBS-HHHHHHHHTSHHHIIIIITHHHHHHHHHHHHHHHHHHHHHHHGGGTTS-HHHHHHHHHHHHHHHHHHHHHHHHHHHHHHHHH---TTHHHHTHHHHHHHHHGGGTTTT-GGGS-GGG-TTGGGHHHHHHHHHHHHHHHHHHHTTT-HHHHHHHHHHHHHHHHHHHHHHHHHHT--SS-S--S-HHHHHHHIIIIIS-GGGTHHHHHHHHHHHHHHHHTTT----HHHHHHHHHHHHHHHHHHHHTHHHHHTT----HHHHHHHHHHHHHHHHHHHHHHHHHHHTTS-HHHHHHHT-HHHHHHHHTHHHHHHHHHHHHHHHHHH--S-B---HHHHHHHHHHHHHHHHHHHHHHIIIIIHHHHHHHHHHT------------------------------TTTGGGG-/--------S-THHHHHHHHHHHHHHHHHHH----HHHHHHHHHHHHHHHHHHHHHHHHHHHHHHHHS---HHHHHHHHHHHHHHHTT-HHHHHHHHTS--PPS-GGGT--EE---HHHHHT-EEE---SSS-PPEEEEEEEEEEEEEPPHHHHHHHHHHHHHHTSS-GGGSPP----TT-SS--SEEEEEEEETTS-HHHHHHHHHHHHHHTT-EEEEEEEE-HHHHT---HHHHHHHHHHHHHHHHHHHHHHHHHTT---SHHHHHH-HHHHHHHHH---TTS-HHHHHHHHHHHHHHHHHHHHHT--TTTBS-HHHHHHHHTSHHHIIIIITHHHHHHHHHHHHHHHHHHHHHHHGGGTTS-HHHHHHHHHHHHHHHHHHHHHHHHHHHHHHHHH---TTHHHHTHHHHHHHHHGGGTTTT-GGGS-GGG-TTGGGHHHHHHHHHHHHHHHHHHHTTT-HHHHHHHHHHHHHHHHHHHHHHHHHHT--SS-S--S-HHHHHHHIIIIIS-GGGTHHHHHHHHHHHHHHHHTTT----HHHHHHHHHHHHHHHHHHHHTHHHHHTT----HHHHHHHHHHHHHHHHHHHHHHHHHHHTTS-HHHHHHHT-HHHHHHHHTHHHHHHHHHHHHHHHHHH--S-B---HHHHHHHHHHHHHHHHHHHHHHIIIIIHHHHHHHHHHT------------------------------TTTGGGG-

Solvent-accessible surface area (backbone atoms only — not comparable to full-atom values): 73710 Å² total; per-residue (Å²): 134,86,69,74,70,74,83,60,78,54,23,29,59,49,19,40,49,28,49,46,33,40,49,46,36,49,48,68,52,24,45,18,69,66,71,72,44,13,42,50,46,47,50,50,48,50,54,50,39,52,54,48,47,66,61,46,48,61,54,51,50,52,52,58,70,71,43,96,59,57,68,62,29,55,50,51,50,50,48,45,53,54,30,22,71,65,13,33,59,49,36,17,40,26,34,27,9,21,23,42,63,48,41,18,48,81,39,47,28,26,40,20,53,27,20,60,67,52,9,48,69,29,60,38,57,50,90,49,101,58,96,80,46,59,76,73,45,37,24,16,36,29,38,34,36,36,30,52,26,71,61,30,45,50,44,52,41,50,47,34,40,73,71,60,82,46,57,63,88,73,50,62,64,84,49,86,54,84,84,43,92,70,58,63,33,41,34,32,18,39,41,41,56,50,68,40,50,54,66,46,50,25,54,50,43,33,51,58,23,50,60,28,62,23,44,35,45,48,82,49,58,46,34,74,70,70,57,64,54,74,56,74,55,40,56,50,30,53,45,52,58,50,51,40,50,47,49,23,52,52,18,29,54,32,43,76,72,66,61,45,84,48,68,68,28,58,35,27,13,44,66,59,46,49,50,57,56,70,54,80,62,83,83,45,74,39,34,55,25,14,48,38,25,54,41,41,47,37,40,44,39,11,48,59,56,61,66,60,44,67,66,45,31,41,34,49,48,45,48,57,55,42,52,50,31,60,64,37,23,50,42,32,40,26,22,63,51,44,53,40,42,50,35,21,51,51,18,20,52,57,32,36,54,49,57,71,63,36,84,76,50,75,78,80,61,67,60,55,50,54,49,51,51,53,52,50,46,56,66,55,42,55,57,48,49,55,51,48,41,43,46,56,19,44,78,53,73,55,81,40,77,34,27,74,68,53,40,40,43,38,60,50,15,73,80,40,52,71,29,56,87,64,44,46,30,41,77,43,56,76,91,60,17,41,54,59,81,49,24,56,60,16,28,52,55,52,35,54,61,66,48,41,63,51,65,69,43,27,85,82,36,48,70,61,40,51,52,46,38,53,46,44,33,52,47,32,25,51,48,44,15,50,51,26,48,76,67,66,42,60,44,67,76,62,86,60,70,53,57,68,54,51,53,50,34,38,66,77,44,66,47,36,39,72,60,46,42,24,36,24,34,48,8,28,52,35,14,48,50,31,65,75,39,40,82,49,77,70,57,65,84,60,49,48,56,50,47,51,51,31,53,48,50,34,50,47,55,34,42,51,61,29,47,63,59,64,68,50,94,69,54,61,68,53,32,12,49,47,41,21,37,44,60,55,49,37,31,52,30,43,35,47,53,51,34,29,41,69,24,58,63,30,53,69,58,30,51,59,26,43,31,62,54,36,28,43,44,16,71,35,22,67,46,22,60,64,44,35,55,58,54,51,42,50,54,61,9,50,42,64,52,47,36,77,62,43,72,71,54,50,52,31,47,24,44,5,46,48,50,51,18,42,54,54,16,50,53,47,33,40,52,40,49,44,24,52,58,49,44,47,55,66,75,62,55,71,76,66,73,66,76,72,78,69,74,77,73,77,75,74,78,78,72,85,76,73,70,77,76,70,79,73,66,66,69,77,59,57,57,70,75,105,133,86,68,74,69,75,82,60,80,49,25,27,59,50,18,39,51,26,49,46,32,40,50,46,36,51,46,68,52,25,47,22,72,64,71,73,44,14,42,51,45,46,50,51,51,50,53,51,39,52,54,48,47,66,62,44,49,61,52,52,52,52,52,57,70,71,42,96,58,56,68,61,29,54,49,48,51,50,49,46,53,51,30,20,70,65,14,33,58,49,36,19,40,26,37,29,10,20,24,42,64,49,43,19,48,80,39,47,27,26,43,21,54,27,20,61,68,48,9,49,68,30,60,39,57,49,90,48,100,58,97,79,47,59,76,73,43,36,24,14,35,29,35,34,37,38,29,52,24,73,60,31,46,49,44,52,42,51,48,32,41,71,68,60,83,45,58,64,88,72,49,64,65,86,49,86,53,85,83,43,92,68,59,64,33,41,36,30,18,38,38,43,55,52,69,41,49,56,68,48,50,25,53,51,43,32,52,58,22,50,59,24,60,21,45,34,43,52,79,48,60,47,33,74,70,71,59,64,55,74,57,73,55,40,55,52,31,52,46,53,60,50,50,41,48,47,49,23,52,52,18,30,53,32,44,75,72,67,61,44,86,48,67,65,28,57,36,26,13,44,66,60,45,50,50,57,56,69,53,78,62,84,82,45,75,39,34,55,25,14,50,38,25,55,40,42,48,36,41,43,38,12,48,60,57,63,66,60,45,67,66,45,31,40,34,48,49,45,46,56,55,42,51,48,32,59,64,36,21,49,43,33,41,27,22,63,51,42,52,40,43,50,36,20,50,52,18,20,51,56,32,36,55,49,56,70,63,37,84,76,48,76,77,80,61,67,60,54,51,54,51,50,51,52,51,50,46,56,66,55,43,54,56,49,51,56,52,47,42,43,47,56,19,42,76,53,73,54,80,40,76,33,27,72,69,53,40,40,42,39,61,50,16,71,80,40,52,70,28,57,86,65,45,46,29,41,77,43,56,76,91,61,17,40,54,58,80,48,26,54,60,17,28,52,53,52,36,55,60,66,47,41,64,52,66,68,43,27,85,83,36,50,70,62,40,50,51,48,38,53,47,44,34,52,48,32,24,51,50,44,17,50,52,26,48,76,66,66,41,62,43,66,77,63,86,60,70,52,57,68,53,50,51,49,33,39,65,77,44,65,48,37,40,71,60,46,43,22,35,23,33,49,7,26,52,35,14,48,49,32,64,75,39,41,82,49,76,71,56,63,82,60,48,48,55,51,46,50,52,32,54,48,52,36,51,46,55,34,42,51,60,27,46,64,59,66,69,50,91,70,54,61,69,55,34,12,51,48,40,20,37,44,60,55,49,38,34,51,31,45,36,48,53,53,36,30,40,70,23,60,64,30,54,70,59,29,51,58,25,40,32,63,54,37,29,42,44,17,72,34,21,68,45,23,61,65,45,35,56,58,54,50,43,50,54,60,9,50,42,63,52,46,37,76,60,42,71,71,55,50,52,31,49,24,45,5,46,46,51,51,17,44,54,54,17,52,53,46,34,40,51,41,49,43,25,52,58,49,43,47,53,65,76,60,55,71,77,66,73,66,77,71,79,71,75,79,71,75,77,73,78,78,73,86,77,73,70,75,76,72,80,72,65,66,68,78,59,57,58,70,75,105